Protein AF-0000000082994807 (afdb_homodimer)

Structure (mmCIF, N/CA/C/O backbone):
data_AF-0000000082994807-model_v1
#
loop_
_entity.id
_entity.type
_entity.pdbx_description
1 polymer 'Tripartite motif containing 65'
#
loop_
_atom_site.group_PDB
_atom_site.id
_atom_site.type_symbol
_atom_site.label_atom_id
_atom_site.label_alt_id
_atom_site.label_comp_id
_atom_site.label_asym_id
_atom_site.label_entity_id
_atom_site.label_seq_id
_atom_site.pdbx_PDB_ins_code
_atom_site.Cartn_x
_atom_site.Cartn_y
_atom_site.Cartn_z
_atom_site.occupancy
_atom_site.B_iso_or_equiv
_atom_site.auth_seq_id
_atom_site.auth_comp_id
_atom_site.auth_asym_id
_atom_site.auth_atom_id
_atom_site.pdbx_PDB_model_num
ATOM 1 N N . MET A 1 1 ? 15.195 -99.938 -21.359 1 25.47 1 MET A N 1
ATOM 2 C CA . MET A 1 1 ? 13.875 -100.438 -21.734 1 25.47 1 MET A CA 1
ATOM 3 C C . MET A 1 1 ? 13.156 -101.062 -20.531 1 25.47 1 MET A C 1
ATOM 5 O O . MET A 1 1 ? 13.68 -102 -19.875 1 25.47 1 MET A O 1
ATOM 9 N N . ALA A 1 2 ? 12.438 -100.062 -19.953 1 41.38 2 ALA A N 1
ATOM 10 C CA . ALA A 1 2 ? 11.727 -100.75 -18.891 1 41.38 2 ALA A CA 1
ATOM 11 C C . ALA A 1 2 ? 11.203 -102.125 -19.375 1 41.38 2 ALA A C 1
ATOM 13 O O . ALA A 1 2 ? 10.891 -102.312 -20.562 1 41.38 2 ALA A O 1
ATOM 14 N N . SER A 1 3 ? 11.5 -103.062 -18.734 1 43.97 3 SER A N 1
ATOM 15 C CA . SER A 1 3 ? 10.914 -104.312 -19.156 1 43.97 3 SER A CA 1
ATOM 16 C C . SER A 1 3 ? 9.398 -104.188 -19.312 1 43.97 3 SER A C 1
ATOM 18 O O . SER A 1 3 ? 8.766 -103.375 -18.641 1 43.97 3 SER A O 1
ATOM 20 N N . PRO A 1 4 ? 8.891 -104.5 -20.547 1 46.75 4 PRO A N 1
ATOM 21 C CA . PRO A 1 4 ? 7.457 -104.438 -20.859 1 46.75 4 PRO A CA 1
ATOM 22 C C . PRO A 1 4 ? 6.586 -104.875 -19.672 1 46.75 4 PRO A C 1
ATOM 24 O O . PRO A 1 4 ? 5.461 -104.375 -19.531 1 46.75 4 PRO A O 1
ATOM 27 N N . ILE A 1 5 ? 7.066 -105.625 -18.844 1 50.31 5 ILE A N 1
ATOM 28 C CA . ILE A 1 5 ? 6.242 -106.125 -17.75 1 50.31 5 ILE A CA 1
ATOM 29 C C . ILE A 1 5 ? 6.102 -105.062 -16.672 1 50.31 5 ILE A C 1
ATOM 31 O O . ILE A 1 5 ? 5.023 -104.875 -16.094 1 50.31 5 ILE A O 1
ATOM 35 N N . SER A 1 6 ? 7.184 -104.25 -16.516 1 53.44 6 SER A N 1
ATOM 36 C CA . SER A 1 6 ? 7.164 -103.25 -15.438 1 53.44 6 SER A CA 1
ATOM 37 C C . SER A 1 6 ? 6.219 -102.125 -15.75 1 53.44 6 SER A C 1
ATOM 39 O O . SER A 1 6 ? 5.477 -101.625 -14.875 1 53.44 6 SER A O 1
ATOM 41 N N . GLN A 1 7 ? 6.141 -101.688 -16.984 1 52.91 7 GLN A N 1
ATOM 42 C CA . GLN A 1 7 ? 5.25 -100.562 -17.391 1 52.91 7 GLN A CA 1
ATOM 43 C C . GLN A 1 7 ? 3.789 -101 -17.328 1 52.91 7 GLN A C 1
ATOM 45 O O . GLN A 1 7 ? 2.922 -100.25 -16.938 1 52.91 7 GLN A O 1
ATOM 50 N N . LYS A 1 8 ? 3.512 -102.188 -17.797 1 56.53 8 LYS A N 1
ATOM 51 C CA . LYS A 1 8 ? 2.15 -102.688 -17.75 1 56.53 8 LYS A CA 1
ATOM 52 C C . LYS A 1 8 ? 1.673 -102.875 -16.312 1 56.53 8 LYS A C 1
ATOM 54 O O . LYS A 1 8 ? 0.5 -102.625 -16 1 56.53 8 LYS A O 1
ATOM 59 N N . LEU A 1 9 ? 2.627 -103.125 -15.461 1 58.25 9 LEU A N 1
ATOM 60 C CA . LEU A 1 9 ? 2.268 -103.312 -14.062 1 58.25 9 LEU A CA 1
ATOM 61 C C . LEU A 1 9 ? 1.975 -102 -13.414 1 58.25 9 LEU A C 1
ATOM 63 O O . LEU A 1 9 ? 1.024 -101.812 -12.633 1 58.25 9 LEU A O 1
ATOM 67 N N . GLU A 1 10 ? 2.689 -100.938 -13.844 1 63.44 10 GLU A N 1
ATOM 68 C CA . GLU A 1 10 ? 2.488 -99.625 -13.266 1 63.44 10 GLU A CA 1
ATOM 69 C C . GLU A 1 10 ? 1.149 -99 -13.695 1 63.44 10 GLU A C 1
ATOM 71 O O . GLU A 1 10 ? 0.487 -98.312 -12.914 1 63.44 10 GLU A O 1
ATOM 76 N N . GLU A 1 11 ? 0.704 -99.375 -14.883 1 66.31 11 GLU A N 1
ATOM 77 C CA . GLU A 1 11 ? -0.586 -98.875 -15.383 1 66.31 11 GLU A CA 1
ATOM 78 C C . GLU A 1 11 ? -1.738 -99.562 -14.609 1 66.31 11 GLU A C 1
ATOM 80 O O . GLU A 1 11 ? -2.807 -98.938 -14.477 1 66.31 11 GLU A O 1
ATOM 85 N N . LYS A 1 12 ? -1.443 -100.688 -14.141 1 68.06 12 LYS A N 1
ATOM 86 C CA . LYS A 1 12 ? -2.506 -101.375 -13.445 1 68.06 12 LYS A CA 1
ATOM 87 C C . LYS A 1 12 ? -2.51 -101.062 -11.961 1 68.06 12 LYS A C 1
ATOM 89 O O . LYS A 1 12 ? -3.439 -101.438 -11.234 1 68.06 12 LYS A O 1
ATOM 94 N N . LEU A 1 13 ? -1.488 -100.25 -11.531 1 74 13 LEU A N 1
ATOM 95 C CA . LEU A 1 13 ? -1.384 -99.938 -10.117 1 74 13 LEU A CA 1
ATOM 96 C C . LEU A 1 13 ? -1.766 -98.438 -9.898 1 74 13 LEU A C 1
ATOM 98 O O . LEU A 1 13 ? -1.39 -97.875 -8.891 1 74 13 LEU A O 1
ATOM 102 N N . VAL A 1 14 ? -2.5 -97.875 -10.891 1 76.69 14 VAL A N 1
ATOM 103 C CA . VAL A 1 14 ? -2.922 -96.5 -10.82 1 76.69 14 VAL A CA 1
ATOM 104 C C . VAL A 1 14 ? -4.387 -96.375 -10.398 1 76.69 14 VAL A C 1
ATOM 106 O O . VAL A 1 14 ? -5.219 -97.188 -10.867 1 76.69 14 VAL A O 1
ATOM 109 N N . CYS A 1 15 ? -4.688 -95.5 -9.547 1 80.88 15 CYS A N 1
ATOM 110 C CA . CYS A 1 15 ? -6.043 -95.188 -9.078 1 80.88 15 CYS A CA 1
ATOM 111 C C . CYS A 1 15 ? -6.879 -94.562 -10.188 1 80.88 15 CYS A C 1
ATOM 113 O O . CYS A 1 15 ? -6.457 -93.562 -10.797 1 80.88 15 CYS A O 1
ATOM 115 N N . SER A 1 16 ? -8.062 -95.062 -10.453 1 80.25 16 SER A N 1
ATOM 116 C CA . SER A 1 16 ? -8.914 -94.562 -11.523 1 80.25 16 SER A CA 1
ATOM 117 C C . SER A 1 16 ? -9.523 -93.188 -11.156 1 80.25 16 SER A C 1
ATOM 119 O O . SER A 1 16 ? -10.086 -92.5 -12.016 1 80.25 16 SER A O 1
ATOM 121 N N . ILE A 1 17 ? -9.344 -92.688 -9.922 1 81.06 17 ILE A N 1
ATOM 122 C CA . ILE A 1 17 ? -9.922 -91.438 -9.492 1 81.06 17 ILE A CA 1
ATOM 123 C C . ILE A 1 17 ? -8.867 -90.312 -9.562 1 81.06 17 ILE A C 1
ATOM 125 O O . ILE A 1 17 ? -9.086 -89.25 -10.18 1 81.06 17 ILE A O 1
ATOM 129 N N . CYS A 1 18 ? -7.711 -90.688 -8.945 1 78.25 18 CYS A N 1
ATOM 130 C CA . CYS A 1 18 ? -6.691 -89.625 -8.891 1 78.25 18 CYS A CA 1
ATOM 131 C C . CYS A 1 18 ? -5.664 -89.812 -10 1 78.25 18 CYS A C 1
ATOM 133 O O . CYS A 1 18 ? -4.859 -88.938 -10.266 1 78.25 18 CYS A O 1
ATOM 135 N N . LEU A 1 19 ? -5.699 -90.938 -10.688 1 78.88 19 LEU A N 1
ATOM 136 C CA . LEU A 1 19 ? -4.863 -91.375 -11.789 1 78.88 19 LEU A CA 1
ATOM 137 C C . LEU A 1 19 ? -3.391 -91.375 -11.391 1 78.88 19 LEU A C 1
ATOM 139 O O . LEU A 1 19 ? -2.512 -91.25 -12.242 1 78.88 19 LEU A O 1
ATOM 143 N N . GLU A 1 20 ? -3.039 -91.562 -10.164 1 79.38 20 GLU A N 1
ATOM 144 C CA . GLU A 1 20 ? -1.717 -91.75 -9.586 1 79.38 20 GLU A CA 1
ATOM 145 C C . GLU A 1 20 ? -1.591 -93.188 -9.008 1 79.38 20 GLU A C 1
ATOM 147 O O . GLU A 1 20 ? -2.588 -93.875 -8.875 1 79.38 20 GLU A O 1
ATOM 152 N N . LEU A 1 21 ? -0.309 -93.438 -8.781 1 77.38 21 LEU A N 1
ATOM 153 C CA . LEU A 1 21 ? -0.1 -94.75 -8.07 1 77.38 21 LEU A CA 1
ATOM 154 C C . LEU A 1 21 ? -0.847 -94.75 -6.738 1 77.38 21 LEU A C 1
ATOM 156 O O . LEU A 1 21 ? -0.892 -93.688 -6.043 1 77.38 21 LEU A O 1
ATOM 160 N N . PHE A 1 22 ? -1.385 -96 -6.441 1 80.12 22 PHE A N 1
ATOM 161 C CA . PHE A 1 22 ? -2.164 -96.125 -5.215 1 80.12 22 PHE A CA 1
ATOM 162 C C . PHE A 1 22 ? -1.364 -95.625 -4.008 1 80.12 22 PHE A C 1
ATOM 164 O O . PHE A 1 22 ? -0.207 -96 -3.834 1 80.12 22 PHE A O 1
ATOM 171 N N . ARG A 1 23 ? -1.78 -94.688 -3.201 1 81.81 23 ARG A N 1
ATOM 172 C CA . ARG A 1 23 ? -1.128 -94.25 -1.957 1 81.81 23 ARG A CA 1
ATOM 173 C C . ARG A 1 23 ? -1.484 -95.25 -0.824 1 81.81 23 ARG A C 1
ATOM 175 O O . ARG A 1 23 ? -0.599 -95.812 -0.186 1 81.81 23 ARG A O 1
ATOM 182 N N . VAL A 1 24 ? -2.709 -95.312 -0.576 1 85.06 24 VAL A N 1
ATOM 183 C CA . VAL A 1 24 ? -3.244 -96.312 0.331 1 85.06 24 VAL A CA 1
ATOM 184 C C . VAL A 1 24 ? -4.371 -97.062 -0.358 1 85.06 24 VAL A C 1
ATOM 186 O O . VAL A 1 24 ? -5.52 -96.625 -0.373 1 85.06 24 VAL A O 1
ATOM 189 N N . PRO A 1 25 ? -3.928 -98.125 -1.169 1 84 25 PRO A N 1
ATOM 190 C CA . PRO A 1 25 ? -4.934 -98.875 -1.955 1 84 25 PRO A CA 1
ATOM 191 C C . PRO A 1 25 ? -5.98 -99.562 -1.084 1 84 25 PRO A C 1
ATOM 193 O O . PRO A 1 25 ? -5.637 -100.188 -0.068 1 84 25 PRO A O 1
ATOM 196 N N . VAL A 1 26 ? -7.242 -99.375 -1.439 1 86.44 26 VAL A N 1
ATOM 197 C CA . VAL A 1 26 ? -8.359 -100.062 -0.811 1 86.44 26 VAL A CA 1
ATOM 198 C C . VAL A 1 26 ? -9.172 -100.812 -1.874 1 86.44 26 VAL A C 1
ATOM 200 O O . VAL A 1 26 ? -9.242 -100.375 -3.025 1 86.44 26 VAL A O 1
ATOM 203 N N . THR A 1 27 ? -9.672 -102.062 -1.639 1 81.06 27 THR A N 1
ATOM 204 C CA . THR A 1 27 ? -10.484 -102.875 -2.539 1 81.06 27 THR A CA 1
ATOM 205 C C . THR A 1 27 ? -11.953 -102.812 -2.141 1 81.06 27 THR A C 1
ATOM 207 O O . THR A 1 27 ? -12.297 -103.062 -0.979 1 81.06 27 THR A O 1
ATOM 210 N N . LEU A 1 28 ? -12.773 -102.375 -3.113 1 81 28 LEU A N 1
ATOM 211 C CA . LEU A 1 28 ? -14.219 -102.375 -2.908 1 81 28 LEU A CA 1
ATOM 212 C C . LEU A 1 28 ? -14.789 -103.812 -3.039 1 81 28 LEU A C 1
ATOM 214 O O . LEU A 1 28 ? -14.141 -104.688 -3.604 1 81 28 LEU A O 1
ATOM 218 N N . PRO A 1 29 ? -16.094 -104.062 -2.434 1 81.69 29 PRO A N 1
ATOM 219 C CA . PRO A 1 29 ? -16.703 -105.375 -2.549 1 81.69 29 PRO A CA 1
ATOM 220 C C . PRO A 1 29 ? -16.875 -105.812 -3.998 1 81.69 29 PRO A C 1
ATOM 222 O O . PRO A 1 29 ? -16.953 -107 -4.273 1 81.69 29 PRO A O 1
ATOM 225 N N . CYS A 1 30 ? -16.844 -104.875 -5.051 1 78.38 30 CYS A N 1
ATOM 226 C CA . CYS A 1 30 ? -16.953 -105.25 -6.465 1 78.38 30 CYS A CA 1
ATOM 227 C C . CYS A 1 30 ? -15.617 -105.688 -7.043 1 78.38 30 CYS A C 1
ATOM 229 O O . CYS A 1 30 ? -15.539 -106.062 -8.195 1 78.38 30 CYS A O 1
ATOM 231 N N . GLY A 1 31 ? -14.43 -105.5 -6.336 1 81.5 31 GLY A N 1
ATOM 232 C CA . GLY A 1 31 ? -13.109 -106 -6.746 1 81.5 31 GLY A CA 1
ATOM 233 C C . GLY A 1 31 ? -12.227 -104.875 -7.262 1 81.5 31 GLY A C 1
ATOM 234 O O . GLY A 1 31 ? -11.039 -105.062 -7.508 1 81.5 31 GLY A O 1
ATOM 235 N N . HIS A 1 32 ? -12.805 -103.75 -7.355 1 81.75 32 HIS A N 1
ATOM 236 C CA . HIS A 1 32 ? -12 -102.625 -7.883 1 81.75 32 HIS A CA 1
ATOM 237 C C . HIS A 1 32 ? -11.227 -101.938 -6.773 1 81.75 32 HIS A C 1
ATOM 239 O O . HIS A 1 32 ? -11.695 -101.875 -5.633 1 81.75 32 HIS A O 1
ATOM 245 N N . ASN A 1 33 ? -9.945 -101.438 -7.137 1 84.88 33 ASN A N 1
ATOM 246 C CA . ASN A 1 33 ? -9.062 -100.812 -6.16 1 84.88 33 ASN A CA 1
ATOM 247 C C . ASN A 1 33 ? -8.953 -99.25 -6.398 1 84.88 33 ASN A C 1
ATOM 249 O O . ASN A 1 33 ? -8.961 -98.812 -7.543 1 84.88 33 ASN A O 1
ATOM 253 N N . PHE A 1 34 ? -9.031 -98.5 -5.328 1 86.12 34 PHE A N 1
ATOM 254 C CA . PHE A 1 34 ? -8.867 -97.062 -5.316 1 86.12 34 PHE A CA 1
ATOM 255 C C . PHE A 1 34 ? -8.008 -96.625 -4.145 1 86.12 34 PHE A C 1
ATOM 257 O O . PHE A 1 34 ? -7.793 -97.375 -3.199 1 86.12 34 PHE A O 1
ATOM 264 N N . CYS A 1 35 ? -7.391 -95.375 -4.246 1 85.31 35 CYS A N 1
ATOM 265 C CA . CYS A 1 35 ? -6.836 -94.812 -3.027 1 85.31 35 CYS A CA 1
ATOM 266 C C . CYS A 1 35 ? -7.918 -94.625 -1.973 1 85.31 35 CYS A C 1
ATOM 268 O O . CYS A 1 35 ? -9.047 -94.25 -2.299 1 85.31 35 CYS A O 1
ATOM 270 N N . LYS A 1 36 ? -7.57 -94.938 -0.73 1 86.94 36 LYS A N 1
ATOM 271 C CA . LYS A 1 36 ? -8.508 -94.75 0.376 1 86.94 36 LYS A CA 1
ATOM 272 C C . LYS A 1 36 ? -9.086 -93.375 0.406 1 86.94 36 LYS A C 1
ATOM 274 O O . LYS A 1 36 ? -10.297 -93.188 0.574 1 86.94 36 LYS A O 1
ATOM 279 N N . ARG A 1 37 ? -8.297 -92.375 0.101 1 86.81 37 ARG A N 1
ATOM 280 C CA . ARG A 1 37 ? -8.742 -91 0.137 1 86.81 37 ARG A CA 1
ATOM 281 C C . ARG A 1 37 ? -9.625 -90.688 -1.063 1 86.81 37 ARG A C 1
ATOM 283 O O . ARG A 1 37 ? -10.648 -90 -0.925 1 86.81 37 ARG A O 1
ATOM 290 N N . CYS A 1 38 ? -9.305 -91.125 -2.186 1 83.5 38 CYS A N 1
ATOM 291 C CA . CYS A 1 38 ? -10.031 -90.812 -3.416 1 83.5 38 CYS A CA 1
ATOM 292 C C . CYS A 1 38 ? -11.453 -91.375 -3.348 1 83.5 38 CYS A C 1
ATOM 294 O O . CYS A 1 38 ? -12.414 -90.688 -3.684 1 83.5 38 CYS A O 1
ATOM 296 N N . ILE A 1 39 ? -11.57 -92.562 -2.879 1 86.38 39 ILE A N 1
ATOM 297 C CA . ILE A 1 39 ? -12.883 -93.188 -2.857 1 86.38 39 ILE A CA 1
ATOM 298 C C . ILE A 1 39 ? -13.727 -92.625 -1.735 1 86.38 39 ILE A C 1
ATOM 300 O O . ILE A 1 39 ? -14.93 -92.375 -1.895 1 86.38 39 ILE A O 1
ATOM 304 N N . SER A 1 40 ? -13.133 -92.25 -0.615 1 86.06 40 SER A N 1
ATOM 305 C CA . SER A 1 40 ? -13.844 -91.562 0.468 1 86.06 40 SER A CA 1
ATOM 306 C C . SER A 1 40 ? -14.383 -90.25 0.021 1 86.06 40 SER A C 1
ATOM 308 O O . SER A 1 40 ? -15.531 -89.875 0.318 1 86.06 40 SER A O 1
ATOM 310 N N . ASP A 1 41 ? -13.523 -89.562 -0.76 1 82.69 41 ASP A N 1
ATOM 311 C CA . ASP A 1 41 ? -13.93 -88.25 -1.269 1 82.69 41 ASP A CA 1
ATOM 312 C C . ASP A 1 41 ? -15.039 -88.375 -2.307 1 82.69 41 ASP A C 1
ATOM 314 O O . ASP A 1 41 ? -15.969 -87.562 -2.332 1 82.69 41 ASP A O 1
ATOM 318 N N . HIS A 1 42 ? -14.977 -89.312 -3.166 1 82.06 42 HIS A N 1
ATOM 319 C CA . HIS A 1 42 ? -15.984 -89.562 -4.176 1 82.06 42 HIS A CA 1
ATOM 320 C C . HIS A 1 42 ? -17.344 -89.875 -3.531 1 82.06 42 HIS A C 1
ATOM 322 O O . HIS A 1 42 ? -18.359 -89.375 -3.973 1 82.06 42 HIS A O 1
ATOM 328 N N . TRP A 1 43 ? -17.328 -90.625 -2.455 1 83.94 43 TRP A N 1
ATOM 329 C CA . TRP A 1 43 ? -18.562 -91 -1.762 1 83.94 43 TRP A CA 1
ATOM 330 C C . TRP A 1 43 ? -19.109 -89.812 -0.958 1 83.94 43 TRP A C 1
ATOM 332 O O . TRP A 1 43 ? -20.312 -89.625 -0.829 1 83.94 43 TRP A O 1
ATOM 342 N N . GLN A 1 44 ? -18.219 -89 -0.417 1 81.5 44 GLN A N 1
ATOM 343 C CA . GLN A 1 44 ? -18.656 -87.812 0.315 1 81.5 44 GLN A CA 1
ATOM 344 C C . GLN A 1 44 ? -19.359 -86.812 -0.606 1 81.5 44 GLN A C 1
ATOM 346 O O . GLN A 1 44 ? -20.359 -86.188 -0.218 1 81.5 44 GLN A O 1
ATOM 351 N N . LYS A 1 45 ? -18.938 -86.75 -1.837 1 77.56 45 LYS A N 1
ATOM 352 C CA . LYS A 1 45 ? -19.594 -85.875 -2.822 1 77.56 45 LYS A CA 1
ATOM 353 C C . LYS A 1 45 ? -20.938 -86.438 -3.242 1 77.56 45 LYS A C 1
ATOM 355 O O . LYS A 1 45 ? -21.891 -85.688 -3.477 1 77.56 45 LYS A O 1
ATOM 360 N N . GLN A 1 46 ? -21 -87.688 -3.312 1 73.81 46 GLN A N 1
ATOM 361 C CA . GLN A 1 46 ? -22.25 -88.375 -3.652 1 73.81 46 GLN A CA 1
ATOM 362 C C . GLN A 1 46 ? -23.266 -88.25 -2.514 1 73.81 46 GLN A C 1
ATOM 364 O O . GLN A 1 46 ? -24.469 -88.188 -2.748 1 73.81 46 GLN A O 1
ATOM 369 N N . GLU A 1 47 ? -22.844 -88.188 -1.334 1 73.44 47 GLU A N 1
ATOM 370 C CA . GLU A 1 47 ? -23.719 -88.062 -0.169 1 73.44 47 GLU A CA 1
ATOM 371 C C . GLU A 1 47 ? -24.328 -86.688 -0.108 1 73.44 47 GLU A C 1
ATOM 373 O O . GLU A 1 47 ? -25.422 -86.5 0.44 1 73.44 47 GLU A O 1
ATOM 378 N N . ARG A 1 48 ? -23.75 -85.625 -0.657 1 64.44 48 ARG A N 1
ATOM 379 C CA . ARG A 1 48 ? -24.266 -84.25 -0.565 1 64.44 48 ARG A CA 1
ATOM 380 C C . ARG A 1 48 ? -25.359 -84 -1.593 1 64.44 48 ARG A C 1
ATOM 382 O O . ARG A 1 48 ? -25.938 -82.938 -1.659 1 64.44 48 ARG A O 1
ATOM 389 N N . VAL A 1 49 ? -25.531 -84.938 -2.51 1 59.44 49 VAL A N 1
ATOM 390 C CA . VAL A 1 49 ? -26.609 -84.688 -3.457 1 59.44 49 VAL A CA 1
ATOM 391 C C . VAL A 1 49 ? -27.953 -84.875 -2.756 1 59.44 49 VAL A C 1
ATOM 393 O O . VAL A 1 49 ? -28.094 -85.688 -1.842 1 59.44 49 VAL A O 1
ATOM 396 N N . PRO A 1 50 ? -29.094 -83.938 -2.916 1 55.72 50 PRO A N 1
ATOM 397 C CA . PRO A 1 50 ? -30.375 -83.875 -2.225 1 55.72 50 PRO A CA 1
ATOM 398 C C . PRO A 1 50 ? -31.078 -85.188 -2.127 1 55.72 50 PRO A C 1
ATOM 400 O O . PRO A 1 50 ? -30.75 -86.125 -2.875 1 55.72 50 PRO A O 1
ATOM 403 N N . ALA A 1 51 ? -32.312 -85.25 -1.251 1 49.25 51 ALA A N 1
ATOM 404 C CA . ALA A 1 51 ? -33.031 -86.375 -0.654 1 49.25 51 ALA A CA 1
ATOM 405 C C . ALA A 1 51 ? -33.469 -87.375 -1.716 1 49.25 51 ALA A C 1
ATOM 407 O O . ALA A 1 51 ? -33.781 -88.562 -1.396 1 49.25 51 ALA A O 1
ATOM 408 N N . GLY A 1 52 ? -34.094 -87.125 -2.738 1 47.78 52 GLY A N 1
ATOM 409 C CA . GLY A 1 52 ? -34.812 -88.125 -3.525 1 47.78 52 GLY A CA 1
ATOM 410 C C . GLY A 1 52 ? -33.938 -89.125 -4.219 1 47.78 52 GLY A C 1
ATOM 411 O O . GLY A 1 52 ? -34.438 -90 -4.949 1 47.78 52 GLY A O 1
ATOM 412 N N . ALA A 1 53 ? -32.75 -88.75 -4.641 1 51.22 53 ALA A N 1
ATOM 413 C CA . ALA A 1 53 ? -32 -89.625 -5.52 1 51.22 53 ALA A CA 1
ATOM 414 C C . ALA A 1 53 ? -31.5 -90.875 -4.758 1 51.22 53 ALA A C 1
ATOM 416 O O . ALA A 1 53 ? -31.297 -90.812 -3.543 1 51.22 53 ALA A O 1
ATOM 417 N N . GLU A 1 54 ? -31.547 -92.062 -5.293 1 53.66 54 GLU A N 1
ATOM 418 C CA . GLU A 1 54 ? -31.188 -93.375 -4.832 1 53.66 54 GLU A CA 1
ATOM 419 C C . GLU A 1 54 ? -29.875 -93.375 -4.066 1 53.66 54 GLU A C 1
ATOM 421 O O . GLU A 1 54 ? -28.859 -92.875 -4.562 1 53.66 54 GLU A O 1
ATOM 426 N N . LYS A 1 55 ? -29.891 -93.375 -2.725 1 62.03 55 LYS A N 1
ATOM 427 C CA . LYS A 1 55 ? -28.922 -93.438 -1.625 1 62.03 55 LYS A CA 1
ATOM 428 C C . LYS A 1 55 ? -28.031 -94.688 -1.763 1 62.03 55 LYS A C 1
ATOM 430 O O . LYS A 1 55 ? -28.531 -95.812 -1.832 1 62.03 55 LYS A O 1
ATOM 435 N N . GLY A 1 56 ? -26.969 -94.625 -2.607 1 71.81 56 GLY A N 1
ATOM 436 C CA . GLY A 1 56 ? -26 -95.75 -2.572 1 71.81 56 GLY A CA 1
ATOM 437 C C . GLY A 1 56 ? -24.578 -95.312 -2.871 1 71.81 56 GLY A C 1
ATOM 438 O O . GLY A 1 56 ? -24.359 -94.125 -3.248 1 71.81 56 GLY A O 1
ATOM 439 N N . TYR A 1 57 ? -23.516 -95.875 -2.385 1 79.69 57 TYR A N 1
ATOM 440 C CA . TYR A 1 57 ? -22.109 -95.688 -2.672 1 79.69 57 TYR A CA 1
ATOM 441 C C . TYR A 1 57 ? -21.703 -96.375 -3.949 1 79.69 57 TYR A C 1
ATOM 443 O O . TYR A 1 57 ? -21.844 -97.625 -4.043 1 79.69 57 TYR A O 1
ATOM 451 N N . THR A 1 58 ? -21.469 -95.625 -4.977 1 83.94 58 THR A N 1
ATOM 452 C CA . THR A 1 58 ? -21.219 -96.25 -6.285 1 83.94 58 THR A CA 1
ATOM 453 C C . THR A 1 58 ? -19.719 -96.375 -6.543 1 83.94 58 THR A C 1
ATOM 455 O O . THR A 1 58 ? -18.922 -95.562 -6.082 1 83.94 58 THR A O 1
ATOM 458 N N . CYS A 1 59 ? -19.25 -97.5 -7.129 1 80.94 59 CYS A N 1
ATOM 459 C CA . CYS A 1 59 ? -17.875 -97.688 -7.594 1 80.94 59 CYS A CA 1
ATOM 460 C C . CYS A 1 59 ? -17.609 -96.875 -8.852 1 80.94 59 CYS A C 1
ATOM 462 O O . CYS A 1 59 ? -18.344 -97 -9.844 1 80.94 59 CYS A O 1
ATOM 464 N N . PRO A 1 60 ? -16.609 -96.125 -8.844 1 82.31 60 PRO A N 1
ATOM 465 C CA . PRO A 1 60 ? -16.312 -95.25 -10 1 82.31 60 PRO A CA 1
ATOM 466 C C . PRO A 1 60 ? -15.961 -96.062 -11.25 1 82.31 60 PRO A C 1
ATOM 468 O O . PRO A 1 60 ? -16.172 -95.562 -12.367 1 82.31 60 PRO A O 1
ATOM 471 N N . ASP A 1 61 ? -15.492 -97.25 -11.148 1 79.5 61 ASP A N 1
ATOM 472 C CA . ASP A 1 61 ? -15.047 -98.062 -12.289 1 79.5 61 ASP A CA 1
ATOM 473 C C . ASP A 1 61 ? -16.188 -98.875 -12.852 1 79.5 61 ASP A C 1
ATOM 475 O O . ASP A 1 61 ? -16.422 -98.938 -14.062 1 79.5 61 ASP A O 1
ATOM 479 N N . CYS A 1 62 ? -17.141 -99.625 -12 1 79.12 62 CYS A N 1
ATOM 480 C CA . CYS A 1 62 ? -18.172 -100.5 -12.516 1 79.12 62 CYS A CA 1
ATOM 481 C C . CYS A 1 62 ? -19.562 -99.938 -12.234 1 79.12 62 CYS A C 1
ATOM 483 O O . CYS A 1 62 ? -20.562 -100.562 -12.656 1 79.12 62 CYS A O 1
ATOM 485 N N . ARG A 1 63 ? -19.766 -98.938 -11.562 1 80.69 63 ARG A N 1
ATOM 486 C CA . ARG A 1 63 ? -21 -98.188 -11.234 1 80.69 63 ARG A CA 1
ATOM 487 C C . ARG A 1 63 ? -21.922 -99.062 -10.398 1 80.69 63 ARG A C 1
ATOM 489 O O . ARG A 1 63 ? -23.125 -98.75 -10.305 1 80.69 63 ARG A O 1
ATOM 496 N N . ARG A 1 64 ? -21.328 -100.125 -9.82 1 81.19 64 ARG A N 1
ATOM 497 C CA . ARG A 1 64 ? -22.125 -100.875 -8.883 1 81.19 64 ARG A CA 1
ATOM 498 C C . ARG A 1 64 ? -22.453 -100.062 -7.641 1 81.19 64 ARG A C 1
ATOM 500 O O . ARG A 1 64 ? -21.594 -99.375 -7.102 1 81.19 64 ARG A O 1
ATOM 507 N N . THR A 1 65 ? -23.75 -100 -7.273 1 81.81 65 THR A N 1
ATOM 508 C CA . THR A 1 65 ? -24.234 -99.25 -6.133 1 81.81 65 THR A CA 1
ATOM 509 C C . THR A 1 65 ? -24.25 -100.062 -4.871 1 81.81 65 THR A C 1
ATOM 511 O O . THR A 1 65 ? -24.734 -101.188 -4.895 1 81.81 65 THR A O 1
ATOM 514 N N . PHE A 1 66 ? -23.562 -99.625 -3.848 1 80.88 66 PHE A N 1
ATOM 515 C CA . PHE A 1 66 ? -23.578 -100.312 -2.545 1 80.88 66 PHE A CA 1
ATOM 516 C C . PHE A 1 66 ? -24.516 -99.562 -1.591 1 80.88 66 PHE A C 1
ATOM 518 O O . PHE A 1 66 ? -24.484 -98.312 -1.494 1 80.88 66 PHE A O 1
ATOM 525 N N . GLU A 1 67 ? -25.438 -100.312 -0.991 1 80.12 67 GLU A N 1
ATOM 526 C CA . GLU A 1 67 ? -26.453 -99.75 -0.12 1 80.12 67 GLU A CA 1
ATOM 527 C C . GLU A 1 67 ? -25.828 -99.125 1.131 1 80.12 67 GLU A C 1
ATOM 529 O O . GLU A 1 67 ? -26.297 -98.062 1.622 1 80.12 67 GLU A O 1
ATOM 534 N N . ARG A 1 68 ? -24.828 -99.812 1.681 1 80.56 68 ARG A N 1
ATOM 535 C CA . ARG A 1 68 ? -24.109 -99.25 2.838 1 80.56 68 ARG A CA 1
ATOM 536 C C . ARG A 1 68 ? -22.656 -98.938 2.482 1 80.56 68 ARG A C 1
ATOM 538 O O . ARG A 1 68 ? -22.094 -99.562 1.572 1 80.56 68 ARG A O 1
ATOM 545 N N . ARG A 1 69 ? -22.062 -97.938 3.137 1 79.25 69 ARG A N 1
ATOM 546 C CA . ARG A 1 69 ? -20.656 -97.625 2.912 1 79.25 69 ARG A CA 1
ATOM 547 C C . ARG A 1 69 ? -19.75 -98.812 3.18 1 79.25 69 ARG A C 1
ATOM 549 O O . ARG A 1 69 ? -19.688 -99.312 4.301 1 79.25 69 ARG A O 1
ATOM 556 N N . PRO A 1 70 ? -19.141 -99.312 2.092 1 80.5 70 PRO A N 1
ATOM 557 C CA . PRO A 1 70 ? -18.25 -100.438 2.307 1 80.5 70 PRO A CA 1
ATOM 558 C C . PRO A 1 70 ? -17.094 -100.125 3.258 1 80.5 70 PRO A C 1
ATOM 560 O O . PRO A 1 70 ? -16.609 -99 3.287 1 80.5 70 PRO A O 1
ATOM 563 N N . GLU A 1 71 ? -16.719 -101.062 4.238 1 81.12 71 GLU A N 1
ATOM 564 C CA . GLU A 1 71 ? -15.547 -100.938 5.098 1 81.12 71 GLU A CA 1
ATOM 565 C C . GLU A 1 71 ? -14.258 -101.062 4.289 1 81.12 71 GLU A C 1
ATOM 567 O O . GLU A 1 71 ? -14.039 -102.062 3.594 1 81.12 71 GLU A O 1
ATOM 572 N N . LEU A 1 72 ? -13.531 -99.875 4.184 1 77.5 72 LEU A N 1
ATOM 573 C CA . LEU A 1 72 ? -12.312 -99.75 3.389 1 77.5 72 LEU A CA 1
ATOM 574 C C . LEU A 1 72 ? -11.102 -100.188 4.199 1 77.5 72 LEU A C 1
ATOM 576 O O . LEU A 1 72 ? -10.836 -99.625 5.27 1 77.5 72 LEU A O 1
ATOM 580 N N . GLU A 1 73 ? -10.578 -101.5 3.91 1 80.25 73 GLU A N 1
ATOM 581 C CA . GLU A 1 73 ? -9.336 -101.938 4.523 1 80.25 73 GLU A CA 1
ATOM 582 C C . GLU A 1 73 ? -8.188 -101.938 3.525 1 80.25 73 GLU A C 1
ATOM 584 O O . GLU A 1 73 ? -8.375 -102.188 2.34 1 80.25 73 GLU A O 1
ATOM 589 N N . LYS A 1 74 ? -7.078 -101.5 4.031 1 79.69 74 LYS A N 1
ATOM 590 C CA . LYS A 1 74 ? -5.848 -101.438 3.248 1 79.69 74 LYS A CA 1
ATOM 591 C C . LYS A 1 74 ? -5.523 -102.75 2.613 1 79.69 74 LYS A C 1
ATOM 593 O O . LYS A 1 74 ? -5.582 -103.812 3.277 1 79.69 74 LYS A O 1
ATOM 598 N N . ASN A 1 75 ? -5.465 -102.812 1.259 1 76.56 75 ASN A N 1
ATOM 599 C CA . ASN A 1 75 ? -4.961 -104 0.569 1 76.56 75 ASN A CA 1
ATOM 600 C C . ASN A 1 75 ? -3.449 -104.125 0.716 1 76.56 75 ASN A C 1
ATOM 602 O O . ASN A 1 75 ? -2.691 -103.438 0.037 1 76.56 75 ASN A O 1
ATOM 606 N N . VAL A 1 76 ? -2.988 -104.875 1.717 1 77.62 76 VAL A N 1
ATOM 607 C CA . VAL A 1 76 ? -1.594 -105 2.137 1 77.62 76 VAL A CA 1
ATOM 608 C C . VAL A 1 76 ? -0.739 -105.5 0.973 1 77.62 76 VAL A C 1
ATOM 610 O O . VAL A 1 76 ? 0.373 -105 0.758 1 77.62 76 VAL A O 1
ATOM 613 N N . THR A 1 77 ? -1.246 -106.5 0.17 1 69.19 77 THR A N 1
ATOM 614 C CA . THR A 1 77 ? -0.472 -107 -0.951 1 69.19 77 THR A CA 1
ATOM 615 C C . THR A 1 77 ? -0.279 -105.938 -2.021 1 69.19 77 THR A C 1
ATOM 617 O O . THR A 1 77 ? 0.829 -105.75 -2.531 1 69.19 77 THR A O 1
ATOM 620 N N . LEU A 1 78 ? -1.385 -105.188 -2.367 1 74.19 78 LEU A N 1
ATOM 621 C CA . LEU A 1 78 ? -1.277 -104.125 -3.363 1 74.19 78 LEU A CA 1
ATOM 622 C C . LEU A 1 78 ? -0.385 -103 -2.861 1 74.19 78 LEU A C 1
ATOM 624 O O . LEU A 1 78 ? 0.362 -102.375 -3.639 1 74.19 78 LEU A O 1
ATOM 628 N N . CYS A 1 79 ? -0.353 -102.75 -1.575 1 75.75 79 CYS A N 1
ATOM 629 C CA . CYS A 1 79 ? 0.548 -101.75 -0.979 1 75.75 79 CYS A CA 1
ATOM 630 C C . CYS A 1 79 ? 2.004 -102.125 -1.175 1 75.75 79 CYS A C 1
ATOM 632 O O . CYS A 1 79 ? 2.848 -101.312 -1.501 1 75.75 79 CYS A O 1
ATOM 634 N N . SER A 1 80 ? 2.334 -103.438 -0.959 1 73.81 80 SER A N 1
ATOM 635 C CA . SER A 1 80 ? 3.697 -103.938 -1.127 1 73.81 80 SER A CA 1
ATOM 636 C C . SER A 1 80 ? 4.125 -103.875 -2.592 1 73.81 80 SER A C 1
ATOM 638 O O . SER A 1 80 ? 5.277 -103.562 -2.898 1 73.81 80 SER A O 1
ATOM 640 N N . VAL A 1 81 ? 3.193 -104.188 -3.467 1 69.31 81 VAL A N 1
ATOM 641 C CA . VAL A 1 81 ? 3.512 -104.188 -4.891 1 69.31 81 VAL A CA 1
ATOM 642 C C . VAL A 1 81 ? 3.77 -102.75 -5.34 1 69.31 81 VAL A C 1
ATOM 644 O O . VAL A 1 81 ? 4.707 -102.5 -6.102 1 69.31 81 VAL A O 1
ATOM 647 N N . VAL A 1 82 ? 2.943 -101.812 -4.789 1 71.06 82 VAL A N 1
ATOM 648 C CA . VAL A 1 82 ? 3.123 -100.438 -5.133 1 71.06 82 VAL A CA 1
ATOM 649 C C . VAL A 1 82 ? 4.438 -99.875 -4.543 1 71.06 82 VAL A C 1
ATOM 651 O O . VAL A 1 82 ? 5.156 -99.125 -5.188 1 71.06 82 VAL A O 1
ATOM 654 N N . GLU A 1 83 ? 4.816 -100.375 -3.375 1 71.25 83 GLU A N 1
ATOM 655 C CA . GLU A 1 83 ? 6.082 -100 -2.74 1 71.25 83 GLU A CA 1
ATOM 656 C C . GLU A 1 83 ? 7.27 -100.5 -3.535 1 71.25 83 GLU A C 1
ATOM 658 O O . GLU A 1 83 ? 8.273 -99.812 -3.705 1 71.25 83 GLU A O 1
ATOM 663 N N . VAL A 1 84 ? 7.246 -101.812 -3.994 1 66.12 84 VAL A N 1
ATOM 664 C CA . VAL A 1 84 ? 8.32 -102.375 -4.809 1 66.12 84 VAL A CA 1
ATOM 665 C C . VAL A 1 84 ? 8.367 -101.688 -6.16 1 66.12 84 VAL A C 1
ATOM 667 O O . VAL A 1 84 ? 9.453 -101.375 -6.68 1 66.12 84 VAL A O 1
ATOM 670 N N . ALA A 1 85 ? 7.234 -101.438 -6.793 1 60 85 ALA A N 1
ATOM 671 C CA . ALA A 1 85 ? 7.195 -100.688 -8.047 1 60 85 ALA A CA 1
ATOM 672 C C . ALA A 1 85 ? 7.738 -99.25 -7.855 1 60 85 ALA A C 1
ATOM 674 O O . ALA A 1 85 ? 8.398 -98.688 -8.75 1 60 85 ALA A O 1
ATOM 675 N N . ARG A 1 86 ? 7.539 -98.688 -6.645 1 60.41 86 ARG A N 1
ATOM 676 C CA . ARG A 1 86 ? 8.094 -97.375 -6.305 1 60.41 86 ARG A CA 1
ATOM 677 C C . ARG A 1 86 ? 9.602 -97.5 -6.078 1 60.41 86 ARG A C 1
ATOM 679 O O . ARG A 1 86 ? 10.344 -96.562 -6.48 1 60.41 86 ARG A O 1
ATOM 686 N N . ASP A 1 87 ? 10.18 -98.438 -5.348 1 55.12 87 ASP A N 1
ATOM 687 C CA . ASP A 1 87 ? 11.594 -98.625 -5.066 1 55.12 87 ASP A CA 1
ATOM 688 C C . ASP A 1 87 ? 12.352 -99.125 -6.309 1 55.12 87 ASP A C 1
ATOM 690 O O . ASP A 1 87 ? 13.531 -98.812 -6.48 1 55.12 87 ASP A O 1
ATOM 694 N N . GLY A 1 88 ? 11.969 -100.125 -7.121 1 45.72 88 GLY A N 1
ATOM 695 C CA . GLY A 1 88 ? 12.641 -100.5 -8.344 1 45.72 88 GLY A CA 1
ATOM 696 C C . GLY A 1 88 ? 12.773 -99.375 -9.352 1 45.72 88 GLY A C 1
ATOM 697 O O . GLY A 1 88 ? 13.617 -99.438 -10.25 1 45.72 88 GLY A O 1
ATOM 698 N N . GLU A 1 89 ? 11.805 -98.5 -9.461 1 42.25 89 GLU A N 1
ATOM 699 C CA . GLU A 1 89 ? 11.977 -97.312 -10.266 1 42.25 89 GLU A CA 1
ATOM 700 C C . GLU A 1 89 ? 13.148 -96.438 -9.758 1 42.25 89 GLU A C 1
ATOM 702 O O . GLU A 1 89 ? 13.602 -95.562 -10.438 1 42.25 89 GLU A O 1
ATOM 707 N N . ALA A 1 90 ? 13.633 -96.625 -8.578 1 38.34 90 ALA A N 1
ATOM 708 C CA . ALA A 1 90 ? 14.797 -95.875 -8.195 1 38.34 90 ALA A CA 1
ATOM 709 C C . ALA A 1 90 ? 16.047 -96.312 -8.93 1 38.34 90 ALA A C 1
ATOM 711 O O . ALA A 1 90 ? 16.906 -95.5 -9.289 1 38.34 90 ALA A O 1
ATOM 712 N N . ARG A 1 91 ? 16.469 -97.625 -8.93 1 35.31 91 ARG A N 1
ATOM 713 C CA . ARG A 1 91 ? 17.797 -97.938 -9.438 1 35.31 91 ARG A CA 1
ATOM 714 C C . ARG A 1 91 ? 17.828 -97.875 -10.961 1 35.31 91 ARG A C 1
ATOM 716 O O . ARG A 1 91 ? 18.812 -97.438 -11.555 1 35.31 91 ARG A O 1
ATOM 723 N N . VAL A 1 92 ? 17.25 -98.75 -11.633 1 32.66 92 VAL A N 1
ATOM 724 C CA . VAL A 1 92 ? 17.5 -98.688 -13.062 1 32.66 92 VAL A CA 1
ATOM 725 C C . VAL A 1 92 ? 17.078 -97.312 -13.594 1 32.66 92 VAL A C 1
ATOM 727 O O . VAL A 1 92 ? 17.156 -97.062 -14.789 1 32.66 92 VAL A O 1
ATOM 730 N N . SER A 1 93 ? 16.312 -96.625 -12.883 1 30.41 93 SER A N 1
ATOM 731 C CA . SER A 1 93 ? 16.062 -95.312 -13.398 1 30.41 93 SER A CA 1
ATOM 732 C C . SER A 1 93 ? 17.344 -94.5 -13.484 1 30.41 93 SER A C 1
ATOM 734 O O . SER A 1 93 ? 17.297 -93.25 -13.656 1 30.41 93 SER A O 1
ATOM 736 N N . GLY A 1 94 ? 18.438 -95.062 -13.133 1 29 94 GLY A N 1
ATOM 737 C CA . GLY A 1 94 ? 19.625 -94.25 -13.422 1 29 94 GLY A CA 1
ATOM 738 C C . GLY A 1 94 ? 19.781 -93.938 -14.898 1 29 94 GLY A C 1
ATOM 739 O O . GLY A 1 94 ? 20.766 -93.312 -15.297 1 29 94 GLY A O 1
ATOM 740 N N . ALA A 1 95 ? 19.75 -95.062 -15.703 1 29.64 95 ALA A N 1
ATOM 741 C CA . ALA A 1 95 ? 19.906 -94.562 -17.078 1 29.64 95 ALA A CA 1
ATOM 742 C C . ALA A 1 95 ? 18.906 -93.5 -17.406 1 29.64 95 ALA A C 1
ATOM 744 O O . ALA A 1 95 ? 17.859 -93.375 -16.766 1 29.64 95 ALA A O 1
ATOM 745 N N . GLU A 1 96 ? 19.344 -92.562 -18.328 1 30.39 96 GLU A N 1
ATOM 746 C CA . GLU A 1 96 ? 18.688 -91.312 -18.828 1 30.39 96 GLU A CA 1
ATOM 747 C C . GLU A 1 96 ? 17.219 -91.625 -19.156 1 30.39 96 GLU A C 1
ATOM 749 O O . GLU A 1 96 ? 16.906 -92.125 -20.219 1 30.39 96 GLU A O 1
ATOM 754 N N . ARG A 1 97 ? 16.469 -92.5 -18.594 1 29.84 97 ARG A N 1
ATOM 755 C CA . ARG A 1 97 ? 15.102 -92.25 -19.062 1 29.84 97 ARG A CA 1
ATOM 756 C C . ARG A 1 97 ? 14.82 -90.812 -19.297 1 29.84 97 ARG A C 1
ATOM 758 O O . ARG A 1 97 ? 15 -90 -18.391 1 29.84 97 ARG A O 1
ATOM 765 N N . CYS A 1 98 ? 15.07 -90.438 -20.562 1 29.06 98 CYS A N 1
ATOM 766 C CA . CYS A 1 98 ? 14.469 -89.188 -21 1 29.06 98 CYS A CA 1
ATOM 767 C C . CYS A 1 98 ? 13.141 -88.938 -20.297 1 29.06 98 CYS A C 1
ATOM 769 O O . CYS A 1 98 ? 12.195 -89.75 -20.453 1 29.06 98 CYS A O 1
ATOM 771 N N . GLU A 1 99 ? 13.031 -88.938 -19.016 1 31.89 99 GLU A N 1
ATOM 772 C CA . GLU A 1 99 ? 12 -88.062 -18.406 1 31.89 99 GLU A CA 1
ATOM 773 C C . GLU A 1 99 ? 11.289 -87.188 -19.453 1 31.89 99 GLU A C 1
ATOM 775 O O . GLU A 1 99 ? 11.781 -86.125 -19.812 1 31.89 99 GLU A O 1
ATOM 780 N N . VAL A 1 100 ? 10.914 -87.875 -20.547 1 36.88 100 VAL A N 1
ATOM 781 C CA . VAL A 1 100 ? 9.984 -87.188 -21.422 1 36.88 100 VAL A CA 1
ATOM 782 C C . VAL A 1 100 ? 8.953 -86.438 -20.562 1 36.88 100 VAL A C 1
ATOM 784 O O . VAL A 1 100 ? 8.188 -87.062 -19.828 1 36.88 100 VAL A O 1
ATOM 787 N N . ALA A 1 101 ? 9.359 -85.5 -19.844 1 42.69 101 ALA A N 1
ATOM 788 C CA . ALA A 1 101 ? 8.609 -84.5 -19.078 1 42.69 101 ALA A CA 1
ATOM 789 C C . ALA A 1 101 ? 7.152 -84.5 -19.516 1 42.69 101 ALA A C 1
ATOM 791 O O . ALA A 1 101 ? 6.852 -84.625 -20.703 1 42.69 101 ALA A O 1
ATOM 792 N N . ARG A 1 102 ? 6.129 -84.875 -18.703 1 45.34 102 ARG A N 1
ATOM 793 C CA . ARG A 1 102 ? 4.688 -84.688 -18.859 1 45.34 102 ARG A CA 1
ATOM 794 C C . ARG A 1 102 ? 4.387 -83.688 -19.969 1 45.34 102 ARG A C 1
ATOM 796 O O . ARG A 1 102 ? 3.406 -83.812 -20.703 1 45.34 102 ARG A O 1
ATOM 803 N N . GLY A 1 103 ? 5.176 -82.625 -20.188 1 54.72 103 GLY A N 1
ATOM 804 C CA . GLY A 1 103 ? 5.039 -81.688 -21.25 1 54.72 103 GLY A CA 1
ATOM 805 C C . GLY A 1 103 ? 5.445 -82.188 -22.609 1 54.72 103 GLY A C 1
ATOM 806 O O . GLY A 1 103 ? 5.305 -81.5 -23.625 1 54.72 103 GLY A O 1
ATOM 807 N N . GLU A 1 104 ? 5.926 -83.688 -22.656 1 69.12 104 GLU A N 1
ATOM 808 C CA . GLU A 1 104 ? 6.516 -84.188 -23.875 1 69.12 104 GLU A CA 1
ATOM 809 C C . GLU A 1 104 ? 5.508 -85.062 -24.641 1 69.12 104 GLU A C 1
ATOM 811 O O . GLU A 1 104 ? 5.73 -85.375 -25.812 1 69.12 104 GLU A O 1
ATOM 816 N N . LEU A 1 105 ? 4.441 -85.5 -23.953 1 79.88 105 LEU A N 1
ATOM 817 C CA . LEU A 1 105 ? 3.479 -86.375 -24.656 1 79.88 105 LEU A CA 1
ATOM 818 C C . LEU A 1 105 ? 2.256 -85.562 -25.078 1 79.88 105 LEU A C 1
ATOM 820 O O . LEU A 1 105 ? 1.884 -84.562 -24.391 1 79.88 105 LEU A O 1
ATOM 824 N N . CYS A 1 106 ? 1.684 -85.938 -26.219 1 85.44 106 CYS A N 1
ATOM 825 C CA . CYS A 1 106 ? 0.44 -85.312 -26.703 1 85.44 106 CYS A CA 1
ATOM 826 C C . CYS A 1 106 ? -0.705 -85.625 -25.734 1 85.44 106 CYS A C 1
ATOM 828 O O . CYS A 1 106 ? -0.998 -86.75 -25.422 1 85.44 106 CYS A O 1
ATOM 830 N N . PRO A 1 107 ? -1.267 -84.562 -25.141 1 81 107 PRO A N 1
ATOM 831 C CA . PRO A 1 107 ? -2.35 -84.812 -24.172 1 81 107 PRO A CA 1
ATOM 832 C C . PRO A 1 107 ? -3.529 -85.562 -24.75 1 81 107 PRO A C 1
ATOM 834 O O . PRO A 1 107 ? -4.266 -86.188 -24.016 1 81 107 PRO A O 1
ATOM 837 N N . GLN A 1 108 ? -3.768 -85.562 -25.969 1 80.88 108 GLN A N 1
ATOM 838 C CA . GLN A 1 108 ? -4.91 -86.25 -26.609 1 80.88 108 GLN A CA 1
ATOM 839 C C . GLN A 1 108 ? -4.617 -87.688 -26.938 1 80.88 108 GLN A C 1
ATOM 841 O O . GLN A 1 108 ? -5.492 -88.562 -26.812 1 80.88 108 GLN A O 1
ATOM 846 N N . HIS A 1 109 ? -3.297 -88.062 -27.312 1 82.69 109 HIS A N 1
ATOM 847 C CA . HIS A 1 109 ? -3.049 -89.375 -27.859 1 82.69 109 HIS A CA 1
ATOM 848 C C . HIS A 1 109 ? -1.985 -90.125 -27.062 1 82.69 109 HIS A C 1
ATOM 850 O O . HIS A 1 109 ? -1.762 -91.312 -27.281 1 82.69 109 HIS A O 1
ATOM 856 N N . GLY A 1 110 ? -1.275 -89.375 -26.188 1 81.06 110 GLY A N 1
ATOM 857 C CA . GLY A 1 110 ? -0.291 -90.062 -25.312 1 81.06 110 GLY A CA 1
ATOM 858 C C . GLY A 1 110 ? 0.988 -90.438 -26.047 1 81.06 110 GLY A C 1
ATOM 859 O O . GLY A 1 110 ? 1.696 -91.312 -25.641 1 81.06 110 GLY A O 1
ATOM 860 N N . ARG A 1 111 ? 1.144 -90 -27.188 1 83.69 111 ARG A N 1
ATOM 861 C CA . ARG A 1 111 ? 2.348 -90.25 -27.984 1 83.69 111 ARG A CA 1
ATOM 862 C C . ARG A 1 111 ? 3.316 -89.125 -27.875 1 83.69 111 ARG A C 1
ATOM 864 O O . ARG A 1 111 ? 2.924 -88 -27.5 1 83.69 111 ARG A O 1
ATOM 871 N N . PRO A 1 112 ? 4.574 -89.438 -28.109 1 86.38 112 PRO A N 1
ATOM 872 C CA . PRO A 1 112 ? 5.555 -88.375 -28.031 1 86.38 112 PRO A CA 1
ATOM 873 C C . PRO A 1 112 ? 5.293 -87.25 -29.047 1 86.38 112 PRO A C 1
ATOM 875 O O . PRO A 1 112 ? 4.891 -87.562 -30.188 1 86.38 112 PRO A O 1
ATOM 878 N N . LEU A 1 113 ? 5.387 -86 -28.547 1 88.38 113 LEU A N 1
ATOM 879 C CA . LEU A 1 113 ? 5.281 -84.812 -29.438 1 88.38 113 LEU A CA 1
ATOM 880 C C . LEU A 1 113 ? 6.52 -84.688 -30.312 1 88.38 113 LEU A C 1
ATOM 882 O O . LEU A 1 113 ? 7.645 -84.688 -29.812 1 88.38 113 LEU A O 1
ATOM 886 N N . GLU A 1 114 ? 6.41 -84.625 -31.641 1 85.56 114 GLU A N 1
ATOM 887 C CA . GLU A 1 114 ? 7.566 -84.688 -32.531 1 85.56 114 GLU A CA 1
ATOM 888 C C . GLU A 1 114 ? 7.543 -83.5 -33.5 1 85.56 114 GLU A C 1
ATOM 890 O O . GLU A 1 114 ? 8.578 -83.125 -34.062 1 85.56 114 GLU A O 1
ATOM 895 N N . LEU A 1 115 ? 6.348 -83 -33.719 1 91.06 115 LEU A N 1
ATOM 896 C CA . LEU A 1 115 ? 6.211 -81.938 -34.719 1 91.06 115 LEU A CA 1
ATOM 897 C C . LEU A 1 115 ? 5.445 -80.75 -34.156 1 91.06 115 LEU A C 1
ATOM 899 O O . LEU A 1 115 ? 4.875 -80.875 -33.062 1 91.06 115 LEU A O 1
ATOM 903 N N . TYR A 1 116 ? 5.574 -79.688 -34.844 1 92.31 116 TYR A N 1
ATOM 904 C CA . TYR A 1 116 ? 4.84 -78.438 -34.5 1 92.31 116 TYR A CA 1
ATOM 905 C C . TYR A 1 116 ? 3.836 -78.125 -35.562 1 92.31 116 TYR A C 1
ATOM 907 O O . TYR A 1 116 ? 4.18 -78.062 -36.75 1 92.31 116 TYR A O 1
ATOM 915 N N . CYS A 1 117 ? 2.605 -77.938 -35.25 1 93 117 CYS A N 1
ATOM 916 C CA . CYS A 1 117 ? 1.572 -77.5 -36.188 1 93 117 CYS A CA 1
ATOM 917 C C . CYS A 1 117 ? 1.425 -76 -36.156 1 93 117 CYS A C 1
ATOM 919 O O . CYS A 1 117 ? 1.041 -75.438 -35.156 1 93 117 CYS A O 1
ATOM 921 N N . GLU A 1 118 ? 1.648 -75.25 -37.219 1 90.31 118 GLU A N 1
ATOM 922 C CA . GLU A 1 118 ? 1.625 -73.812 -37.281 1 90.31 118 GLU A CA 1
ATOM 923 C C . GLU A 1 118 ? 0.197 -73.312 -37.219 1 90.31 118 GLU A C 1
ATOM 925 O O . GLU A 1 118 ? -0.036 -72.188 -36.719 1 90.31 118 GLU A O 1
ATOM 930 N N . ASP A 1 119 ? -0.736 -74 -37.75 1 88.62 119 ASP A N 1
ATOM 931 C CA . ASP A 1 119 ? -2.129 -73.562 -37.781 1 88.62 119 ASP A CA 1
ATOM 932 C C . ASP A 1 119 ? -2.75 -73.625 -36.406 1 88.62 119 ASP A C 1
ATOM 934 O O . ASP A 1 119 ? -3.439 -72.688 -36 1 88.62 119 ASP A O 1
ATOM 938 N N . GLU A 1 120 ? -2.457 -74.625 -35.75 1 86.75 120 GLU A N 1
ATOM 939 C CA . GLU A 1 120 ? -3.014 -74.75 -34.406 1 86.75 120 GLU A CA 1
ATOM 940 C C . GLU A 1 120 ? -2.09 -74.125 -33.344 1 86.75 120 GLU A C 1
ATOM 942 O O . GLU A 1 120 ? -2.488 -73.938 -32.188 1 86.75 120 GLU A O 1
ATOM 947 N N . ARG A 1 121 ? -0.833 -73.938 -33.75 1 88 121 ARG A N 1
ATOM 948 C CA . ARG A 1 121 ? 0.199 -73.312 -32.938 1 88 121 ARG A CA 1
ATOM 949 C C . ARG A 1 121 ? 0.481 -74.188 -31.688 1 88 121 ARG A C 1
ATOM 951 O O . ARG A 1 121 ? 0.521 -73.625 -30.578 1 88 121 ARG A O 1
ATOM 958 N N . ARG A 1 122 ? 0.743 -75.375 -31.844 1 87.81 122 ARG A N 1
ATOM 959 C CA . ARG A 1 122 ? 1.053 -76.312 -30.75 1 87.81 122 ARG A CA 1
ATOM 960 C C . ARG A 1 122 ? 1.87 -77.5 -31.234 1 87.81 122 ARG A C 1
ATOM 962 O O . ARG A 1 122 ? 1.916 -77.812 -32.438 1 87.81 122 ARG A O 1
ATOM 969 N N . CYS A 1 123 ? 2.498 -78.125 -30.297 1 89.75 123 CYS A N 1
ATOM 970 C CA . CYS A 1 123 ? 3.213 -79.375 -30.594 1 89.75 123 CYS A CA 1
ATOM 971 C C . CYS A 1 123 ? 2.24 -80.562 -30.766 1 89.75 123 CYS A C 1
ATOM 973 O O . CYS A 1 123 ? 1.236 -80.625 -30.062 1 89.75 123 CYS A O 1
ATOM 975 N N . ILE A 1 124 ? 2.529 -81.312 -31.812 1 88.31 124 ILE A N 1
ATOM 976 C CA . ILE A 1 124 ? 1.611 -82.438 -32.125 1 88.31 124 ILE A CA 1
ATOM 977 C C . ILE A 1 124 ? 2.379 -83.75 -32.219 1 88.31 124 ILE A C 1
ATOM 979 O O . ILE A 1 124 ? 3.604 -83.75 -32.375 1 88.31 124 ILE A O 1
ATOM 983 N N . CYS A 1 125 ? 1.655 -84.812 -32.031 1 86.31 125 CYS A N 1
ATOM 984 C CA . CYS A 1 125 ? 2.234 -86.125 -32.156 1 86.31 125 CYS A CA 1
ATOM 985 C C . CYS A 1 125 ? 1.942 -86.75 -33.5 1 86.31 125 CYS A C 1
ATOM 987 O O . CYS A 1 125 ? 1.332 -86.125 -34.375 1 86.31 125 CYS A O 1
ATOM 989 N N . CYS A 1 126 ? 2.389 -87.938 -33.781 1 85.5 126 CYS A N 1
ATOM 990 C CA . CYS A 1 126 ? 2.238 -88.625 -35.062 1 85.5 126 CYS A CA 1
ATOM 991 C C . CYS A 1 126 ? 0.772 -88.938 -35.375 1 85.5 126 CYS A C 1
ATOM 993 O O . CYS A 1 126 ? 0.351 -88.875 -36.531 1 85.5 126 CYS A O 1
ATOM 995 N N . VAL A 1 127 ? -0.048 -89 -34.312 1 85.56 127 VAL A N 1
ATOM 996 C CA . VAL A 1 127 ? -1.463 -89.312 -34.469 1 85.56 127 VAL A CA 1
ATOM 997 C C . VAL A 1 127 ? -2.227 -88.062 -34.844 1 85.56 127 VAL A C 1
ATOM 999 O O . VAL A 1 127 ? -3.113 -88.062 -35.688 1 85.56 127 VAL A O 1
ATOM 1002 N N . CYS A 1 128 ? -1.862 -87 -34.25 1 87.06 128 CYS A N 1
ATOM 1003 C CA . CYS A 1 128 ? -2.473 -85.75 -34.531 1 87.06 128 CYS A CA 1
ATOM 1004 C C . CYS A 1 128 ? -2.33 -85.375 -36 1 87.06 128 CYS A C 1
ATOM 1006 O O . CYS A 1 128 ? -3.242 -84.75 -36.594 1 87.06 128 CYS A O 1
ATOM 1008 N N . THR A 1 129 ? -1.241 -85.688 -36.625 1 86.81 129 THR A N 1
ATOM 1009 C CA . THR A 1 129 ? -0.938 -85.375 -38.031 1 86.81 129 THR A CA 1
ATOM 1010 C C . THR A 1 129 ? -1.955 -86 -38.969 1 86.81 129 THR A C 1
ATOM 1012 O O . THR A 1 129 ? -2.273 -85.438 -40 1 86.81 129 THR A O 1
ATOM 1015 N N . VAL A 1 130 ? -2.453 -87.062 -38.531 1 86.38 130 VAL A N 1
ATOM 1016 C CA . VAL A 1 130 ? -3.336 -87.812 -39.406 1 86.38 130 VAL A CA 1
ATOM 1017 C C . VAL A 1 130 ? -4.789 -87.5 -39.125 1 86.38 130 VAL A C 1
ATOM 1019 O O . VAL A 1 130 ? -5.598 -87.312 -40.031 1 86.38 130 VAL A O 1
ATOM 1022 N N . ARG A 1 131 ? -5.098 -87.188 -37.969 1 85.69 131 ARG A N 1
ATOM 1023 C CA . ARG A 1 131 ? -6.5 -87.062 -37.562 1 85.69 131 ARG A CA 1
ATOM 1024 C C . ARG A 1 131 ? -6.961 -85.625 -37.625 1 85.69 131 ARG A C 1
ATOM 1026 O O . ARG A 1 131 ? -8.031 -85.312 -38.188 1 85.69 131 ARG A O 1
ATOM 1033 N N . GLN A 1 132 ? -6.207 -84.688 -37.062 1 83.81 132 GLN A N 1
ATOM 1034 C CA . GLN A 1 132 ? -6.691 -83.312 -36.875 1 83.81 132 GLN A CA 1
ATOM 1035 C C . GLN A 1 132 ? -5.918 -82.312 -37.719 1 83.81 132 GLN A C 1
ATOM 1037 O O . GLN A 1 132 ? -6.477 -81.312 -38.188 1 83.81 132 GLN A O 1
ATOM 1042 N N . CYS A 1 133 ? -4.59 -82.688 -38 1 85.75 133 CYS A N 1
ATOM 1043 C CA . CYS A 1 133 ? -3.736 -81.688 -38.625 1 85.75 133 CYS A CA 1
ATOM 1044 C C . CYS A 1 133 ? -3.295 -82.125 -40 1 85.75 133 CYS A C 1
ATOM 1046 O O . CYS A 1 133 ? -2.199 -81.812 -40.469 1 85.75 133 CYS A O 1
ATOM 1048 N N . HIS A 1 134 ? -4.117 -82.938 -40.562 1 84.75 134 HIS A N 1
ATOM 1049 C CA . HIS A 1 134 ? -3.75 -83.562 -41.812 1 84.75 134 HIS A CA 1
ATOM 1050 C C . HIS A 1 134 ? -3.549 -82.5 -42.906 1 84.75 134 HIS A C 1
ATOM 1052 O O . HIS A 1 134 ? -2.654 -82.625 -43.75 1 84.75 134 HIS A O 1
ATOM 1058 N N . ARG A 1 135 ? -4.336 -81.438 -42.844 1 88.44 135 ARG A N 1
ATOM 1059 C CA . ARG A 1 135 ? -4.23 -80.375 -43.875 1 88.44 135 ARG A CA 1
ATOM 1060 C C . ARG A 1 135 ? -3.486 -79.188 -43.344 1 88.44 135 ARG A C 1
ATOM 1062 O O . ARG A 1 135 ? -3.387 -78.188 -44.031 1 88.44 135 ARG A O 1
ATOM 1069 N N . HIS A 1 136 ? -3.004 -79.25 -42.219 1 90.5 136 HIS A N 1
ATOM 1070 C CA . HIS A 1 136 ? -2.322 -78.125 -41.594 1 90.5 136 HIS A CA 1
ATOM 1071 C C . HIS A 1 136 ? -0.847 -78.062 -42 1 90.5 136 HIS A C 1
ATOM 1073 O O . HIS A 1 136 ? -0.306 -79.062 -42.469 1 90.5 136 HIS A O 1
ATOM 1079 N N . GLN A 1 137 ? -0.241 -76.938 -41.875 1 91.81 137 GLN A N 1
ATOM 1080 C CA . GLN A 1 137 ? 1.197 -76.812 -42.094 1 91.81 137 GLN A CA 1
ATOM 1081 C C . GLN A 1 137 ? 1.977 -77.312 -40.844 1 91.81 137 GLN A C 1
ATOM 1083 O O . GLN A 1 137 ? 1.843 -76.75 -39.781 1 91.81 137 GLN A O 1
ATOM 1088 N N . ARG A 1 138 ? 2.738 -78.375 -41.031 1 91.44 138 ARG A N 1
ATOM 1089 C CA . ARG A 1 138 ? 3.527 -79 -39.938 1 91.44 138 ARG A CA 1
ATOM 1090 C C . ARG A 1 138 ? 5.016 -78.75 -40.156 1 91.44 138 ARG A C 1
ATOM 1092 O O . ARG A 1 138 ? 5.504 -78.812 -41.281 1 91.44 138 ARG A O 1
ATOM 1099 N N . VAL A 1 139 ? 5.664 -78.312 -39.125 1 91.88 139 VAL A N 1
ATOM 1100 C CA . VAL A 1 139 ? 7.09 -78 -39.25 1 91.88 139 VAL A CA 1
ATOM 1101 C C . VAL A 1 139 ? 7.848 -78.75 -38.125 1 91.88 139 VAL A C 1
ATOM 1103 O O . VAL A 1 139 ? 7.242 -79.188 -37.125 1 91.88 139 VAL A O 1
ATOM 1106 N N . LEU A 1 140 ? 9.195 -78.875 -38.312 1 92.31 140 LEU A N 1
ATOM 1107 C CA . LEU A 1 140 ? 10.047 -79.438 -37.281 1 92.31 140 LEU A CA 1
ATOM 1108 C C . LEU A 1 140 ? 10.195 -78.438 -36.125 1 92.31 140 LEU A C 1
ATOM 1110 O O . LEU A 1 140 ? 10.055 -77.25 -36.281 1 92.31 140 LEU A O 1
ATOM 1114 N N . PHE A 1 141 ? 10.43 -79 -34.969 1 91.25 141 PHE A N 1
ATOM 1115 C CA . PHE A 1 141 ? 10.617 -78.125 -33.781 1 91.25 141 PHE A CA 1
ATOM 1116 C C . PHE A 1 141 ? 11.734 -77.125 -34 1 91.25 141 PHE A C 1
ATOM 1118 O O . PHE A 1 141 ? 11.586 -75.938 -33.656 1 91.25 141 PHE A O 1
ATOM 1125 N N . GLU A 1 142 ? 12.859 -77.562 -34.562 1 91.44 142 GLU A N 1
ATOM 1126 C CA . GLU A 1 142 ? 14.039 -76.75 -34.75 1 91.44 142 GLU A CA 1
ATOM 1127 C C . GLU A 1 142 ? 13.727 -75.562 -35.656 1 91.44 142 GLU A C 1
ATOM 1129 O O . GLU A 1 142 ? 14.172 -74.438 -35.406 1 91.44 142 GLU A O 1
ATOM 1134 N N . GLU A 1 143 ? 12.906 -75.812 -36.656 1 92.44 143 GLU A N 1
ATOM 1135 C CA . GLU A 1 143 ? 12.57 -74.75 -37.594 1 92.44 143 GLU A CA 1
ATOM 1136 C C . GLU A 1 143 ? 11.664 -73.688 -36.969 1 92.44 143 GLU A C 1
ATOM 1138 O O . GLU A 1 143 ? 11.914 -72.5 -37.094 1 92.44 143 GLU A O 1
ATOM 1143 N N . GLU A 1 144 ? 10.617 -74.125 -36.344 1 93.44 144 GLU A N 1
ATOM 1144 C CA . GLU A 1 144 ? 9.695 -73.188 -35.688 1 93.44 144 GLU A CA 1
ATOM 1145 C C . GLU A 1 144 ? 10.375 -72.438 -34.562 1 93.44 144 GLU A C 1
ATOM 1147 O O . GLU A 1 144 ? 10.133 -71.25 -34.344 1 93.44 144 GLU A O 1
ATOM 1152 N N . ARG A 1 145 ? 11.227 -73.062 -33.781 1 93.44 145 ARG A N 1
ATOM 1153 C CA . ARG A 1 145 ? 11.953 -72.438 -32.688 1 93.44 145 ARG A CA 1
ATOM 1154 C C . ARG A 1 145 ? 12.844 -71.312 -33.188 1 93.44 145 ARG A C 1
ATOM 1156 O O . ARG A 1 145 ? 12.891 -70.25 -32.594 1 93.44 145 ARG A O 1
ATOM 1163 N N . SER A 1 146 ? 13.57 -71.625 -34.281 1 93.88 146 SER A N 1
ATOM 1164 C CA . SER A 1 146 ? 14.453 -70.625 -34.844 1 93.88 146 SER A CA 1
ATOM 1165 C C . SER A 1 146 ? 13.688 -69.375 -35.219 1 93.88 146 SER A C 1
ATOM 1167 O O . SER A 1 146 ? 14.156 -68.25 -34.969 1 93.88 146 SER A O 1
ATOM 1169 N N . LYS A 1 147 ? 12.477 -69.625 -35.781 1 93.75 147 LYS A N 1
ATOM 1170 C CA . LYS A 1 147 ? 11.633 -68.438 -36.156 1 93.75 147 LYS A CA 1
ATOM 1171 C C . LYS A 1 147 ? 11.188 -67.688 -34.906 1 93.75 147 LYS A C 1
ATOM 1173 O O . LYS A 1 147 ? 11.305 -66.438 -34.875 1 93.75 147 LYS A O 1
ATOM 1178 N N . LYS A 1 148 ? 10.711 -68.375 -33.938 1 94 148 LYS A N 1
ATOM 1179 C CA . LYS A 1 148 ? 10.18 -67.75 -32.719 1 94 148 LYS A CA 1
ATOM 1180 C C . LYS A 1 148 ? 11.289 -67.125 -31.875 1 94 148 LYS A C 1
ATOM 1182 O O . LYS A 1 148 ? 11.094 -66.125 -31.219 1 94 148 LYS A O 1
ATOM 1187 N N . GLN A 1 149 ? 12.477 -67.75 -31.875 1 93.56 149 GLN A N 1
ATOM 1188 C CA . GLN A 1 149 ? 13.641 -67.25 -31.188 1 93.56 149 GLN A CA 1
ATOM 1189 C C . GLN A 1 149 ? 14.047 -65.875 -31.75 1 93.56 149 GLN A C 1
ATOM 1191 O O . GLN A 1 149 ? 14.375 -64.938 -31.016 1 93.56 149 GLN A O 1
ATOM 1196 N N . ALA A 1 150 ? 13.977 -65.812 -33.062 1 94.38 150 ALA A N 1
ATOM 1197 C CA . ALA A 1 150 ? 14.32 -64.562 -33.719 1 94.38 150 ALA A CA 1
ATOM 1198 C C . ALA A 1 150 ? 13.328 -63.438 -33.344 1 94.38 150 ALA A C 1
ATOM 1200 O O . ALA A 1 150 ? 13.727 -62.312 -33.062 1 94.38 150 ALA A O 1
ATOM 1201 N N . LEU A 1 151 ? 12.031 -63.812 -33.281 1 93.12 151 LEU A N 1
ATOM 1202 C CA . LEU A 1 151 ? 10.984 -62.844 -32.906 1 93.12 151 LEU A CA 1
ATOM 1203 C C . LEU A 1 151 ? 11.148 -62.406 -31.453 1 93.12 151 LEU A C 1
ATOM 1205 O O . LEU A 1 151 ? 11 -61.219 -31.156 1 93.12 151 LEU A O 1
ATOM 1209 N N . LEU A 1 152 ? 11.5 -63.344 -30.656 1 93.31 152 LEU A N 1
ATOM 1210 C CA . LEU A 1 152 ? 11.672 -63.062 -29.234 1 93.31 152 LEU A CA 1
ATOM 1211 C C . LEU A 1 152 ? 12.875 -62.156 -29 1 93.31 152 LEU A C 1
ATOM 1213 O O . LEU A 1 152 ? 12.82 -61.25 -28.188 1 93.31 152 LEU A O 1
ATOM 1217 N N . LYS A 1 153 ? 13.945 -62.406 -29.75 1 94.31 153 LYS A N 1
ATOM 1218 C CA . LYS A 1 153 ? 15.141 -61.562 -29.641 1 94.31 153 LYS A CA 1
ATOM 1219 C C . LYS A 1 153 ? 14.867 -60.125 -30.062 1 94.31 153 LYS A C 1
ATOM 1221 O O . LYS A 1 153 ? 15.328 -59.188 -29.422 1 94.31 153 LYS A O 1
ATOM 1226 N N . GLU A 1 154 ? 14.047 -60 -31.094 1 92.88 154 GLU A N 1
ATOM 1227 C CA . GLU A 1 154 ? 13.648 -58.688 -31.547 1 92.88 154 GLU A CA 1
ATOM 1228 C C . GLU A 1 154 ? 12.797 -57.969 -30.5 1 92.88 154 GLU A C 1
ATOM 1230 O O . GLU A 1 154 ? 13 -56.781 -30.219 1 92.88 154 GLU A O 1
ATOM 1235 N N . SER A 1 155 ? 11.867 -58.688 -29.938 1 91.56 155 SER A N 1
ATOM 1236 C CA . SER A 1 155 ? 10.992 -58.125 -28.906 1 91.56 155 SER A CA 1
ATOM 1237 C C . SER A 1 155 ? 11.781 -57.719 -27.672 1 91.56 155 SER A C 1
ATOM 1239 O O . SER A 1 155 ? 11.477 -56.719 -27.031 1 91.56 155 SER A O 1
ATOM 1241 N N . LEU A 1 156 ? 12.773 -58.5 -27.375 1 91.88 156 LEU A N 1
ATOM 1242 C CA . LEU A 1 156 ? 13.609 -58.219 -26.219 1 91.88 156 LEU A CA 1
ATOM 1243 C C . LEU A 1 156 ? 14.438 -56.969 -26.422 1 91.88 156 LEU A C 1
ATOM 1245 O O . LEU A 1 156 ? 14.609 -56.156 -25.5 1 91.88 156 LEU A O 1
ATOM 1249 N N . GLU A 1 157 ? 14.898 -56.812 -27.672 1 92.75 157 GLU A N 1
ATOM 1250 C CA . GLU A 1 157 ? 15.648 -55.594 -27.984 1 92.75 157 GLU A CA 1
ATOM 1251 C C . GLU A 1 157 ? 14.781 -54.375 -27.844 1 92.75 157 GLU A C 1
ATOM 1253 O O . GLU A 1 157 ? 15.219 -53.344 -27.281 1 92.75 157 GLU A O 1
ATOM 1258 N N . LYS A 1 158 ? 13.562 -54.469 -28.297 1 91.38 158 LYS A N 1
ATOM 1259 C CA . LYS A 1 158 ? 12.625 -53.344 -28.188 1 91.38 158 LYS A CA 1
ATOM 1260 C C . LYS A 1 158 ? 12.281 -53.062 -26.719 1 91.38 158 LYS A C 1
ATOM 1262 O O . LYS A 1 158 ? 12.18 -51.906 -26.312 1 91.38 158 LYS A O 1
ATOM 1267 N N . ALA A 1 159 ? 12.133 -54.094 -25.938 1 90.5 159 ALA A N 1
ATOM 1268 C CA . ALA A 1 159 ? 11.82 -53.969 -24.516 1 90.5 159 ALA A CA 1
ATOM 1269 C C . ALA A 1 159 ? 12.969 -53.281 -23.766 1 90.5 159 ALA A C 1
ATOM 1271 O O . ALA A 1 159 ? 12.742 -52.469 -22.891 1 90.5 159 ALA A O 1
ATOM 1272 N N . GLU A 1 160 ? 14.211 -53.594 -24.219 1 92.38 160 GLU A N 1
ATOM 1273 C CA . GLU A 1 160 ? 15.383 -53 -23.578 1 92.38 160 GLU A CA 1
ATOM 1274 C C . GLU A 1 160 ? 15.484 -51.531 -23.906 1 92.38 160 GLU A C 1
ATOM 1276 O O . GLU A 1 160 ? 15.828 -50.719 -23.031 1 92.38 160 GLU A O 1
ATOM 1281 N N . GLU A 1 161 ? 15.188 -51.25 -25.109 1 93.25 161 GLU A N 1
ATOM 1282 C CA . GLU A 1 161 ? 15.18 -49.844 -25.484 1 93.25 161 GLU A CA 1
ATOM 1283 C C . GLU A 1 161 ? 14.125 -49.062 -24.719 1 93.25 161 GLU A C 1
ATOM 1285 O O . GLU A 1 161 ? 14.375 -47.938 -24.25 1 93.25 161 GLU A O 1
ATOM 1290 N N . GLU A 1 162 ? 12.977 -49.656 -24.531 1 91.88 162 GLU A N 1
ATOM 1291 C CA . GLU A 1 162 ? 11.891 -49 -23.812 1 91.88 162 GLU A CA 1
ATOM 1292 C C . GLU A 1 162 ? 12.219 -48.875 -22.328 1 91.88 162 GLU A C 1
ATOM 1294 O O . GLU A 1 162 ? 11.859 -47.875 -21.703 1 91.88 162 GLU A O 1
ATOM 1299 N N . LEU A 1 163 ? 12.93 -49.875 -21.812 1 92.94 163 LEU A N 1
ATOM 1300 C CA . LEU A 1 163 ? 13.359 -49.812 -20.422 1 92.94 163 LEU A CA 1
ATOM 1301 C C . LEU A 1 163 ? 14.289 -48.625 -20.203 1 92.94 163 LEU A C 1
ATOM 1303 O O . LEU A 1 163 ? 14.133 -47.875 -19.219 1 92.94 163 LEU A O 1
ATOM 1307 N N . GLU A 1 164 ? 15.148 -48.438 -21.141 1 93.75 164 GLU A N 1
ATOM 1308 C CA . GLU A 1 164 ? 16.078 -47.312 -21.031 1 93.75 164 GLU A CA 1
ATOM 1309 C C . GLU A 1 164 ? 15.336 -45.969 -21.141 1 93.75 164 GLU A C 1
ATOM 1311 O O . GLU A 1 164 ? 15.664 -45.031 -20.422 1 93.75 164 GLU A O 1
ATOM 1316 N N . ARG A 1 165 ? 14.383 -45.906 -21.984 1 92.62 165 ARG A N 1
ATOM 1317 C CA . ARG A 1 165 ? 13.602 -44.688 -22.172 1 92.62 165 ARG A CA 1
ATOM 1318 C C . ARG A 1 165 ? 12.812 -44.344 -20.906 1 92.62 165 ARG A C 1
ATOM 1320 O O . ARG A 1 165 ? 12.758 -43.188 -20.5 1 92.62 165 ARG A O 1
ATOM 1327 N N . ILE A 1 166 ? 12.227 -45.344 -20.281 1 93.44 166 ILE A N 1
ATOM 1328 C CA . ILE A 1 166 ? 11.43 -45.125 -19.094 1 93.44 166 ILE A CA 1
ATOM 1329 C C . ILE A 1 166 ? 12.328 -44.688 -17.938 1 93.44 166 ILE A C 1
ATOM 1331 O O . ILE A 1 166 ? 11.969 -43.812 -17.156 1 93.44 166 ILE A O 1
ATOM 1335 N N . GLU A 1 167 ? 13.469 -45.312 -17.875 1 94.19 167 GLU A N 1
ATOM 1336 C CA . GLU A 1 167 ? 14.414 -44.938 -16.828 1 94.19 167 GLU A CA 1
ATOM 1337 C C . GLU A 1 167 ? 14.844 -43.469 -16.984 1 94.19 167 GLU A C 1
ATOM 1339 O O . GLU A 1 167 ? 14.953 -42.75 -15.984 1 94.19 167 GLU A O 1
ATOM 1344 N N . GLN A 1 168 ? 15.109 -43.156 -18.188 1 94.19 168 GLN A N 1
ATOM 1345 C CA . GLN A 1 168 ? 15.477 -41.75 -18.438 1 94.19 168 GLN A CA 1
ATOM 1346 C C . GLN A 1 168 ? 14.328 -40.812 -18.078 1 94.19 168 GLN A C 1
ATOM 1348 O O . GLN A 1 168 ? 14.555 -39.75 -17.5 1 94.19 168 GLN A O 1
ATOM 1353 N N . ALA A 1 169 ? 13.125 -41.188 -18.391 1 92.5 169 ALA A N 1
ATOM 1354 C CA . ALA A 1 169 ? 11.953 -40.375 -18.078 1 92.5 169 ALA A CA 1
ATOM 1355 C C . ALA A 1 169 ? 11.781 -40.25 -16.562 1 92.5 169 ALA A C 1
ATOM 1357 O O . ALA A 1 169 ? 11.406 -39.188 -16.062 1 92.5 169 ALA A O 1
ATOM 1358 N N . MET A 1 170 ? 12.07 -41.281 -15.859 1 93.94 170 MET A N 1
ATOM 1359 C CA . MET A 1 170 ? 11.961 -41.25 -14.406 1 93.94 170 MET A CA 1
ATOM 1360 C C . MET A 1 170 ? 13.016 -40.312 -13.797 1 93.94 170 MET A C 1
ATOM 1362 O O . MET A 1 170 ? 12.742 -39.625 -12.828 1 93.94 170 MET A O 1
ATOM 1366 N N . GLN A 1 171 ? 14.195 -40.375 -14.422 1 94.88 171 GLN A N 1
ATOM 1367 C CA . GLN A 1 171 ? 15.242 -39.469 -13.953 1 94.88 171 GLN A CA 1
ATOM 1368 C C . GLN A 1 171 ? 14.852 -38.031 -14.188 1 94.88 171 GLN A C 1
ATOM 1370 O O . GLN A 1 171 ? 15.125 -37.156 -13.352 1 94.88 171 GLN A O 1
ATOM 1375 N N . GLU A 1 172 ? 14.234 -37.75 -15.297 1 92.81 172 GLU A N 1
ATOM 1376 C CA . GLU A 1 172 ? 13.766 -36.406 -15.586 1 92.81 172 GLU A CA 1
ATOM 1377 C C . GLU A 1 172 ? 12.703 -35.969 -14.586 1 92.81 172 GLU A C 1
ATOM 1379 O O . GLU A 1 172 ? 12.656 -34.812 -14.188 1 92.81 172 GLU A O 1
ATOM 1384 N N . LEU A 1 173 ? 11.875 -36.906 -14.188 1 93.38 173 LEU A N 1
ATOM 1385 C CA . LEU A 1 173 ? 10.852 -36.594 -13.195 1 93.38 173 LEU A CA 1
ATOM 1386 C C . LEU A 1 173 ? 11.477 -36.281 -11.836 1 93.38 173 LEU A C 1
ATOM 1388 O O . LEU A 1 173 ? 11.008 -35.406 -11.109 1 93.38 173 LEU A O 1
ATOM 1392 N N . ASP A 1 174 ? 12.539 -37 -11.578 1 94.94 174 ASP A N 1
ATOM 1393 C CA . ASP A 1 174 ? 13.258 -36.75 -10.336 1 94.94 174 ASP A CA 1
ATOM 1394 C C . ASP A 1 174 ? 13.867 -35.344 -10.352 1 94.94 174 ASP A C 1
ATOM 1396 O O . ASP A 1 174 ? 13.82 -34.625 -9.344 1 94.94 174 ASP A O 1
ATOM 1400 N N . GLU A 1 175 ? 14.43 -34.969 -11.445 1 94 175 GLU A N 1
ATOM 1401 C CA . GLU A 1 175 ? 14.992 -33.625 -11.586 1 94 175 GLU A CA 1
ATOM 1402 C C . GLU A 1 175 ? 13.906 -32.562 -11.484 1 94 175 GLU A C 1
ATOM 1404 O O . GLU A 1 175 ? 14.125 -31.516 -10.891 1 94 175 GLU A O 1
ATOM 1409 N N . ARG A 1 176 ? 12.805 -32.875 -12.016 1 93.62 176 ARG A N 1
ATOM 1410 C CA . ARG A 1 176 ? 11.688 -31.938 -11.945 1 93.62 176 ARG A CA 1
ATOM 1411 C C . ARG A 1 176 ? 11.203 -31.766 -10.508 1 93.62 176 ARG A C 1
ATOM 1413 O O . ARG A 1 176 ? 10.867 -30.672 -10.086 1 93.62 176 ARG A O 1
ATOM 1420 N N . THR A 1 177 ? 11.156 -32.875 -9.828 1 94.62 177 THR A N 1
ATOM 1421 C CA . THR A 1 177 ? 10.797 -32.844 -8.414 1 94.62 177 THR A CA 1
ATOM 1422 C C . THR A 1 177 ? 11.734 -31.906 -7.652 1 94.62 177 THR A C 1
ATOM 1424 O O . THR A 1 177 ? 11.289 -31.062 -6.871 1 94.62 177 THR A O 1
ATOM 1427 N N . ARG A 1 178 ? 12.984 -32.031 -7.938 1 95.19 178 ARG A N 1
ATOM 1428 C CA . ARG A 1 178 ? 13.977 -31.188 -7.281 1 95.19 178 ARG A CA 1
ATOM 1429 C C . ARG A 1 178 ? 13.812 -29.734 -7.688 1 95.19 178 ARG A C 1
ATOM 1431 O O . ARG A 1 178 ? 13.883 -28.844 -6.844 1 95.19 178 ARG A O 1
ATOM 1438 N N . SER A 1 179 ? 13.57 -29.516 -8.93 1 93.5 179 SER A N 1
ATOM 1439 C CA . SER A 1 179 ? 13.406 -28.172 -9.445 1 93.5 179 SER A CA 1
ATOM 1440 C C . SER A 1 179 ? 12.195 -27.484 -8.82 1 93.5 179 SER A C 1
ATOM 1442 O O . SER A 1 179 ? 12.258 -26.297 -8.469 1 93.5 179 SER A O 1
ATOM 1444 N N . ILE A 1 180 ? 11.125 -28.219 -8.711 1 94.75 180 ILE A N 1
ATOM 1445 C CA . ILE A 1 180 ? 9.898 -27.688 -8.117 1 94.75 180 ILE A CA 1
ATOM 1446 C C . ILE A 1 180 ? 10.156 -27.297 -6.668 1 94.75 180 ILE A C 1
ATOM 1448 O O . ILE A 1 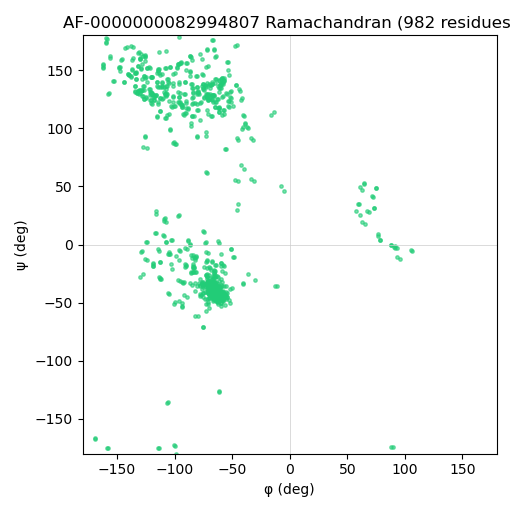180 ? 9.781 -26.203 -6.238 1 94.75 180 ILE A O 1
ATOM 1452 N N . LYS A 1 181 ? 10.844 -28.125 -5.949 1 95.69 181 LYS A N 1
ATOM 1453 C CA . LYS A 1 181 ? 11.148 -27.859 -4.547 1 95.69 181 LYS A CA 1
ATOM 1454 C C . LYS A 1 181 ? 12.062 -26.641 -4.41 1 95.69 181 LYS A C 1
ATOM 1456 O O . LYS A 1 181 ? 11.805 -25.75 -3.596 1 95.69 181 LYS A O 1
ATOM 1461 N N . ASP A 1 182 ? 13.062 -26.578 -5.215 1 93.94 182 ASP A N 1
ATOM 1462 C CA . ASP A 1 182 ? 14.023 -25.484 -5.164 1 93.94 182 ASP A CA 1
ATOM 1463 C C . ASP A 1 182 ? 13.359 -24.156 -5.523 1 93.94 182 ASP A C 1
ATOM 1465 O O . ASP A 1 182 ? 13.602 -23.141 -4.867 1 93.94 182 ASP A O 1
ATOM 1469 N N . SER A 1 183 ? 12.641 -24.188 -6.539 1 91.38 183 SER A N 1
ATOM 1470 C CA . SER A 1 183 ? 11.961 -22.984 -6.984 1 91.38 183 SER A CA 1
ATOM 1471 C C . SER A 1 183 ? 11 -22.469 -5.918 1 91.38 183 SER A C 1
ATOM 1473 O O . SER A 1 183 ? 10.961 -21.266 -5.637 1 91.38 183 SER A O 1
ATOM 1475 N N . SER A 1 184 ? 10.234 -23.359 -5.355 1 94.56 184 SER A N 1
ATOM 1476 C CA . SER A 1 184 ? 9.281 -22.984 -4.32 1 94.56 184 SER A CA 1
ATOM 1477 C C . SER A 1 184 ? 9.992 -22.453 -3.078 1 94.56 184 SER A C 1
ATOM 1479 O O . SER A 1 184 ? 9.602 -21.422 -2.52 1 94.56 184 SER A O 1
ATOM 1481 N N . GLU A 1 185 ? 11.031 -23.141 -2.689 1 93.94 185 GLU A N 1
ATOM 1482 C CA . GLU A 1 185 ? 11.781 -22.719 -1.509 1 93.94 185 GLU A CA 1
ATOM 1483 C C . GLU A 1 185 ? 12.469 -21.375 -1.74 1 93.94 185 GLU A C 1
ATOM 1485 O O . GLU A 1 185 ? 12.539 -20.547 -0.833 1 93.94 185 GLU A O 1
ATOM 1490 N N . GLY A 1 186 ? 13 -21.234 -2.873 1 91.12 186 GLY A N 1
ATOM 1491 C CA . GLY A 1 186 ? 13.609 -19.969 -3.225 1 91.12 186 GLY A CA 1
ATOM 1492 C C . GLY A 1 186 ? 12.641 -18.797 -3.176 1 91.12 186 GLY A C 1
ATOM 1493 O O . GLY A 1 186 ? 12.938 -17.766 -2.594 1 91.12 186 GLY A O 1
ATOM 1494 N N . LEU A 1 187 ? 11.492 -18.984 -3.748 1 92.5 187 LEU A N 1
ATOM 1495 C CA . LEU A 1 187 ? 10.469 -17.938 -3.754 1 92.5 187 LEU A CA 1
ATOM 1496 C C . LEU A 1 187 ? 9.992 -17.641 -2.336 1 92.5 187 LEU A C 1
ATOM 1498 O O . LEU A 1 187 ? 9.844 -16.469 -1.968 1 92.5 187 LEU A O 1
ATOM 1502 N N . LYS A 1 188 ? 9.75 -18.688 -1.588 1 93.94 188 LYS A N 1
ATOM 1503 C CA . LYS A 1 188 ? 9.336 -18.5 -0.199 1 93.94 188 LYS A CA 1
ATOM 1504 C C . LYS A 1 188 ? 10.352 -17.672 0.571 1 93.94 188 LYS A C 1
ATOM 1506 O O . LYS A 1 188 ? 9.977 -16.75 1.308 1 93.94 188 LYS A O 1
ATOM 1511 N N . SER A 1 189 ? 11.602 -17.938 0.375 1 92.44 189 SER A N 1
ATOM 1512 C CA . SER A 1 189 ? 12.664 -17.234 1.084 1 92.44 189 SER A CA 1
ATOM 1513 C C . SER A 1 189 ? 12.672 -15.75 0.726 1 92.44 189 SER A C 1
ATOM 1515 O O . SER A 1 189 ? 12.773 -14.898 1.606 1 92.44 189 SER A O 1
ATOM 1517 N N . VAL A 1 190 ? 12.586 -15.484 -0.512 1 91.12 190 VAL A N 1
ATOM 1518 C CA . VAL A 1 190 ? 12.602 -14.102 -0.976 1 91.12 190 VAL A CA 1
ATOM 1519 C C . VAL A 1 190 ? 11.375 -13.359 -0.449 1 91.12 190 VAL A C 1
ATOM 1521 O O . VAL A 1 190 ? 11.484 -12.219 0.016 1 91.12 190 VAL A O 1
ATOM 1524 N N . ILE A 1 191 ? 10.25 -13.953 -0.518 1 92.12 191 ILE A N 1
ATOM 1525 C CA . ILE A 1 191 ? 8.992 -13.359 -0.067 1 92.12 191 ILE A CA 1
ATOM 1526 C C . ILE A 1 191 ? 9.07 -13.07 1.432 1 92.12 191 ILE A C 1
ATOM 1528 O O . ILE A 1 191 ? 8.68 -12 1.887 1 92.12 191 ILE A O 1
ATOM 1532 N N . LEU A 1 192 ? 9.609 -14.031 2.154 1 93.81 192 LEU A N 1
ATOM 1533 C CA . LEU A 1 192 ? 9.734 -13.859 3.598 1 93.81 192 LEU A CA 1
ATOM 1534 C C . LEU A 1 192 ? 10.68 -12.711 3.93 1 93.81 192 LEU A C 1
ATOM 1536 O O . LEU A 1 192 ? 10.414 -11.93 4.844 1 93.81 192 LEU A O 1
ATOM 1540 N N . SER A 1 193 ? 11.719 -12.625 3.207 1 91 193 SER A N 1
ATOM 1541 C CA . SER A 1 193 ? 12.656 -11.523 3.408 1 91 193 SER A CA 1
ATOM 1542 C C . SER A 1 193 ? 11.992 -10.172 3.121 1 91 193 SER A C 1
ATOM 1544 O O . SER A 1 193 ? 12.18 -9.211 3.871 1 91 193 SER A O 1
ATOM 1546 N N . LYS A 1 194 ? 11.273 -10.148 2.082 1 91.06 194 LYS A N 1
ATOM 1547 C CA . LYS A 1 194 ? 10.594 -8.906 1.723 1 91.06 194 LYS A CA 1
ATOM 1548 C C . LYS A 1 194 ? 9.578 -8.508 2.787 1 91.06 194 LYS A C 1
ATOM 1550 O O . LYS A 1 194 ? 9.477 -7.328 3.148 1 91.06 194 LYS A O 1
ATOM 1555 N N . PHE A 1 195 ? 8.859 -9.453 3.324 1 92.88 195 PHE A N 1
ATOM 1556 C CA . PHE A 1 195 ? 7.898 -9.164 4.387 1 92.88 195 PHE A CA 1
ATOM 1557 C C . PHE A 1 195 ? 8.609 -8.633 5.625 1 92.88 195 PHE A C 1
ATOM 1559 O O . PHE A 1 195 ? 8.094 -7.738 6.305 1 92.88 195 PHE A O 1
ATOM 1566 N N . THR A 1 196 ? 9.734 -9.188 5.906 1 92.25 196 THR A N 1
ATOM 1567 C CA . THR A 1 196 ? 10.508 -8.711 7.051 1 92.25 196 THR A CA 1
ATOM 1568 C C . THR A 1 196 ? 10.891 -7.246 6.871 1 92.25 196 THR A C 1
ATOM 1570 O O . THR A 1 196 ? 10.758 -6.449 7.805 1 92.25 196 THR A O 1
ATOM 1573 N N . PHE A 1 197 ? 11.281 -6.988 5.75 1 90.75 197 PHE A N 1
ATOM 1574 C CA . PHE A 1 197 ? 11.648 -5.609 5.438 1 90.75 197 PHE A CA 1
ATOM 1575 C C . PHE A 1 197 ? 10.43 -4.695 5.516 1 90.75 197 PHE A C 1
ATOM 1577 O O . PHE A 1 197 ? 10.508 -3.594 6.062 1 90.75 197 PHE A O 1
ATOM 1584 N N . LEU A 1 198 ? 9.328 -5.098 4.945 1 92 198 LEU A N 1
ATOM 1585 C CA . LEU A 1 198 ? 8.117 -4.281 4.918 1 92 198 LEU A CA 1
ATOM 1586 C C . LEU A 1 198 ? 7.566 -4.07 6.324 1 92 198 LEU A C 1
ATOM 1588 O O . LEU A 1 198 ? 7.023 -3.008 6.629 1 92 198 LEU A O 1
ATOM 1592 N N . ARG A 1 199 ? 7.73 -5.098 7.195 1 93.12 199 ARG A N 1
ATOM 1593 C CA . ARG A 1 199 ? 7.328 -4.949 8.594 1 93.12 199 ARG A CA 1
ATOM 1594 C C . ARG A 1 199 ? 8.117 -3.836 9.273 1 93.12 199 ARG A C 1
ATOM 1596 O O . ARG A 1 199 ? 7.547 -3.006 9.984 1 93.12 199 ARG A O 1
ATOM 1603 N N . LYS A 1 200 ? 9.359 -3.842 8.984 1 91.62 200 LYS A N 1
ATOM 1604 C CA . LYS A 1 200 ? 10.203 -2.797 9.555 1 91.62 200 LYS A CA 1
ATOM 1605 C C . LYS A 1 200 ? 9.859 -1.429 8.977 1 91.62 200 LYS A C 1
ATOM 1607 O O . LYS A 1 200 ? 9.812 -0.434 9.703 1 91.62 200 LYS A O 1
ATOM 1612 N N . ALA A 1 201 ? 9.672 -1.409 7.699 1 89.56 201 ALA A N 1
ATOM 1613 C CA . ALA A 1 201 ? 9.297 -0.157 7.043 1 89.56 201 ALA A CA 1
ATOM 1614 C C . ALA A 1 201 ? 7.984 0.385 7.602 1 89.56 201 ALA A C 1
ATOM 1616 O O . ALA A 1 201 ? 7.836 1.595 7.785 1 89.56 201 ALA A O 1
ATOM 1617 N N . LEU A 1 202 ? 7.027 -0.488 7.816 1 92.44 202 LEU A N 1
ATOM 1618 C CA . LEU A 1 202 ? 5.742 -0.092 8.383 1 92.44 202 LEU A CA 1
ATOM 1619 C C . LEU A 1 202 ? 5.922 0.467 9.797 1 92.44 202 LEU A C 1
ATOM 1621 O O . LEU A 1 202 ? 5.297 1.466 10.156 1 92.44 202 LEU A O 1
ATOM 1625 N N . GLU A 1 203 ? 6.797 -0.11 10.602 1 92.25 203 GLU A N 1
ATOM 1626 C CA . GLU A 1 203 ? 7.102 0.375 11.945 1 92.25 203 GLU A CA 1
ATOM 1627 C C . GLU A 1 203 ? 7.742 1.761 11.898 1 92.25 203 GLU A C 1
ATOM 1629 O O . GLU A 1 203 ? 7.398 2.635 12.695 1 92.25 203 GLU A O 1
ATOM 1634 N N . ASP A 1 204 ? 8.625 1.881 10.984 1 90.94 204 ASP A N 1
ATOM 1635 C CA . ASP A 1 204 ? 9.266 3.182 10.82 1 90.94 204 ASP A CA 1
ATOM 1636 C C . ASP A 1 204 ? 8.25 4.242 10.398 1 90.94 204 ASP A C 1
ATOM 1638 O O . ASP A 1 204 ? 8.289 5.371 10.891 1 90.94 204 ASP A O 1
ATOM 1642 N N . PHE A 1 205 ? 7.449 3.832 9.5 1 92.06 205 PHE A N 1
ATOM 1643 C CA . PHE A 1 205 ? 6.398 4.73 9.031 1 92.06 205 PHE A CA 1
ATOM 1644 C C . PHE A 1 205 ? 5.516 5.18 10.188 1 92.06 205 PHE A C 1
ATOM 1646 O O . PHE A 1 205 ? 5.168 6.359 10.289 1 92.06 205 PHE A O 1
ATOM 1653 N N . GLN A 1 206 ? 5.164 4.289 11.031 1 92.75 206 GLN A N 1
ATOM 1654 C CA . GLN A 1 206 ? 4.395 4.613 12.227 1 92.75 206 GLN A CA 1
ATOM 1655 C C . GLN A 1 206 ? 5.121 5.641 13.086 1 92.75 206 GLN A C 1
ATOM 1657 O O . GLN A 1 206 ? 4.531 6.641 13.508 1 92.75 206 GLN A O 1
ATOM 1662 N N . CYS A 1 207 ? 6.406 5.418 13.344 1 91.31 207 CYS A N 1
ATOM 1663 C CA . CYS A 1 207 ? 7.203 6.301 14.188 1 91.31 207 CYS A CA 1
ATOM 1664 C C . CYS A 1 207 ? 7.297 7.695 13.578 1 91.31 207 CYS A C 1
ATOM 1666 O O . CYS A 1 207 ? 7.156 8.695 14.281 1 91.31 207 CYS A O 1
ATOM 1668 N N . TRP A 1 208 ? 7.43 7.68 12.312 1 89.5 208 TRP A N 1
ATOM 1669 C CA . TRP A 1 208 ? 7.551 8.961 11.625 1 89.5 208 TRP A CA 1
ATOM 1670 C C . TRP A 1 208 ? 6.23 9.727 11.664 1 89.5 208 TRP A C 1
ATOM 1672 O O . TRP A 1 208 ? 6.219 10.945 11.844 1 89.5 208 TRP A O 1
ATOM 1682 N N . THR A 1 209 ? 5.16 9.047 11.438 1 91.19 209 THR A N 1
ATOM 1683 C CA . THR A 1 209 ? 3.85 9.688 11.453 1 91.19 209 THR A CA 1
ATOM 1684 C C . THR A 1 209 ? 3.555 10.289 12.82 1 91.19 209 THR A C 1
ATOM 1686 O O . THR A 1 209 ? 3.125 11.438 12.922 1 91.19 209 THR A O 1
ATOM 1689 N N . VAL A 1 210 ? 3.871 9.586 13.898 1 93.19 210 VAL A N 1
ATOM 1690 C CA . VAL A 1 210 ? 3.633 10.062 15.258 1 93.19 210 VAL A CA 1
ATOM 1691 C C . VAL A 1 210 ? 4.543 11.25 15.547 1 93.19 210 VAL A C 1
ATOM 1693 O O . VAL A 1 210 ? 4.105 12.242 16.141 1 93.19 210 VAL A O 1
ATOM 1696 N N . ALA A 1 211 ? 5.754 11.141 15.094 1 92 211 ALA A N 1
ATOM 1697 C CA . ALA A 1 211 ? 6.707 12.227 15.305 1 92 211 ALA A CA 1
ATOM 1698 C C . ALA A 1 211 ? 6.258 13.5 14.602 1 92 211 ALA A C 1
ATOM 1700 O O . ALA A 1 211 ? 6.391 14.594 15.141 1 92 211 ALA A O 1
ATOM 1701 N N . ARG A 1 212 ? 5.762 13.328 13.43 1 91.62 212 ARG A N 1
ATOM 1702 C CA . ARG A 1 212 ? 5.297 14.484 12.672 1 91.62 212 ARG A CA 1
ATOM 1703 C C . ARG A 1 212 ? 4.113 15.148 13.359 1 91.62 212 ARG A C 1
ATOM 1705 O O . ARG A 1 212 ? 4.031 16.375 13.422 1 91.62 212 ARG A O 1
ATOM 1712 N N . ILE A 1 213 ? 3.18 14.383 13.852 1 94.5 213 ILE A N 1
ATOM 1713 C CA . ILE A 1 213 ? 2.033 14.914 14.578 1 94.5 213 ILE A CA 1
ATOM 1714 C C . ILE A 1 213 ? 2.514 15.68 15.805 1 94.5 213 ILE A C 1
ATOM 1716 O O . ILE A 1 213 ? 2.053 16.797 16.078 1 94.5 213 ILE A O 1
ATOM 1720 N N . GLU A 1 214 ? 3.48 15.133 16.516 1 95.31 214 GLU A N 1
ATOM 1721 C CA . GLU A 1 214 ? 4.02 15.766 17.719 1 95.31 214 GLU A CA 1
ATOM 1722 C C . GLU A 1 214 ? 4.746 17.062 17.375 1 95.31 214 GLU A C 1
ATOM 1724 O O . GLU A 1 214 ? 4.676 18.031 18.125 1 95.31 214 GLU A O 1
ATOM 1729 N N . GLN A 1 215 ? 5.414 17.047 16.297 1 93.88 215 GLN A N 1
ATOM 1730 C CA . GLN A 1 215 ? 6.117 18.25 15.852 1 93.88 215 GLN A CA 1
ATOM 1731 C C . GLN A 1 215 ? 5.137 19.375 15.523 1 93.88 215 GLN A C 1
ATOM 1733 O O . GLN A 1 215 ? 5.336 20.516 15.93 1 93.88 215 GLN A O 1
ATOM 1738 N N . GLU A 1 216 ? 4.09 19 14.805 1 93.81 216 GLU A N 1
ATOM 1739 C CA . GLU A 1 216 ? 3.072 19.984 14.461 1 93.81 216 GLU A CA 1
ATOM 1740 C C . GLU A 1 216 ? 2.361 20.516 15.703 1 93.81 216 GLU A C 1
ATOM 1742 O O . GLU A 1 216 ? 2.068 21.703 15.797 1 93.81 216 GLU A O 1
ATOM 1747 N N . GLN A 1 217 ? 2.074 19.641 16.656 1 95.62 217 GLN A N 1
ATOM 1748 C CA . GLN A 1 217 ? 1.476 20.031 17.938 1 95.62 217 GLN A CA 1
ATOM 1749 C C . GLN A 1 217 ? 2.369 21.016 18.672 1 95.62 217 GLN A C 1
ATOM 1751 O O . GLN A 1 217 ? 1.894 22.047 19.172 1 95.62 217 GLN A O 1
ATOM 1756 N N . ALA A 1 218 ? 3.654 20.703 18.734 1 95.69 218 ALA A N 1
ATOM 1757 C CA . ALA A 1 218 ? 4.605 21.547 19.453 1 95.69 218 ALA A CA 1
ATOM 1758 C C . ALA A 1 218 ? 4.695 22.938 18.828 1 95.69 218 ALA A C 1
ATOM 1760 O O . ALA A 1 218 ? 4.754 23.938 19.531 1 95.69 218 ALA A O 1
ATOM 1761 N N . ALA A 1 219 ? 4.707 22.953 17.531 1 94 219 ALA A N 1
ATOM 1762 C CA . ALA A 1 219 ? 4.758 24.234 16.812 1 94 219 ALA A CA 1
ATOM 1763 C C . ALA A 1 219 ? 3.506 25.062 17.094 1 94 219 ALA A C 1
ATOM 1765 O O . ALA A 1 219 ? 3.594 26.266 17.344 1 94 219 ALA A O 1
ATOM 1766 N N . ALA A 1 220 ? 2.342 24.406 17.062 1 94.5 220 ALA A N 1
ATOM 1767 C CA . ALA A 1 220 ? 1.079 25.094 17.297 1 94.5 220 ALA A CA 1
ATOM 1768 C C . ALA A 1 220 ? 0.997 25.594 18.75 1 94.5 220 ALA A C 1
ATOM 1770 O O . ALA A 1 220 ? 0.609 26.734 18.984 1 94.5 220 ALA A O 1
ATOM 1771 N N . LEU A 1 221 ? 1.406 24.766 19.688 1 95.81 221 LEU A N 1
ATOM 1772 C CA . LEU A 1 221 ? 1.39 25.141 21.094 1 95.81 221 LEU A CA 1
ATOM 1773 C C . LEU A 1 221 ? 2.383 26.266 21.359 1 95.81 221 LEU A C 1
ATOM 1775 O O . LEU A 1 221 ? 2.131 27.141 22.203 1 95.81 221 LEU A O 1
ATOM 1779 N N . GLY A 1 222 ? 3.459 26.234 20.609 1 94.94 222 GLY A N 1
ATOM 1780 C CA . GLY A 1 222 ? 4.426 27.328 20.719 1 94.94 222 GLY A CA 1
ATOM 1781 C C . GLY A 1 222 ? 3.861 28.672 20.312 1 94.94 222 GLY A C 1
ATOM 1782 O O . GLY A 1 222 ? 4.059 29.672 21.016 1 94.94 222 GLY A O 1
ATOM 1783 N N . ARG A 1 223 ? 3.113 28.703 19.344 1 93.69 223 ARG A N 1
ATOM 1784 C CA . ARG A 1 223 ? 2.504 29.953 18.859 1 93.69 223 ARG A CA 1
ATOM 1785 C C . ARG A 1 223 ? 1.455 30.453 19.844 1 93.69 223 ARG A C 1
ATOM 1787 O O . ARG A 1 223 ? 1.422 31.656 20.156 1 93.69 223 ARG A O 1
ATOM 1794 N N . VAL A 1 224 ? 0.611 29.516 20.297 1 94.25 224 VAL A N 1
ATOM 1795 C CA . VAL A 1 224 ? -0.412 29.891 21.266 1 94.25 224 VAL A CA 1
ATOM 1796 C C . VAL A 1 224 ? 0.249 30.406 22.547 1 94.25 224 VAL A C 1
ATOM 1798 O O . VAL A 1 224 ? -0.224 31.359 23.156 1 94.25 224 VAL A O 1
ATOM 1801 N N . GLY A 1 225 ? 1.332 29.812 22.891 1 93.62 225 GLY A N 1
ATOM 1802 C CA . GLY A 1 225 ? 2.07 30.234 24.062 1 93.62 225 GLY A CA 1
ATOM 1803 C C . GLY A 1 225 ? 2.641 31.641 23.938 1 93.62 225 GLY A C 1
ATOM 1804 O O . GLY A 1 225 ? 2.627 32.406 24.906 1 93.62 225 GLY A O 1
ATOM 1805 N N . GLU A 1 226 ? 3.084 31.953 22.781 1 93.62 226 GLU A N 1
ATOM 1806 C CA . GLU A 1 226 ? 3.596 33.312 22.531 1 93.62 226 GLU A CA 1
ATOM 1807 C C . GLU A 1 226 ? 2.484 34.344 22.625 1 93.62 226 GLU A C 1
ATOM 1809 O O . GLU A 1 226 ? 2.674 35.406 23.203 1 93.62 226 GLU A O 1
ATOM 1814 N N . ASP A 1 227 ? 1.393 33.938 22.062 1 93.56 227 ASP A N 1
ATOM 1815 C CA . ASP A 1 227 ? 0.24 34.812 22.141 1 93.56 227 ASP A CA 1
ATOM 1816 C C . ASP A 1 227 ? -0.217 35 23.594 1 93.56 227 ASP A C 1
ATOM 1818 O O . ASP A 1 227 ? -0.547 36.125 24.016 1 93.56 227 ASP A O 1
ATOM 1822 N N . TRP A 1 228 ? -0.231 33.906 24.266 1 94.5 228 TRP A N 1
ATOM 1823 C CA . TRP A 1 228 ? -0.644 33.969 25.672 1 94.5 228 TRP A CA 1
ATOM 1824 C C . TRP A 1 228 ? 0.274 34.875 26.484 1 94.5 228 TRP A C 1
ATOM 1826 O O . TRP A 1 228 ? -0.197 35.688 27.266 1 94.5 228 TRP A O 1
ATOM 1836 N N . SER A 1 229 ? 1.579 34.75 26.297 1 94.38 229 SER A N 1
ATOM 1837 C CA . SER A 1 229 ? 2.559 35.594 27 1 94.38 229 SER A CA 1
ATOM 1838 C C . SER A 1 229 ? 2.41 37.062 26.641 1 94.38 229 SER A C 1
ATOM 1840 O O . SER A 1 229 ? 2.547 37.938 27.5 1 94.38 229 SER A O 1
ATOM 1842 N N . PHE A 1 230 ? 2.098 37.25 25.438 1 93.31 230 PHE A N 1
ATOM 1843 C CA . PHE A 1 230 ? 1.888 38.625 24.969 1 93.31 230 PHE A CA 1
ATOM 1844 C C . PHE A 1 230 ? 0.701 39.281 25.688 1 93.31 230 PHE A C 1
ATOM 1846 O O . PHE A 1 230 ? 0.803 40.375 26.188 1 93.31 230 PHE A O 1
ATOM 1853 N N . LEU A 1 231 ? -0.384 38.562 25.734 1 93.75 231 LEU A N 1
ATOM 1854 C CA . LEU A 1 231 ? -1.583 39.062 26.375 1 93.75 231 LEU A CA 1
ATOM 1855 C C . LEU A 1 231 ? -1.368 39.219 27.891 1 93.75 231 LEU A C 1
ATOM 1857 O O . LEU A 1 231 ? -1.841 40.156 28.5 1 93.75 231 LEU A O 1
ATOM 1861 N N . LYS A 1 232 ? -0.64 38.25 28.391 1 94.62 232 LYS A N 1
ATOM 1862 C CA . LYS A 1 232 ? -0.353 38.312 29.812 1 94.62 232 LYS A CA 1
ATOM 1863 C C . LYS A 1 232 ? 0.452 39.562 30.172 1 94.62 232 LYS A C 1
ATOM 1865 O O . LYS A 1 232 ? 0.19 40.188 31.188 1 94.62 232 LYS A O 1
ATOM 1870 N N . ASP A 1 233 ? 1.378 39.906 29.344 1 93.12 233 ASP A N 1
ATOM 1871 C CA . ASP A 1 233 ? 2.174 41.125 29.531 1 93.12 233 ASP A CA 1
ATOM 1872 C C . ASP A 1 233 ? 1.298 42.375 29.5 1 93.12 233 ASP A C 1
ATOM 1874 O O . ASP A 1 233 ? 1.452 43.281 30.312 1 93.12 233 ASP A O 1
ATOM 1878 N N . HIS A 1 234 ? 0.412 42.344 28.609 1 92.19 234 HIS A N 1
ATOM 1879 C CA . HIS A 1 234 ? -0.489 43.469 28.484 1 92.19 234 HIS A CA 1
ATOM 1880 C C . HIS A 1 234 ? -1.45 43.531 29.672 1 92.19 234 HIS A C 1
ATOM 1882 O O . HIS A 1 234 ? -1.763 44.625 30.156 1 92.19 234 HIS A O 1
ATOM 1888 N N . LEU A 1 235 ? -1.936 42.406 30.062 1 93.12 235 LEU A N 1
ATOM 1889 C CA . LEU A 1 235 ? -2.818 42.375 31.219 1 93.12 235 LEU A CA 1
ATOM 1890 C C . LEU A 1 235 ? -2.129 42.938 32.469 1 93.12 235 LEU A C 1
ATOM 1892 O O . LEU A 1 235 ? -2.732 43.688 33.219 1 93.12 235 LEU A O 1
ATOM 1896 N N . ASP A 1 236 ? -0.86 42.562 32.594 1 92.88 236 ASP A N 1
ATOM 1897 C CA . ASP A 1 236 ? -0.089 43.031 33.719 1 92.88 236 ASP A CA 1
ATOM 1898 C C . ASP A 1 236 ? 0.107 44.562 33.656 1 92.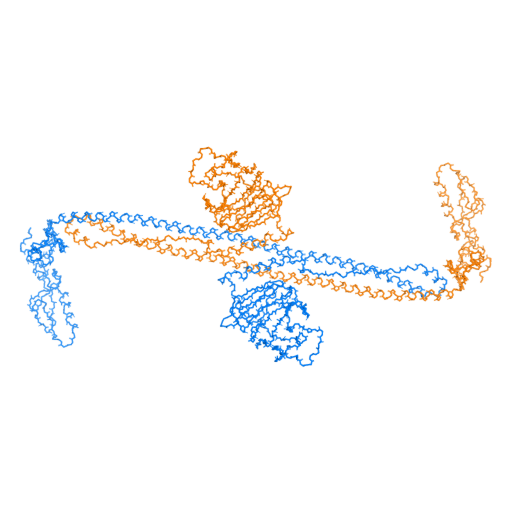88 236 ASP A C 1
ATOM 1900 O O . ASP A 1 236 ? -0.019 45.25 34.688 1 92.88 236 ASP A O 1
ATOM 1904 N N . ALA A 1 237 ? 0.365 45.094 32.5 1 91.62 237 ALA A N 1
ATOM 1905 C CA . ALA A 1 237 ? 0.565 46.5 32.312 1 91.62 237 ALA A CA 1
ATOM 1906 C C . ALA A 1 237 ? -0.718 47.281 32.594 1 91.62 237 ALA A C 1
ATOM 1908 O O . ALA A 1 237 ? -0.694 48.312 33.281 1 91.62 237 ALA A O 1
ATOM 1909 N N . LEU A 1 238 ? -1.79 46.719 32.125 1 92.75 238 LEU A N 1
ATOM 1910 C CA . LEU A 1 238 ? -3.076 47.375 32.344 1 92.75 238 LEU A CA 1
ATOM 1911 C C . LEU A 1 238 ? -3.496 47.312 33.781 1 92.75 238 LEU A C 1
ATOM 1913 O O . LEU A 1 238 ? -4.109 48.25 34.312 1 92.75 238 LEU A O 1
ATOM 1917 N N . SER A 1 239 ? -3.201 46.219 34.406 1 92.56 239 SER A N 1
ATOM 1918 C CA . SER A 1 239 ? -3.512 46.062 35.812 1 92.56 239 SER A CA 1
ATOM 1919 C C . SER A 1 239 ? -2.723 47.062 36.656 1 92.56 239 SER A C 1
ATOM 1921 O O . SER A 1 239 ? -3.26 47.625 37.625 1 92.56 239 SER A O 1
ATOM 1923 N N . GLN A 1 240 ? -1.504 47.281 36.312 1 91.94 240 GLN A N 1
ATOM 1924 C CA . GLN A 1 240 ? -0.685 48.25 37 1 91.94 240 GLN A CA 1
ATOM 1925 C C . GLN A 1 240 ? -1.234 49.656 36.812 1 91.94 240 GLN A C 1
ATOM 1927 O O . GLN A 1 240 ? -1.273 50.438 37.75 1 91.94 240 GLN A O 1
ATOM 1932 N N . TYR A 1 241 ? -1.669 49.875 35.625 1 93.56 241 TYR A N 1
ATOM 1933 C CA . TYR A 1 241 ? -2.283 51.188 35.344 1 93.56 241 TYR A CA 1
ATOM 1934 C C . TYR A 1 241 ? -3.535 51.375 36.188 1 93.56 241 TYR A C 1
ATOM 1936 O O . TYR A 1 241 ? -3.721 52.438 36.781 1 93.56 241 TYR A O 1
ATOM 1944 N N . ARG A 1 242 ? -4.387 50.375 36.156 1 93.5 242 ARG A N 1
ATOM 1945 C CA . ARG A 1 242 ? -5.621 50.438 36.938 1 93.5 242 ARG A CA 1
ATOM 1946 C C . ARG A 1 242 ? -5.328 50.719 38.406 1 93.5 242 ARG A C 1
ATOM 1948 O O . ARG A 1 242 ? -5.973 51.562 39.031 1 93.5 242 ARG A O 1
ATOM 1955 N N . GLU A 1 243 ? -4.324 50.094 38.938 1 92.12 243 GLU A N 1
ATOM 1956 C CA . GLU A 1 243 ? -3.967 50.25 40.344 1 92.12 243 GLU A CA 1
ATOM 1957 C C . GLU A 1 243 ? -3.461 51.656 40.594 1 92.12 243 GLU A C 1
ATOM 1959 O O . GLU A 1 243 ? -3.861 52.281 41.594 1 92.12 243 GLU A O 1
ATOM 1964 N N . ARG A 1 244 ? -2.67 52.25 39.75 1 93 244 ARG A N 1
ATOM 1965 C CA . ARG A 1 244 ? -2.117 53.594 39.906 1 93 244 ARG A CA 1
ATOM 1966 C C . ARG A 1 244 ? -3.199 54.656 39.75 1 93 244 ARG A C 1
ATOM 1968 O O . ARG A 1 244 ? -3.229 55.625 40.5 1 93 244 ARG A O 1
ATOM 1975 N N . ALA A 1 245 ? -4.027 54.406 38.781 1 93 245 ALA A N 1
ATOM 1976 C CA . ALA A 1 245 ? -5.117 55.344 38.562 1 93 245 ALA A CA 1
ATOM 1977 C C . ALA A 1 245 ? -6.074 55.375 39.75 1 93 245 ALA A C 1
ATOM 1979 O O . ALA A 1 245 ? -6.516 56.469 40.156 1 93 245 ALA A O 1
ATOM 1980 N N . GLN A 1 246 ? -6.352 54.219 40.25 1 92.88 246 GLN A N 1
ATOM 1981 C CA . GLN A 1 246 ? -7.227 54.156 41.438 1 92.88 246 GLN A CA 1
ATOM 1982 C C . GLN A 1 246 ? -6.594 54.812 42.656 1 92.88 246 GLN A C 1
ATOM 1984 O O . GLN A 1 246 ? -7.273 55.5 43.406 1 92.88 246 GLN A O 1
ATOM 1989 N N . CYS A 1 247 ? -5.312 54.656 42.75 1 92.5 247 CYS A N 1
ATOM 1990 C CA . CYS A 1 247 ? -4.586 55.312 43.844 1 92.5 247 CYS A CA 1
ATOM 1991 C C . CYS A 1 247 ? -4.625 56.812 43.719 1 92.5 247 CYS A C 1
ATOM 1993 O O . CYS A 1 247 ? -4.797 57.531 44.688 1 92.5 247 CYS A O 1
ATOM 1995 N N . LEU A 1 248 ? -4.535 57.25 42.469 1 93.06 248 LEU A N 1
ATOM 1996 C CA . LEU A 1 248 ? -4.547 58.688 42.219 1 93.06 248 LEU A CA 1
ATOM 1997 C C . LEU A 1 248 ? -5.926 59.281 42.469 1 93.06 248 LEU A C 1
ATOM 1999 O O . LEU A 1 248 ? -6.039 60.375 43.031 1 93.06 248 LEU A O 1
ATOM 2003 N N . LEU A 1 249 ? -6.93 58.594 42.156 1 93.19 249 LEU A N 1
ATOM 2004 C CA . LEU A 1 249 ? -8.297 59.031 42.375 1 93.19 249 LEU A CA 1
ATOM 2005 C C . LEU A 1 249 ? -8.602 59.125 43.875 1 93.19 249 LEU A C 1
ATOM 2007 O O . LEU A 1 249 ? -9.398 59.938 44.312 1 93.19 249 LEU A O 1
ATOM 2011 N N . ALA A 1 250 ? -7.953 58.312 44.656 1 91 250 ALA A N 1
ATOM 2012 C CA . ALA A 1 250 ? -8.18 58.25 46.094 1 91 250 ALA A CA 1
ATOM 2013 C C . ALA A 1 250 ? -7.332 59.312 46.812 1 91 250 ALA A C 1
ATOM 2015 O O . ALA A 1 250 ? -7.52 59.531 48.031 1 91 250 ALA A O 1
ATOM 2016 N N . CYS A 1 251 ? -6.473 59.906 46.031 1 89.25 251 CYS A N 1
ATOM 2017 C CA . CYS A 1 251 ? -5.613 60.938 46.625 1 89.25 251 CYS A CA 1
ATOM 2018 C C . CYS A 1 251 ? -6.426 62.156 47.062 1 89.25 251 CYS A C 1
ATOM 2020 O O . CYS A 1 251 ? -7.113 62.75 46.25 1 89.25 251 CYS A O 1
ATOM 2022 N N . PRO A 1 252 ? -6.422 62.625 48.344 1 87.19 252 PRO A N 1
ATOM 2023 C CA . PRO A 1 252 ? -7.25 63.719 48.812 1 87.19 252 PRO A CA 1
ATOM 2024 C C . PRO A 1 252 ? -6.633 65.062 48.531 1 87.19 252 PRO A C 1
ATOM 2026 O O . PRO A 1 252 ? -7.359 66.062 48.312 1 87.19 252 PRO A O 1
ATOM 2029 N N . ASP A 1 253 ? -5.285 65.125 48.375 1 88.25 253 ASP A N 1
ATOM 2030 C CA . ASP A 1 253 ? -4.609 66.375 48.156 1 88.25 253 ASP A CA 1
ATOM 2031 C C . ASP A 1 253 ? -4.695 66.812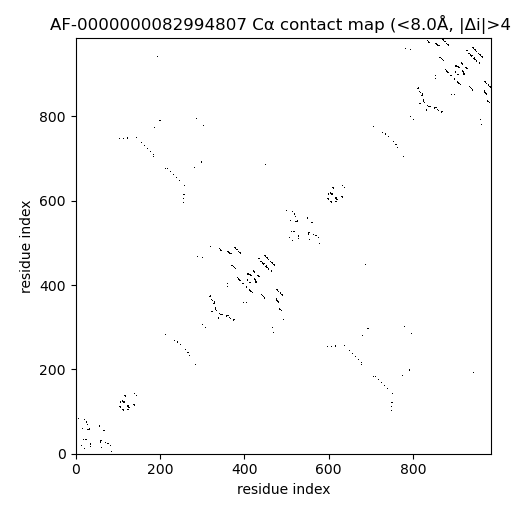 46.688 1 88.25 253 ASP A C 1
ATOM 2033 O O . ASP A 1 253 ? -4.281 66.062 45.812 1 88.25 253 ASP A O 1
ATOM 2037 N N . HIS A 1 254 ? -5.27 68 46.469 1 89.12 254 HIS A N 1
ATOM 2038 C CA . HIS A 1 254 ? -5.461 68.5 45.125 1 89.12 254 HIS A CA 1
ATOM 2039 C C . HIS A 1 254 ? -4.125 68.625 44.406 1 89.12 254 HIS A C 1
ATOM 2041 O O . HIS A 1 254 ? -3.994 68.25 43.25 1 89.12 254 HIS A O 1
ATOM 2047 N N . ARG A 1 255 ? -3.266 69.25 45.094 1 85.5 255 ARG A N 1
ATOM 2048 C CA . ARG A 1 255 ? -1.965 69.5 44.5 1 85.5 255 ARG A CA 1
ATOM 2049 C C . ARG A 1 255 ? -1.245 68.25 44.094 1 85.5 255 ARG A C 1
ATOM 2051 O O . ARG A 1 255 ? -0.722 68.125 43 1 85.5 255 ARG A O 1
ATOM 2058 N N . THR A 1 256 ? -1.218 67.312 45 1 87.44 256 THR A N 1
ATOM 2059 C CA . THR A 1 256 ? -0.564 66.062 44.781 1 87.44 256 THR A CA 1
ATOM 2060 C C . THR A 1 256 ? -1.201 65.312 43.594 1 87.44 256 THR A C 1
ATOM 2062 O O . THR A 1 256 ? -0.499 64.75 42.75 1 87.44 256 THR A O 1
ATOM 2065 N N . PHE A 1 257 ? -2.531 65.25 43.5 1 92.5 257 PHE A N 1
ATOM 2066 C CA . PHE A 1 257 ? -3.275 64.688 42.406 1 92.5 257 PHE A CA 1
ATOM 2067 C C . PHE A 1 257 ? -2.852 65.25 41.062 1 92.5 257 PHE A C 1
ATOM 2069 O O . PHE A 1 257 ? -2.564 64.5 40.094 1 92.5 257 PHE A O 1
ATOM 2076 N N . LEU A 1 258 ? -2.805 66.625 41 1 90.56 258 LEU A N 1
ATOM 2077 C CA . LEU A 1 258 ? -2.537 67.312 39.781 1 90.56 258 LEU A CA 1
ATOM 2078 C C . LEU A 1 258 ? -1.089 67.125 39.344 1 90.56 258 LEU A C 1
ATOM 2080 O O . LEU A 1 258 ? -0.788 67.125 38.125 1 90.56 258 LEU A O 1
ATOM 2084 N N . GLN A 1 259 ? -0.178 66.875 40.281 1 86.12 259 GLN A N 1
ATOM 2085 C CA . GLN A 1 259 ? 1.234 66.688 39.938 1 86.12 259 GLN A CA 1
ATOM 2086 C C . GLN A 1 259 ? 1.504 65.25 39.469 1 86.12 259 GLN A C 1
ATOM 2088 O O . GLN A 1 259 ? 2.355 65.062 38.594 1 86.12 259 GLN A O 1
ATOM 2093 N N . GLU A 1 260 ? 0.781 64.375 40.031 1 89.25 260 GLU A N 1
ATOM 2094 C CA . GLU A 1 260 ? 1.005 62.969 39.719 1 89.25 260 GLU A CA 1
ATOM 2095 C C . GLU A 1 260 ? 0.231 62.562 38.469 1 89.25 260 GLU A C 1
ATOM 2097 O O . GLU A 1 260 ? 0.573 61.562 37.812 1 89.25 260 GLU A O 1
ATOM 2102 N N . PHE A 1 261 ? -0.837 63.188 38.062 1 90.56 261 PHE A N 1
ATOM 2103 C CA . PHE A 1 261 ? -1.731 62.875 36.969 1 90.56 261 PHE A CA 1
ATOM 2104 C C . PHE A 1 261 ? -0.952 62.688 35.656 1 90.56 261 PHE A C 1
ATOM 2106 O O . PHE A 1 261 ? -1.128 61.719 34.938 1 90.56 261 PHE A O 1
ATOM 2113 N N . PRO A 1 262 ? -0.032 63.625 35.344 1 88 262 PRO A N 1
ATOM 2114 C CA . PRO A 1 262 ? 0.692 63.531 34.062 1 88 262 PRO A CA 1
ATOM 2115 C C . PRO A 1 262 ? 1.684 62.344 34.062 1 88 262 PRO A C 1
ATOM 2117 O O . PRO A 1 262 ? 2.148 61.938 33 1 88 262 PRO A O 1
ATOM 2120 N N . LEU A 1 263 ? 2.051 61.844 35.188 1 86.56 263 LEU A N 1
ATOM 2121 C CA . LEU A 1 263 ? 3.037 60.75 35.281 1 86.56 263 LEU A CA 1
ATOM 2122 C C . LEU A 1 263 ? 2.396 59.406 35.031 1 86.56 263 LEU A C 1
ATOM 2124 O O . LEU A 1 263 ? 3.098 58.406 34.906 1 86.56 263 LEU A O 1
ATOM 2128 N N . LEU A 1 264 ? 1.077 59.406 35 1 87.5 264 LEU A N 1
ATOM 2129 C CA . LEU A 1 264 ? 0.368 58.188 34.75 1 87.5 264 LEU A CA 1
ATOM 2130 C C . LEU A 1 264 ? 0.529 57.75 33.281 1 87.5 264 LEU A C 1
ATOM 2132 O O . LEU A 1 264 ? 0.136 58.5 32.375 1 87.5 264 LEU A O 1
ATOM 2136 N N . PRO A 1 265 ? 1.209 56.656 33.031 1 82 265 PRO A N 1
ATOM 2137 C CA . PRO A 1 265 ? 1.383 56.188 31.641 1 82 265 PRO A CA 1
ATOM 2138 C C . PRO A 1 265 ? 0.068 55.781 30.984 1 82 265 PRO A C 1
ATOM 2140 O O . PRO A 1 265 ? -0.833 55.281 31.656 1 82 265 PRO A O 1
ATOM 2143 N N . SER A 1 266 ? -0.149 56.125 29.688 1 77.69 266 SER A N 1
ATOM 2144 C CA . SER A 1 266 ? -1.335 55.719 28.953 1 77.69 266 SER A CA 1
ATOM 2145 C C . SER A 1 266 ? -1.233 54.25 28.5 1 77.69 266 SER A C 1
ATOM 2147 O O . SER A 1 266 ? -0.213 53.844 27.953 1 77.69 266 SER A O 1
ATOM 2149 N N . PRO A 1 267 ? -2.225 53.469 28.953 1 74.62 267 PRO A N 1
ATOM 2150 C CA . PRO A 1 267 ? -2.168 52.031 28.562 1 74.62 267 PRO A CA 1
ATOM 2151 C C . PRO A 1 267 ? -2.352 51.844 27.062 1 74.62 267 PRO A C 1
ATOM 2153 O O . PRO A 1 267 ? -3.07 52.594 26.406 1 74.62 267 PRO A O 1
ATOM 2156 N N . GLU A 1 268 ? -1.452 51.094 26.359 1 74.94 268 GLU A N 1
ATOM 2157 C CA . GLU A 1 268 ? -1.571 50.75 24.938 1 74.94 268 GLU A CA 1
ATOM 2158 C C . GLU A 1 268 ? -2.451 49.5 24.75 1 74.94 268 GLU A C 1
ATOM 2160 O O . GLU A 1 268 ? -2.506 48.625 25.625 1 74.94 268 GLU A O 1
ATOM 2165 N N . SER A 1 269 ? -3.375 49.594 23.766 1 75.25 269 SER A N 1
ATOM 2166 C CA . SER A 1 269 ? -4.215 48.438 23.453 1 75.25 269 SER A CA 1
ATOM 2167 C C . SER A 1 269 ? -3.471 47.406 22.594 1 75.25 269 SER A C 1
ATOM 2169 O O . SER A 1 269 ? -2.715 47.781 21.688 1 75.25 269 SER A O 1
ATOM 2171 N N . PRO A 1 270 ? -3.568 46.156 23.125 1 71.75 270 PRO A N 1
ATOM 2172 C CA . PRO A 1 270 ? -2.883 45.125 22.344 1 71.75 270 PRO A CA 1
ATOM 2173 C C . PRO A 1 270 ? -3.496 44.938 20.953 1 71.75 270 PRO A C 1
ATOM 2175 O O . PRO A 1 270 ? -4.688 45.188 20.766 1 71.75 270 PRO A O 1
ATOM 2178 N N . GLU A 1 271 ? -2.611 44.688 19.922 1 72.69 271 GLU A N 1
ATOM 2179 C CA . GLU A 1 271 ? -3.07 44.344 18.578 1 72.69 271 GLU A CA 1
ATOM 2180 C C . GLU A 1 271 ? -3.859 43.062 18.578 1 72.69 271 GLU A C 1
ATOM 2182 O O . GLU A 1 271 ? -3.625 42.188 19.422 1 72.69 271 GLU A O 1
ATOM 2187 N N . ALA A 1 272 ? -4.902 42.938 17.844 1 69.88 272 ALA A N 1
ATOM 2188 C CA . ALA A 1 272 ? -5.785 41.781 17.734 1 69.88 272 ALA A CA 1
ATOM 2189 C C . ALA A 1 272 ? -5.008 40.531 17.312 1 69.88 272 ALA A C 1
ATOM 2191 O O . ALA A 1 272 ? -4.215 40.562 16.359 1 69.88 272 ALA A O 1
ATOM 2192 N N . LEU A 1 273 ? -5.016 39.625 18.203 1 76 273 LEU A N 1
ATOM 2193 C CA . LEU A 1 273 ? -4.391 38.375 17.875 1 76 273 LEU A CA 1
ATOM 2194 C C . LEU A 1 273 ? -5.199 37.625 16.828 1 76 273 LEU A C 1
ATOM 2196 O O . LEU A 1 273 ? -6.43 37.719 16.797 1 76 273 LEU A O 1
ATOM 2200 N N . LEU A 1 274 ? -4.59 37.25 15.742 1 68.69 274 LEU A N 1
ATOM 2201 C CA . LEU A 1 274 ? -5.246 36.531 14.656 1 68.69 274 LEU A CA 1
ATOM 2202 C C . LEU A 1 274 ? -5.574 35.094 15.094 1 68.69 274 LEU A C 1
ATOM 2204 O O . LEU A 1 274 ? -4.758 34.438 15.742 1 68.69 274 LEU A O 1
ATOM 2208 N N . PRO A 1 275 ? -6.844 34.719 14.867 1 73.94 275 PRO A N 1
ATOM 2209 C CA . PRO A 1 275 ? -7.215 33.344 15.164 1 73.94 275 PRO A CA 1
ATOM 2210 C C . PRO A 1 275 ? -6.445 32.344 14.328 1 73.94 275 PRO A C 1
ATOM 2212 O O . PRO A 1 275 ? -6.16 32.594 13.156 1 73.94 275 PRO A O 1
ATOM 2215 N N . MET A 1 276 ? -5.672 31.5 14.906 1 75.56 276 MET A N 1
ATOM 2216 C CA . MET A 1 276 ? -4.949 30.453 14.195 1 75.56 276 MET A CA 1
ATOM 2217 C C . MET A 1 276 ? -5.75 29.156 14.188 1 75.56 276 MET A C 1
ATOM 2219 O O . MET A 1 276 ? -6.27 28.734 15.227 1 75.56 276 MET A O 1
ATOM 2223 N N . GLU A 1 277 ? -6.066 28.703 13.023 1 81.06 277 GLU A N 1
ATOM 2224 C CA . GLU A 1 277 ? -6.73 27.422 12.898 1 81.06 277 GLU A CA 1
ATOM 2225 C C . GLU A 1 277 ? -5.719 26.281 12.891 1 81.06 277 GLU A C 1
ATOM 2227 O O . GLU A 1 277 ? -4.66 26.391 12.266 1 81.06 277 GLU A O 1
ATOM 2232 N N . PHE A 1 278 ? -5.875 25.406 13.844 1 87.69 278 PHE A N 1
ATOM 2233 C CA . PHE A 1 278 ? -5.016 24.219 13.922 1 87.69 278 PHE A CA 1
ATOM 2234 C C . PHE A 1 278 ? -5.766 22.969 13.469 1 87.69 278 PHE A C 1
ATOM 2236 O O . PHE A 1 278 ? -6.77 22.594 14.07 1 87.69 278 PHE A O 1
ATOM 2243 N N . ASP A 1 279 ? -5.312 22.422 12.281 1 87.88 279 ASP A N 1
ATOM 2244 C CA . ASP A 1 279 ? -5.836 21.172 11.75 1 87.88 279 ASP A CA 1
ATOM 2245 C C . ASP A 1 279 ? -4.711 20.172 11.484 1 87.88 279 ASP A C 1
ATOM 2247 O O . ASP A 1 279 ? -4.137 20.156 10.391 1 87.88 279 ASP A O 1
ATOM 2251 N N . VAL A 1 280 ? -4.516 19.406 12.516 1 88.19 280 VAL A N 1
ATOM 2252 C CA . VAL A 1 280 ? -3.385 18.484 12.445 1 88.19 280 VAL A CA 1
ATOM 2253 C C . VAL A 1 280 ? -3.633 17.453 11.359 1 88.19 280 VAL A C 1
ATOM 2255 O O . VAL A 1 280 ? -2.697 17.016 10.68 1 88.19 280 VAL A O 1
ATOM 2258 N N . ALA A 1 281 ? -4.844 16.969 11.109 1 86.31 281 ALA A N 1
ATOM 2259 C CA . ALA A 1 281 ? -5.168 15.969 10.102 1 86.31 281 ALA A CA 1
ATOM 2260 C C . ALA A 1 281 ? -4.812 16.453 8.703 1 86.31 281 ALA A C 1
ATOM 2262 O O . ALA A 1 281 ? -4.32 15.68 7.875 1 86.31 281 ALA A O 1
ATOM 2263 N N . ALA A 1 282 ? -5.055 17.672 8.547 1 86.31 282 ALA A N 1
ATOM 2264 C CA . ALA A 1 282 ? -4.738 18.266 7.246 1 86.31 282 ALA A CA 1
ATOM 2265 C C . ALA A 1 282 ? -3.229 18.297 7.02 1 86.31 282 ALA A C 1
ATOM 2267 O O . ALA A 1 282 ? -2.76 18.094 5.895 1 86.31 282 ALA A O 1
ATOM 2268 N N . MET A 1 283 ? -2.49 18.531 8.062 1 85.38 283 MET A N 1
ATOM 2269 C CA . MET A 1 283 ? -1.041 18.672 7.965 1 85.38 283 MET A CA 1
ATOM 2270 C C . MET A 1 283 ? -0.383 17.328 7.684 1 85.38 283 MET A C 1
ATOM 2272 O O . MET A 1 283 ? 0.681 17.266 7.066 1 85.38 283 MET A O 1
ATOM 2276 N N . VAL A 1 284 ? -1.035 16.297 8.109 1 88.19 284 VAL A N 1
ATOM 2277 C CA . VAL A 1 284 ? -0.443 14.984 7.914 1 88.19 284 VAL A CA 1
ATOM 2278 C C . VAL A 1 284 ? -1.235 14.219 6.859 1 88.19 284 VAL A C 1
ATOM 2280 O O . VAL A 1 284 ? -1.145 12.992 6.777 1 88.19 284 VAL A O 1
ATOM 2283 N N . LYS A 1 285 ? -1.938 14.844 6.027 1 89 285 LYS A N 1
ATOM 2284 C CA . LYS A 1 285 ? -2.838 14.242 5.047 1 89 285 LYS A CA 1
ATOM 2285 C C . LYS A 1 285 ? -2.086 13.305 4.109 1 89 285 LYS A C 1
ATOM 2287 O O . LYS A 1 285 ? -2.537 12.188 3.846 1 89 285 LYS A O 1
ATOM 2292 N N . PRO A 1 286 ? -0.877 13.695 3.635 1 87.75 286 PRO A N 1
ATOM 2293 C CA . PRO A 1 286 ? -0.167 12.781 2.732 1 87.75 286 PRO A CA 1
ATOM 2294 C C . PRO A 1 286 ? 0.152 11.438 3.381 1 87.75 286 PRO A C 1
ATOM 2296 O O . PRO A 1 286 ? 0.094 10.398 2.719 1 87.75 286 PRO A O 1
ATOM 2299 N N . LEU A 1 287 ? 0.457 11.477 4.621 1 88.62 287 LEU A N 1
ATOM 2300 C CA . LEU A 1 287 ? 0.772 10.25 5.344 1 88.62 287 LEU A CA 1
ATOM 2301 C C . LEU A 1 287 ? -0.479 9.406 5.543 1 88.62 287 LEU A C 1
ATOM 2303 O O . LEU A 1 287 ? -0.43 8.18 5.414 1 88.62 287 LEU A O 1
ATOM 2307 N N . ILE A 1 288 ? -1.536 10.055 5.762 1 90.12 288 ILE A N 1
ATOM 2308 C CA . ILE A 1 288 ? -2.809 9.367 5.953 1 90.12 288 ILE A CA 1
ATOM 2309 C C . ILE A 1 288 ? -3.234 8.703 4.648 1 90.12 288 ILE A C 1
ATOM 2311 O O . ILE A 1 288 ? -3.74 7.574 4.656 1 90.12 288 ILE A O 1
ATOM 2315 N N . ASP A 1 289 ? -2.992 9.391 3.619 1 90.12 289 ASP A N 1
ATOM 2316 C CA . ASP A 1 289 ? -3.344 8.836 2.316 1 90.12 289 ASP A CA 1
ATOM 2317 C C . ASP A 1 289 ? -2.564 7.547 2.043 1 90.12 289 ASP A C 1
ATOM 2319 O O . ASP A 1 289 ? -3.121 6.578 1.528 1 90.12 289 ASP A O 1
ATOM 2323 N N . ILE A 1 290 ? -1.292 7.559 2.336 1 90.81 290 ILE A N 1
ATOM 2324 C CA . ILE A 1 290 ? -0.46 6.375 2.146 1 90.81 290 ILE A CA 1
ATOM 2325 C C . ILE A 1 290 ? -0.981 5.23 3.018 1 90.81 290 ILE A C 1
ATOM 2327 O O . ILE A 1 290 ? -1.119 4.098 2.549 1 90.81 290 ILE A O 1
ATOM 2331 N N . LEU A 1 291 ? -1.277 5.531 4.246 1 91.44 291 LEU A N 1
ATOM 2332 C CA . LEU A 1 291 ? -1.799 4.539 5.18 1 91.44 291 LEU A CA 1
ATOM 2333 C C . LEU A 1 291 ? -3.105 3.943 4.668 1 91.44 291 LEU A C 1
ATOM 2335 O O . LEU A 1 291 ? -3.305 2.727 4.73 1 91.44 291 LEU A O 1
ATOM 2339 N N . THR A 1 292 ? -3.928 4.82 4.16 1 90.75 292 THR A N 1
ATOM 2340 C CA . THR A 1 292 ? -5.219 4.395 3.625 1 90.75 292 THR A CA 1
ATOM 2341 C C . THR A 1 292 ? -5.027 3.473 2.424 1 90.75 292 THR A C 1
ATOM 2343 O O . THR A 1 292 ? -5.723 2.465 2.291 1 90.75 292 THR A O 1
ATOM 2346 N N . ASN A 1 293 ? -4.117 3.779 1.618 1 90.88 293 ASN A N 1
ATOM 2347 C CA . ASN A 1 293 ? -3.838 2.951 0.448 1 90.88 293 ASN A CA 1
ATOM 2348 C C . ASN A 1 293 ? -3.297 1.582 0.846 1 90.88 293 ASN A C 1
ATOM 2350 O O . ASN A 1 293 ? -3.666 0.567 0.252 1 90.88 293 ASN A O 1
ATOM 2354 N N . ILE A 1 294 ? -2.451 1.566 1.788 1 91.75 294 ILE A N 1
ATOM 2355 C CA . ILE A 1 294 ? -1.92 0.297 2.273 1 91.75 294 ILE A CA 1
ATOM 2356 C C . ILE A 1 294 ? -3.051 -0.547 2.857 1 91.75 294 ILE A C 1
ATOM 2358 O O . ILE A 1 294 ? -3.117 -1.756 2.621 1 91.75 294 ILE A O 1
ATOM 2362 N N . SER A 1 295 ? -3.891 0.097 3.574 1 90.38 295 SER A N 1
ATOM 2363 C CA . SER A 1 295 ? -5.043 -0.585 4.156 1 90.38 295 SER A CA 1
ATOM 2364 C C . SER A 1 295 ? -5.918 -1.213 3.078 1 90.38 295 SER A C 1
ATOM 2366 O O . SER A 1 295 ? -6.352 -2.357 3.213 1 90.38 295 SER A O 1
ATOM 2368 N N . ARG A 1 296 ? -6.145 -0.509 2.074 1 88.19 296 ARG A N 1
ATOM 2369 C CA . ARG A 1 296 ? -6.965 -1.011 0.977 1 88.19 296 ARG A CA 1
ATOM 2370 C C . ARG A 1 296 ? -6.328 -2.238 0.335 1 88.19 296 ARG A C 1
ATOM 2372 O O . ARG A 1 296 ? -7.008 -3.234 0.077 1 88.19 296 ARG A O 1
ATOM 2379 N N . LEU A 1 297 ? -5.035 -2.146 0.147 1 89.12 297 LEU A N 1
ATOM 2380 C CA . LEU A 1 297 ? -4.32 -3.246 -0.489 1 89.12 297 LEU A CA 1
ATOM 2381 C C . LEU A 1 297 ? -4.355 -4.496 0.385 1 89.12 297 LEU A C 1
ATOM 2383 O O . LEU A 1 297 ? -4.57 -5.602 -0.115 1 89.12 297 LEU A O 1
ATOM 2387 N N . LEU A 1 298 ? -4.215 -4.371 1.618 1 87.88 298 LEU A N 1
ATOM 2388 C CA . LEU A 1 298 ? -4.09 -5.5 2.533 1 87.88 298 LEU A CA 1
ATOM 2389 C C . LEU A 1 298 ? -5.461 -6.074 2.879 1 87.88 298 LEU A C 1
ATOM 2391 O O . LEU A 1 298 ? -5.578 -7.258 3.201 1 87.88 298 LEU A O 1
ATOM 2395 N N . LEU A 1 299 ? -6.504 -5.281 2.756 1 80.06 299 LEU A N 1
ATOM 2396 C CA . LEU A 1 299 ? -7.793 -5.738 3.262 1 80.06 299 LEU A CA 1
ATOM 2397 C C . LEU A 1 299 ? -8.773 -5.98 2.119 1 80.06 299 LEU A C 1
ATOM 2399 O O . LEU A 1 299 ? -9.711 -6.77 2.256 1 80.06 299 LEU A O 1
ATOM 2403 N N . GLU A 1 300 ? -8.633 -5.273 1.067 1 75.56 300 GLU A N 1
ATOM 2404 C CA . GLU A 1 300 ? -9.633 -5.371 0.009 1 75.56 300 GLU A CA 1
ATOM 2405 C C . GLU A 1 300 ? -9.102 -6.172 -1.178 1 75.56 300 GLU A C 1
ATOM 2407 O O . GLU A 1 300 ? -9.805 -7.031 -1.718 1 75.56 300 GLU A O 1
ATOM 2412 N N . ASP A 1 301 ? -7.918 -5.938 -1.531 1 70.06 301 ASP A N 1
ATOM 2413 C CA . ASP A 1 301 ? -7.426 -6.449 -2.807 1 70.06 301 ASP A CA 1
ATOM 2414 C C . ASP A 1 301 ? -6.895 -7.871 -2.658 1 70.06 301 ASP A C 1
ATOM 2416 O O . ASP A 1 301 ? -6.492 -8.492 -3.643 1 70.06 301 ASP A O 1
ATOM 2420 N N . LEU A 1 302 ? -6.984 -8.328 -1.439 1 70.94 302 LEU A N 1
ATOM 2421 C CA . LEU A 1 302 ? -6.5 -9.695 -1.271 1 70.94 302 LEU A CA 1
ATOM 2422 C C . LEU A 1 302 ? -7.484 -10.703 -1.855 1 70.94 302 LEU A C 1
ATOM 2424 O O . LEU A 1 302 ? -8.703 -10.531 -1.729 1 70.94 302 LEU A O 1
ATOM 2428 N N . PRO A 1 303 ? -6.914 -11.539 -2.738 1 62.12 303 PRO A N 1
ATOM 2429 C CA . PRO A 1 303 ? -7.809 -12.547 -3.307 1 62.12 303 PRO A CA 1
ATOM 2430 C C . PRO A 1 303 ? -8.664 -13.242 -2.248 1 62.12 303 PRO A C 1
ATOM 2432 O O . PRO A 1 303 ? -8.266 -13.32 -1.082 1 62.12 303 PRO A O 1
ATOM 2435 N N . SER A 1 304 ? -9.953 -13.422 -2.611 1 56.38 304 SER A N 1
ATOM 2436 C CA . SER A 1 304 ? -11.031 -13.953 -1.784 1 56.38 304 SER A CA 1
ATOM 2437 C C . SER A 1 304 ? -10.555 -15.133 -0.942 1 56.38 304 SER A C 1
ATOM 2439 O O . SER A 1 304 ? -11.062 -15.359 0.158 1 56.38 304 SER A O 1
ATOM 2441 N N . SER A 1 305 ? -9.648 -15.836 -1.569 1 53.44 305 SER A N 1
ATOM 2442 C CA . SER A 1 305 ? -9.203 -17.016 -0.832 1 53.44 305 SER A CA 1
ATOM 2443 C C . SER A 1 305 ? -8.492 -16.625 0.458 1 53.44 305 SER A C 1
ATOM 2445 O O . SER A 1 305 ? -8.344 -17.438 1.367 1 53.44 305 SER A O 1
ATOM 2447 N N . VAL A 1 306 ? -8.07 -15.367 0.516 1 53.53 306 VAL A N 1
ATOM 2448 C CA . VAL A 1 306 ? -7.285 -14.953 1.677 1 53.53 306 VAL A CA 1
ATOM 2449 C C . VAL A 1 306 ? -8.023 -13.844 2.428 1 53.53 306 VAL A C 1
ATOM 2451 O O . VAL A 1 306 ? -7.633 -13.477 3.541 1 53.53 306 VAL A O 1
ATOM 2454 N N . ALA A 1 307 ? -8.984 -13.242 1.779 1 53.78 307 ALA A N 1
ATOM 2455 C CA . ALA A 1 307 ? -9.633 -12.102 2.422 1 53.78 307 ALA A CA 1
ATOM 2456 C C . ALA A 1 307 ? -10.297 -12.516 3.729 1 53.78 307 ALA A C 1
ATOM 2458 O O . ALA A 1 307 ? -10.898 -13.586 3.816 1 53.78 307 ALA A O 1
ATOM 2459 N N . PRO A 1 308 ? -9.805 -12.023 4.848 1 50.03 308 PRO A N 1
ATOM 2460 C CA . PRO A 1 308 ? -10.477 -12.391 6.098 1 50.03 308 PRO A CA 1
ATOM 2461 C C . PRO A 1 308 ? -12 -12.398 5.965 1 50.03 308 PRO A C 1
ATOM 2463 O O . PRO A 1 308 ? -12.562 -11.594 5.219 1 50.03 308 PRO A O 1
ATOM 2466 N N . LYS A 1 309 ? -12.508 -13.547 6.039 1 51.41 309 LYS A N 1
ATOM 2467 C CA . LYS A 1 309 ? -13.961 -13.609 6.148 1 51.41 309 LYS A CA 1
ATOM 2468 C C . LYS A 1 309 ? -14.5 -12.461 6.996 1 51.41 309 LYS A C 1
ATOM 2470 O O . LYS A 1 309 ? -14 -12.211 8.094 1 51.41 309 LYS A O 1
ATOM 2475 N N . ALA A 1 310 ? -14.961 -11.531 6.422 1 52.34 310 ALA A N 1
ATOM 2476 C CA . ALA A 1 310 ? -15.594 -10.461 7.191 1 52.34 310 ALA A CA 1
ATOM 2477 C C . ALA A 1 310 ? -16.391 -11.023 8.367 1 52.34 310 ALA A C 1
ATOM 2479 O O . ALA A 1 310 ? -17.188 -11.945 8.188 1 52.34 310 ALA A O 1
ATOM 2480 N N . PRO A 1 311 ? -15.852 -10.883 9.547 1 53.44 311 PRO A N 1
ATOM 2481 C CA . PRO A 1 311 ? -16.703 -11.359 10.633 1 53.44 311 PRO A CA 1
ATOM 2482 C C . PRO A 1 311 ? -18.156 -10.906 10.469 1 53.44 311 PRO A C 1
ATOM 2484 O O . PRO A 1 311 ? -18.422 -9.867 9.875 1 53.44 311 PRO A O 1
ATOM 2487 N N . ASP A 1 312 ? -19.016 -11.875 10.664 1 60.16 312 ASP A N 1
ATOM 2488 C CA . ASP A 1 312 ? -20.422 -11.547 10.773 1 60.16 312 ASP A CA 1
ATOM 2489 C C . ASP A 1 312 ? -20.641 -10.344 11.695 1 60.16 312 ASP A C 1
ATOM 2491 O O . ASP A 1 312 ? -20.375 -10.422 12.898 1 60.16 312 ASP A O 1
ATOM 2495 N N . PRO A 1 313 ? -20.656 -9.156 11.062 1 60.66 313 PRO A N 1
ATOM 2496 C CA . PRO A 1 313 ? -20.797 -7.938 11.867 1 60.66 313 PRO A CA 1
ATOM 2497 C C . PRO A 1 313 ? -21.938 -8.008 12.867 1 60.66 313 PRO A C 1
ATOM 2499 O O . PRO A 1 313 ? -22.031 -7.18 13.773 1 60.66 313 PRO A O 1
ATOM 2502 N N . VAL A 1 314 ? -22.844 -9.102 12.727 1 64.38 314 VAL A N 1
ATOM 2503 C CA . VAL A 1 314 ? -24.125 -9.07 13.398 1 64.38 314 VAL A CA 1
ATOM 2504 C C . VAL A 1 314 ? -23.938 -9.273 14.898 1 64.38 314 VAL A C 1
ATOM 2506 O O . VAL A 1 314 ? -24.672 -8.695 15.711 1 64.38 314 VAL A O 1
ATOM 2509 N N . GLY A 1 315 ? -22.938 -9.68 15.32 1 61.31 315 GLY A N 1
ATOM 2510 C CA . GLY A 1 315 ? -22.938 -10.031 16.734 1 61.31 315 GLY A CA 1
ATOM 2511 C C . GLY A 1 315 ? -23.234 -8.859 17.641 1 61.31 315 GLY A C 1
ATOM 2512 O O . GLY A 1 315 ? -24.234 -8.164 17.469 1 61.31 315 GLY A O 1
ATOM 2513 N N . GLN A 1 316 ? -22.422 -8.484 18.672 1 70.81 316 GLN A N 1
ATOM 2514 C CA . GLN A 1 316 ? -22.516 -7.508 19.75 1 70.81 316 GLN A CA 1
ATOM 2515 C C . GLN A 1 316 ? -22.297 -6.09 19.234 1 70.81 316 GLN A C 1
ATOM 2517 O O . GLN A 1 316 ? -22.516 -5.117 19.953 1 70.81 316 GLN A O 1
ATOM 2522 N N . ASP A 1 317 ? -22.312 -6.008 17.859 1 85.19 317 ASP A N 1
ATOM 2523 C CA . ASP A 1 317 ? -21.969 -4.691 17.328 1 85.19 317 ASP A CA 1
ATOM 2524 C C . ASP A 1 317 ? -23.188 -4.012 16.719 1 85.19 317 ASP A C 1
ATOM 2526 O O . ASP A 1 317 ? -23.094 -2.881 16.25 1 85.19 317 ASP A O 1
ATOM 2530 N N . HIS A 1 318 ? -24.328 -4.656 16.922 1 89.81 318 HIS A N 1
ATOM 2531 C CA . HIS A 1 318 ? -25.516 -4.078 16.312 1 89.81 318 HIS A CA 1
ATOM 2532 C C . HIS A 1 318 ? -25.984 -2.84 17.078 1 89.81 318 HIS A C 1
ATOM 2534 O O . HIS A 1 318 ? -26 -2.828 18.312 1 89.81 318 HIS A O 1
ATOM 2540 N N . ARG A 1 319 ? -26.344 -1.884 16.328 1 91.19 319 ARG A N 1
ATOM 2541 C CA . ARG A 1 319 ? -26.828 -0.636 16.922 1 91.19 319 ARG A CA 1
ATOM 2542 C C . ARG A 1 319 ? -28.188 -0.257 16.359 1 91.19 319 ARG A C 1
ATOM 2544 O O . ARG A 1 319 ? -28.438 -0.396 15.164 1 91.19 319 ARG A O 1
ATOM 2551 N N . ASN A 1 320 ? -29.031 0.159 17.312 1 92.62 320 ASN A N 1
ATOM 2552 C CA . ASN A 1 320 ? -30.328 0.699 16.906 1 92.62 320 ASN A CA 1
ATOM 2553 C C . ASN A 1 320 ? -30.25 2.199 16.641 1 92.62 320 ASN A C 1
ATOM 2555 O O . ASN A 1 320 ? -30 2.984 17.562 1 92.62 320 ASN A O 1
ATOM 2559 N N . LEU A 1 321 ? -30.516 2.535 15.398 1 95.88 321 LEU A N 1
ATOM 2560 C CA . LEU A 1 321 ? -30.406 3.936 15.008 1 95.88 321 LEU A CA 1
ATOM 2561 C C . LEU A 1 321 ? -31.781 4.586 14.883 1 95.88 321 LEU A C 1
ATOM 2563 O O . LEU A 1 321 ? -32.781 3.896 14.727 1 95.88 321 LEU A O 1
ATOM 2567 N N . THR A 1 322 ? -31.781 5.902 15.102 1 97.31 322 THR A N 1
ATOM 2568 C CA . THR A 1 322 ? -32.969 6.727 14.852 1 97.31 322 THR A CA 1
ATOM 2569 C C . THR A 1 322 ? -32.562 7.984 14.078 1 97.31 322 THR A C 1
ATOM 2571 O O . THR A 1 322 ? -31.5 8.555 14.297 1 97.31 322 THR A O 1
ATOM 2574 N N . PHE A 1 323 ? -33.5 8.414 13.266 1 96.88 323 PHE A N 1
ATOM 2575 C CA . PHE A 1 323 ? -33.281 9.641 12.523 1 96.88 323 PHE A CA 1
ATOM 2576 C C . PHE A 1 323 ? -33.438 10.859 13.422 1 96.88 323 PHE A C 1
ATOM 2578 O O . PHE A 1 323 ? -34.25 10.859 14.336 1 96.88 323 PHE A O 1
ATOM 2585 N N . ASP A 1 324 ? -32.688 11.859 13.172 1 95.62 324 ASP A N 1
ATOM 2586 C CA . ASP A 1 324 ? -32.781 13.125 13.883 1 95.62 324 ASP A CA 1
ATOM 2587 C C . ASP A 1 324 ? -33.75 14.078 13.18 1 95.62 324 ASP A C 1
ATOM 2589 O O . ASP A 1 324 ? -33.406 14.641 12.133 1 95.62 324 ASP A O 1
ATOM 2593 N N . PRO A 1 325 ? -34.844 14.383 13.781 1 93.19 325 PRO A N 1
ATOM 2594 C CA . PRO A 1 325 ? -35.844 15.227 13.125 1 93.19 325 PRO A CA 1
ATOM 2595 C C . PRO A 1 325 ? -35.344 16.656 12.875 1 93.19 325 PRO A C 1
ATOM 2597 O O . PRO A 1 325 ? -35.812 17.312 11.945 1 93.19 325 PRO A O 1
ATOM 2600 N N . LYS A 1 326 ? -34.375 17.062 13.625 1 91.62 326 LYS A N 1
ATOM 2601 C CA . LYS A 1 326 ? -33.906 18.438 13.5 1 91.62 326 LYS A CA 1
ATOM 2602 C C . LYS A 1 326 ? -33.094 18.609 12.219 1 91.62 326 LYS A C 1
ATOM 2604 O O . LYS A 1 326 ? -32.906 19.734 11.75 1 91.62 326 LYS A O 1
ATOM 2609 N N . THR A 1 327 ? -32.625 17.531 11.688 1 94.06 327 THR A N 1
ATOM 2610 C CA . THR A 1 327 ? -31.734 17.625 10.531 1 94.06 327 THR A CA 1
ATOM 2611 C C . THR A 1 327 ? -32.469 17.234 9.25 1 94.06 327 THR A C 1
ATOM 2613 O O . THR A 1 327 ? -31.969 17.453 8.148 1 94.06 327 THR A O 1
ATOM 2616 N N . ALA A 1 328 ? -33.656 16.766 9.32 1 94.69 328 ALA A N 1
ATOM 2617 C CA . ALA A 1 328 ? -34.375 16.188 8.188 1 94.69 328 ALA A CA 1
ATOM 2618 C C . ALA A 1 328 ? -34.875 17.281 7.242 1 94.69 328 ALA A C 1
ATOM 2620 O O . ALA A 1 328 ? -35.406 18.297 7.688 1 94.69 328 ALA A O 1
ATOM 2621 N N . ASN A 1 329 ? -34.656 17.062 6.031 1 93.75 329 ASN A N 1
ATOM 2622 C CA . ASN A 1 329 ? -35.25 17.922 5.023 1 93.75 329 ASN A CA 1
ATOM 2623 C C . ASN A 1 329 ? -36.75 18.016 5.184 1 93.75 329 ASN A C 1
ATOM 2625 O O . ASN A 1 329 ? -37.406 17.062 5.629 1 93.75 329 ASN A O 1
ATOM 2629 N N . LYS A 1 330 ? -37.344 19.094 4.672 1 90.38 330 LYS A N 1
ATOM 2630 C CA . LYS A 1 330 ? -38.75 19.406 4.898 1 90.38 330 LYS A CA 1
ATOM 2631 C C . LYS A 1 330 ? -39.656 18.406 4.172 1 90.38 330 LYS A C 1
ATOM 2633 O O . LYS A 1 330 ? -40.812 18.25 4.527 1 90.38 330 LYS A O 1
ATOM 2638 N N . TYR A 1 331 ? -39.156 17.734 3.213 1 92.75 331 TYR A N 1
ATOM 2639 C CA . TYR A 1 331 ? -39.969 16.828 2.434 1 92.75 331 TYR A CA 1
ATOM 2640 C C . TYR A 1 331 ? -39.875 15.398 2.949 1 92.75 331 TYR A C 1
ATOM 2642 O O . TYR A 1 331 ? -40.531 14.492 2.457 1 92.75 331 TYR A O 1
ATOM 2650 N N . LEU A 1 332 ? -39.031 15.195 3.902 1 94.62 332 LEU A N 1
ATOM 2651 C CA . LEU A 1 332 ? -38.844 13.859 4.457 1 94.62 332 LEU A CA 1
ATOM 2652 C C . LEU A 1 332 ? -39.719 13.656 5.684 1 94.62 332 LEU A C 1
ATOM 2654 O O . LEU A 1 332 ? -39.562 14.352 6.691 1 94.62 332 LEU A O 1
ATOM 2658 N N . GLU A 1 333 ? -40.562 12.703 5.625 1 94.25 333 GLU A N 1
ATOM 2659 C CA . GLU A 1 333 ? -41.469 12.367 6.73 1 94.25 333 GLU A CA 1
ATOM 2660 C C . GLU A 1 333 ? -40.875 11.234 7.578 1 94.25 333 GLU A C 1
ATOM 2662 O O . GLU A 1 333 ? -40.562 10.164 7.055 1 94.25 333 GLU A O 1
ATOM 2667 N N . LEU A 1 334 ? -40.719 11.508 8.812 1 94.81 334 LEU A N 1
ATOM 2668 C CA . LEU A 1 334 ? -40.219 10.5 9.742 1 94.81 334 LEU A CA 1
ATOM 2669 C C . LEU A 1 334 ? -41.375 9.82 10.469 1 94.81 334 LEU A C 1
ATOM 2671 O O . LEU A 1 334 ? -42.344 10.477 10.859 1 94.81 334 LEU A O 1
ATOM 2675 N N . SER A 1 335 ? -41.281 8.477 10.461 1 94.06 335 SER A N 1
ATOM 2676 C CA . SER A 1 335 ? -42.344 7.707 11.109 1 94.06 335 SER A CA 1
ATOM 2677 C C . SER A 1 335 ? -41.75 6.551 11.922 1 94.06 335 SER A C 1
ATOM 2679 O O . SER A 1 335 ? -40.531 6.367 11.969 1 94.06 335 SER A O 1
ATOM 2681 N N . LYS A 1 336 ? -42.625 5.84 12.766 1 93.75 336 LYS A N 1
ATOM 2682 C CA . LYS A 1 336 ? -42.25 4.68 13.578 1 93.75 336 LYS A CA 1
ATOM 2683 C C . LYS A 1 336 ? -41.156 5.035 14.594 1 93.75 336 LYS A C 1
ATOM 2685 O O . LYS A 1 336 ? -40.125 4.359 14.68 1 93.75 336 LYS A O 1
ATOM 2690 N N . GLY A 1 337 ? -41.344 6.102 15.328 1 93.81 337 GLY A N 1
ATOM 2691 C CA . GLY A 1 337 ? -40.344 6.527 16.297 1 93.81 337 GLY A CA 1
ATOM 2692 C C . GLY A 1 337 ? -39.031 7 15.672 1 93.81 337 GLY A C 1
ATOM 2693 O O . GLY A 1 337 ? -37.969 6.695 16.172 1 93.81 337 GLY A O 1
ATOM 2694 N N . ASN A 1 338 ? -39.125 7.539 14.438 1 96 338 ASN A N 1
ATOM 2695 C CA . ASN A 1 338 ? -38 8.07 13.68 1 96 338 ASN A CA 1
ATOM 2696 C C . ASN A 1 338 ? -37.094 6.961 13.148 1 96 338 ASN A C 1
ATOM 2698 O O . ASN A 1 338 ? -35.875 7.117 13.086 1 96 338 ASN A O 1
ATOM 2702 N N . GLN A 1 339 ? -37.75 5.832 12.875 1 96.56 339 GLN A N 1
ATOM 2703 C CA . GLN A 1 339 ? -37 4.703 12.344 1 96.56 339 GLN A CA 1
ATOM 2704 C C . GLN A 1 339 ? -37.25 4.535 10.844 1 96.56 339 GLN A C 1
ATOM 2706 O O . GLN A 1 339 ? -36.562 3.738 10.195 1 96.56 339 GLN A O 1
ATOM 2711 N N . LYS A 1 340 ? -38.156 5.262 10.367 1 97 340 LYS A N 1
ATOM 2712 C CA . LYS A 1 340 ? -38.469 5.223 8.938 1 97 340 LYS A CA 1
ATOM 2713 C C . LYS A 1 340 ? -38.531 6.625 8.344 1 97 340 LYS A C 1
ATOM 2715 O O . LYS A 1 340 ? -39.062 7.547 8.961 1 97 340 LYS A O 1
ATOM 2720 N N . ALA A 1 341 ? -37.906 6.812 7.234 1 97.12 341 ALA A N 1
ATOM 2721 C CA . ALA A 1 341 ? -37.938 8.07 6.504 1 97.12 341 ALA A CA 1
ATOM 2722 C C . ALA A 1 341 ? -38.5 7.871 5.094 1 97.12 341 ALA A C 1
ATOM 2724 O O . ALA A 1 341 ? -38.094 6.957 4.379 1 97.12 341 ALA A O 1
ATOM 2725 N N . LYS A 1 342 ? -39.406 8.68 4.738 1 96.38 342 LYS A N 1
ATOM 2726 C CA . LYS A 1 342 ? -40.031 8.609 3.41 1 96.38 342 LYS A CA 1
ATOM 2727 C C . LYS A 1 342 ? -40.062 9.984 2.756 1 96.38 342 LYS A C 1
ATOM 2729 O O . LYS A 1 342 ? -40.406 10.977 3.41 1 96.38 342 LYS A O 1
ATOM 2734 N N . HIS A 1 343 ? -39.656 10.031 1.561 1 95.81 343 HIS A N 1
ATOM 2735 C CA . HIS A 1 343 ? -39.75 11.273 0.81 1 95.81 343 HIS A CA 1
ATOM 2736 C C . HIS A 1 343 ? -41.125 11.422 0.17 1 95.81 343 HIS A C 1
ATOM 2738 O O . HIS A 1 343 ? -41.438 10.734 -0.803 1 95.81 343 HIS A O 1
ATOM 2744 N N . CYS A 1 344 ? -41.812 12.359 0.715 1 89.62 344 CYS A N 1
ATOM 2745 C CA . CYS A 1 344 ? -43.156 12.594 0.223 1 89.62 344 CYS A CA 1
ATOM 2746 C C . CYS A 1 344 ? -43.188 13.75 -0.776 1 89.62 344 CYS A C 1
ATOM 2748 O O . CYS A 1 344 ? -42.281 14.594 -0.774 1 89.62 344 CYS A O 1
ATOM 2750 N N . PRO A 1 345 ? -44.156 13.719 -1.722 1 84.25 345 PRO A N 1
ATOM 2751 C CA . PRO A 1 345 ? -44.25 14.797 -2.709 1 84.25 345 PRO A CA 1
ATOM 2752 C C . PRO A 1 345 ? -44.531 16.156 -2.074 1 84.25 345 PRO A C 1
ATOM 2754 O O . PRO A 1 345 ? -44.125 17.188 -2.615 1 84.25 345 PRO A O 1
ATOM 2757 N N . GLY A 1 346 ? -45.219 16.203 -0.878 1 79.06 346 GLY A N 1
ATOM 2758 C CA . GLY A 1 346 ? -45.531 17.469 -0.232 1 79.06 346 GLY A CA 1
ATOM 2759 C C . GLY A 1 346 ? -44.75 17.688 1.058 1 79.06 346 GLY A C 1
ATOM 2760 O O . GLY A 1 346 ? -44.25 16.734 1.641 1 79.06 346 GLY A O 1
ATOM 2761 N N . ALA A 1 347 ? -44.438 18.984 1.282 1 75 347 ALA A N 1
ATOM 2762 C CA . ALA A 1 347 ? -43.719 19.344 2.494 1 75 347 ALA A CA 1
ATOM 2763 C C . ALA A 1 347 ? -44.438 18.844 3.74 1 75 347 ALA A C 1
ATOM 2765 O O . ALA A 1 347 ? -45.688 18.812 3.779 1 75 347 ALA A O 1
ATOM 2766 N N . VAL A 1 348 ? -43.719 18.172 4.617 1 69 348 VAL A N 1
ATOM 2767 C CA . VAL A 1 348 ? -44.281 17.672 5.867 1 69 348 VAL A CA 1
ATOM 2768 C C . VAL A 1 348 ? -44.781 18.828 6.711 1 69 348 VAL A C 1
ATOM 2770 O O . VAL A 1 348 ? -44.156 19.875 6.801 1 69 348 VAL A O 1
ATOM 2773 N N . CYS A 1 349 ? -46.062 18.906 7.016 1 61.91 349 CYS A N 1
ATOM 2774 C CA . CYS A 1 349 ? -46.812 19.953 7.703 1 61.91 349 CYS A CA 1
ATOM 2775 C C . CYS A 1 349 ? -46.156 20.312 9.031 1 61.91 349 CYS A C 1
ATOM 2777 O O . CYS A 1 349 ? -45.75 19.422 9.789 1 61.91 349 CYS A O 1
ATOM 2779 N N . GLY A 1 350 ? -45.938 21.656 9.328 1 58.19 350 GLY A N 1
ATOM 2780 C CA . GLY A 1 350 ? -45.594 22.234 10.617 1 58.19 350 GLY A CA 1
ATOM 2781 C C . GLY A 1 350 ? -44.094 22.438 10.797 1 58.19 350 GLY A C 1
ATOM 2782 O O . GLY A 1 350 ? -43.625 22.812 11.875 1 58.19 350 GLY A O 1
ATOM 2783 N N . GLN A 1 351 ? -43.375 21.812 9.852 1 57.75 351 GLN A N 1
ATOM 2784 C CA . GLN A 1 351 ? -41.938 21.891 10.172 1 57.75 351 GLN A CA 1
ATOM 2785 C C . GLN A 1 351 ? -41.375 23.234 9.75 1 57.75 351 GLN A C 1
ATOM 2787 O O . GLN A 1 351 ? -41.469 23.625 8.586 1 57.75 351 GLN A O 1
ATOM 2792 N N . GLN A 1 352 ? -41.375 24.125 10.656 1 53.91 352 GLN A N 1
ATOM 2793 C CA . GLN A 1 352 ? -40.75 25.438 10.492 1 53.91 352 GLN A CA 1
ATOM 2794 C C . GLN A 1 352 ? -39.312 25.297 10.031 1 53.91 352 GLN A C 1
ATOM 2796 O O . GLN A 1 352 ? -38.625 24.297 10.352 1 53.91 352 GLN A O 1
ATOM 2801 N N . GLU A 1 353 ? -38.969 25.969 8.961 1 57.72 353 GLU A N 1
ATOM 2802 C CA . GLU A 1 353 ? -37.625 26.062 8.406 1 57.72 353 GLU A CA 1
ATOM 2803 C C . GLU A 1 353 ? -36.594 26.375 9.5 1 57.72 353 GLU A C 1
ATOM 2805 O O . GLU A 1 353 ? -36.438 27.531 9.898 1 57.72 353 GLU A O 1
ATOM 2810 N N . GLN A 1 354 ? -36.531 25.609 10.5 1 59.34 354 GLN A N 1
ATOM 2811 C CA . GLN A 1 354 ? -35.469 25.922 11.445 1 59.34 354 GLN A CA 1
ATOM 2812 C C . GLN A 1 354 ? -34.094 25.641 10.836 1 59.34 354 GLN A C 1
ATOM 2814 O O . GLN A 1 354 ? -33.969 24.812 9.938 1 59.34 354 GLN A O 1
ATOM 2819 N N . GLY A 1 355 ? -33 26.5 10.977 1 64.75 355 GLY A N 1
ATOM 2820 C CA . GLY A 1 355 ? -31.641 26.688 10.461 1 64.75 355 GLY A CA 1
ATOM 2821 C C . GLY A 1 355 ? -30.797 25.438 10.531 1 64.75 355 GLY A C 1
ATOM 2822 O O . GLY A 1 355 ? -29.75 25.344 9.883 1 64.75 355 GLY A O 1
ATOM 2823 N N . SER A 1 356 ? -31.281 24.266 11.117 1 82.81 356 SER A N 1
ATOM 2824 C CA . SER A 1 356 ? -30.406 23.109 11.25 1 82.81 356 SER A CA 1
ATOM 2825 C C . SER A 1 356 ? -30.812 22.016 10.266 1 82.81 356 SER A C 1
ATOM 2827 O O . SER A 1 356 ? -30.125 20.984 10.156 1 82.81 356 SER A O 1
ATOM 2829 N N . ARG A 1 357 ? -31.844 22.266 9.422 1 89.19 357 ARG A N 1
ATOM 2830 C CA . ARG A 1 357 ? -32.344 21.25 8.5 1 89.19 357 ARG A CA 1
ATOM 2831 C C . ARG A 1 357 ? -31.562 21.266 7.188 1 89.19 357 ARG A C 1
ATOM 2833 O O . ARG A 1 357 ? -31.141 22.328 6.73 1 89.19 357 ARG A O 1
ATOM 2840 N N . PHE A 1 358 ? -31.484 20.078 6.629 1 93.69 358 PHE A N 1
ATOM 2841 C CA . PHE A 1 358 ? -30.844 19.984 5.32 1 93.69 358 PHE A CA 1
ATOM 2842 C C . PHE A 1 358 ? -31.75 20.562 4.238 1 93.69 358 PHE A C 1
ATOM 2844 O O . PHE A 1 358 ? -32.969 20.328 4.242 1 93.69 358 PHE A O 1
ATOM 2851 N N . LYS A 1 359 ? -31.172 21.312 3.359 1 92.12 359 LYS A N 1
ATOM 2852 C CA . LYS A 1 359 ? -31.906 21.719 2.162 1 92.12 359 LYS A CA 1
ATOM 2853 C C . LYS A 1 359 ? -31.984 20.578 1.158 1 92.12 359 LYS A C 1
ATOM 2855 O O . LYS A 1 359 ? -33.062 20.312 0.59 1 92.12 359 LYS A O 1
ATOM 2860 N N . PRO A 1 360 ? -30.844 19.859 0.958 1 94.56 360 PRO A N 1
ATOM 2861 C CA . PRO A 1 360 ? -30.984 18.641 0.149 1 94.56 360 PRO A CA 1
ATOM 2862 C C . PRO A 1 360 ? -31.875 17.594 0.822 1 94.56 360 PRO A C 1
ATOM 2864 O O . PRO A 1 360 ? -32.125 17.672 2.027 1 94.56 360 PRO A O 1
ATOM 2867 N N . TRP A 1 361 ? -32.375 16.656 0.08 1 95.44 361 TRP A N 1
ATOM 2868 C CA . TRP A 1 361 ? -33.25 15.617 0.593 1 95.44 361 TRP A CA 1
ATOM 2869 C C . TRP A 1 361 ? -32.5 14.617 1.45 1 95.44 361 TRP A C 1
ATOM 2871 O O . TRP A 1 361 ? -32.438 13.43 1.113 1 95.44 361 TRP A O 1
ATOM 2881 N N . GLN A 1 362 ? -31.922 15.094 2.531 1 96.75 362 GLN A N 1
ATOM 2882 C CA . GLN A 1 362 ? -31.047 14.305 3.391 1 96.75 362 GLN A CA 1
ATOM 2883 C C . GLN A 1 362 ? -31.531 14.344 4.84 1 96.75 362 GLN A C 1
ATOM 2885 O O . GLN A 1 362 ? -32.344 15.18 5.211 1 96.75 362 GLN A O 1
ATOM 2890 N N . VAL A 1 363 ? -31.062 13.391 5.648 1 96.56 363 VAL A N 1
ATOM 2891 C CA . VAL A 1 363 ? -31.375 13.32 7.074 1 96.56 363 VAL A CA 1
ATOM 2892 C C . VAL A 1 363 ? -30.234 12.594 7.805 1 96.56 363 VAL A C 1
ATOM 2894 O O . VAL A 1 363 ? -29.672 11.641 7.273 1 96.56 363 VAL A O 1
ATOM 2897 N N . LEU A 1 364 ? -29.891 13.055 8.953 1 96.69 364 LEU A N 1
ATOM 2898 C CA . LEU A 1 364 ? -28.891 12.43 9.82 1 96.69 364 LEU A CA 1
ATOM 2899 C C . LEU A 1 364 ? -29.547 11.547 10.867 1 96.69 364 LEU A C 1
ATOM 2901 O O . LEU A 1 364 ? -30.734 11.734 11.195 1 96.69 364 LEU A O 1
ATOM 2905 N N . CYS A 1 365 ? -28.797 10.648 11.297 1 97.12 365 CYS A N 1
ATOM 2906 C CA . CYS A 1 365 ? -29.234 9.93 12.5 1 97.12 365 CYS A CA 1
ATOM 2907 C C . CYS A 1 365 ? -28.781 10.664 13.758 1 97.12 365 CYS A C 1
ATOM 2909 O O . CYS A 1 365 ? -27.891 11.508 13.711 1 97.12 365 CYS A O 1
ATOM 2911 N N . THR A 1 366 ? -29.422 10.328 14.867 1 96 366 THR A N 1
ATOM 2912 C CA . THR A 1 366 ? -29.109 10.945 16.156 1 96 366 THR A CA 1
ATOM 2913 C C . THR A 1 366 ? -27.844 10.359 16.75 1 96 366 THR A C 1
ATOM 2915 O O . THR A 1 366 ? -27.062 11.07 17.406 1 96 366 THR A O 1
ATOM 2918 N N . GLN A 1 367 ? -27.656 9.07 16.516 1 95.19 367 GLN A N 1
ATOM 2919 C CA . GLN A 1 367 ? -26.516 8.375 17.109 1 95.19 367 GLN A CA 1
ATOM 2920 C C . GLN A 1 367 ? -25.234 8.633 16.328 1 95.19 367 GLN A C 1
ATOM 2922 O O . GLN A 1 367 ? -25.25 8.609 15.086 1 95.19 367 GLN A O 1
ATOM 2927 N N . GLY A 1 368 ? -24.188 9 17 1 94.94 368 GLY A N 1
ATOM 2928 C CA . GLY A 1 368 ? -22.859 9.164 16.438 1 94.94 368 GLY A CA 1
ATOM 2929 C C . GLY A 1 368 ? -21.812 8.281 17.109 1 94.94 368 GLY A C 1
ATOM 2930 O O . GLY A 1 368 ? -21.984 7.867 18.25 1 94.94 368 GLY A O 1
ATOM 2931 N N . TYR A 1 369 ? -20.812 7.949 16.328 1 94.69 369 TYR A N 1
ATOM 2932 C CA . TYR A 1 369 ? -19.797 7.035 16.844 1 94.69 369 TYR A CA 1
ATOM 2933 C C . TYR A 1 369 ? -18.391 7.605 16.656 1 94.69 369 TYR A C 1
ATOM 2935 O O . TYR A 1 369 ? -18.047 8.086 15.57 1 94.69 369 TYR A O 1
ATOM 2943 N N . SER A 1 370 ? -17.562 7.551 17.719 1 92.06 370 SER A N 1
ATOM 2944 C CA . SER A 1 370 ? -16.203 8.086 17.672 1 92.06 370 SER A CA 1
ATOM 2945 C C . SER A 1 370 ? -15.172 7.027 18.062 1 92.06 370 SER A C 1
ATOM 2947 O O . SER A 1 370 ? -13.984 7.324 18.172 1 92.06 370 SER A O 1
ATOM 2949 N N . HIS A 1 371 ? -15.672 5.801 18.328 1 89.94 371 HIS A N 1
ATOM 2950 C CA . HIS A 1 371 ? -14.797 4.691 18.672 1 89.94 371 HIS A CA 1
ATOM 2951 C C . HIS A 1 371 ? -15.508 3.352 18.5 1 89.94 371 HIS A C 1
ATOM 2953 O O . HIS A 1 371 ? -16.734 3.305 18.422 1 89.94 371 HIS A O 1
ATOM 2959 N N . GLY A 1 372 ? -14.727 2.328 18.297 1 88.12 372 GLY A N 1
ATOM 2960 C CA . GLY A 1 372 ? -15.266 0.98 18.344 1 88.12 372 GLY A CA 1
ATOM 2961 C C . GLY A 1 372 ? -15.812 0.507 17 1 88.12 372 GLY A C 1
ATOM 2962 O O . GLY A 1 372 ? -15.57 1.133 15.969 1 88.12 372 GLY A O 1
ATOM 2963 N N . HIS A 1 373 ? -16.438 -0.716 17.062 1 91.69 373 HIS A N 1
ATOM 2964 C CA . HIS A 1 373 ? -17.062 -1.347 15.898 1 91.69 373 HIS A CA 1
ATOM 2965 C C . HIS A 1 373 ? -18.578 -1.323 16.016 1 91.69 373 HIS A C 1
ATOM 2967 O O . HIS A 1 373 ? -19.141 -1.698 17.047 1 91.69 373 HIS A O 1
ATOM 2973 N N . HIS A 1 374 ? -19.219 -0.858 14.977 1 93.69 374 HIS A N 1
ATOM 2974 C CA . HIS A 1 374 ? -20.672 -0.706 14.977 1 93.69 374 HIS A CA 1
ATOM 2975 C C . HIS A 1 374 ? -21.281 -1.266 13.695 1 93.69 374 HIS A C 1
ATOM 2977 O O . HIS A 1 374 ? -20.688 -1.156 12.625 1 93.69 374 HIS A O 1
ATOM 2983 N N . TYR A 1 375 ? -22.469 -1.892 13.898 1 94 375 TYR A N 1
ATOM 2984 C CA . TYR A 1 375 ? -23.188 -2.475 12.773 1 94 375 TYR A CA 1
ATOM 2985 C C . TYR A 1 375 ? -24.656 -2.111 12.82 1 94 375 TYR A C 1
ATOM 2987 O O . TYR A 1 375 ? -25.266 -2.092 13.898 1 94 375 TYR A O 1
ATOM 2995 N N . TRP A 1 376 ? -25.203 -1.758 11.688 1 94.94 376 TRP A N 1
ATOM 2996 C CA . TRP A 1 376 ? -26.641 -1.534 11.609 1 94.94 376 TRP A CA 1
ATOM 2997 C C . TRP A 1 376 ? -27.188 -1.94 10.25 1 94.94 376 TRP A C 1
ATOM 2999 O O . TRP A 1 376 ? -26.438 -2.074 9.281 1 94.94 376 TRP A O 1
ATOM 3009 N N . GLU A 1 377 ? -28.453 -2.193 10.211 1 94.62 377 GLU A N 1
ATOM 3010 C CA . GLU A 1 377 ? -29.109 -2.658 8.984 1 94.62 377 GLU A CA 1
ATOM 3011 C C . GLU A 1 377 ? -30.094 -1.625 8.461 1 94.62 377 GLU A C 1
ATOM 3013 O O . GLU A 1 377 ? -30.719 -0.894 9.242 1 94.62 377 GLU A O 1
ATOM 3018 N N . VAL A 1 378 ? -30.188 -1.611 7.145 1 96.62 378 VAL A N 1
ATOM 3019 C CA . VAL A 1 378 ? -31.047 -0.641 6.477 1 96.62 378 VAL A CA 1
ATOM 3020 C C . VAL A 1 378 ? -31.875 -1.339 5.395 1 96.62 378 VAL A C 1
ATOM 3022 O O . VAL A 1 378 ? -31.328 -2.107 4.594 1 96.62 378 VAL A O 1
ATOM 3025 N N . LYS A 1 379 ? -33.125 -1.07 5.398 1 97.12 379 LYS A N 1
ATOM 3026 C CA . LYS A 1 379 ? -34 -1.532 4.328 1 97.12 379 LYS A CA 1
ATOM 3027 C C . LYS A 1 379 ? -34.406 -0.377 3.422 1 97.12 379 LYS A C 1
ATOM 3029 O O . LYS A 1 379 ? -34.906 0.647 3.9 1 97.12 379 LYS A O 1
ATOM 3034 N N . ILE A 1 380 ? -34.25 -0.564 2.156 1 97.62 380 ILE A N 1
ATOM 3035 C CA . ILE A 1 380 ? -34.625 0.494 1.22 1 97.62 380 ILE A CA 1
ATOM 3036 C C . ILE A 1 380 ? -35.812 0.046 0.362 1 97.62 380 ILE A C 1
ATOM 3038 O O . ILE A 1 380 ? -35.969 -1.149 0.118 1 97.62 380 ILE A O 1
ATOM 3042 N N . SER A 1 381 ? -36.562 0.987 -0.03 1 95.94 381 SER A N 1
ATOM 3043 C CA . SER A 1 381 ? -37.75 0.676 -0.837 1 95.94 381 SER A CA 1
ATOM 3044 C C . SER A 1 381 ? -37.375 0.391 -2.285 1 95.94 381 SER A C 1
ATOM 3046 O O . SER A 1 381 ? -37.906 -0.517 -2.912 1 95.94 381 SER A O 1
ATOM 3048 N N . SER A 1 382 ? -36.5 1.222 -2.816 1 93.94 382 SER A N 1
ATOM 3049 C CA . SER A 1 382 ? -36.031 1.115 -4.203 1 93.94 382 SER A CA 1
ATOM 3050 C C . SER A 1 382 ? -34.688 1.794 -4.41 1 93.94 382 SER A C 1
ATOM 3052 O O . SER A 1 382 ? -34.062 2.213 -3.445 1 93.94 382 SER A O 1
ATOM 3054 N N . HIS A 1 383 ? -34.281 1.8 -5.695 1 95.12 383 HIS A N 1
ATOM 3055 C CA . HIS A 1 383 ? -33.031 2.459 -6.043 1 95.12 383 HIS A CA 1
ATOM 3056 C C . HIS A 1 383 ? -33.125 3.967 -5.832 1 95.12 383 HIS A C 1
ATOM 3058 O O . HIS A 1 383 ? -34.156 4.469 -5.355 1 95.12 383 HIS A O 1
ATOM 3064 N N . SER A 1 384 ? -32.062 4.688 -6.02 1 96.31 384 SER A N 1
ATOM 3065 C CA . SER A 1 384 ? -31.953 6.141 -5.922 1 96.31 384 SER A CA 1
ATOM 3066 C C . SER A 1 384 ? -31.969 6.598 -4.469 1 96.31 384 SER A C 1
ATOM 3068 O O . SER A 1 384 ? -32.75 7.484 -4.094 1 96.31 384 SER A O 1
ATOM 3070 N N . VAL A 1 385 ? -31.172 5.961 -3.705 1 97.81 385 VAL A N 1
ATOM 3071 C CA . VAL A 1 385 ? -30.922 6.289 -2.307 1 97.81 385 VAL A CA 1
ATOM 3072 C C . VAL A 1 385 ? -29.422 6.258 -2.033 1 97.81 385 VAL A C 1
ATOM 3074 O O . VAL A 1 385 ? -28.672 5.535 -2.701 1 97.81 385 VAL A O 1
ATOM 3077 N N . ILE A 1 386 ? -28.969 7.098 -1.136 1 98.19 386 ILE A N 1
ATOM 3078 C CA . ILE A 1 386 ? -27.578 7.066 -0.677 1 98.19 386 ILE A CA 1
ATOM 3079 C C . ILE A 1 386 ? -27.547 6.77 0.821 1 98.19 386 ILE A C 1
ATOM 3081 O O . ILE A 1 386 ? -28.281 7.379 1.601 1 98.19 386 ILE A O 1
ATOM 3085 N N . LEU A 1 387 ? -26.875 5.801 1.196 1 97.88 387 LEU A N 1
ATOM 3086 C CA . LEU A 1 387 ? -26.578 5.551 2.602 1 97.88 387 LEU A CA 1
ATOM 3087 C C . LEU A 1 387 ? -25.094 5.766 2.893 1 97.88 387 LEU A C 1
ATOM 3089 O O . LEU A 1 387 ? -24.234 5.41 2.076 1 97.88 387 LEU A O 1
ATOM 3093 N N . GLY A 1 388 ? -24.781 6.422 3.967 1 97.75 388 GLY A N 1
ATOM 3094 C CA . GLY A 1 388 ? -23.391 6.68 4.293 1 97.75 388 GLY A CA 1
ATOM 3095 C C . GLY A 1 388 ? -23.188 7.215 5.699 1 97.75 388 GLY A C 1
ATOM 3096 O O . GLY A 1 388 ? -24.062 7.035 6.562 1 97.75 388 GLY A O 1
ATOM 3097 N N . VAL A 1 389 ? -22.016 7.707 5.969 1 98.12 389 VAL A N 1
ATOM 3098 C CA . VAL A 1 389 ? -21.672 8.344 7.238 1 98.12 389 VAL A CA 1
ATOM 3099 C C . VAL A 1 389 ? -20.969 9.68 6.973 1 98.12 389 VAL A C 1
ATOM 3101 O O . VAL A 1 389 ? -20.422 9.898 5.895 1 98.12 389 VAL A O 1
ATOM 3104 N N . THR A 1 390 ? -21.078 10.609 7.945 1 97.69 390 THR A N 1
ATOM 3105 C CA . THR A 1 390 ? -20.469 11.93 7.793 1 97.69 390 THR A CA 1
ATOM 3106 C C . THR A 1 390 ? -20.031 12.492 9.148 1 97.69 390 THR A C 1
ATOM 3108 O O . THR A 1 390 ? -20.562 12.094 10.188 1 97.69 390 THR A O 1
ATOM 3111 N N . TYR A 1 391 ? -19.031 13.312 9.062 1 94.31 391 TYR A N 1
ATOM 3112 C CA . TYR A 1 391 ? -18.766 14.148 10.227 1 94.31 391 TYR A CA 1
ATOM 3113 C C . TYR A 1 391 ? -19.906 15.125 10.477 1 94.31 391 TYR A C 1
ATOM 3115 O O . TYR A 1 391 ? -20.766 15.32 9.617 1 94.31 391 TYR A O 1
ATOM 3123 N N . HIS A 1 392 ? -19.891 15.742 11.602 1 89.62 392 HIS A N 1
ATOM 3124 C CA . HIS A 1 392 ? -20.984 16.625 12.008 1 89.62 392 HIS A CA 1
ATOM 3125 C C . HIS A 1 392 ? -21.047 17.859 11.133 1 89.62 392 HIS A C 1
ATOM 3127 O O . HIS A 1 392 ? -22.125 18.469 10.977 1 89.62 392 HIS A O 1
ATOM 3133 N N . GLY A 1 393 ? -20.031 18.141 10.375 1 85.94 393 GLY A N 1
ATOM 3134 C CA . GLY A 1 393 ? -19.938 19.391 9.656 1 85.94 393 GLY A CA 1
ATOM 3135 C C . GLY A 1 393 ? -20.391 19.297 8.211 1 85.94 393 GLY A C 1
ATOM 3136 O O . GLY A 1 393 ? -20.016 20.109 7.371 1 85.94 393 GLY A O 1
ATOM 3137 N N . LEU A 1 394 ? -21.25 18.312 7.895 1 91 394 LEU A N 1
ATOM 3138 C CA . LEU A 1 394 ? -21.781 18.25 6.539 1 91 394 LEU A CA 1
ATOM 3139 C C . LEU A 1 394 ? -22.672 19.453 6.234 1 91 394 LEU A C 1
ATOM 3141 O O . LEU A 1 394 ? -23.562 19.781 7.012 1 91 394 LEU A O 1
ATOM 3145 N N . PRO A 1 395 ? -22.359 20.094 5.133 1 91.06 395 PRO A N 1
ATOM 3146 C CA . PRO A 1 395 ? -23.109 21.312 4.824 1 91.06 395 PRO A CA 1
ATOM 3147 C C . PRO A 1 395 ? -24.625 21.062 4.738 1 91.06 395 PRO A C 1
ATOM 3149 O O . PRO A 1 395 ? -25.047 20.047 4.203 1 91.06 395 PRO A O 1
ATOM 3152 N N . ARG A 1 396 ? -25.391 22.062 5.219 1 92.38 396 ARG A N 1
ATOM 3153 C CA . ARG A 1 396 ? -26.859 21.969 5.203 1 92.38 396 ARG A CA 1
ATOM 3154 C C . ARG A 1 396 ? -27.422 22.531 3.912 1 92.38 396 ARG A C 1
ATOM 3156 O O . ARG A 1 396 ? -28.516 22.156 3.49 1 92.38 396 ARG A O 1
ATOM 3163 N N . GLU A 1 397 ? -26.562 23.266 3.35 1 90.81 397 GLU A N 1
ATOM 3164 C CA . GLU A 1 397 ? -26.984 23.906 2.104 1 90.81 397 GLU A CA 1
ATOM 3165 C C . GLU A 1 397 ? -26.672 23 0.903 1 90.81 397 GLU A C 1
ATOM 3167 O O . GLU A 1 397 ? -25.797 22.156 0.967 1 90.81 397 GLU A O 1
ATOM 3172 N N . GLN A 1 398 ? -27.453 23.281 -0.116 1 88.31 398 GLN A N 1
ATOM 3173 C CA . GLN A 1 398 ? -27.234 22.516 -1.339 1 88.31 398 GLN A CA 1
ATOM 3174 C C . GLN A 1 398 ? -26.047 23.047 -2.127 1 88.31 398 GLN A C 1
ATOM 3176 O O . GLN A 1 398 ? -25.875 24.266 -2.254 1 88.31 398 GLN A O 1
ATOM 3181 N N . GLN A 1 399 ? -25.219 22.141 -2.512 1 87.19 399 GLN A N 1
ATOM 3182 C CA . GLN A 1 399 ? -24.094 22.531 -3.344 1 87.19 399 GLN A CA 1
ATOM 3183 C C . GLN A 1 399 ? -24.5 22.672 -4.809 1 87.19 399 GLN A C 1
ATOM 3185 O O . GLN A 1 399 ? -25.297 21.859 -5.309 1 87.19 399 GLN A O 1
ATOM 3190 N N . GLN A 1 400 ? -23.891 23.609 -5.43 1 86 400 GLN A N 1
ATOM 3191 C CA . GLN A 1 400 ? -24.266 23.891 -6.809 1 86 400 GLN A CA 1
ATOM 3192 C C . GLN A 1 400 ? -23.984 22.703 -7.719 1 86 400 GLN A C 1
ATOM 3194 O O . GLN A 1 400 ? -22.875 22.156 -7.711 1 86 400 GLN A O 1
ATOM 3199 N N . GLY A 1 401 ? -24.969 22.281 -8.391 1 86.75 401 GLY A N 1
ATOM 3200 C CA . GLY A 1 401 ? -24.797 21.25 -9.406 1 86.75 401 GLY A CA 1
ATOM 3201 C C . GLY A 1 401 ? -24.984 19.859 -8.867 1 86.75 401 GLY A C 1
ATOM 3202 O O . GLY A 1 401 ? -24.875 18.875 -9.609 1 86.75 401 GLY A O 1
ATOM 3203 N N . HIS A 1 402 ? -25.25 19.812 -7.539 1 90.88 402 HIS A N 1
ATOM 3204 C CA . HIS A 1 402 ? -25.406 18.484 -6.957 1 90.88 402 HIS A CA 1
ATOM 3205 C C . HIS A 1 402 ? -26.734 18.375 -6.223 1 90.88 402 HIS A C 1
ATOM 3207 O O . HIS A 1 402 ? -27.203 19.328 -5.594 1 90.88 402 HIS A O 1
ATOM 3213 N N . LYS A 1 403 ? -27.344 17.203 -6.301 1 91.38 403 LYS A N 1
ATOM 3214 C CA . LYS A 1 403 ? -28.625 16.938 -5.641 1 91.38 403 LYS A CA 1
ATOM 3215 C C . LYS A 1 403 ? -28.422 16.547 -4.184 1 91.38 403 LYS A C 1
ATOM 3217 O O . LYS A 1 403 ? -29.359 16.531 -3.396 1 91.38 403 LYS A O 1
ATOM 3222 N N . PHE A 1 404 ? -27.25 16.156 -3.852 1 94.25 404 PHE A N 1
ATOM 3223 C CA . PHE A 1 404 ? -26.875 15.758 -2.5 1 94.25 404 PHE A CA 1
ATOM 3224 C C . PHE A 1 404 ? -25.484 16.234 -2.154 1 94.25 404 PHE A C 1
ATOM 3226 O O . PHE A 1 404 ? -24.75 16.719 -3.023 1 94.25 404 PHE A O 1
ATOM 3233 N N . ASN A 1 405 ? -25.156 16.094 -0.865 1 94.31 405 ASN A N 1
ATOM 3234 C CA . ASN A 1 405 ? -23.859 16.547 -0.393 1 94.31 405 ASN A CA 1
ATOM 3235 C C . ASN A 1 405 ? -22.984 15.375 0.041 1 94.31 405 ASN A C 1
ATOM 3237 O O . ASN A 1 405 ? -21.766 15.516 0.1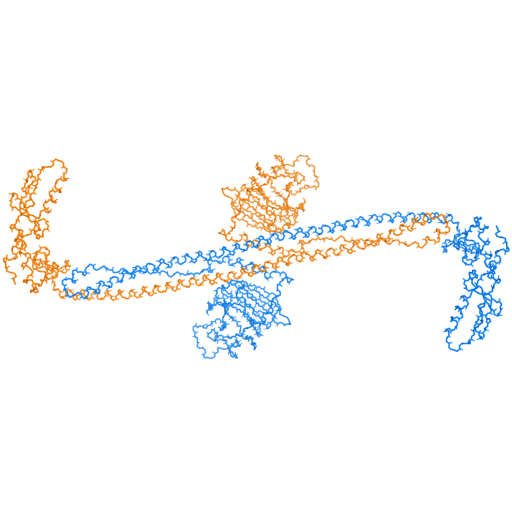84 1 94.31 405 ASN A O 1
ATOM 3241 N N . ILE A 1 406 ? -23.578 14.242 0.219 1 96.31 406 ILE A N 1
ATOM 3242 C CA . ILE A 1 406 ? -22.891 13.094 0.8 1 96.31 406 ILE A CA 1
ATOM 3243 C C . ILE A 1 406 ? -21.766 12.641 -0.128 1 96.31 406 ILE A C 1
ATOM 3245 O O . ILE A 1 406 ? -22.016 12.336 -1.301 1 96.31 406 ILE A O 1
ATOM 3249 N N . GLY A 1 407 ? -20.547 12.602 0.366 1 95.88 407 GLY A N 1
ATOM 3250 C CA . GLY A 1 407 ? -19.422 12.078 -0.382 1 95.88 407 GLY A CA 1
ATOM 3251 C C . GLY A 1 407 ? -18.75 13.125 -1.248 1 95.88 407 GLY A C 1
ATOM 3252 O O . GLY A 1 407 ? -17.75 12.836 -1.917 1 95.88 407 GLY A O 1
ATOM 3253 N N . LEU A 1 408 ? -19.219 14.305 -1.251 1 94.06 408 LEU A N 1
ATOM 3254 C CA . LEU A 1 408 ? -18.641 15.344 -2.098 1 94.06 408 LEU A CA 1
ATOM 3255 C C . LEU A 1 408 ? -17.438 15.984 -1.428 1 94.06 408 LEU A C 1
ATOM 3257 O O . LEU A 1 408 ? -16.594 16.594 -2.098 1 94.06 408 LEU A O 1
ATOM 3261 N N . ASP A 1 409 ? -17.359 15.836 -0.12 1 90.5 409 ASP A N 1
ATOM 3262 C CA . ASP A 1 409 ? -16.234 16.375 0.626 1 90.5 409 ASP A CA 1
ATOM 3263 C C . ASP A 1 409 ? -15.391 15.258 1.233 1 90.5 409 ASP A C 1
ATOM 3265 O O . ASP A 1 409 ? -15.633 14.078 0.973 1 90.5 409 ASP A O 1
ATOM 3269 N N . GLY A 1 410 ? -14.422 15.711 1.999 1 88.31 410 GLY A N 1
ATOM 3270 C CA . GLY A 1 410 ? -13.516 14.734 2.582 1 88.31 410 GLY A CA 1
ATOM 3271 C C . GLY A 1 410 ? -13.992 14.195 3.916 1 88.31 410 GLY A C 1
ATOM 3272 O O . GLY A 1 410 ? -13.344 13.344 4.516 1 88.31 410 GLY A O 1
ATOM 3273 N N . GLY A 1 411 ? -15.148 14.617 4.324 1 92.81 411 GLY A N 1
ATOM 3274 C CA . GLY A 1 411 ? -15.633 14.227 5.641 1 92.81 411 GLY A CA 1
ATOM 3275 C C . GLY A 1 411 ? -16.891 13.375 5.586 1 92.81 411 GLY A C 1
ATOM 3276 O O . GLY A 1 411 ? -17.562 13.195 6.602 1 92.81 411 GLY A O 1
ATOM 3277 N N . SER A 1 412 ? -17.25 12.945 4.441 1 96.88 412 SER A N 1
ATOM 3278 C CA . SER A 1 412 ? -18.438 12.109 4.301 1 96.88 412 SER A CA 1
ATOM 3279 C C . SER A 1 412 ? -18.203 10.992 3.289 1 96.88 412 SER A C 1
ATOM 3281 O O . SER A 1 412 ? -17.391 11.133 2.373 1 96.88 412 SER A O 1
ATOM 3283 N N . TRP A 1 413 ? -18.812 9.867 3.512 1 97.38 413 TRP A N 1
ATOM 3284 C CA . TRP A 1 413 ? -18.75 8.664 2.693 1 97.38 413 TRP A CA 1
ATOM 3285 C C . TRP A 1 413 ? -20.141 8.117 2.396 1 97.38 413 TRP A C 1
ATOM 3287 O O . TRP A 1 413 ? -20.953 7.965 3.305 1 97.38 413 TRP A O 1
ATOM 3297 N N . GLY A 1 414 ? -20.406 7.852 1.121 1 98.12 414 GLY A N 1
ATOM 3298 C CA . GLY A 1 414 ? -21.75 7.414 0.796 1 98.12 414 GLY A CA 1
ATOM 3299 C C . GLY A 1 414 ? -21.797 6.375 -0.309 1 98.12 414 GLY A C 1
ATOM 3300 O O . GLY A 1 414 ? -21 6.434 -1.251 1 98.12 414 GLY A O 1
ATOM 3301 N N . LEU A 1 415 ? -22.656 5.383 -0.163 1 98.25 415 LEU A N 1
ATOM 3302 C CA . LEU A 1 415 ? -22.984 4.414 -1.204 1 98.25 415 LEU A CA 1
ATOM 3303 C C . LEU A 1 415 ? -24.328 4.734 -1.852 1 98.25 415 LEU A C 1
ATOM 3305 O O . LEU A 1 415 ? -25.359 4.707 -1.187 1 98.25 415 LEU A O 1
ATOM 3309 N N . GLN A 1 416 ? -24.297 4.988 -3.1 1 98.19 416 GLN A N 1
ATOM 3310 C CA . GLN A 1 416 ? -25.516 5.281 -3.846 1 98.19 416 GLN A CA 1
ATOM 3311 C C . GLN A 1 416 ? -26.047 4.031 -4.543 1 98.19 416 GLN A C 1
ATOM 3313 O O . GLN A 1 416 ? -25.312 3.361 -5.27 1 98.19 416 GLN A O 1
ATOM 3318 N N . VAL A 1 417 ? -27.281 3.77 -4.285 1 98 417 VAL A N 1
ATOM 3319 C CA . VAL A 1 417 ? -27.938 2.664 -4.965 1 98 417 VAL A CA 1
ATOM 3320 C C . VAL A 1 417 ? -28.641 3.176 -6.227 1 98 417 VAL A C 1
ATOM 3322 O O . VAL A 1 417 ? -29.609 3.928 -6.141 1 98 417 VAL A O 1
ATOM 3325 N N . ARG A 1 418 ? -28.094 2.748 -7.285 1 96.62 418 ARG A N 1
ATOM 3326 C CA . ARG A 1 418 ? -28.703 3.109 -8.562 1 96.62 418 ARG A CA 1
ATOM 3327 C C . ARG A 1 418 ? -29.562 1.968 -9.102 1 96.62 418 ARG A C 1
ATOM 3329 O O . ARG A 1 418 ? -29.781 0.973 -8.414 1 96.62 418 ARG A O 1
ATOM 3336 N N . GLU A 1 419 ? -30.031 2.174 -10.32 1 94.62 419 GLU A N 1
ATOM 3337 C CA . GLU A 1 419 ? -30.922 1.185 -10.922 1 94.62 419 GLU A CA 1
ATOM 3338 C C . GLU A 1 419 ? -30.156 -0.085 -11.297 1 94.62 419 GLU A C 1
ATOM 3340 O O . GLU A 1 419 ? -30.688 -1.191 -11.172 1 94.62 419 GLU A O 1
ATOM 3345 N N . ASP A 1 420 ? -28.891 0.111 -11.688 1 94.44 420 ASP A N 1
ATOM 3346 C CA . ASP A 1 420 ? -28.203 -1.052 -12.242 1 94.44 420 ASP A CA 1
ATOM 3347 C C . ASP A 1 420 ? -26.859 -1.277 -11.547 1 94.44 420 ASP A C 1
ATOM 3349 O O . ASP A 1 420 ? -26.172 -2.273 -11.797 1 94.44 420 ASP A O 1
ATOM 3353 N N . CYS A 1 421 ? -26.516 -0.393 -10.727 1 96.94 421 CYS A N 1
ATOM 3354 C CA . CYS A 1 421 ? -25.219 -0.515 -10.086 1 96.94 421 CYS A CA 1
ATOM 3355 C C . CYS A 1 421 ? -25.156 0.31 -8.805 1 96.94 421 CYS A C 1
ATOM 3357 O O . CYS A 1 421 ? -26.172 0.875 -8.383 1 96.94 421 CYS A O 1
ATOM 3359 N N . TYR A 1 422 ? -24.031 0.215 -8.148 1 97.5 422 TYR A N 1
ATOM 3360 C CA . TYR A 1 422 ? -23.75 1.085 -7.016 1 97.5 422 TYR A CA 1
ATOM 3361 C C . TYR A 1 422 ? -22.688 2.117 -7.367 1 97.5 422 TYR A C 1
ATOM 3363 O O . TYR A 1 422 ? -21.875 1.889 -8.258 1 97.5 422 TYR A O 1
ATOM 3371 N N . LEU A 1 423 ? -22.766 3.24 -6.699 1 97.88 423 LEU A N 1
ATOM 3372 C CA . LEU A 1 423 ? -21.688 4.23 -6.773 1 97.88 423 LEU A CA 1
ATOM 3373 C C . LEU A 1 423 ? -21.172 4.574 -5.379 1 97.88 423 LEU A C 1
ATOM 3375 O O . LEU A 1 423 ? -21.953 4.918 -4.488 1 97.88 423 LEU A O 1
ATOM 3379 N N . ALA A 1 424 ? -19.922 4.461 -5.18 1 97.62 424 ALA A N 1
ATOM 3380 C CA . ALA A 1 424 ? -19.297 4.867 -3.926 1 97.62 424 ALA A CA 1
ATOM 3381 C C . ALA A 1 424 ? -18.734 6.281 -4.027 1 97.62 424 ALA A C 1
ATOM 3383 O O . ALA A 1 424 ? -17.859 6.547 -4.852 1 97.62 424 ALA A O 1
ATOM 3384 N N . TRP A 1 425 ? -19.203 7.168 -3.113 1 97 425 TRP A N 1
ATOM 3385 C CA . TRP A 1 425 ? -18.859 8.586 -3.18 1 97 425 TRP A CA 1
ATOM 3386 C C . TRP A 1 425 ? -17.938 8.969 -2.029 1 97 425 TRP A C 1
ATOM 3388 O O . TRP A 1 425 ? -18.25 8.727 -0.863 1 97 425 TRP A O 1
ATOM 3398 N N . HIS A 1 426 ? -16.781 9.555 -2.379 1 95.88 426 HIS A N 1
ATOM 3399 C CA . HIS A 1 426 ? -15.883 10.156 -1.405 1 95.88 426 HIS A CA 1
ATOM 3400 C C . HIS A 1 426 ? -14.977 11.195 -2.061 1 95.88 426 HIS A C 1
ATOM 3402 O O . HIS A 1 426 ? -14.445 10.969 -3.146 1 95.88 426 HIS A O 1
ATOM 3408 N N . LYS A 1 427 ? -14.875 12.367 -1.509 1 92.69 427 LYS A N 1
ATOM 3409 C CA . LYS A 1 427 ? -14.047 13.469 -1.99 1 92.69 427 LYS A CA 1
ATOM 3410 C C . LYS A 1 427 ? -14.445 13.875 -3.404 1 92.69 427 LYS A C 1
ATOM 3412 O O . LYS A 1 427 ? -13.578 14.141 -4.246 1 92.69 427 LYS A O 1
ATOM 3417 N N . GLY A 1 428 ? -15.688 13.789 -3.654 1 92.88 428 GLY A N 1
ATOM 3418 C CA . GLY A 1 428 ? -16.203 14.219 -4.941 1 92.88 428 GLY A CA 1
ATOM 3419 C C . GLY A 1 428 ? -15.969 13.219 -6.051 1 92.88 428 GLY A C 1
ATOM 3420 O O . GLY A 1 428 ? -16.219 13.508 -7.223 1 92.88 428 GLY A O 1
ATOM 3421 N N . GLN A 1 429 ? -15.43 12.117 -5.73 1 94.19 429 GLN A N 1
ATOM 3422 C CA . GLN A 1 429 ? -15.18 11.055 -6.703 1 94.19 429 GLN A CA 1
ATOM 3423 C C . GLN A 1 429 ? -16.172 9.906 -6.535 1 94.19 429 GLN A C 1
ATOM 3425 O O . GLN A 1 429 ? -16.547 9.57 -5.41 1 94.19 429 GLN A O 1
ATOM 3430 N N . ALA A 1 430 ? -16.578 9.336 -7.668 1 95.69 430 ALA A N 1
ATOM 3431 C CA . ALA A 1 430 ? -17.516 8.219 -7.656 1 95.69 430 ALA A CA 1
ATOM 3432 C C . ALA A 1 430 ? -16.891 6.969 -8.281 1 95.69 430 ALA A C 1
ATOM 3434 O O . ALA A 1 430 ? -16.266 7.043 -9.344 1 95.69 430 ALA A O 1
ATOM 3435 N N . GLU A 1 431 ? -16.953 5.949 -7.562 1 95 431 GLU A N 1
ATOM 3436 C CA . GLU A 1 431 ? -16.484 4.668 -8.086 1 95 431 GLU A CA 1
ATOM 3437 C C . GLU A 1 431 ? -17.656 3.74 -8.383 1 95 431 GLU A C 1
ATOM 3439 O O . GLU A 1 431 ? -18.484 3.459 -7.504 1 95 431 GLU A O 1
ATOM 3444 N N . LYS A 1 432 ? -17.672 3.217 -9.586 1 96.56 432 LYS A N 1
ATOM 3445 C CA . LYS A 1 432 ? -18.766 2.344 -10.008 1 96.56 432 LYS A CA 1
ATOM 3446 C C . LYS A 1 432 ? -18.516 0.908 -9.555 1 96.56 432 LYS A C 1
ATOM 3448 O O . LYS A 1 432 ? -17.422 0.368 -9.727 1 96.56 432 LYS A O 1
ATOM 3453 N N . ILE A 1 433 ? -19.547 0.371 -8.953 1 95.12 433 ILE A N 1
ATOM 3454 C CA . ILE A 1 433 ? -19.484 -0.998 -8.445 1 95.12 433 ILE A CA 1
ATOM 3455 C C . ILE A 1 433 ? -20.562 -1.844 -9.125 1 95.12 433 ILE A C 1
ATOM 3457 O O . ILE A 1 433 ? -21.75 -1.545 -9.023 1 95.12 433 ILE A O 1
ATOM 3461 N N . GLN A 1 434 ? -20.094 -2.881 -9.773 1 93.44 434 GLN A N 1
ATOM 3462 C CA . GLN A 1 434 ? -21.031 -3.781 -10.438 1 93.44 434 GLN A CA 1
ATOM 3463 C C . GLN A 1 434 ? -21.297 -5.02 -9.594 1 93.44 434 GLN A C 1
ATOM 3465 O O . GLN A 1 434 ? -20.547 -5.992 -9.648 1 93.44 434 GLN A O 1
ATOM 3470 N N . GLU A 1 435 ? -22.234 -4.938 -8.695 1 90.62 435 GLU A N 1
ATOM 3471 C CA . GLU A 1 435 ? -22.656 -6.031 -7.832 1 90.62 435 GLU A CA 1
ATOM 3472 C C . GLU A 1 435 ? -24.172 -6.176 -7.836 1 90.62 435 GLU A C 1
ATOM 3474 O O . GLU A 1 435 ? -24.891 -5.305 -8.344 1 90.62 435 GLU A O 1
ATOM 3479 N N . GLN A 1 436 ? -24.625 -7.293 -7.344 1 92.69 436 GLN A N 1
ATOM 3480 C CA . GLN A 1 436 ? -26.047 -7.531 -7.207 1 92.69 436 GLN A CA 1
ATOM 3481 C C . GLN A 1 436 ? -26.703 -6.477 -6.312 1 92.69 436 GLN A C 1
ATOM 3483 O O . GLN A 1 436 ? -26.125 -6.074 -5.301 1 92.69 436 GLN A O 1
ATOM 3488 N N . LEU A 1 437 ? -27.891 -6.055 -6.766 1 94.88 437 LEU A N 1
ATOM 3489 C CA . LEU A 1 437 ? -28.609 -5.051 -5.988 1 94.88 437 LEU A CA 1
ATOM 3490 C C . LEU A 1 437 ? -29.438 -5.707 -4.887 1 94.88 437 LEU A C 1
ATOM 3492 O O . LEU A 1 437 ? -30.062 -6.742 -5.109 1 94.88 437 LEU A O 1
ATOM 3496 N N . TYR A 1 438 ? -29.406 -5.09 -3.729 1 95.25 438 TYR A N 1
ATOM 3497 C CA . TYR A 1 438 ? -30.125 -5.605 -2.568 1 95.25 438 TYR A CA 1
ATOM 3498 C C . TYR A 1 438 ? -31.078 -4.562 -2.01 1 95.25 438 TYR A C 1
ATOM 3500 O O . TYR A 1 438 ? -30.812 -3.361 -2.068 1 95.25 438 TYR A O 1
ATOM 3508 N N . LYS A 1 439 ? -32.125 -5.023 -1.404 1 95.19 439 LYS A N 1
ATOM 3509 C CA . LYS A 1 439 ? -33.031 -4.137 -0.706 1 95.19 439 LYS A CA 1
ATOM 3510 C C . LYS A 1 439 ? -32.656 -4.004 0.769 1 95.19 439 LYS A C 1
ATOM 3512 O O . LYS A 1 439 ? -32.938 -2.973 1.39 1 95.19 439 LYS A O 1
ATOM 3517 N N . ASN A 1 440 ? -32.156 -5.102 1.244 1 95.69 440 ASN A N 1
ATOM 3518 C CA . ASN A 1 440 ? -31.641 -5.102 2.609 1 95.69 440 ASN A CA 1
ATOM 3519 C C . ASN A 1 440 ? -30.109 -4.957 2.637 1 95.69 440 ASN A C 1
ATOM 3521 O O . ASN A 1 440 ? -29.406 -5.789 2.08 1 95.69 440 ASN A O 1
ATOM 3525 N N . LEU A 1 441 ? -29.688 -3.867 3.289 1 95.62 441 LEU A N 1
ATOM 3526 C CA . LEU A 1 441 ? -28.266 -3.57 3.301 1 95.62 441 LEU A CA 1
ATOM 3527 C C . LEU A 1 441 ? -27.734 -3.525 4.73 1 95.62 441 LEU A C 1
ATOM 3529 O O . LEU A 1 441 ? -28.453 -3.156 5.656 1 95.62 441 LEU A O 1
ATOM 3533 N N . GLY A 1 442 ? -26.547 -3.967 4.895 1 94.19 442 GLY A N 1
ATOM 3534 C CA . GLY A 1 442 ? -25.828 -3.844 6.152 1 94.19 442 GLY A CA 1
ATOM 3535 C C . GLY A 1 442 ? -24.656 -2.887 6.082 1 94.19 442 GLY A C 1
ATOM 3536 O O . GLY A 1 442 ? -23.953 -2.844 5.074 1 94.19 442 GLY A O 1
ATOM 3537 N N . VAL A 1 443 ? -24.469 -2.082 7.129 1 95.25 443 VAL A N 1
ATOM 3538 C CA . VAL A 1 443 ? -23.344 -1.151 7.207 1 95.25 443 VAL A CA 1
ATOM 3539 C C . VAL A 1 443 ? -22.5 -1.465 8.438 1 95.25 443 VAL A C 1
ATOM 3541 O O . VAL A 1 443 ? -23.031 -1.562 9.547 1 95.25 443 VAL A O 1
ATOM 3544 N N . SER A 1 444 ? -21.266 -1.685 8.203 1 93.81 444 SER A N 1
ATOM 3545 C CA . SER A 1 444 ? -20.328 -1.945 9.281 1 93.81 444 SER A CA 1
ATOM 3546 C C . SER A 1 444 ? -19.281 -0.834 9.391 1 93.81 444 SER A C 1
ATOM 3548 O O . SER A 1 444 ? -18.578 -0.545 8.422 1 93.81 444 SER A O 1
ATOM 3550 N N . LEU A 1 445 ? -19.234 -0.218 10.547 1 94.38 445 LEU A N 1
ATOM 3551 C CA . LEU A 1 445 ? -18.266 0.851 10.805 1 94.38 445 LEU A CA 1
ATOM 3552 C C . LEU A 1 445 ? -17.281 0.437 11.883 1 94.38 445 LEU A C 1
ATOM 3554 O O . LEU A 1 445 ? -17.641 0.286 13.055 1 94.38 445 LEU A O 1
ATOM 3558 N N . ASP A 1 446 ? -16.094 0.246 11.477 1 90.88 446 ASP A N 1
ATOM 3559 C CA . ASP A 1 446 ? -15.008 0.051 12.422 1 90.88 446 ASP A CA 1
ATOM 3560 C C . ASP A 1 446 ? -14.148 1.312 12.539 1 90.88 446 ASP A C 1
ATOM 3562 O O . ASP A 1 446 ? -13.234 1.524 11.742 1 90.88 446 ASP A O 1
ATOM 3566 N N . TYR A 1 447 ? -14.422 2.055 13.578 1 91.75 447 TYR A N 1
ATOM 3567 C CA . TYR A 1 447 ? -13.812 3.371 13.727 1 91.75 447 TYR A CA 1
ATOM 3568 C C . TYR A 1 447 ? -12.305 3.256 13.891 1 91.75 447 TYR A C 1
ATOM 3570 O O . TYR A 1 447 ? -11.547 3.988 13.25 1 91.75 447 TYR A O 1
ATOM 3578 N N . SER A 1 448 ? -11.805 2.35 14.703 1 84.75 448 SER A N 1
ATOM 3579 C CA . SER A 1 448 ? -10.383 2.227 15.016 1 84.75 448 SER A CA 1
ATOM 3580 C C . SER A 1 448 ? -9.594 1.697 13.828 1 84.75 448 SER A C 1
ATOM 3582 O O . SER A 1 448 ? -8.461 2.119 13.594 1 84.75 448 SER A O 1
ATOM 3584 N N . LYS A 1 449 ? -10.211 0.828 13.016 1 87.12 449 LYS A N 1
ATOM 3585 C CA . LYS A 1 449 ? -9.555 0.279 11.828 1 87.12 449 LYS A CA 1
ATOM 3586 C C . LYS A 1 449 ? -9.672 1.233 10.641 1 87.12 449 LYS A C 1
ATOM 3588 O O . LYS A 1 449 ? -8.945 1.1 9.656 1 87.12 449 LYS A O 1
ATOM 3593 N N . GLY A 1 450 ? -10.641 2.109 10.773 1 90.94 450 GLY A N 1
ATOM 3594 C CA . GLY A 1 450 ? -10.875 3.055 9.695 1 90.94 450 GLY A CA 1
ATOM 3595 C C . GLY A 1 450 ? -11.5 2.416 8.469 1 90.94 450 GLY A C 1
ATOM 3596 O O . GLY A 1 450 ? -11.055 2.656 7.344 1 90.94 450 GLY A O 1
ATOM 3597 N N . VAL A 1 451 ? -12.438 1.548 8.766 1 91.81 451 VAL A N 1
ATOM 3598 C CA . VAL A 1 451 ? -13.062 0.835 7.652 1 91.81 451 VAL A CA 1
ATOM 3599 C C . VAL A 1 451 ? -14.586 0.992 7.727 1 91.81 451 VAL A C 1
ATOM 3601 O O . VAL A 1 451 ? -15.188 0.78 8.781 1 91.81 451 VAL A O 1
ATOM 3604 N N . LEU A 1 452 ? -15.164 1.453 6.676 1 94.44 452 LEU A N 1
ATOM 3605 C CA . LEU A 1 452 ? -16.609 1.495 6.484 1 94.44 452 LEU A CA 1
ATOM 3606 C C . LEU A 1 452 ? -17.047 0.552 5.367 1 94.44 452 LEU A C 1
ATOM 3608 O O . LEU A 1 452 ? -16.688 0.756 4.207 1 94.44 452 LEU A O 1
ATOM 3612 N N . SER A 1 453 ? -17.828 -0.468 5.781 1 93 453 SER A N 1
ATOM 3613 C CA . SER A 1 453 ? -18.188 -1.484 4.797 1 93 453 SER A CA 1
ATOM 3614 C C . SER A 1 453 ? -19.688 -1.573 4.613 1 93 453 SER A C 1
ATOM 3616 O O . SER A 1 453 ? -20.453 -1.438 5.578 1 93 453 SER A O 1
ATOM 3618 N N . PHE A 1 454 ? -20.062 -1.826 3.385 1 94.81 454 PHE A N 1
ATOM 3619 C CA . PHE A 1 454 ? -21.469 -2.02 3.031 1 94.81 454 PHE A CA 1
ATOM 3620 C C . PHE A 1 454 ? -21.703 -3.441 2.545 1 94.81 454 PHE A C 1
ATOM 3622 O O . PHE A 1 454 ? -20.938 -3.971 1.74 1 94.81 454 PHE A O 1
ATOM 3629 N N . TYR A 1 455 ? -22.797 -4.004 3.043 1 92.5 455 TYR A N 1
ATOM 3630 C CA . TYR A 1 455 ? -23.109 -5.387 2.709 1 92.5 455 TYR A CA 1
ATOM 3631 C C . TYR A 1 455 ? -24.516 -5.516 2.15 1 92.5 455 TYR A C 1
ATOM 3633 O O . TYR A 1 455 ? -25.422 -4.75 2.525 1 92.5 455 TYR A O 1
ATOM 3641 N N . GLY A 1 456 ? -24.672 -6.469 1.175 1 93.5 456 GLY A N 1
ATOM 3642 C CA . GLY A 1 456 ? -25.984 -6.918 0.762 1 93.5 456 GLY A CA 1
ATOM 3643 C C . GLY A 1 456 ? -26.469 -8.125 1.541 1 93.5 456 GLY A C 1
ATOM 3644 O O . GLY A 1 456 ? -25.75 -9.109 1.697 1 93.5 456 GLY A O 1
ATOM 3645 N N . LEU A 1 457 ? -27.719 -7.969 2.045 1 92 457 LEU A N 1
ATOM 3646 C CA . LEU A 1 457 ? -28.25 -9.039 2.883 1 92 457 LEU A CA 1
ATOM 3647 C C . LEU A 1 457 ? -29.219 -9.922 2.098 1 92 457 LEU A C 1
ATOM 3649 O O . LEU A 1 457 ? -30.406 -9.617 2.018 1 92 457 LEU A O 1
ATOM 3653 N N . GLY A 1 458 ? -28.672 -10.883 1.463 1 88.38 458 GLY A N 1
ATOM 3654 C CA . GLY A 1 458 ? -29.469 -11.922 0.832 1 88.38 458 GLY A CA 1
ATOM 3655 C C . GLY A 1 458 ? -29.438 -13.242 1.58 1 88.38 458 GLY A C 1
ATOM 3656 O O . GLY A 1 458 ? -29.609 -13.273 2.799 1 88.38 458 GLY A O 1
ATOM 3657 N N . GLU A 1 459 ? -29.281 -14.359 0.874 1 85.75 459 GLU A N 1
ATOM 3658 C CA . GLU A 1 459 ? -29.078 -15.656 1.527 1 85.75 459 GLU A CA 1
ATOM 3659 C C . GLU A 1 459 ? -27.797 -15.672 2.342 1 85.75 459 GLU A C 1
ATOM 3661 O O . GLU A 1 459 ? -27.766 -16.188 3.461 1 85.75 459 GLU A O 1
ATOM 3666 N N . ARG A 1 460 ? -26.875 -15.047 1.739 1 85.56 460 ARG A N 1
ATOM 3667 C CA . ARG A 1 460 ? -25.609 -14.82 2.434 1 85.56 460 ARG A CA 1
ATOM 3668 C C . ARG A 1 460 ? -25.203 -13.352 2.379 1 85.56 460 ARG A C 1
ATOM 3670 O O . ARG A 1 460 ? -25.641 -12.617 1.495 1 85.56 460 ARG A O 1
ATOM 3677 N N . MET A 1 461 ? -24.516 -13.023 3.373 1 88.06 461 MET A N 1
ATOM 3678 C CA . MET A 1 461 ? -24 -11.664 3.414 1 88.06 461 MET A CA 1
ATOM 3679 C C . MET A 1 461 ? -22.891 -11.477 2.377 1 88.06 461 MET A C 1
ATOM 3681 O O . MET A 1 461 ? -21.938 -12.258 2.324 1 88.06 461 MET A O 1
ATOM 3685 N N . GLN A 1 462 ? -23.125 -10.461 1.534 1 88.44 462 GLN A N 1
ATOM 3686 C CA . GLN A 1 462 ? -22.141 -10.203 0.487 1 88.44 462 GLN A CA 1
ATOM 3687 C C . GLN A 1 462 ? -21.578 -8.789 0.602 1 88.44 462 GLN A C 1
ATOM 3689 O O . GLN A 1 462 ? -22.328 -7.82 0.716 1 88.44 462 GLN A O 1
ATOM 3694 N N . LEU A 1 463 ? -20.281 -8.703 0.573 1 89.94 463 LEU A N 1
ATOM 3695 C CA . LEU A 1 463 ? -19.641 -7.395 0.621 1 89.94 463 LEU A CA 1
ATOM 3696 C C . LEU A 1 463 ? -19.828 -6.645 -0.691 1 89.94 463 LEU A C 1
ATOM 3698 O O . LEU A 1 463 ? -19.562 -7.184 -1.768 1 89.94 463 LEU A O 1
ATOM 3702 N N . ILE A 1 464 ? -20.328 -5.465 -0.565 1 92.5 464 ILE A N 1
ATOM 3703 C CA . ILE A 1 464 ? -20.516 -4.629 -1.744 1 92.5 464 ILE A CA 1
ATOM 3704 C C . ILE A 1 464 ? -19.297 -3.729 -1.947 1 92.5 464 ILE A C 1
ATOM 3706 O O . ILE A 1 464 ? -18.703 -3.723 -3.023 1 92.5 464 ILE A O 1
ATOM 3710 N N . TYR A 1 465 ? -18.953 -2.984 -0.839 1 92.81 465 TYR A N 1
ATOM 3711 C CA . TYR A 1 465 ? -17.844 -2.039 -0.94 1 92.81 465 TYR A CA 1
ATOM 3712 C C . TYR A 1 465 ? -17.328 -1.649 0.441 1 92.81 465 TYR A C 1
ATOM 3714 O O . TYR A 1 465 ? -18.094 -1.645 1.413 1 92.81 465 TYR A O 1
ATOM 3722 N N . SER A 1 466 ? -16.078 -1.295 0.51 1 92.12 466 SER A N 1
ATOM 3723 C CA . SER A 1 466 ? -15.484 -0.824 1.759 1 92.12 466 SER A CA 1
ATOM 3724 C C . SER A 1 466 ? -14.672 0.449 1.54 1 92.12 466 SER A C 1
ATOM 3726 O O . SER A 1 466 ? -13.898 0.54 0.588 1 92.12 466 SER A O 1
ATOM 3728 N N . PHE A 1 467 ? -14.938 1.437 2.369 1 93.31 467 PHE A N 1
ATOM 3729 C CA . PHE A 1 467 ? -14.078 2.615 2.428 1 93.31 467 PHE A CA 1
ATOM 3730 C C . PHE A 1 467 ? -12.984 2.436 3.473 1 93.31 467 PHE A C 1
ATOM 3732 O O . PHE A 1 467 ? -13.234 1.894 4.551 1 93.31 467 PHE A O 1
ATOM 3739 N N . HIS A 1 468 ? -11.828 2.883 3.121 1 91.31 468 HIS A N 1
ATOM 3740 C CA . HIS A 1 468 ? -10.711 2.906 4.051 1 91.31 468 HIS A CA 1
ATOM 3741 C C . HIS A 1 468 ? -10.25 4.336 4.332 1 91.31 468 HIS A C 1
ATOM 3743 O O . HIS A 1 468 ? -10.062 5.125 3.402 1 91.31 468 HIS A O 1
ATOM 3749 N N . ASN A 1 469 ? -10.164 4.633 5.57 1 91.81 469 ASN A N 1
ATOM 3750 C CA . ASN A 1 469 ? -9.789 5.988 5.961 1 91.81 469 ASN A CA 1
ATOM 3751 C C . ASN A 1 469 ? -9.266 6.035 7.391 1 91.81 469 ASN A C 1
ATOM 3753 O O . ASN A 1 469 ? -9.148 5.004 8.055 1 91.81 469 ASN A O 1
ATOM 3757 N N . VAL A 1 470 ? -8.789 7.145 7.773 1 91.75 470 VAL A N 1
ATOM 3758 C CA . VAL A 1 470 ? -8.539 7.477 9.172 1 91.75 470 VAL A CA 1
ATOM 3759 C C . VAL A 1 470 ? -9.57 8.492 9.656 1 91.75 470 VAL A C 1
ATOM 3761 O O . VAL A 1 470 ? -9.547 9.656 9.258 1 91.75 470 VAL A O 1
ATOM 3764 N N . PHE A 1 471 ? -10.414 8.031 10.469 1 93.06 471 PHE A N 1
ATOM 3765 C CA . PHE A 1 471 ? -11.469 8.898 10.969 1 93.06 471 PHE A CA 1
ATOM 3766 C C . PHE A 1 471 ? -10.953 9.789 12.094 1 93.06 471 PHE A C 1
ATOM 3768 O O . PHE A 1 471 ? -10.25 9.312 12.992 1 93.06 471 PHE A O 1
ATOM 3775 N N . THR A 1 472 ? -11.32 11.023 12.008 1 89.31 472 THR A N 1
ATOM 3776 C CA . THR A 1 472 ? -10.766 11.977 12.969 1 89.31 472 THR A CA 1
ATOM 3777 C C . THR A 1 472 ? -11.867 12.609 13.812 1 89.31 472 THR A C 1
ATOM 3779 O O . THR A 1 472 ? -11.586 13.234 14.836 1 89.31 472 THR A O 1
ATOM 3782 N N . GLN A 1 473 ? -13.086 12.547 13.383 1 91.5 473 GLN A N 1
ATOM 3783 C CA . GLN A 1 473 ? -14.234 13.117 14.078 1 91.5 473 GLN A CA 1
ATOM 3784 C C . GLN A 1 473 ? -15.359 12.086 14.211 1 91.5 473 GLN A C 1
ATOM 3786 O O . GLN A 1 473 ? -15.359 11.062 13.523 1 91.5 473 GLN A O 1
ATOM 3791 N N . PRO A 1 474 ? -16.234 12.375 15.156 1 93.56 474 PRO A N 1
ATOM 3792 C CA . PRO A 1 474 ? -17.375 11.461 15.266 1 93.56 474 PRO A CA 1
ATOM 3793 C C . PRO A 1 474 ? -18.156 11.344 13.961 1 93.56 474 PRO A C 1
ATOM 3795 O O . PRO A 1 474 ? -18.328 12.336 13.25 1 93.56 474 PRO A O 1
ATOM 3798 N N . LEU A 1 475 ? -18.547 10.086 13.766 1 96.94 475 LEU A N 1
ATOM 3799 C CA . LEU A 1 475 ? -19.25 9.805 12.516 1 96.94 475 LEU A CA 1
ATOM 3800 C C . LEU A 1 475 ? -20.734 9.586 12.758 1 96.94 475 LEU A C 1
ATOM 3802 O O . LEU A 1 475 ? -21.109 8.883 13.695 1 96.94 475 LEU A O 1
ATOM 3806 N N . TYR A 1 476 ? -21.578 10.188 11.891 1 97.75 476 TYR A N 1
ATOM 3807 C CA . TYR A 1 476 ? -23.031 10.07 11.953 1 97.75 476 TYR A CA 1
ATOM 3808 C C . TYR A 1 476 ? -23.594 9.445 10.68 1 97.75 476 TYR A C 1
ATOM 3810 O O . TYR A 1 476 ? -23.266 9.891 9.57 1 97.75 476 TYR A O 1
ATOM 3818 N N . PRO A 1 477 ? -24.453 8.383 10.844 1 98.12 477 PRO A N 1
ATOM 3819 C CA . PRO A 1 477 ? -25.125 7.867 9.641 1 98.12 477 PRO A CA 1
ATOM 3820 C C . PRO A 1 477 ? -26 8.914 8.961 1 98.12 477 PRO A C 1
ATOM 3822 O O . PRO A 1 477 ? -26.672 9.695 9.641 1 98.12 477 PRO A O 1
ATOM 3825 N N . VAL A 1 478 ? -25.953 8.984 7.66 1 98.12 478 VAL A N 1
ATOM 3826 C CA . VAL A 1 478 ? -26.672 9.984 6.867 1 98.12 478 VAL A CA 1
ATOM 3827 C C . VAL A 1 478 ? -27.297 9.312 5.648 1 98.12 478 VAL A C 1
ATOM 3829 O O . VAL A 1 478 ? -26.781 8.32 5.137 1 98.12 478 VAL A O 1
ATOM 3832 N N . PHE A 1 479 ? -28.406 9.906 5.23 1 98.31 479 PHE A N 1
ATOM 3833 C CA . PHE A 1 479 ? -29.141 9.305 4.125 1 98.31 479 PHE A CA 1
ATOM 3834 C C . PHE A 1 479 ? -29.656 10.375 3.172 1 98.31 479 PHE A C 1
ATOM 3836 O O . PHE A 1 479 ? -30.016 11.477 3.602 1 98.31 479 PHE A O 1
ATOM 3843 N N . TRP A 1 480 ? -29.688 10.062 1.921 1 98 480 TRP A N 1
ATOM 3844 C CA . TRP A 1 480 ? -30.359 10.836 0.88 1 98 480 TRP A CA 1
ATOM 3845 C C . TRP A 1 480 ? -31.406 10 0.165 1 98 480 TRP A C 1
ATOM 3847 O O . TRP A 1 480 ? -31.156 8.852 -0.208 1 98 480 TRP A O 1
ATOM 3857 N N . LEU A 1 481 ? -32.594 10.586 -0.009 1 97.06 481 LEU A N 1
ATOM 3858 C CA . LEU A 1 481 ? -33.688 9.859 -0.635 1 97.06 481 LEU A CA 1
ATOM 3859 C C . LEU A 1 481 ? -34.281 10.656 -1.794 1 97.06 481 LEU A C 1
ATOM 3861 O O . LEU A 1 481 ? -34.656 11.82 -1.625 1 97.06 481 LEU A O 1
ATOM 3865 N N . CYS A 1 482 ? -34.344 9.977 -2.889 1 95.88 482 CYS A N 1
ATOM 3866 C CA . CYS A 1 482 ? -35.062 10.57 -4 1 95.88 482 CYS A CA 1
ATOM 3867 C C . CYS A 1 482 ? -36.562 10.57 -3.73 1 95.88 482 CYS A C 1
ATOM 3869 O O . CYS A 1 482 ? -37.031 9.922 -2.789 1 95.88 482 CYS A O 1
ATOM 3871 N N . GLU A 1 483 ? -37.25 11.328 -4.594 1 94.56 483 GLU A N 1
ATOM 3872 C CA . GLU A 1 483 ? -38.688 11.453 -4.414 1 94.56 483 GLU A CA 1
ATOM 3873 C C . GLU A 1 483 ? -39.375 10.094 -4.473 1 94.56 483 GLU A C 1
ATOM 3875 O O . GLU A 1 483 ? -39.125 9.305 -5.383 1 94.56 483 GLU A O 1
ATOM 3880 N N . GLY A 1 484 ? -40.156 9.797 -3.439 1 94.31 484 GLY A N 1
ATOM 3881 C CA . GLY A 1 484 ? -40.938 8.578 -3.43 1 94.31 484 GLY A CA 1
ATOM 3882 C C . GLY A 1 484 ? -40.219 7.418 -2.754 1 94.31 484 GLY A C 1
ATOM 3883 O O . GLY A 1 484 ? -40.812 6.344 -2.58 1 94.31 484 GLY A O 1
ATOM 3884 N N . ARG A 1 485 ? -39.062 7.617 -2.355 1 96.56 485 ARG A N 1
ATOM 3885 C CA . ARG A 1 485 ? -38.281 6.539 -1.759 1 96.56 485 ARG A CA 1
ATOM 3886 C C . ARG A 1 485 ? -38.406 6.543 -0.239 1 96.56 485 ARG A C 1
ATOM 3888 O O . ARG A 1 485 ? -38.781 7.562 0.355 1 96.56 485 ARG A O 1
ATOM 3895 N N . ALA A 1 486 ? -38.156 5.332 0.331 1 97.25 486 ALA A N 1
ATOM 3896 C CA . ALA A 1 486 ? -38.219 5.18 1.782 1 97.25 486 ALA A CA 1
ATOM 3897 C C . ALA A 1 486 ? -37.062 4.324 2.297 1 97.25 486 ALA A C 1
ATOM 3899 O O . ALA A 1 486 ? -36.594 3.426 1.597 1 97.25 486 ALA A O 1
ATOM 3900 N N . VAL A 1 487 ? -36.625 4.688 3.455 1 97.75 487 VAL A N 1
ATOM 3901 C CA . VAL A 1 487 ? -35.562 3.939 4.137 1 97.75 487 VAL A CA 1
ATOM 3902 C C . VAL A 1 487 ? -36 3.596 5.555 1 97.75 487 VAL A C 1
ATOM 3904 O O . VAL A 1 487 ? -36.531 4.449 6.266 1 97.75 487 VAL A O 1
ATOM 3907 N N . THR A 1 488 ? -35.781 2.318 5.914 1 97.69 488 THR A N 1
ATOM 3908 C CA . THR A 1 488 ? -36.125 1.863 7.254 1 97.69 488 THR A CA 1
ATOM 3909 C C . THR A 1 488 ? -34.906 1.32 7.977 1 97.69 488 THR A C 1
ATOM 3911 O O . THR A 1 488 ? -34.188 0.477 7.438 1 97.69 488 THR A O 1
ATOM 3914 N N . LEU A 1 489 ? -34.688 1.825 9.172 1 96.69 489 LEU A N 1
ATOM 3915 C CA . LEU A 1 489 ? -33.562 1.358 10 1 96.69 489 LEU A CA 1
ATOM 3916 C C . LEU A 1 489 ? -33.969 0.098 10.766 1 96.69 489 LEU A C 1
ATOM 3918 O O . LEU A 1 489 ? -35 0.064 11.43 1 96.69 489 LEU A O 1
ATOM 3922 N N . GLY A 1 490 ? -33.125 -0.914 10.586 1 91.31 490 GLY A N 1
ATOM 3923 C CA . GLY A 1 490 ? -33.375 -2.174 11.258 1 91.31 490 GLY A CA 1
ATOM 3924 C C . GLY A 1 490 ? -33.219 -2.094 12.758 1 91.31 490 GLY A C 1
ATOM 3925 O O . GLY A 1 490 ? -32.344 -1.408 13.258 1 91.31 490 GLY A O 1
ATOM 3926 N N . GLN A 1 491 ? -34.188 -2.764 13.445 1 86.81 491 GLN A N 1
ATOM 3927 C CA . GLN A 1 491 ? -34.125 -2.803 14.906 1 86.81 491 GLN A CA 1
ATOM 3928 C C . GLN A 1 491 ? -33.969 -4.234 15.414 1 86.81 491 GLN A C 1
ATOM 3930 O O . GLN A 1 491 ? -34.531 -5.168 14.836 1 86.81 491 GLN A O 1
ATOM 3935 N N . ARG A 1 492 ? -33 -4.363 16.234 1 80.12 492 ARG A N 1
ATOM 3936 C CA . ARG A 1 492 ? -32.875 -5.672 16.875 1 80.12 492 ARG A CA 1
ATOM 3937 C C . ARG A 1 492 ? -33.094 -5.559 18.391 1 80.12 492 ARG A C 1
ATOM 3939 O O . ARG A 1 492 ? -32.719 -4.551 19 1 80.12 492 ARG A O 1
ATOM 3946 N N . ASP A 1 493 ? -33.844 -6.586 19.031 1 70.19 493 ASP A N 1
ATOM 3947 C CA . ASP A 1 493 ? -34.125 -6.648 20.469 1 70.19 493 ASP A CA 1
ATOM 3948 C C . ASP A 1 493 ? -32.906 -7.152 21.25 1 70.19 493 ASP A C 1
ATOM 3950 O O . ASP A 1 493 ? -32.188 -8.016 20.766 1 70.19 493 ASP A O 1
ATOM 3954 N N . MET B 1 1 ? 3.266 78.875 65.5 1 25.12 1 MET B N 1
ATOM 3955 C CA . MET B 1 1 ? 4.145 79.812 64.75 1 25.12 1 MET B CA 1
ATOM 3956 C C . MET B 1 1 ? 5.586 79.625 65.25 1 25.12 1 MET B C 1
ATOM 3958 O O . MET B 1 1 ? 5.859 79.812 66.438 1 25.12 1 MET B O 1
ATOM 3962 N N . ALA B 1 2 ? 6.16 78.75 64.5 1 40.94 2 ALA B N 1
ATOM 3963 C CA . ALA B 1 2 ? 7.547 78.75 64.938 1 40.94 2 ALA B CA 1
ATOM 3964 C C . ALA B 1 2 ? 8.047 80.188 65.188 1 40.94 2 ALA B C 1
ATOM 3966 O O . ALA B 1 2 ? 7.605 81.125 64.5 1 40.94 2 ALA B O 1
ATOM 3967 N N . SER B 1 3 ? 8.477 80.438 66.188 1 43.44 3 SER B N 1
ATOM 3968 C CA . SER B 1 3 ? 8.992 81.75 66.438 1 43.44 3 SER B CA 1
ATOM 3969 C C . SER B 1 3 ? 9.961 82.188 65.312 1 43.44 3 SER B C 1
ATOM 3971 O O . SER B 1 3 ? 10.617 81.312 64.75 1 43.44 3 SER B O 1
ATOM 3973 N N . PRO B 1 4 ? 9.648 83.25 64.625 1 46 4 PRO B N 1
ATOM 3974 C CA . PRO B 1 4 ? 10.5 83.812 63.562 1 46 4 PRO B CA 1
ATOM 3975 C C . PRO B 1 4 ? 11.992 83.562 63.812 1 46 4 PRO B C 1
ATOM 3977 O O . PRO B 1 4 ? 12.773 83.438 62.875 1 46 4 PRO B O 1
ATOM 3980 N N . ILE B 1 5 ? 12.344 83.5 65 1 49.28 5 ILE B N 1
ATOM 3981 C CA . ILE B 1 5 ? 13.766 83.438 65.312 1 49.28 5 ILE B CA 1
ATOM 3982 C C . ILE B 1 5 ? 14.242 82 65 1 49.28 5 ILE B C 1
ATOM 3984 O O . ILE B 1 5 ? 15.352 81.812 64.5 1 49.28 5 ILE B O 1
ATOM 3988 N N . SER B 1 6 ? 13.336 81 65.188 1 52.75 6 SER B N 1
ATOM 3989 C CA . SER B 1 6 ? 13.773 79.625 65.125 1 52.75 6 SER B CA 1
ATOM 3990 C C . SER B 1 6 ? 13.977 79.25 63.656 1 52.75 6 SER B C 1
ATOM 3992 O O . SER B 1 6 ? 14.953 78.562 63.344 1 52.75 6 SER B O 1
ATOM 3994 N N . GLN B 1 7 ? 13.156 79.688 62.719 1 52.56 7 GLN B N 1
ATOM 3995 C CA . GLN B 1 7 ? 13.281 79.375 61.312 1 52.56 7 GLN B CA 1
ATOM 3996 C C . GLN B 1 7 ? 14.5 80.062 60.688 1 52.56 7 GLN B C 1
ATOM 3998 O O . GLN B 1 7 ? 15.195 79.438 59.844 1 52.56 7 GLN B O 1
ATOM 4003 N N . LYS B 1 8 ? 14.719 81.25 61.062 1 56.09 8 LYS B N 1
ATOM 4004 C CA . LYS B 1 8 ? 15.883 82 60.562 1 56.09 8 LYS B CA 1
ATOM 4005 C C . LYS B 1 8 ? 17.172 81.312 61.031 1 56.09 8 LYS B C 1
ATOM 4007 O O . LYS B 1 8 ? 18.172 81.312 60.312 1 56.09 8 LYS B O 1
ATOM 4012 N N . LEU B 1 9 ? 17.062 80.75 62.156 1 57 9 LEU B N 1
ATOM 4013 C CA . LEU B 1 9 ? 18.234 80.125 62.719 1 57 9 LEU B CA 1
ATOM 4014 C C . LEU B 1 9 ? 18.531 78.812 62.031 1 57 9 LEU B C 1
ATOM 4016 O O . LEU B 1 9 ? 19.688 78.5 61.719 1 57 9 LEU B O 1
ATOM 4020 N N . GLU B 1 10 ? 17.469 78.125 61.594 1 62.75 10 GLU B N 1
ATOM 4021 C CA . GLU B 1 10 ? 17.641 76.875 60.906 1 62.75 10 GLU B CA 1
ATOM 4022 C C . GLU B 1 10 ? 18.219 77.062 59.5 1 62.75 10 GLU B C 1
ATOM 4024 O O . GLU B 1 10 ? 19.016 76.25 59.062 1 62.75 10 GLU B O 1
ATOM 4029 N N . GLU B 1 11 ? 17.906 78.125 58.906 1 65.75 11 GLU B N 1
ATOM 4030 C CA . GLU B 1 11 ? 18.422 78.438 57.562 1 65.75 11 GLU B CA 1
ATOM 4031 C C . GLU B 1 11 ? 19.922 78.75 57.625 1 65.75 11 GLU B C 1
ATOM 4033 O O . GLU B 1 11 ? 20.641 78.562 56.656 1 65.75 11 GLU B O 1
ATOM 4038 N N . LYS B 1 12 ? 20.266 79.25 58.75 1 67.56 12 LYS B N 1
ATOM 4039 C CA . LYS B 1 12 ? 21.656 79.625 58.875 1 67.56 12 LYS B CA 1
ATOM 4040 C C . LYS B 1 12 ? 22.516 78.5 59.375 1 67.56 12 LYS B C 1
ATOM 4042 O O . LYS B 1 12 ? 23.75 78.562 59.375 1 67.56 12 LYS B O 1
ATOM 4047 N N . LEU B 1 13 ? 21.812 77.375 59.688 1 73.62 13 LEU B N 1
ATOM 4048 C CA . LEU B 1 13 ? 22.531 76.188 60.219 1 73.62 13 LEU B CA 1
ATOM 4049 C C . LEU B 1 13 ? 22.594 75.062 59.156 1 73.62 13 LEU B C 1
ATOM 4051 O O . LEU B 1 13 ? 22.812 73.938 59.5 1 73.62 13 LEU B O 1
ATOM 4055 N N . VAL B 1 14 ? 22.391 75.438 57.875 1 76.19 14 VAL B N 1
ATOM 4056 C CA . VAL B 1 14 ? 22.391 74.5 56.781 1 76.19 14 VAL B CA 1
ATOM 4057 C C . VAL B 1 14 ? 23.719 74.562 56.031 1 76.19 14 VAL B C 1
ATOM 4059 O O . VAL B 1 14 ? 24.234 75.688 55.781 1 76.19 14 VAL B O 1
ATOM 4062 N N . CYS B 1 15 ? 24.234 73.438 55.656 1 80.31 15 CYS B N 1
ATOM 4063 C CA . CYS B 1 15 ? 25.469 73.312 54.875 1 80.31 15 CYS B CA 1
ATOM 4064 C C . CYS B 1 15 ? 25.234 73.75 53.438 1 80.31 15 CYS B C 1
ATOM 4066 O O . CYS B 1 15 ? 24.297 73.312 52.781 1 80.31 15 CYS B O 1
ATOM 4068 N N . SER B 1 16 ? 26.062 74.625 52.906 1 79.81 16 SER B N 1
ATOM 4069 C CA . SER B 1 16 ? 25.906 75.125 51.562 1 79.81 16 SER B CA 1
ATOM 4070 C C . SER B 1 16 ? 26.234 74.062 50.531 1 79.81 16 SER B C 1
ATOM 4072 O O . SER B 1 16 ? 25.938 74.188 49.344 1 79.81 16 SER B O 1
ATOM 4074 N N . ILE B 1 17 ? 26.75 72.875 50.906 1 80.94 17 ILE B N 1
ATOM 4075 C CA . ILE B 1 17 ? 27.125 71.875 49.969 1 80.94 17 ILE B CA 1
ATOM 4076 C C . ILE B 1 17 ? 26.031 70.812 49.906 1 80.94 17 ILE B C 1
ATOM 4078 O O . ILE B 1 17 ? 25.547 70.438 48.812 1 80.94 17 ILE B O 1
ATOM 4082 N N . CYS B 1 18 ? 25.641 70.312 51.094 1 78.31 18 CYS B N 1
ATOM 4083 C CA . CYS B 1 18 ? 24.672 69.25 51.094 1 78.31 18 CYS B CA 1
ATOM 4084 C C . CYS B 1 18 ? 23.266 69.812 51.312 1 78.31 18 CYS B C 1
ATOM 4086 O O . CYS B 1 18 ? 22.281 69.062 51.125 1 78.31 18 CYS B O 1
ATOM 4088 N N . LEU B 1 19 ? 23.172 71.062 51.719 1 78.56 19 LEU B N 1
ATOM 4089 C CA . LEU B 1 19 ? 21.969 71.875 51.969 1 78.56 19 LEU B CA 1
ATOM 4090 C C . LEU B 1 19 ? 21.125 71.188 53.094 1 78.56 19 LEU B C 1
ATOM 4092 O O . LEU B 1 19 ? 19.906 71.375 53.125 1 78.56 19 LEU B O 1
ATOM 4096 N N . GLU B 1 20 ? 21.672 70.438 53.938 1 79.38 20 GLU B N 1
ATOM 4097 C CA . GLU B 1 20 ? 21.109 69.875 55.188 1 79.38 20 GLU B CA 1
ATOM 4098 C C . GLU B 1 20 ? 21.719 70.562 56.406 1 79.38 20 GLU B C 1
ATOM 4100 O O . GLU B 1 20 ? 22.719 71.25 56.312 1 79.38 20 GLU B O 1
ATOM 4105 N N . LEU B 1 21 ? 21 70.25 57.5 1 77.38 21 LEU B N 1
ATOM 4106 C CA . LEU B 1 21 ? 21.609 70.688 58.75 1 77.38 21 LEU B CA 1
ATOM 4107 C C . LEU B 1 21 ? 22.984 70.062 58.938 1 77.38 21 LEU B C 1
ATOM 4109 O O . LEU B 1 21 ? 23.203 68.938 58.625 1 77.38 21 LEU B O 1
ATOM 4113 N N . PHE B 1 22 ? 23.859 71 59.531 1 79.62 22 PHE B N 1
ATOM 4114 C CA . PHE B 1 22 ? 25.234 70.562 59.719 1 79.62 22 PHE B CA 1
ATOM 4115 C C . PHE B 1 22 ? 25.281 69.25 60.469 1 79.62 22 PHE B C 1
ATOM 4117 O O . PHE B 1 22 ? 24.641 69.125 61.5 1 79.62 22 PHE B O 1
ATOM 4124 N N . ARG B 1 23 ? 25.875 68.188 60 1 81.75 23 ARG B N 1
ATOM 4125 C CA . ARG B 1 23 ? 26.062 66.938 60.75 1 81.75 23 ARG B CA 1
ATOM 4126 C C . ARG B 1 23 ? 27.281 67.062 61.656 1 81.75 23 ARG B C 1
ATOM 4128 O O . ARG B 1 23 ? 27.156 66.812 62.875 1 81.75 23 ARG B O 1
ATOM 4135 N N . VAL B 1 24 ? 28.359 67.25 61.094 1 84.69 24 VAL B N 1
ATOM 4136 C CA . VAL B 1 24 ? 29.578 67.562 61.812 1 84.69 24 VAL B CA 1
ATOM 4137 C C . VAL B 1 24 ? 30.172 68.875 61.281 1 84.69 24 VAL B C 1
ATOM 4139 O O . VAL B 1 24 ? 30.906 68.875 60.281 1 84.69 24 VAL B O 1
ATOM 4142 N N . PRO B 1 25 ? 29.609 70.062 61.844 1 83.62 25 PRO B N 1
ATOM 4143 C CA . PRO B 1 25 ? 30.047 71.312 61.312 1 83.62 25 PRO B CA 1
ATOM 4144 C C . PRO B 1 25 ? 31.531 71.562 61.5 1 83.62 25 PRO B C 1
ATOM 4146 O O . PRO B 1 25 ? 32.062 71.312 62.594 1 83.62 25 PRO B O 1
ATOM 4149 N N . VAL B 1 26 ? 32.156 72.062 60.438 1 85.94 26 VAL B N 1
ATOM 4150 C CA . VAL B 1 26 ? 33.531 72.5 60.5 1 85.94 26 VAL B CA 1
ATOM 4151 C C . VAL B 1 26 ? 33.656 73.938 59.938 1 85.94 26 VAL B C 1
ATOM 4153 O O . VAL B 1 26 ? 32.875 74.312 59.062 1 85.94 26 VAL B O 1
ATOM 4156 N N . THR B 1 27 ? 34.531 74.812 60.531 1 80.81 27 THR B N 1
ATOM 4157 C CA . THR B 1 27 ? 34.75 76.188 60.094 1 80.81 27 THR B CA 1
ATOM 4158 C C . THR B 1 27 ? 36.094 76.312 59.344 1 80.81 27 THR B C 1
ATOM 4160 O O . THR B 1 27 ? 37.125 75.875 59.844 1 80.81 27 THR B O 1
ATOM 4163 N N . LEU B 1 28 ? 35.969 76.812 58.125 1 80.69 28 LEU B N 1
ATOM 4164 C CA . LEU B 1 28 ? 37.188 77.062 57.344 1 80.69 28 LEU B CA 1
ATOM 4165 C C . LEU B 1 28 ? 37.875 78.375 57.812 1 80.69 28 LEU B C 1
ATOM 4167 O O . LEU B 1 28 ? 37.25 79.188 58.5 1 80.69 28 LEU B O 1
ATOM 4171 N N . PRO B 1 29 ? 39.25 78.562 57.406 1 81.44 29 PRO B N 1
ATOM 4172 C CA . PRO B 1 29 ? 39.938 79.75 57.812 1 81.44 29 PRO B CA 1
ATOM 4173 C C . PRO B 1 29 ? 39.281 81 57.312 1 81.44 29 PRO B C 1
ATOM 4175 O O . PRO B 1 29 ? 39.469 82.125 57.875 1 81.44 29 PRO B O 1
ATOM 4178 N N . CYS B 1 30 ? 38.406 81 56.281 1 77.88 30 CYS B N 1
ATOM 4179 C CA . CYS B 1 30 ? 37.688 82.125 55.75 1 77.88 30 CYS B CA 1
ATOM 4180 C C . CYS B 1 30 ? 36.438 82.438 56.562 1 77.88 30 CYS B C 1
ATOM 4182 O O . CYS B 1 30 ? 35.75 83.438 56.312 1 77.88 30 CYS B O 1
ATOM 4184 N N . GLY B 1 31 ? 35.969 81.562 57.5 1 81.38 31 GLY B N 1
ATOM 4185 C CA . GLY B 1 31 ? 34.844 81.812 58.406 1 81.38 31 GLY B CA 1
ATOM 4186 C C . GLY B 1 31 ? 33.594 81.062 58 1 81.38 31 GLY B C 1
ATOM 4187 O O . GLY B 1 31 ? 32.594 81 58.75 1 81.38 31 GLY B O 1
ATOM 4188 N N . HIS B 1 32 ? 33.688 80.438 56.938 1 81.69 32 HIS B N 1
ATOM 4189 C CA . HIS B 1 32 ? 32.469 79.75 56.5 1 81.69 32 HIS B CA 1
ATOM 4190 C C . HIS B 1 32 ? 32.438 78.312 57.062 1 81.69 32 HIS B C 1
ATOM 4192 O O . HIS B 1 32 ? 33.469 77.688 57.281 1 81.69 32 HIS B O 1
ATOM 4198 N N . ASN B 1 33 ? 31.109 77.812 57.281 1 84.31 33 ASN B N 1
ATOM 4199 C CA . ASN B 1 33 ? 30.906 76.5 57.906 1 84.31 33 ASN B CA 1
ATOM 4200 C C . ASN B 1 33 ? 30.312 75.5 56.938 1 84.31 33 ASN B C 1
ATOM 4202 O O . ASN B 1 33 ? 29.484 75.875 56.094 1 84.31 33 ASN B O 1
ATOM 4206 N N . PHE B 1 34 ? 30.859 74.312 56.938 1 86.06 34 PHE B N 1
ATOM 4207 C CA . PHE B 1 34 ? 30.391 73.188 56.125 1 86.06 34 PHE B CA 1
ATOM 4208 C C . PHE B 1 34 ? 30.375 71.938 56.969 1 86.06 34 PHE B C 1
ATOM 4210 O O . PHE B 1 34 ? 31 71.875 58.031 1 86.06 34 PHE B O 1
ATOM 4217 N N . CYS B 1 35 ? 29.547 70.875 56.469 1 85.06 35 CYS B N 1
ATOM 4218 C CA . CYS B 1 35 ? 29.75 69.5 57.031 1 85.06 35 CYS B CA 1
ATOM 4219 C C . CYS B 1 35 ? 31.172 69 56.75 1 85.06 35 CYS B C 1
ATOM 4221 O O . CYS B 1 35 ? 31.703 69.25 55.656 1 85.06 35 CYS B O 1
ATOM 4223 N N . LYS B 1 36 ? 31.766 68.438 57.781 1 86.94 36 LYS B N 1
ATOM 4224 C CA . LYS B 1 36 ? 33.125 67.875 57.625 1 86.94 36 LYS B CA 1
ATOM 4225 C C . LYS B 1 36 ? 33.219 66.938 56.406 1 86.94 36 LYS B C 1
ATOM 4227 O O . LYS B 1 36 ? 34.156 67.062 55.625 1 86.94 36 LYS B O 1
ATOM 4232 N N . ARG B 1 37 ? 32.188 66.188 56.156 1 86.75 37 ARG B N 1
ATOM 4233 C CA . ARG B 1 37 ? 32.188 65.312 55.031 1 86.75 37 ARG B CA 1
ATOM 4234 C C . ARG B 1 37 ? 32.031 66 53.719 1 86.75 37 ARG B C 1
ATOM 4236 O O . ARG B 1 37 ? 32.688 65.688 52.75 1 86.75 37 ARG B O 1
ATOM 4243 N N . CYS B 1 38 ? 31.203 66.938 53.656 1 82.88 38 CYS B N 1
ATOM 4244 C CA . CYS B 1 38 ? 30.906 67.688 52.438 1 82.88 38 CYS B CA 1
ATOM 4245 C C . CYS B 1 38 ? 32.125 68.438 51.938 1 82.88 38 CYS B C 1
ATOM 4247 O O . CYS B 1 38 ? 32.469 68.438 50.75 1 82.88 38 CYS B O 1
ATOM 4249 N N . ILE B 1 39 ? 32.812 69.062 52.844 1 85.81 39 ILE B N 1
ATOM 4250 C CA . ILE B 1 39 ? 33.938 69.875 52.438 1 85.81 39 ILE B CA 1
ATOM 4251 C C . ILE B 1 39 ? 35.125 68.938 52.062 1 85.81 39 ILE B C 1
ATOM 4253 O O . ILE B 1 39 ? 35.875 69.25 51.125 1 85.81 39 ILE B O 1
ATOM 4257 N N . SER B 1 40 ? 35.281 67.875 52.75 1 85.88 40 SER B N 1
ATOM 4258 C CA . SER B 1 40 ? 36.344 66.875 52.406 1 85.88 40 SER B CA 1
ATOM 4259 C C . SER B 1 40 ? 36.125 66.312 51.031 1 85.88 40 SER B C 1
ATOM 4261 O O . SER B 1 40 ? 37.062 66.188 50.25 1 85.88 40 SER B O 1
ATOM 4263 N N . ASP B 1 41 ? 34.844 66.062 50.75 1 82.69 41 ASP B N 1
ATOM 4264 C CA . ASP B 1 41 ? 34.469 65.5 49.438 1 82.69 41 ASP B CA 1
ATOM 4265 C C . ASP B 1 41 ? 34.688 66.562 48.344 1 82.69 41 ASP B C 1
ATOM 4267 O O . ASP B 1 41 ? 35.156 66.25 47.25 1 82.69 41 ASP B O 1
ATOM 4271 N N . HIS B 1 42 ? 34.344 67.75 48.562 1 81.5 42 HIS B N 1
ATOM 4272 C CA . HIS B 1 42 ? 34.531 68.875 47.625 1 81.5 42 HIS B CA 1
ATOM 4273 C C . HIS B 1 42 ? 36 69.062 47.281 1 81.5 42 HIS B C 1
ATOM 4275 O O . HIS B 1 42 ? 36.375 69.188 46.094 1 81.5 42 HIS B O 1
ATOM 4281 N N . TRP B 1 43 ? 36.875 68.938 48.281 1 83.25 43 TRP B N 1
ATOM 4282 C CA . TRP B 1 43 ? 38.281 69.125 48.062 1 83.25 43 TRP B CA 1
ATOM 4283 C C . TRP B 1 43 ? 38.906 67.875 47.406 1 83.25 43 TRP B C 1
ATOM 4285 O O . TRP B 1 43 ? 39.844 68 46.594 1 83.25 43 TRP B O 1
ATOM 4295 N N . GLN B 1 44 ? 38.344 66.688 47.688 1 81.19 44 GLN B N 1
ATOM 4296 C CA . GLN B 1 44 ? 38.812 65.5 47.031 1 81.19 44 GLN B CA 1
ATOM 4297 C C . GLN B 1 44 ? 38.531 65.5 45.531 1 81.19 44 GLN B C 1
ATOM 4299 O O . GLN B 1 44 ? 39.344 65.125 44.719 1 81.19 44 GLN B O 1
ATOM 4304 N N . LYS B 1 45 ? 37.438 66.125 45.125 1 76.81 45 LYS B N 1
ATOM 4305 C CA . LYS B 1 45 ? 37.094 66.25 43.719 1 76.81 45 LYS B CA 1
ATOM 4306 C C . LYS B 1 45 ? 37.969 67.312 43.031 1 76.81 45 LYS B C 1
ATOM 4308 O O . LYS B 1 45 ? 38.344 67.125 41.875 1 76.81 45 LYS B O 1
ATOM 4313 N N . GLN B 1 46 ? 38.281 68.312 43.781 1 73 46 GLN B N 1
ATOM 4314 C CA . GLN B 1 46 ? 39.156 69.312 43.219 1 73 46 GLN B CA 1
ATOM 4315 C C . GLN B 1 46 ? 40.594 68.75 43.062 1 73 46 GLN B C 1
ATOM 4317 O O . GLN B 1 46 ? 41.312 69.188 42.188 1 73 46 GLN B O 1
ATOM 4322 N N . GLU B 1 47 ? 40.969 67.938 43.844 1 72.62 47 GLU B N 1
ATOM 4323 C CA . GLU B 1 47 ? 42.312 67.312 43.812 1 72.62 47 GLU B CA 1
ATOM 4324 C C . GLU B 1 47 ? 42.469 66.438 42.594 1 72.62 47 GLU B C 1
ATOM 4326 O O . GLU B 1 47 ? 43.562 66.25 42.062 1 72.62 47 GLU B O 1
ATOM 4331 N N . ARG B 1 48 ? 41.438 65.812 41.969 1 63.47 48 ARG B N 1
ATOM 4332 C CA . ARG B 1 48 ? 41.531 64.875 40.844 1 63.47 48 ARG B CA 1
ATOM 4333 C C . ARG B 1 48 ? 41.656 65.625 39.5 1 63.47 48 ARG B C 1
ATOM 4335 O O . ARG B 1 48 ? 41.75 65 38.469 1 63.47 48 ARG B O 1
ATOM 4342 N N . VAL B 1 49 ? 41.406 66.875 39.469 1 56.91 49 VAL B N 1
ATOM 4343 C CA . VAL B 1 49 ? 41.562 67.562 38.188 1 56.91 49 VAL B CA 1
ATOM 4344 C C . VAL B 1 49 ? 43.031 67.625 37.812 1 56.91 49 VAL B C 1
ATOM 4346 O O . VAL B 1 49 ? 43.906 67.75 38.688 1 56.91 49 VAL B O 1
ATOM 4349 N N . PRO B 1 50 ? 43.469 67.312 36.469 1 53.38 50 PRO B N 1
ATOM 4350 C CA . PRO B 1 50 ? 44.844 67.188 35.969 1 53.38 50 PRO B CA 1
ATOM 4351 C C . PRO B 1 50 ? 45.75 68.312 36.438 1 53.38 50 PRO B C 1
ATOM 4353 O O . PRO B 1 50 ? 45.25 69.375 36.812 1 53.38 50 PRO B O 1
ATOM 4356 N N . ALA B 1 51 ? 47.188 68.375 36.25 1 49.56 51 ALA B N 1
ATOM 4357 C CA . ALA B 1 51 ? 48.375 69 36.812 1 49.56 51 ALA B CA 1
ATOM 4358 C C . ALA B 1 51 ? 48.312 70.5 36.688 1 49.56 51 ALA B C 1
ATOM 4360 O O . ALA B 1 51 ? 49.062 71.25 37.312 1 49.56 51 ALA B O 1
ATOM 4361 N N . GLY B 1 52 ? 48.062 71.062 35.562 1 47.75 52 GLY B N 1
ATOM 4362 C CA . GLY B 1 52 ? 48.438 72.5 35.344 1 47.75 52 GLY B CA 1
ATOM 4363 C C . GLY B 1 52 ? 47.625 73.438 36.188 1 47.75 52 GLY B C 1
ATOM 4364 O O . GLY B 1 52 ? 47.75 74.688 36.062 1 47.75 52 GLY B O 1
ATOM 4365 N N . ALA B 1 53 ? 46.406 73.125 36.5 1 50.47 53 ALA B N 1
ATOM 4366 C CA . ALA B 1 53 ? 45.531 74.125 37.094 1 50.47 53 ALA B CA 1
ATOM 4367 C C . ALA B 1 53 ? 45.938 74.438 38.531 1 50.47 53 ALA B C 1
ATOM 4369 O O . ALA B 1 53 ? 46.5 73.625 39.219 1 50.47 53 ALA B O 1
ATOM 4370 N N . GLU B 1 54 ? 45.938 75.688 39 1 52.78 54 GLU B N 1
ATOM 4371 C CA . GLU B 1 54 ? 46.281 76.312 40.281 1 52.78 54 GLU B CA 1
ATOM 4372 C C . GLU B 1 54 ? 45.781 75.438 41.438 1 52.78 54 GLU B C 1
ATOM 4374 O O . GLU B 1 54 ? 44.594 75.062 41.5 1 52.78 54 GLU B O 1
ATOM 4379 N N . LYS B 1 55 ? 46.625 74.625 42.125 1 61.25 55 LYS B N 1
ATOM 4380 C CA . LYS B 1 55 ? 46.625 73.75 43.281 1 61.25 55 LYS B CA 1
ATOM 4381 C C . LYS B 1 55 ? 46.188 74.5 44.531 1 61.25 55 LYS B C 1
ATOM 4383 O O . LYS B 1 55 ? 46.75 75.5 44.906 1 61.25 55 LYS B O 1
ATOM 4388 N N . GLY B 1 56 ? 44.844 74.688 44.812 1 71.25 56 GLY B N 1
ATOM 4389 C CA . GLY B 1 56 ? 44.438 75.188 46.094 1 71.25 56 GLY B CA 1
ATOM 4390 C C . GLY B 1 56 ? 43.094 74.625 46.531 1 71.25 56 GLY B C 1
ATOM 4391 O O . GLY B 1 56 ? 42.406 74 45.781 1 71.25 56 GLY B O 1
ATOM 4392 N N . TYR B 1 57 ? 42.781 74.5 47.781 1 79 57 TYR B N 1
ATOM 4393 C CA . TYR B 1 57 ? 41.5 74.125 48.375 1 79 57 TYR B CA 1
ATOM 4394 C C . TYR B 1 57 ? 40.594 75.375 48.469 1 79 57 TYR B C 1
ATOM 4396 O O . TYR B 1 57 ? 40.938 76.375 49.094 1 79 57 TYR B O 1
ATOM 4404 N N . THR B 1 58 ? 39.562 75.375 47.656 1 83.31 58 THR B N 1
ATOM 4405 C CA . THR B 1 58 ? 38.719 76.5 47.562 1 83.31 58 THR B CA 1
ATOM 4406 C C . THR B 1 58 ? 37.5 76.375 48.438 1 83.31 58 THR B C 1
ATOM 4408 O O . THR B 1 58 ? 36.969 75.312 48.656 1 83.31 58 THR B O 1
ATOM 4411 N N . CYS B 1 59 ? 37.062 77.438 49.156 1 79.94 59 CYS B N 1
ATOM 4412 C CA . CYS B 1 59 ? 35.781 77.5 49.875 1 79.94 59 CYS B CA 1
ATOM 4413 C C . CYS B 1 59 ? 34.594 77.562 48.938 1 79.94 59 CYS B C 1
ATOM 4415 O O . CYS B 1 59 ? 34.562 78.5 48.062 1 79.94 59 CYS B O 1
ATOM 4417 N N . PRO B 1 60 ? 33.688 76.75 49.094 1 81.56 60 PRO B N 1
ATOM 4418 C CA . PRO B 1 60 ? 32.531 76.688 48.188 1 81.56 60 PRO B CA 1
ATOM 4419 C C . PRO B 1 60 ? 31.672 78 48.281 1 81.56 60 PRO B C 1
ATOM 4421 O O . PRO B 1 60 ? 31 78.375 47.344 1 81.56 60 PRO B O 1
ATOM 4424 N N . ASP B 1 61 ? 31.703 78.688 49.375 1 78.56 61 ASP B N 1
ATOM 4425 C CA . ASP B 1 61 ? 30.844 79.875 49.594 1 78.56 61 ASP B CA 1
ATOM 4426 C C . ASP B 1 61 ? 31.562 81.125 49.156 1 78.56 61 ASP B C 1
ATOM 4428 O O . ASP B 1 61 ? 30.969 82 48.438 1 78.56 61 ASP B O 1
ATOM 4432 N N . CYS B 1 62 ? 32.969 81.438 49.438 1 78.12 62 CYS B N 1
ATOM 4433 C CA . CYS B 1 62 ? 33.625 82.688 49.125 1 78.12 62 CYS B CA 1
ATOM 4434 C C . CYS B 1 62 ? 34.719 82.5 48.062 1 78.12 62 CYS B C 1
ATOM 4436 O O . CYS B 1 62 ? 35.344 83.438 47.594 1 78.12 62 CYS B O 1
ATOM 4438 N N . ARG B 1 63 ? 35.031 81.375 47.594 1 80 63 ARG B N 1
ATOM 4439 C CA . ARG B 1 63 ? 35.969 81 46.562 1 80 63 ARG B CA 1
ATOM 4440 C C . ARG B 1 63 ? 37.406 81.375 46.938 1 80 63 ARG B C 1
ATOM 4442 O O . ARG B 1 63 ? 38.281 81.438 46.062 1 80 63 ARG B O 1
ATOM 4449 N N . ARG B 1 64 ? 37.562 81.562 48.188 1 80.75 64 ARG B N 1
ATOM 4450 C CA . ARG B 1 64 ? 38.938 81.812 48.625 1 80.75 64 ARG B CA 1
ATOM 4451 C C . ARG B 1 64 ? 39.75 80.5 48.531 1 80.75 64 ARG B C 1
ATOM 4453 O O . ARG B 1 64 ? 39.281 79.438 48.875 1 80.75 64 ARG B O 1
ATOM 4460 N N . THR B 1 65 ? 40.906 80.625 47.875 1 81.38 65 THR B N 1
ATOM 4461 C CA . THR B 1 65 ? 41.781 79.5 47.656 1 81.38 65 THR B CA 1
ATOM 4462 C C . THR B 1 65 ? 42.812 79.312 48.781 1 81.38 65 THR B C 1
ATOM 4464 O O . THR B 1 65 ? 43.438 80.312 49.188 1 81.38 65 THR B O 1
ATOM 4467 N N . PHE B 1 66 ? 42.844 78.188 49.375 1 80.69 66 PHE B N 1
ATOM 4468 C CA . PHE B 1 66 ? 43.812 77.875 50.406 1 80.69 66 PHE B CA 1
ATOM 4469 C C . PHE B 1 66 ? 44.938 77 49.844 1 80.69 66 PHE B C 1
ATOM 4471 O O . PHE B 1 66 ? 44.656 76 49.156 1 80.69 66 PHE B O 1
ATOM 4478 N N . GLU B 1 67 ? 46.188 77.375 50 1 79.5 67 GLU B N 1
ATOM 4479 C CA . GLU B 1 67 ? 47.344 76.688 49.438 1 79.5 67 GLU B CA 1
ATOM 4480 C C . GLU B 1 67 ? 47.5 75.312 50.031 1 79.5 67 GLU B C 1
ATOM 4482 O O . GLU B 1 67 ? 47.906 74.375 49.344 1 79.5 67 GLU B O 1
ATOM 4487 N N . ARG B 1 68 ? 47.281 75.25 51.344 1 80 68 ARG B N 1
ATOM 4488 C CA . ARG B 1 68 ? 47.344 73.938 52.031 1 80 68 ARG B CA 1
ATOM 4489 C C . ARG B 1 68 ? 45.969 73.562 52.562 1 80 68 ARG B C 1
ATOM 4491 O O . ARG B 1 68 ? 45.125 74.438 52.844 1 80 68 ARG B O 1
ATOM 4498 N N . ARG B 1 69 ? 45.688 72.25 52.625 1 79 69 ARG B N 1
ATOM 4499 C CA . ARG B 1 69 ? 44.438 71.75 53.156 1 79 69 ARG B CA 1
ATOM 4500 C C . ARG B 1 69 ? 44.219 72.188 54.594 1 79 69 ARG B C 1
ATOM 4502 O O . ARG B 1 69 ? 45 71.875 55.5 1 79 69 ARG B O 1
ATOM 4509 N N . PRO B 1 70 ? 43.219 73.062 54.75 1 80.06 70 PRO B N 1
ATOM 4510 C CA . PRO B 1 70 ? 42.969 73.5 56.125 1 80.06 70 PRO B CA 1
ATOM 4511 C C . PRO B 1 70 ? 42.656 72.375 57.094 1 80.06 70 PRO B C 1
ATOM 4513 O O . PRO B 1 70 ? 42 71.375 56.688 1 80.06 70 PRO B O 1
ATOM 4516 N N . GLU B 1 71 ? 43.188 72.438 58.344 1 80.88 71 GLU B N 1
ATOM 4517 C CA . GLU B 1 71 ? 42.812 71.5 59.406 1 80.88 71 GLU B CA 1
ATOM 4518 C C . GLU B 1 71 ? 41.406 71.688 59.875 1 80.88 71 GLU B C 1
ATOM 4520 O O . GLU B 1 71 ? 41.031 72.812 60.312 1 80.88 71 GLU B O 1
ATOM 4525 N N . LEU B 1 72 ? 40.5 70.688 59.562 1 77 72 LEU B N 1
ATOM 4526 C CA . LEU B 1 72 ? 39.094 70.75 59.875 1 77 72 LEU B CA 1
ATOM 4527 C C . LEU B 1 72 ? 38.812 70.25 61.281 1 77 72 LEU B C 1
ATOM 4529 O O . LEU B 1 72 ? 39.125 69.125 61.594 1 77 72 LEU B O 1
ATOM 4533 N N . GLU B 1 73 ? 38.531 71.25 62.25 1 79.94 73 GLU B N 1
ATOM 4534 C CA . GLU B 1 73 ? 38.094 70.875 63.594 1 79.94 73 GLU B CA 1
ATOM 4535 C C . GLU B 1 73 ? 36.625 71.125 63.781 1 79.94 73 GLU B C 1
ATOM 4537 O O . GLU B 1 73 ? 36.094 72.125 63.281 1 79.94 73 GLU B O 1
ATOM 4542 N N . LYS B 1 74 ? 36.031 70.188 64.438 1 79.81 74 LYS B N 1
ATOM 4543 C CA . LYS B 1 74 ? 34.594 70.312 64.812 1 79.81 74 LYS B CA 1
ATOM 4544 C C . LYS B 1 74 ? 34.312 71.625 65.562 1 79.81 74 LYS B C 1
ATOM 4546 O O . LYS B 1 74 ? 35.031 72 66.5 1 79.81 74 LYS B O 1
ATOM 4551 N N . ASN B 1 75 ? 33.438 72.438 64.938 1 76.06 75 ASN B N 1
ATOM 4552 C CA . ASN B 1 75 ? 32.906 73.625 65.688 1 76.06 75 ASN B CA 1
ATOM 4553 C C . ASN B 1 75 ? 31.922 73.188 66.75 1 76.06 75 ASN B C 1
ATOM 4555 O O . ASN B 1 75 ? 30.766 72.875 66.438 1 76.06 75 ASN B O 1
ATOM 4559 N N . VAL B 1 76 ? 32.375 73.062 67.938 1 77.12 76 VAL B N 1
ATOM 4560 C CA . VAL B 1 76 ? 31.641 72.5 69.062 1 77.12 76 VAL B CA 1
ATOM 4561 C C . VAL B 1 76 ? 30.406 73.312 69.375 1 77.12 76 VAL B C 1
ATOM 4563 O O . VAL B 1 76 ? 29.328 72.812 69.625 1 77.12 76 VAL B O 1
ATOM 4566 N N . THR B 1 77 ? 30.531 74.688 69.312 1 68.75 77 THR B N 1
ATOM 4567 C CA . THR B 1 77 ? 29.391 75.562 69.562 1 68.75 77 THR B CA 1
ATOM 4568 C C . THR B 1 77 ? 28.312 75.375 68.5 1 68.75 77 THR B C 1
ATOM 4570 O O . THR B 1 77 ? 27.125 75.25 68.875 1 68.75 77 THR B O 1
ATOM 4573 N N . LEU B 1 78 ? 28.734 75.312 67.188 1 73.88 78 LEU B N 1
ATOM 4574 C CA . LEU B 1 78 ? 27.766 75.125 66.125 1 73.88 78 LEU B CA 1
ATOM 4575 C C . LEU B 1 78 ? 27.141 73.75 66.188 1 73.88 78 LEU B C 1
ATOM 4577 O O . LEU B 1 78 ? 25.953 73.562 65.938 1 73.88 78 LEU B O 1
ATOM 4581 N N . CYS B 1 79 ? 27.844 72.75 66.688 1 75.5 79 CYS B N 1
ATOM 4582 C CA . CYS B 1 79 ? 27.297 71.438 66.875 1 75.5 79 CYS B CA 1
ATOM 4583 C C . CYS B 1 79 ? 26.203 71.438 67.938 1 75.5 79 CYS B C 1
ATOM 4585 O O . CYS B 1 79 ? 25.172 70.812 67.75 1 75.5 79 CYS B O 1
ATOM 4587 N N . SER B 1 80 ? 26.438 72.188 69.062 1 73.62 80 SER B N 1
ATOM 4588 C CA . SER B 1 80 ? 25.453 72.25 70.125 1 73.62 80 SER B CA 1
ATOM 4589 C C . SER B 1 80 ? 24.203 73 69.688 1 73.62 80 SER B C 1
ATOM 4591 O O . SER B 1 80 ? 23.078 72.688 70 1 73.62 80 SER B O 1
ATOM 4593 N N . VAL B 1 81 ? 24.422 74.062 68.875 1 69 81 VAL B N 1
ATOM 4594 C CA . VAL B 1 81 ? 23.281 74.812 68.375 1 69 81 VAL B CA 1
ATOM 4595 C C . VAL B 1 81 ? 22.453 73.938 67.438 1 69 81 VAL B C 1
ATOM 4597 O O . VAL B 1 81 ? 21.234 74 67.438 1 69 81 VAL B O 1
ATOM 4600 N N . VAL B 1 82 ? 23.188 73.188 66.625 1 70.62 82 VAL B N 1
ATOM 4601 C CA . VAL B 1 82 ? 22.5 72.312 65.688 1 70.62 82 VAL B CA 1
ATOM 4602 C C . VAL B 1 82 ? 21.766 71.188 66.438 1 70.62 82 VAL B C 1
ATOM 4604 O O . VAL B 1 82 ? 20.641 70.812 66.062 1 70.62 82 VAL B O 1
ATOM 4607 N N . GLU B 1 83 ? 22.328 70.75 67.5 1 71.06 83 GLU B N 1
ATOM 4608 C CA . GLU B 1 83 ? 21.703 69.75 68.312 1 71.06 83 GLU B CA 1
ATOM 4609 C C . GLU B 1 83 ? 20.469 70.25 69 1 71.06 83 GLU B C 1
ATOM 4611 O O . GLU B 1 83 ? 19.438 69.562 69.125 1 71.06 83 GLU B O 1
ATOM 4616 N N . VAL B 1 84 ? 20.531 71.5 69.625 1 66.12 84 VAL B N 1
ATOM 4617 C CA . VAL B 1 84 ? 19.375 72.125 70.188 1 66.12 84 VAL B CA 1
ATOM 4618 C C . VAL B 1 84 ? 18.312 72.438 69.125 1 66.12 84 VAL B C 1
ATOM 4620 O O . VAL B 1 84 ? 17.109 72.25 69.375 1 66.12 84 VAL B O 1
ATOM 4623 N N . ALA B 1 85 ? 18.688 72.938 68 1 59.53 85 ALA B N 1
ATOM 4624 C CA . ALA B 1 85 ? 17.75 73.125 66.875 1 59.53 85 ALA B CA 1
ATOM 4625 C C . ALA B 1 85 ? 17.125 71.875 66.438 1 59.53 85 ALA B C 1
ATOM 4627 O O . ALA B 1 85 ? 15.938 71.812 66.062 1 59.53 85 ALA B O 1
ATOM 4628 N N . ARG B 1 86 ? 17.875 70.75 66.562 1 59.78 86 ARG B N 1
ATOM 4629 C CA . ARG B 1 86 ? 17.359 69.438 66.25 1 59.78 86 ARG B CA 1
ATOM 4630 C C . ARG B 1 86 ? 16.406 68.938 67.375 1 59.78 86 ARG B C 1
ATOM 4632 O O . ARG B 1 86 ? 15.383 68.375 67.062 1 59.78 86 ARG B O 1
ATOM 4639 N N . ASP B 1 87 ? 16.703 69.125 68.625 1 54.56 87 ASP B N 1
ATOM 4640 C CA . ASP B 1 87 ? 15.891 68.688 69.812 1 54.56 87 ASP B CA 1
ATOM 4641 C C . ASP B 1 87 ? 14.672 69.562 69.938 1 54.56 87 ASP B C 1
ATOM 4643 O O . ASP B 1 87 ? 13.617 69.125 70.438 1 54.56 87 ASP B O 1
ATOM 4647 N N . GLY B 1 88 ? 14.688 70.938 69.938 1 45.22 88 GLY B N 1
ATOM 4648 C CA . GLY B 1 88 ? 13.523 71.75 70 1 45.22 88 GLY B CA 1
ATOM 4649 C C . GLY B 1 88 ? 12.5 71.5 68.938 1 45.22 88 GLY B C 1
ATOM 4650 O O . GLY B 1 88 ? 11.336 71.875 69.062 1 45.22 88 GLY B O 1
ATOM 4651 N N . GLU B 1 89 ? 12.922 71.188 67.75 1 41.56 89 GLU B N 1
ATOM 4652 C CA . GLU B 1 89 ? 11.992 70.75 66.688 1 41.56 89 GLU B CA 1
ATOM 4653 C C . GLU B 1 89 ? 11.25 69.5 67.125 1 41.56 89 GLU B C 1
ATOM 4655 O O . GLU B 1 89 ? 10.273 69.062 66.5 1 41.56 89 GLU B O 1
ATOM 4660 N N . ALA B 1 90 ? 11.672 68.812 68.125 1 37.31 90 ALA B N 1
ATOM 4661 C CA . ALA B 1 90 ? 10.875 67.625 68.562 1 37.31 90 ALA B CA 1
ATOM 4662 C C . ALA B 1 90 ? 9.609 68.125 69.25 1 37.31 90 ALA B C 1
ATOM 4664 O O . ALA B 1 90 ? 8.555 67.438 69.125 1 37.31 90 ALA B O 1
ATOM 4665 N N . ARG B 1 91 ? 9.617 68.938 70.312 1 35 91 ARG B N 1
ATOM 4666 C CA . ARG B 1 91 ? 8.406 69.062 71.125 1 35 91 ARG B CA 1
ATOM 4667 C C . ARG B 1 91 ? 7.371 69.938 70.375 1 35 91 ARG B C 1
ATOM 4669 O O . ARG B 1 91 ? 6.168 69.688 70.438 1 35 91 ARG B O 1
ATOM 4676 N N . VAL B 1 92 ? 7.57 71.188 70.25 1 32.47 92 VAL B N 1
ATOM 4677 C CA . VAL B 1 92 ? 6.406 71.875 69.75 1 32.47 92 VAL B CA 1
ATOM 4678 C C . VAL B 1 92 ? 6.016 71.312 68.375 1 32.47 92 VAL B C 1
ATOM 4680 O O . VAL B 1 92 ? 5.121 71.812 67.688 1 32.47 92 VAL B O 1
ATOM 4683 N N . SER B 1 93 ? 6.785 70.5 67.812 1 30.27 93 SER B N 1
ATOM 4684 C CA . SER B 1 93 ? 6.34 69.938 66.562 1 30.27 93 SER B CA 1
ATOM 4685 C C . SER B 1 93 ? 5.051 69.125 66.75 1 30.27 93 SER B C 1
ATOM 4687 O O . SER B 1 93 ? 4.652 68.375 65.875 1 30.27 93 SER B O 1
ATOM 4689 N N . GLY B 1 94 ? 4.559 69.125 67.938 1 28.75 94 GLY B N 1
ATOM 4690 C CA . GLY B 1 94 ? 3.279 68.438 68 1 28.75 94 GLY B CA 1
ATOM 4691 C C . GLY B 1 94 ? 2.191 69.125 67.25 1 28.75 94 GLY B C 1
ATOM 4692 O O . GLY B 1 94 ? 1.034 68.688 67.25 1 28.75 94 GLY B O 1
ATOM 4693 N N . ALA B 1 95 ? 2.086 70.438 67.5 1 29.5 95 ALA B N 1
ATOM 4694 C CA . ALA B 1 95 ? 0.983 70.938 66.688 1 29.5 95 ALA B CA 1
ATOM 4695 C C . ALA B 1 95 ? 1.154 70.562 65.188 1 29.5 95 ALA B C 1
ATOM 4697 O O . ALA B 1 95 ? 2.273 70.312 64.75 1 29.5 95 ALA B O 1
ATOM 4698 N N . GLU B 1 96 ? 0.004 70.312 64.5 1 30.27 96 GLU B N 1
ATOM 4699 C CA . GLU B 1 96 ? -0.183 69.938 63.094 1 30.27 96 GLU B CA 1
ATOM 4700 C C . GLU B 1 96 ? 0.686 70.812 62.188 1 30.27 96 GLU B C 1
ATOM 4702 O O . GLU B 1 96 ? 0.37 72 61.938 1 30.27 96 GLU B O 1
ATOM 4707 N N . ARG B 1 97 ? 1.821 71.25 62.469 1 30.25 97 ARG B N 1
ATOM 4708 C CA . ARG B 1 97 ? 2.459 71.812 61.25 1 30.25 97 ARG B CA 1
ATOM 4709 C C . ARG B 1 97 ? 2.012 71.062 60 1 30.25 97 ARG B C 1
ATOM 4711 O O . ARG B 1 97 ? 2.162 69.812 59.906 1 30.25 97 ARG B O 1
ATOM 4718 N N . CYS B 1 98 ? 0.92 71.625 59.5 1 29.25 98 CYS B N 1
ATOM 4719 C CA . CYS B 1 98 ? 0.658 71.25 58.094 1 29.25 98 CYS B CA 1
ATOM 4720 C C . CYS B 1 98 ? 1.959 71.062 57.344 1 29.25 98 CYS B C 1
ATOM 4722 O O . CYS B 1 98 ? 2.738 72 57.156 1 29.25 98 CYS B O 1
ATOM 4724 N N . GLU B 1 99 ? 2.859 70.25 57.719 1 31.97 99 GLU B N 1
ATOM 4725 C CA . GLU B 1 99 ? 3.779 69.625 56.781 1 31.97 99 GLU B CA 1
ATOM 4726 C C . GLU B 1 99 ? 3.391 69.938 55.344 1 31.97 99 GLU B C 1
ATOM 4728 O O . GLU B 1 99 ? 2.518 69.25 54.781 1 31.97 99 GLU B O 1
ATOM 4733 N N . VAL B 1 100 ? 3.189 71.188 55.062 1 36.81 100 VAL B N 1
ATOM 4734 C CA . VAL B 1 100 ? 3.123 71.5 53.625 1 36.81 100 VAL B CA 1
ATOM 4735 C C . VAL B 1 100 ? 4.188 70.75 52.875 1 36.81 100 VAL B C 1
ATOM 4737 O O . VAL B 1 100 ? 5.387 70.938 53.125 1 36.81 100 VAL B O 1
ATOM 4740 N N . ALA B 1 101 ? 4.109 69.562 52.781 1 42.34 101 ALA B N 1
ATOM 4741 C CA . ALA B 1 101 ? 4.867 68.625 52 1 42.34 101 ALA B CA 1
ATOM 4742 C C . ALA B 1 101 ? 5.66 69.25 50.906 1 42.34 101 ALA B C 1
ATOM 4744 O O . ALA B 1 101 ? 5.195 70.25 50.312 1 42.34 101 ALA B O 1
ATOM 4745 N N . ARG B 1 102 ? 7.023 69.312 50.875 1 45.16 102 ARG B N 1
ATOM 4746 C CA . ARG B 1 102 ? 7.961 69.688 49.812 1 45.16 102 ARG B CA 1
ATOM 4747 C C . ARG B 1 102 ? 7.25 69.812 48.469 1 45.16 102 ARG B C 1
ATOM 4749 O O . ARG B 1 102 ? 7.594 70.625 47.656 1 45.16 102 ARG B O 1
ATOM 4756 N N . GLY B 1 103 ? 6.246 69 48.156 1 54.47 103 GLY B N 1
ATOM 4757 C CA . GLY B 1 103 ? 5.465 69.062 46.938 1 54.47 103 GLY B CA 1
ATOM 4758 C C . GLY B 1 103 ? 4.504 70.25 46.906 1 54.47 103 GLY B C 1
ATOM 4759 O O . GLY B 1 103 ? 3.822 70.5 45.875 1 54.47 103 GLY B O 1
ATOM 4760 N N . GLU B 1 104 ? 4.539 71.188 48.094 1 68.94 104 GLU B N 1
ATOM 4761 C CA . GLU B 1 104 ? 3.527 72.25 48.25 1 68.94 104 GLU B CA 1
ATOM 4762 C C . GLU B 1 104 ? 4.074 73.625 47.844 1 68.94 104 GLU B C 1
ATOM 4764 O O . GLU B 1 104 ? 3.311 74.562 47.688 1 68.94 104 GLU B O 1
ATOM 4769 N N . LEU B 1 105 ? 5.43 73.75 47.844 1 79.81 105 LEU B N 1
ATOM 4770 C CA . LEU B 1 105 ? 5.965 75.062 47.5 1 79.81 105 LEU B CA 1
ATOM 4771 C C . LEU B 1 105 ? 6.43 75.125 46.031 1 79.81 105 LEU B C 1
ATOM 4773 O O . LEU B 1 105 ? 6.852 74.062 45.5 1 79.81 105 LEU B O 1
ATOM 4777 N N . CYS B 1 106 ? 6.297 76.312 45.406 1 85.31 106 CYS B N 1
ATOM 4778 C CA . CYS B 1 106 ? 6.801 76.5 44.062 1 85.31 106 CYS B CA 1
ATOM 4779 C C . CYS B 1 106 ? 8.32 76.375 44 1 85.31 106 CYS B C 1
ATOM 4781 O O . CYS B 1 106 ? 9.031 77.062 44.75 1 85.31 106 CYS B O 1
ATOM 4783 N N . PRO B 1 107 ? 8.844 75.438 43.281 1 80.94 107 PRO B N 1
ATOM 4784 C CA . PRO B 1 107 ? 10.289 75.188 43.219 1 80.94 107 PRO B CA 1
ATOM 4785 C C . PRO B 1 107 ? 11.047 76.438 42.781 1 80.94 107 PRO B C 1
ATOM 4787 O O . PRO B 1 107 ? 12.219 76.625 43.125 1 80.94 107 PRO B O 1
ATOM 4790 N N . GLN B 1 108 ? 10.508 77.375 42.094 1 80.56 108 GLN B N 1
ATOM 4791 C CA . GLN B 1 108 ? 11.172 78.5 41.531 1 80.56 108 GLN B CA 1
ATOM 4792 C C . GLN B 1 108 ? 11.141 79.688 42.531 1 80.56 108 GLN B C 1
ATOM 4794 O O . GLN B 1 108 ? 12.109 80.438 42.625 1 80.56 108 GLN B O 1
ATOM 4799 N N . HIS B 1 109 ? 10.039 79.812 43.375 1 82.69 109 HIS B N 1
ATOM 4800 C CA . HIS B 1 109 ? 9.875 81.062 44.156 1 82.69 109 HIS B CA 1
ATOM 4801 C C . HIS B 1 109 ? 9.734 80.75 45.625 1 82.69 109 HIS B C 1
ATOM 4803 O O . HIS B 1 109 ? 9.75 81.688 46.469 1 82.69 109 HIS B O 1
ATOM 4809 N N . GLY B 1 110 ? 9.516 79.5 45.969 1 80.62 110 GLY B N 1
ATOM 4810 C CA . GLY B 1 110 ? 9.438 79.125 47.375 1 80.62 110 GLY B CA 1
ATOM 4811 C C . GLY B 1 110 ? 8.133 79.5 48.031 1 80.62 110 GLY B C 1
ATOM 4812 O O . GLY B 1 110 ? 8.086 79.688 49.25 1 80.62 110 GLY B O 1
ATOM 4813 N N . ARG B 1 111 ? 7.25 79.938 47.344 1 83.38 111 ARG B N 1
ATOM 4814 C CA . ARG B 1 111 ? 5.938 80.312 47.875 1 83.38 111 ARG B CA 1
ATOM 4815 C C . ARG B 1 111 ? 4.941 79.188 47.719 1 83.38 111 ARG B C 1
ATOM 4817 O O . ARG B 1 111 ? 5.164 78.25 46.906 1 83.38 111 ARG B O 1
ATOM 4824 N N . PRO B 1 112 ? 3.938 79.25 48.594 1 86.38 112 PRO B N 1
ATOM 4825 C CA . PRO B 1 112 ? 2.945 78.188 48.5 1 86.38 112 PRO B CA 1
ATOM 4826 C C . PRO B 1 112 ? 2.25 78.125 47.125 1 86.38 112 PRO B C 1
ATOM 4828 O O . PRO B 1 112 ? 1.968 79.188 46.562 1 86.38 112 PRO B O 1
ATOM 4831 N N . LEU B 1 113 ? 2.135 76.875 46.594 1 88.25 113 LEU B N 1
ATOM 4832 C CA . LEU B 1 113 ? 1.384 76.688 45.344 1 88.25 113 LEU B CA 1
ATOM 4833 C C . LEU B 1 113 ? -0.113 76.875 45.594 1 88.25 113 LEU B C 1
ATOM 4835 O O . LEU B 1 113 ? -0.676 76.188 46.469 1 88.25 113 LEU B O 1
ATOM 4839 N N . GLU B 1 114 ? -0.838 77.688 44.844 1 85.5 114 GLU B N 1
ATOM 4840 C CA . GLU B 1 114 ? -2.238 78 45.156 1 85.5 114 GLU B CA 1
ATOM 4841 C C . GLU B 1 114 ? -3.107 77.812 43.906 1 85.5 114 GLU B C 1
ATOM 4843 O O . GLU B 1 114 ? -4.324 77.688 44 1 85.5 114 GLU B O 1
ATOM 4848 N N . LEU B 1 115 ? -2.441 78 42.781 1 91 115 LEU B N 1
ATOM 4849 C CA . LEU B 1 115 ? -3.205 77.938 41.531 1 91 115 LEU B CA 1
ATOM 4850 C C . LEU B 1 115 ? -2.605 76.938 40.562 1 91 115 LEU B C 1
ATOM 4852 O O . LEU B 1 115 ? -1.505 76.438 40.781 1 91 115 LEU B O 1
ATOM 4856 N N . TYR B 1 116 ? -3.396 76.562 39.594 1 92.25 116 TYR B N 1
ATOM 4857 C CA . TYR B 1 116 ? -2.951 75.688 38.531 1 92.25 116 TYR B CA 1
ATOM 4858 C C . TYR B 1 116 ? -2.924 76.438 37.188 1 92.25 116 TYR B C 1
ATOM 4860 O O . TYR B 1 116 ? -3.889 77.062 36.812 1 92.25 116 TYR B O 1
ATOM 4868 N N . CYS B 1 117 ? -1.829 76.438 36.5 1 93 117 CYS B N 1
ATOM 4869 C CA . CYS B 1 117 ? -1.708 77 35.156 1 93 117 CYS B CA 1
ATOM 4870 C C . CYS B 1 117 ? -1.996 76 34.094 1 93 117 CYS B C 1
ATOM 4872 O O . CYS B 1 117 ? -1.262 75 33.938 1 93 117 CYS B O 1
ATOM 4874 N N . GLU B 1 118 ? -2.979 76.125 33.25 1 90.12 118 GLU B N 1
ATOM 4875 C CA . GLU B 1 118 ? -3.396 75.188 32.25 1 90.12 118 GLU B CA 1
ATOM 4876 C C . GLU B 1 118 ? -2.41 75.125 31.078 1 90.12 118 GLU B C 1
ATOM 4878 O O . GLU B 1 118 ? -2.225 74.062 30.453 1 90.12 118 GLU B O 1
ATOM 4883 N N . ASP B 1 119 ? -1.817 76.188 30.75 1 88.56 119 ASP B N 1
ATOM 4884 C CA . ASP B 1 119 ? -0.889 76.312 29.625 1 88.56 119 ASP B CA 1
ATOM 4885 C C . ASP B 1 119 ? 0.416 75.562 29.922 1 88.56 119 ASP B C 1
ATOM 4887 O O . ASP B 1 119 ? 0.937 74.812 29.078 1 88.56 119 ASP B O 1
ATOM 4891 N N . GLU B 1 120 ? 0.839 75.75 31.078 1 86.5 120 GLU B N 1
ATOM 4892 C CA . GLU B 1 120 ? 2.092 75.125 31.469 1 86.5 120 GLU B CA 1
ATOM 4893 C C . GLU B 1 120 ? 1.841 73.75 32.094 1 86.5 120 GLU B C 1
ATOM 4895 O O . GLU B 1 120 ? 2.77 73 32.281 1 86.5 120 GLU B O 1
ATOM 4900 N N . ARG B 1 121 ? 0.6 73.562 32.531 1 87.88 121 ARG B N 1
ATOM 4901 C CA . ARG B 1 121 ? 0.13 72.312 33.094 1 87.88 121 ARG B CA 1
ATOM 4902 C C . ARG B 1 121 ? 0.872 72 34.406 1 87.88 121 ARG B C 1
ATOM 4904 O O . ARG B 1 121 ? 1.358 70.875 34.594 1 87.88 121 ARG B O 1
ATOM 4911 N N . ARG B 1 122 ? 0.899 72.875 35.281 1 87.69 122 ARG B N 1
ATOM 4912 C CA . ARG B 1 122 ? 1.556 72.688 36.594 1 87.69 122 ARG B CA 1
ATOM 4913 C C . ARG B 1 122 ? 0.968 73.625 37.625 1 87.69 122 ARG B C 1
ATOM 4915 O O . ARG B 1 122 ? 0.298 74.625 37.281 1 87.69 122 ARG B O 1
ATOM 4922 N N . CYS B 1 123 ? 1.207 73.312 38.875 1 89.75 123 CYS B N 1
ATOM 4923 C CA . CYS B 1 123 ? 0.828 74.188 39.969 1 89.75 123 CYS B CA 1
ATOM 4924 C C . CYS B 1 123 ? 1.774 75.375 40.094 1 89.75 123 CYS B C 1
ATOM 4926 O O . CYS B 1 123 ? 2.98 75.25 39.875 1 89.75 123 CYS B O 1
ATOM 4928 N N . ILE B 1 124 ? 1.143 76.562 40.312 1 88.31 124 ILE B N 1
ATOM 4929 C CA . ILE B 1 124 ? 1.949 77.75 40.344 1 88.31 124 ILE B CA 1
ATOM 4930 C C . ILE B 1 124 ? 1.665 78.562 41.625 1 88.31 124 ILE B C 1
ATOM 4932 O O . ILE B 1 124 ? 0.638 78.312 42.25 1 88.31 124 ILE B O 1
ATOM 4936 N N . CYS B 1 125 ? 2.621 79.312 41.969 1 86.06 125 CYS B N 1
ATOM 4937 C CA . CYS B 1 125 ? 2.469 80.188 43.125 1 86.06 125 CYS B CA 1
ATOM 4938 C C . CYS B 1 125 ? 2.045 81.625 42.719 1 86.06 125 CYS B C 1
ATOM 4940 O O . CYS B 1 125 ? 1.833 81.875 41.562 1 86.06 125 CYS B O 1
ATOM 4942 N N . CYS B 1 126 ? 1.849 82.5 43.656 1 85.44 126 CYS B N 1
ATOM 4943 C CA . CYS B 1 126 ? 1.375 83.875 43.406 1 85.44 126 CYS B CA 1
ATOM 4944 C C . CYS B 1 126 ? 2.396 84.688 42.625 1 85.44 126 CYS B C 1
ATOM 4946 O O . CYS B 1 126 ? 2.025 85.562 41.812 1 85.44 126 CYS B O 1
ATOM 4948 N N . VAL B 1 127 ? 3.709 84.25 42.688 1 85.56 127 VAL B N 1
ATOM 4949 C CA . VAL B 1 127 ? 4.762 85 41.969 1 85.56 127 VAL B CA 1
ATOM 4950 C C . VAL B 1 127 ? 4.797 84.5 40.531 1 85.56 127 VAL B C 1
ATOM 4952 O O . VAL B 1 127 ? 4.98 85.375 39.625 1 85.56 127 VAL B O 1
ATOM 4955 N N . CYS B 1 128 ? 4.562 83.312 40.312 1 86.81 128 CYS B N 1
ATOM 4956 C CA . CYS B 1 128 ? 4.523 82.75 38.969 1 86.81 128 CYS B CA 1
ATOM 4957 C C . CYS B 1 128 ? 3.447 83.438 38.125 1 86.81 128 CYS B C 1
ATOM 4959 O O . CYS B 1 128 ? 3.641 83.625 36.938 1 86.81 128 CYS B O 1
ATOM 4961 N N . THR B 1 129 ? 2.346 83.812 38.719 1 86.69 129 THR B N 1
ATOM 4962 C CA . THR B 1 129 ? 1.207 84.375 38.031 1 86.69 129 THR B CA 1
ATOM 4963 C C . THR B 1 129 ? 1.592 85.75 37.406 1 86.69 129 THR B C 1
ATOM 4965 O O . THR B 1 129 ? 1.069 86.125 36.344 1 86.69 129 THR B O 1
ATOM 4968 N N . VAL B 1 130 ? 2.52 86.375 38.031 1 86.31 130 VAL B N 1
ATOM 4969 C CA . VAL B 1 130 ? 2.869 87.688 37.594 1 86.31 130 VAL B CA 1
ATOM 4970 C C . VAL B 1 130 ? 4.059 87.625 36.656 1 86.31 130 VAL B C 1
ATOM 4972 O O . VAL B 1 130 ? 4.098 88.375 35.656 1 86.31 130 VAL B O 1
ATOM 4975 N N . ARG B 1 131 ? 4.902 86.75 36.812 1 85.62 131 ARG B N 1
ATOM 4976 C CA . ARG B 1 131 ? 6.168 86.75 36.062 1 85.62 131 ARG B CA 1
ATOM 4977 C C . ARG B 1 131 ? 6.094 85.938 34.812 1 85.62 131 ARG B C 1
ATOM 4979 O O . ARG B 1 131 ? 6.512 86.375 33.75 1 85.62 131 ARG B O 1
ATOM 4986 N N . GLN B 1 132 ? 5.605 84.688 34.938 1 83.69 132 GLN B N 1
ATOM 4987 C CA . GLN B 1 132 ? 5.727 83.75 33.812 1 83.69 132 GLN B CA 1
ATOM 4988 C C . GLN B 1 132 ? 4.359 83.438 33.219 1 83.69 132 GLN B C 1
ATOM 4990 O O . GLN B 1 132 ? 4.246 83.188 32.031 1 83.69 132 GLN B O 1
ATOM 4995 N N . CYS B 1 133 ? 3.303 83.5 34.125 1 85.94 133 CYS B N 1
ATOM 4996 C CA . CYS B 1 133 ? 2.012 83 33.656 1 85.94 133 CYS B CA 1
ATOM 4997 C C . CYS B 1 133 ? 0.981 84.062 33.594 1 85.94 133 CYS B C 1
ATOM 4999 O O . CYS B 1 133 ? -0.211 83.875 33.781 1 85.94 133 CYS B O 1
ATOM 5001 N N . HIS B 1 134 ? 1.493 85.25 33.375 1 84.81 134 HIS B N 1
ATOM 5002 C CA . HIS B 1 134 ? 0.628 86.438 33.406 1 84.81 134 HIS B CA 1
ATOM 5003 C C . HIS B 1 134 ? -0.445 86.312 32.344 1 84.81 134 HIS B C 1
ATOM 5005 O O . HIS B 1 134 ? -1.586 86.75 32.562 1 84.81 134 HIS B O 1
ATOM 5011 N N . ARG B 1 135 ? -0.081 85.75 31.172 1 88.38 135 ARG B N 1
ATOM 5012 C CA . ARG B 1 135 ? -1.046 85.688 30.078 1 88.38 135 ARG B CA 1
ATOM 5013 C C . ARG B 1 135 ? -1.633 84.312 29.953 1 88.38 135 ARG B C 1
ATOM 5015 O O . ARG B 1 135 ? -2.396 84 29.016 1 88.38 135 ARG B O 1
ATOM 5022 N N . HIS B 1 136 ? -1.296 83.438 30.812 1 90.31 136 HIS B N 1
ATOM 5023 C CA . HIS B 1 136 ? -1.766 82.062 30.734 1 90.31 136 HIS B CA 1
ATOM 5024 C C . HIS B 1 136 ? -3.125 81.938 31.406 1 90.31 136 HIS B C 1
ATOM 5026 O O . HIS B 1 136 ? -3.549 82.812 32.188 1 90.31 136 HIS B O 1
ATOM 5032 N N . GLN B 1 137 ? -3.816 80.875 31.078 1 91.81 137 GLN B N 1
ATOM 5033 C CA . GLN B 1 137 ? -5.07 80.562 31.75 1 91.81 137 GLN B CA 1
ATOM 5034 C C . GLN B 1 137 ? -4.816 79.875 33.094 1 91.81 137 GLN B C 1
ATOM 5036 O O . GLN B 1 137 ? -4.227 78.812 33.125 1 91.81 137 GLN B O 1
ATOM 5041 N N . ARG B 1 138 ? -5.211 80.562 34.188 1 91.5 138 ARG B N 1
ATOM 5042 C CA . ARG B 1 138 ? -5.023 80.062 35.562 1 91.5 138 ARG B CA 1
ATOM 5043 C C . ARG B 1 138 ? -6.352 79.625 36.156 1 91.5 138 ARG B C 1
ATOM 5045 O O . ARG B 1 138 ? -7.371 80.312 35.969 1 91.5 138 ARG B O 1
ATOM 5052 N N . VAL B 1 139 ? -6.355 78.5 36.75 1 91.88 139 VAL B N 1
ATOM 5053 C CA . VAL B 1 139 ? -7.582 77.938 37.375 1 91.88 139 VAL B CA 1
ATOM 5054 C C . VAL B 1 139 ? -7.309 77.5 38.781 1 91.88 139 VAL B C 1
ATOM 5056 O O . VAL B 1 139 ? -6.152 77.312 39.188 1 91.88 139 VAL B O 1
ATOM 5059 N N . LEU B 1 140 ? -8.422 77.375 39.594 1 92.19 140 LEU B N 1
ATOM 5060 C CA . LEU B 1 140 ? -8.312 76.875 40.938 1 92.19 140 LEU B CA 1
ATOM 5061 C C . LEU B 1 140 ? -7.996 75.375 40.938 1 92.19 140 LEU B C 1
ATOM 5063 O O . LEU B 1 140 ? -8.32 74.688 39.969 1 92.19 140 LEU B O 1
ATOM 5067 N N . PHE B 1 141 ? -7.375 74.875 41.938 1 91.12 141 PHE B N 1
ATOM 5068 C CA . PHE B 1 141 ? -7.039 73.5 42.062 1 91.12 141 PHE B CA 1
ATOM 5069 C C . PHE B 1 141 ? -8.289 72.625 41.938 1 91.12 141 PHE B C 1
ATOM 5071 O O . PHE B 1 141 ? -8.281 71.625 41.25 1 91.12 141 PHE B O 1
ATOM 5078 N N . GLU B 1 142 ? -9.367 73 42.625 1 91.38 142 GLU B N 1
ATOM 5079 C CA . GLU B 1 142 ? -10.602 72.188 42.688 1 91.38 142 GLU B CA 1
ATOM 5080 C C . GLU B 1 142 ? -11.219 72.062 41.281 1 91.38 142 GLU B C 1
ATOM 5082 O O . GLU B 1 142 ? -11.711 71 40.938 1 91.38 142 GLU B O 1
ATOM 5087 N N . GLU B 1 143 ? -11.094 73.125 40.531 1 92.38 143 GLU B N 1
ATOM 5088 C CA . GLU B 1 143 ? -11.688 73.125 39.188 1 92.38 143 GLU B CA 1
ATOM 5089 C C . GLU B 1 143 ? -10.906 72.188 38.25 1 92.38 143 GLU B C 1
ATOM 5091 O O . GLU B 1 143 ? -11.492 71.375 37.531 1 92.38 143 GLU B O 1
ATOM 5096 N N . GLU B 1 144 ? -9.617 72.375 38.219 1 93.38 144 GLU B N 1
ATOM 5097 C CA . GLU B 1 144 ? -8.789 71.5 37.344 1 93.38 144 GLU B CA 1
ATOM 5098 C C . GLU B 1 144 ? -8.828 70.062 37.781 1 93.38 144 GLU B C 1
ATOM 5100 O O . GLU B 1 144 ? -8.844 69.125 36.938 1 93.38 144 GLU B O 1
ATOM 5105 N N . ARG B 1 145 ? -8.852 69.75 39.062 1 93.5 145 ARG B N 1
ATOM 5106 C CA . ARG B 1 145 ? -8.938 68.375 39.594 1 93.5 145 ARG B CA 1
ATOM 5107 C C . ARG B 1 145 ? -10.227 67.688 39.125 1 93.5 145 ARG B C 1
ATOM 5109 O O . ARG B 1 145 ? -10.203 66.562 38.719 1 93.5 145 ARG B O 1
ATOM 5116 N N . SER B 1 146 ? -11.32 68.438 39.25 1 93.88 146 SER B N 1
ATOM 5117 C CA . SER B 1 146 ? -12.602 67.875 38.844 1 93.88 146 SER B CA 1
ATOM 5118 C C . SER B 1 146 ? -12.578 67.438 37.375 1 93.88 146 SER B C 1
ATOM 5120 O O . SER B 1 146 ? -13.086 66.375 37.031 1 93.88 146 SER B O 1
ATOM 5122 N N . LYS B 1 147 ? -11.922 68.312 36.562 1 93.69 147 LYS B N 1
ATOM 5123 C CA . LYS B 1 147 ? -11.805 68 35.156 1 93.69 147 LYS B CA 1
ATOM 5124 C C . LYS B 1 147 ? -10.938 66.75 34.938 1 93.69 147 LYS B C 1
ATOM 5126 O O . LYS B 1 147 ? -11.336 65.812 34.219 1 93.69 147 LYS B O 1
ATOM 5131 N N . LYS B 1 148 ? -9.82 66.688 35.562 1 93.94 148 LYS B N 1
ATOM 5132 C CA . LYS B 1 148 ? -8.867 65.625 35.406 1 93.94 148 LYS B CA 1
ATOM 5133 C C . LYS B 1 148 ? -9.383 64.312 36.031 1 93.94 148 LYS B C 1
ATOM 5135 O O . LYS B 1 148 ? -9.109 63.25 35.562 1 93.94 148 LYS B O 1
ATOM 5140 N N . GLN B 1 149 ? -10.109 64.438 37.156 1 93.62 149 GLN B N 1
ATOM 5141 C CA . GLN B 1 149 ? -10.734 63.312 37.812 1 93.62 149 GLN B CA 1
ATOM 5142 C C . GLN B 1 149 ? -11.742 62.625 36.875 1 93.62 149 GLN B C 1
ATOM 5144 O O . GLN B 1 149 ? -11.82 61.406 36.812 1 93.62 149 GLN B O 1
ATOM 5149 N N . ALA B 1 150 ? -12.469 63.469 36.188 1 94.44 150 ALA B N 1
ATOM 5150 C CA . ALA B 1 150 ? -13.453 62.938 35.25 1 94.44 150 ALA B CA 1
ATOM 5151 C C . ALA B 1 150 ? -12.773 62.188 34.125 1 94.44 150 ALA B C 1
ATOM 5153 O O . ALA B 1 150 ? -13.219 61.094 33.719 1 94.44 150 ALA B O 1
ATOM 5154 N N . LEU B 1 151 ? -11.648 62.719 33.625 1 93.06 151 LEU B N 1
ATOM 5155 C CA . LEU B 1 151 ? -10.891 62.094 32.531 1 93.06 151 LEU B CA 1
ATOM 5156 C C . LEU B 1 151 ? -10.281 60.781 33.031 1 93.06 151 LEU B C 1
ATOM 5158 O O . LEU B 1 151 ? -10.297 59.781 32.281 1 93.06 151 LEU B O 1
ATOM 5162 N N . LEU B 1 152 ? -9.828 60.781 34.219 1 93.31 152 LEU B N 1
ATOM 5163 C CA . LEU B 1 152 ? -9.203 59.594 34.781 1 93.31 152 LEU B CA 1
ATOM 5164 C C . LEU B 1 152 ? -10.227 58.5 35 1 93.31 152 LEU B C 1
ATOM 5166 O O . LEU B 1 152 ? -9.945 57.344 34.75 1 93.31 152 LEU B O 1
ATOM 5170 N N . LYS B 1 153 ? -11.43 58.875 35.438 1 94.25 153 LYS B N 1
ATOM 5171 C CA . LYS B 1 153 ? -12.492 57.906 35.656 1 94.25 153 LYS B CA 1
ATOM 5172 C C . LYS B 1 153 ? -12.914 57.281 34.344 1 94.25 153 LYS B C 1
ATOM 5174 O O . LYS B 1 153 ? -13.164 56.062 34.281 1 94.25 153 LYS B O 1
ATOM 5179 N N . GLU B 1 154 ? -12.922 58.094 33.312 1 92.81 154 GLU B N 1
ATOM 5180 C CA . GLU B 1 154 ? -13.242 57.562 31.984 1 92.81 154 GLU B CA 1
ATOM 5181 C C . GLU B 1 154 ? -12.164 56.594 31.5 1 92.81 154 GLU B C 1
ATOM 5183 O O . GLU B 1 154 ? -12.477 55.531 30.953 1 92.81 154 GLU B O 1
ATOM 5188 N N . SER B 1 155 ? -10.938 56.969 31.672 1 91.5 155 SER B N 1
ATOM 5189 C CA . SER B 1 155 ? -9.82 56.125 31.266 1 91.5 155 SER B CA 1
ATOM 5190 C C . SER B 1 155 ? -9.797 54.812 32.031 1 91.5 155 SER B C 1
ATOM 5192 O O . SER B 1 155 ? -9.461 53.75 31.484 1 91.5 155 SER B O 1
ATOM 5194 N N . LEU B 1 156 ? -10.188 54.875 33.281 1 91.81 156 LEU B N 1
ATOM 5195 C CA . LEU B 1 156 ? -10.219 53.688 34.125 1 91.81 156 LEU B CA 1
ATOM 5196 C C . LEU B 1 156 ? -11.312 52.75 33.688 1 91.81 156 LEU B C 1
ATOM 5198 O O . LEU B 1 156 ? -11.125 51.531 33.688 1 91.81 156 LEU B O 1
ATOM 5202 N N . GLU B 1 157 ? -12.43 53.344 33.281 1 92.69 157 GLU B N 1
ATOM 5203 C CA . GLU B 1 157 ? -13.516 52.531 32.75 1 92.69 157 GLU B CA 1
ATOM 5204 C C . GLU B 1 157 ? -13.102 51.781 31.484 1 92.69 157 GLU B C 1
ATOM 5206 O O . GLU B 1 157 ? -13.391 50.594 31.328 1 92.69 157 GLU B O 1
ATOM 5211 N N . LYS B 1 158 ? -12.406 52.469 30.625 1 91.25 158 LYS B N 1
ATOM 5212 C CA . LYS B 1 158 ? -11.922 51.875 29.391 1 91.25 158 LYS B CA 1
ATOM 5213 C C . LYS B 1 158 ? -10.883 50.781 29.688 1 91.25 158 LYS B C 1
ATOM 5215 O O . LYS B 1 158 ? -10.867 49.75 29.047 1 91.25 158 LYS B O 1
ATOM 5220 N N . ALA B 1 159 ? -10.031 51.031 30.656 1 90.44 159 ALA B N 1
ATOM 5221 C CA . ALA B 1 159 ? -9 50.062 31.031 1 90.44 159 ALA B CA 1
ATOM 5222 C C . ALA B 1 159 ? -9.625 48.812 31.609 1 90.44 159 ALA B C 1
ATOM 5224 O O . ALA B 1 159 ? -9.148 47.688 31.344 1 90.44 159 ALA B O 1
ATOM 5225 N N . GLU B 1 160 ? -10.742 49 32.344 1 92.25 160 GLU B N 1
ATOM 5226 C CA . GLU B 1 160 ? -11.43 47.844 32.938 1 92.25 160 GLU B CA 1
ATOM 5227 C C . GLU B 1 160 ? -12.094 46.969 31.859 1 92.25 160 GLU B C 1
ATOM 5229 O O . GLU B 1 160 ? -12.062 45.75 31.922 1 92.25 160 GLU B O 1
ATOM 5234 N N . GLU B 1 161 ? -12.648 47.656 30.922 1 93.19 161 GLU B N 1
ATOM 5235 C CA . GLU B 1 161 ? -13.242 46.938 29.812 1 93.19 161 GLU B CA 1
ATOM 5236 C C . GLU B 1 161 ? -12.18 46.156 29.031 1 93.19 161 GLU B C 1
ATOM 5238 O O . GLU B 1 161 ? -12.398 45.031 28.641 1 93.19 161 GLU B O 1
ATOM 5243 N N . GLU B 1 162 ? -11.047 46.781 28.828 1 91.88 162 GLU B N 1
ATOM 5244 C CA . GLU B 1 162 ? -9.961 46.125 28.109 1 91.88 162 GLU B CA 1
ATOM 5245 C C . GLU B 1 162 ? -9.391 44.938 28.891 1 91.88 162 GLU B C 1
ATOM 5247 O O . GLU B 1 162 ? -9 43.938 28.312 1 91.88 162 GLU B O 1
ATOM 5252 N N . LEU B 1 163 ? -9.359 45.125 30.219 1 92.69 163 LEU B N 1
ATOM 5253 C CA . LEU B 1 163 ? -8.891 44.031 31.062 1 92.69 163 LEU B CA 1
ATOM 5254 C C . LEU B 1 163 ? -9.789 42.812 30.938 1 92.69 163 LEU B C 1
ATOM 5256 O O . LEU B 1 163 ? -9.297 41.688 30.812 1 92.69 163 LEU B O 1
ATOM 5260 N N . GLU B 1 164 ? -11.039 43.062 30.875 1 93.75 164 GLU B N 1
ATOM 5261 C CA . GLU B 1 164 ? -11.984 41.969 30.719 1 93.75 164 GLU B CA 1
ATOM 5262 C C . GLU B 1 164 ? -11.836 41.312 29.359 1 93.75 164 GLU B C 1
ATOM 5264 O O . GLU B 1 164 ? -11.93 40.094 29.25 1 93.75 164 GLU B O 1
ATOM 5269 N N . ARG B 1 165 ? -11.625 42.094 28.359 1 92.56 165 ARG B N 1
ATOM 5270 C CA . ARG B 1 165 ? -11.461 41.562 27.016 1 92.56 165 ARG B CA 1
ATOM 5271 C C . ARG B 1 165 ? -10.211 40.688 26.906 1 92.56 165 ARG B C 1
ATOM 5273 O O . ARG B 1 165 ? -10.234 39.625 26.297 1 92.56 165 ARG B O 1
ATOM 5280 N N . ILE B 1 166 ? -9.133 41.156 27.516 1 93.38 166 ILE B N 1
ATOM 5281 C CA . ILE B 1 166 ? -7.875 40.406 27.469 1 93.38 166 ILE B CA 1
ATOM 5282 C C . ILE B 1 166 ? -8.016 39.094 28.234 1 93.38 166 ILE B C 1
ATOM 5284 O O . ILE B 1 166 ? -7.523 38.062 27.797 1 93.38 166 ILE B O 1
ATOM 5288 N N . GLU B 1 167 ? -8.688 39.188 29.344 1 94.06 167 GLU B N 1
ATOM 5289 C CA . GLU B 1 167 ? -8.898 37.969 30.141 1 94.06 167 GLU B CA 1
ATOM 5290 C C . GLU B 1 167 ? -9.703 36.938 29.359 1 94.06 167 GLU B C 1
ATOM 5292 O O . GLU B 1 167 ? -9.406 35.75 29.406 1 94.06 167 GLU B O 1
ATOM 5297 N N . GLN B 1 168 ? -10.695 37.438 28.719 1 94.12 168 GLN B N 1
ATOM 5298 C CA . GLN B 1 168 ? -11.5 36.531 27.891 1 94.12 168 GLN B CA 1
ATOM 5299 C C . GLN B 1 168 ? -10.672 35.938 26.766 1 94.12 168 GLN B C 1
ATOM 5301 O O . GLN B 1 168 ? -10.797 34.75 26.453 1 94.12 168 GLN B O 1
ATOM 5306 N N . ALA B 1 169 ? -9.828 36.75 26.156 1 92.5 169 ALA B N 1
ATOM 5307 C CA . ALA B 1 169 ? -8.961 36.25 25.078 1 92.5 169 ALA B CA 1
ATOM 5308 C C . ALA B 1 169 ? -7.98 35.219 25.594 1 92.5 169 ALA B C 1
ATOM 5310 O O . ALA B 1 169 ? -7.691 34.219 24.891 1 92.5 169 ALA B O 1
ATOM 5311 N N . MET B 1 170 ? -7.512 35.375 26.781 1 93.88 170 MET B N 1
ATOM 5312 C CA . MET B 1 170 ? -6.586 34.438 27.375 1 93.88 170 MET B CA 1
ATOM 5313 C C . MET B 1 170 ? -7.285 33.094 27.656 1 93.88 170 MET B C 1
ATOM 5315 O O . MET B 1 170 ? -6.699 32.031 27.484 1 93.88 170 MET B O 1
ATOM 5319 N N . GLN B 1 171 ? -8.531 33.25 28.109 1 94.81 171 GLN B N 1
ATOM 5320 C CA . GLN B 1 171 ? -9.305 32.031 28.344 1 94.81 171 GLN B CA 1
ATOM 5321 C C . GLN B 1 171 ? -9.531 31.266 27.031 1 94.81 171 GLN B C 1
ATOM 5323 O O . GLN B 1 171 ? -9.484 30.031 27.016 1 94.81 171 GLN B O 1
ATOM 5328 N N . GLU B 1 172 ? -9.789 31.969 25.984 1 92.81 172 GLU B N 1
ATOM 5329 C CA . GLU B 1 172 ? -9.953 31.344 24.672 1 92.81 172 GLU B CA 1
ATOM 5330 C C . GLU B 1 172 ? -8.672 30.656 24.219 1 92.81 172 GLU B C 1
ATOM 5332 O O . GLU B 1 172 ? -8.719 29.578 23.609 1 92.81 172 GLU B O 1
ATOM 5337 N N . LEU B 1 173 ? -7.551 31.25 24.547 1 93.38 173 LEU B N 1
ATOM 5338 C CA . LEU B 1 173 ? -6.273 30.641 24.188 1 93.38 173 LEU B CA 1
ATOM 5339 C C . LEU B 1 173 ? -6.043 29.359 24.984 1 93.38 173 LEU B C 1
ATOM 5341 O O . LEU B 1 173 ? -5.492 28.391 24.469 1 93.38 173 LEU B O 1
ATOM 5345 N N . ASP B 1 174 ? -6.512 29.422 26.219 1 94.94 174 ASP B N 1
ATOM 5346 C CA . ASP B 1 174 ? -6.406 28.203 27.031 1 94.94 174 ASP B CA 1
ATOM 5347 C C . ASP B 1 174 ? -7.254 27.078 26.453 1 94.94 174 ASP B C 1
ATOM 5349 O O . ASP B 1 174 ? -6.824 25.922 26.438 1 94.94 174 ASP B O 1
ATOM 5353 N N . GLU B 1 175 ? -8.414 27.406 26.031 1 94 175 GLU B N 1
ATOM 5354 C CA . GLU B 1 175 ? -9.289 26.422 25.406 1 94 175 GLU B CA 1
ATOM 5355 C C . GLU B 1 175 ? -8.68 25.891 24.109 1 94 175 GLU B C 1
ATOM 5357 O O . GLU B 1 175 ? -8.789 24.703 23.812 1 94 175 GLU B O 1
ATOM 5362 N N . ARG B 1 176 ? -8.078 26.734 23.422 1 93.56 176 ARG B N 1
ATOM 5363 C CA . ARG B 1 176 ? -7.426 26.328 22.172 1 93.56 176 ARG B CA 1
ATOM 5364 C C . ARG B 1 176 ? -6.266 25.391 22.453 1 93.56 176 ARG B C 1
ATOM 5366 O O . ARG B 1 176 ? -6.047 24.422 21.719 1 93.56 176 ARG B O 1
ATOM 5373 N N . THR B 1 177 ? -5.512 25.734 23.469 1 94.56 177 THR B N 1
ATOM 5374 C CA . THR B 1 177 ? -4.422 24.859 23.891 1 94.56 177 THR B CA 1
ATOM 5375 C C . THR B 1 177 ? -4.941 23.453 24.172 1 94.56 177 THR B C 1
ATOM 5377 O O . THR B 1 177 ? -4.363 22.469 23.719 1 94.56 177 THR B O 1
ATOM 5380 N N . ARG B 1 178 ? -6.027 23.406 24.859 1 95.19 178 ARG B N 1
ATOM 5381 C CA . ARG B 1 178 ? -6.629 22.109 25.188 1 95.19 178 ARG B CA 1
ATOM 5382 C C . ARG B 1 178 ? -7.125 21.406 23.938 1 95.19 178 ARG B C 1
ATOM 5384 O O . ARG B 1 178 ? -6.93 20.203 23.766 1 95.19 178 ARG B O 1
ATOM 5391 N N . SER B 1 179 ? -7.742 22.141 23.078 1 93.5 179 SER B N 1
ATOM 5392 C CA . SER B 1 179 ? -8.281 21.578 21.844 1 93.5 179 SER B CA 1
ATOM 5393 C C . SER B 1 179 ? -7.168 21.016 20.969 1 93.5 179 SER B C 1
ATOM 5395 O O . SER B 1 179 ? -7.32 19.938 20.375 1 93.5 179 SER B O 1
ATOM 5397 N N . ILE B 1 180 ? -6.078 21.734 20.875 1 94.75 180 ILE B N 1
ATOM 5398 C CA . ILE B 1 180 ? -4.938 21.297 20.078 1 94.75 180 ILE B CA 1
ATOM 5399 C C . ILE B 1 180 ? -4.391 19.984 20.641 1 94.75 180 ILE B C 1
ATOM 5401 O O . ILE B 1 180 ? -4.145 19.031 19.906 1 94.75 180 ILE B O 1
ATOM 5405 N N . LYS B 1 181 ? -4.27 19.906 21.938 1 95.75 181 LYS B N 1
ATOM 5406 C CA . LYS B 1 181 ? -3.756 18.703 22.594 1 95.75 181 LYS B CA 1
ATOM 5407 C C . LYS B 1 181 ? -4.699 17.531 22.375 1 95.75 181 LYS B C 1
ATOM 5409 O O . LYS B 1 181 ? -4.266 16.422 22.016 1 95.75 181 LYS B O 1
ATOM 5414 N N . ASP B 1 182 ? -5.957 17.75 22.547 1 94 182 ASP B N 1
ATOM 5415 C CA . ASP B 1 182 ? -6.953 16.688 22.406 1 94 182 ASP B CA 1
ATOM 5416 C C . ASP B 1 182 ? -7.008 16.188 20.969 1 94 182 ASP B C 1
ATOM 5418 O O . ASP B 1 182 ? -7.078 14.969 20.734 1 94 182 ASP B O 1
ATOM 5422 N N . SER B 1 183 ? -7.047 17.078 20.094 1 91.44 183 SER B N 1
ATOM 5423 C CA . SER B 1 183 ? -7.109 16.703 18.688 1 91.44 183 SER B CA 1
ATOM 5424 C C . SER B 1 183 ? -5.887 15.891 18.281 1 91.44 183 SER B C 1
ATOM 5426 O O . SER B 1 183 ? -6.012 14.875 17.578 1 91.44 183 SER B O 1
ATOM 5428 N N . SER B 1 184 ? -4.734 16.344 18.688 1 94.56 184 SER B N 1
ATOM 5429 C CA . SER B 1 184 ? -3.496 15.648 18.359 1 94.56 184 SER B CA 1
ATOM 5430 C C . SER B 1 184 ? -3.457 14.266 19 1 94.56 184 SER B C 1
ATOM 5432 O O . SER B 1 184 ? -3.102 13.281 18.344 1 94.56 184 SER B O 1
ATOM 5434 N N . GLU B 1 185 ? -3.834 14.211 20.25 1 93.94 185 GLU B N 1
ATOM 5435 C CA . GLU B 1 185 ? -3.834 12.93 20.953 1 93.94 185 GLU B CA 1
ATOM 5436 C C . GLU B 1 185 ? -4.852 11.969 20.359 1 93.94 185 GLU B C 1
ATOM 5438 O O . GLU B 1 185 ? -4.598 10.766 20.266 1 93.94 185 GLU B O 1
ATOM 5443 N N . GLY B 1 186 ? -5.957 12.477 20.047 1 91.12 186 GLY B N 1
ATOM 5444 C CA . GLY B 1 186 ? -6.969 11.664 19.391 1 91.12 186 GLY B CA 1
ATOM 5445 C C . GLY B 1 186 ? -6.504 11.078 18.062 1 91.12 186 GLY B C 1
ATOM 5446 O O . GLY B 1 186 ? -6.668 9.883 17.828 1 91.12 186 GLY B O 1
ATOM 5447 N N . LEU B 1 187 ? -5.914 11.898 17.25 1 92.5 187 LEU B N 1
ATOM 5448 C CA . LEU B 1 187 ? -5.41 11.445 15.953 1 92.5 187 LEU B CA 1
ATOM 5449 C C . LEU B 1 187 ? -4.301 10.414 16.141 1 92.5 187 LEU B C 1
ATOM 5451 O O . LEU B 1 187 ? -4.277 9.398 15.438 1 92.5 187 LEU B O 1
ATOM 5455 N N . LYS B 1 188 ? -3.398 10.719 17.031 1 94 188 LYS B N 1
ATOM 5456 C CA . LYS B 1 188 ? -2.318 9.773 17.312 1 94 188 LYS B CA 1
ATOM 5457 C C . LYS B 1 188 ? -2.867 8.406 17.703 1 94 188 LYS B C 1
ATOM 5459 O O . LYS B 1 188 ? -2.393 7.379 17.219 1 94 188 LYS B O 1
ATOM 5464 N N . SER B 1 189 ? -3.863 8.391 18.531 1 92.5 189 SER B N 1
ATOM 5465 C CA . SER B 1 189 ? -4.449 7.145 19.016 1 92.5 189 SER B CA 1
ATOM 5466 C C . SER B 1 189 ? -5.062 6.348 17.859 1 92.5 189 SER B C 1
ATOM 5468 O O . SER B 1 189 ? -4.852 5.141 17.75 1 92.5 189 SER B O 1
ATOM 5470 N N . VAL B 1 190 ? -5.789 7.004 17.062 1 91.12 190 VAL B N 1
ATOM 5471 C CA . VAL B 1 190 ? -6.449 6.344 15.938 1 91.12 190 VAL B CA 1
ATOM 5472 C C . VAL B 1 190 ? -5.398 5.797 14.969 1 91.12 190 VAL B C 1
ATOM 5474 O O . VAL B 1 190 ? -5.512 4.668 14.492 1 91.12 190 VAL B O 1
ATOM 5477 N N . ILE B 1 191 ? -4.41 6.566 14.672 1 92.12 191 ILE B N 1
ATOM 5478 C CA . ILE B 1 191 ? -3.35 6.18 13.75 1 92.12 191 ILE B CA 1
ATOM 5479 C C . ILE B 1 191 ? -2.605 4.965 14.297 1 92.12 191 ILE B C 1
ATOM 5481 O O . ILE B 1 191 ? -2.326 4.016 13.562 1 92.12 191 ILE B O 1
ATOM 5485 N N . LEU B 1 192 ? -2.342 5.004 15.594 1 93.81 192 LEU B N 1
ATOM 5486 C CA . LEU B 1 192 ? -1.64 3.889 16.219 1 93.81 192 LEU B CA 1
ATOM 5487 C C . LEU B 1 192 ? -2.479 2.617 16.156 1 93.81 192 LEU B C 1
ATOM 5489 O O . LEU B 1 192 ? -1.952 1.531 15.906 1 93.81 192 LEU B O 1
ATOM 5493 N N . SER B 1 193 ? -3.717 2.764 16.359 1 90.94 193 SER B N 1
ATOM 5494 C CA . SER B 1 193 ? -4.609 1.613 16.266 1 90.94 193 SER B CA 1
ATOM 5495 C C . SER B 1 193 ? -4.629 1.044 14.852 1 90.94 193 SER B C 1
ATOM 5497 O O . SER B 1 193 ? -4.586 -0.174 14.672 1 90.94 193 SER B O 1
ATOM 5499 N N . LYS B 1 194 ? -4.691 1.903 13.93 1 91 194 LYS B N 1
ATOM 5500 C CA . LYS B 1 194 ? -4.707 1.457 12.539 1 91 194 LYS B CA 1
ATOM 5501 C C . LYS B 1 194 ? -3.412 0.738 12.172 1 91 194 LYS B C 1
ATOM 5503 O O . LYS B 1 194 ? -3.436 -0.292 11.5 1 91 194 LYS B O 1
ATOM 5508 N N . PHE B 1 195 ? -2.295 1.233 12.633 1 92.88 195 PHE B N 1
ATOM 5509 C CA . PHE B 1 195 ? -1.017 0.583 12.375 1 92.88 195 PHE B CA 1
ATOM 5510 C C . PHE B 1 195 ? -0.979 -0.804 13.008 1 92.88 195 PHE B C 1
ATOM 5512 O O . PHE B 1 195 ? -0.426 -1.741 12.43 1 92.88 195 PHE B O 1
ATOM 5519 N N . THR B 1 196 ? -1.534 -0.901 14.172 1 92.19 196 THR B N 1
ATOM 5520 C CA . THR B 1 196 ? -1.586 -2.199 14.836 1 92.19 196 THR B CA 1
ATOM 5521 C C . THR B 1 196 ? -2.373 -3.203 14 1 92.19 196 THR B C 1
ATOM 5523 O O . THR B 1 196 ? -1.941 -4.344 13.82 1 92.19 196 THR B O 1
ATOM 5526 N N . PHE B 1 197 ? -3.391 -2.744 13.531 1 90.62 197 PHE B N 1
ATOM 5527 C CA . PHE B 1 197 ? -4.219 -3.592 12.68 1 90.62 197 PHE B CA 1
ATOM 5528 C C . PHE B 1 197 ? -3.482 -3.959 11.398 1 90.62 197 PHE B C 1
ATOM 5530 O O . PHE B 1 197 ? -3.518 -5.109 10.961 1 90.62 197 PHE B O 1
ATOM 5537 N N . LEU B 1 198 ? -2.865 -3.01 10.758 1 91.88 198 LEU B N 1
ATOM 5538 C CA . LEU B 1 198 ? -2.17 -3.238 9.5 1 91.88 198 LEU B CA 1
ATOM 5539 C C . LEU B 1 198 ? -0.986 -4.18 9.688 1 91.88 198 LEU B C 1
ATOM 5541 O O . LEU B 1 198 ? -0.671 -4.977 8.805 1 91.88 198 LEU B O 1
ATOM 5545 N N . ARG B 1 199 ? -0.328 -4.078 10.875 1 93 199 ARG B N 1
ATOM 5546 C CA . ARG B 1 199 ? 0.753 -5.008 11.188 1 93 199 ARG B CA 1
ATOM 5547 C C . ARG B 1 199 ? 0.247 -6.445 11.219 1 93 199 ARG B C 1
ATOM 5549 O O . ARG B 1 199 ? 0.877 -7.344 10.664 1 93 199 ARG B O 1
ATOM 5556 N N . LYS B 1 200 ? -0.868 -6.574 11.82 1 91.38 200 LYS B N 1
ATOM 5557 C CA . LYS B 1 200 ? -1.459 -7.91 11.883 1 91.38 200 LYS B CA 1
ATOM 5558 C C . LYS B 1 200 ? -1.892 -8.383 10.492 1 91.38 200 LYS B C 1
ATOM 5560 O O . LYS B 1 200 ? -1.697 -9.547 10.141 1 91.38 200 LYS B O 1
ATOM 5565 N N . ALA B 1 201 ? -2.502 -7.5 9.773 1 89.56 201 ALA B N 1
ATOM 5566 C CA . ALA B 1 201 ? -2.932 -7.84 8.422 1 89.56 201 ALA B CA 1
ATOM 5567 C C . ALA B 1 201 ? -1.741 -8.242 7.555 1 89.56 201 ALA B C 1
ATOM 5569 O O . ALA B 1 201 ? -1.839 -9.164 6.746 1 89.56 201 ALA B O 1
ATOM 5570 N N . LEU B 1 202 ? -0.651 -7.52 7.672 1 92.31 202 LEU B N 1
ATOM 5571 C CA . LEU B 1 202 ? 0.56 -7.836 6.922 1 92.31 202 LEU B CA 1
ATOM 5572 C C . LEU B 1 202 ? 1.098 -9.211 7.312 1 92.31 202 LEU B C 1
ATOM 5574 O O . LEU B 1 202 ? 1.522 -9.977 6.445 1 92.31 202 LEU B O 1
ATOM 5578 N N . GLU B 1 203 ? 1.055 -9.57 8.578 1 92 203 GLU B N 1
ATOM 5579 C CA . GLU B 1 203 ? 1.476 -10.883 9.055 1 92 203 GLU B CA 1
ATOM 5580 C C . GLU B 1 203 ? 0.592 -11.984 8.484 1 92 203 GLU B C 1
ATOM 5582 O O . GLU B 1 203 ? 1.09 -13.039 8.062 1 92 203 GLU B O 1
ATOM 5587 N N . ASP B 1 204 ? -0.651 -11.703 8.5 1 90.88 204 ASP B N 1
ATOM 5588 C CA . ASP B 1 204 ? -1.582 -12.672 7.934 1 90.88 204 ASP B CA 1
ATOM 5589 C C . ASP B 1 204 ? -1.333 -12.859 6.438 1 90.88 204 ASP B C 1
ATOM 5591 O O . ASP B 1 204 ? -1.37 -13.984 5.934 1 90.88 204 ASP B O 1
ATOM 5595 N N . PHE B 1 205 ? -1.141 -11.766 5.824 1 91.88 205 PHE B N 1
ATOM 5596 C CA . PHE B 1 205 ? -0.846 -11.797 4.395 1 91.88 205 PHE B CA 1
ATOM 5597 C C . PHE B 1 205 ? 0.389 -12.648 4.117 1 91.88 205 PHE B C 1
ATOM 5599 O O . PHE B 1 205 ? 0.402 -13.445 3.18 1 91.88 205 PHE B O 1
ATOM 5606 N N . GLN B 1 206 ? 1.393 -12.492 4.902 1 92.69 206 GLN B N 1
ATOM 5607 C CA . GLN B 1 206 ? 2.596 -13.312 4.789 1 92.69 206 GLN B CA 1
ATOM 5608 C C . GLN B 1 206 ? 2.266 -14.789 4.93 1 92.69 206 GLN B C 1
ATOM 5610 O O . GLN B 1 206 ? 2.699 -15.609 4.113 1 92.69 206 GLN B O 1
ATOM 5615 N N . CYS B 1 207 ? 1.491 -15.148 5.949 1 91.19 207 CYS B N 1
ATOM 5616 C CA . CYS B 1 207 ? 1.137 -16.531 6.219 1 91.19 207 CYS B CA 1
ATOM 5617 C C . CYS B 1 207 ? 0.339 -17.125 5.062 1 91.19 207 CYS B C 1
ATOM 5619 O O . CYS B 1 207 ? 0.596 -18.25 4.641 1 91.19 207 CYS B O 1
ATOM 5621 N N . TRP B 1 208 ? -0.5 -16.328 4.566 1 89.44 208 TRP B N 1
ATOM 5622 C CA . TRP B 1 208 ? -1.334 -16.781 3.465 1 89.44 208 TRP B CA 1
ATOM 5623 C C . TRP B 1 208 ? -0.502 -17 2.203 1 89.44 208 TRP B C 1
ATOM 5625 O O . TRP B 1 208 ? -0.713 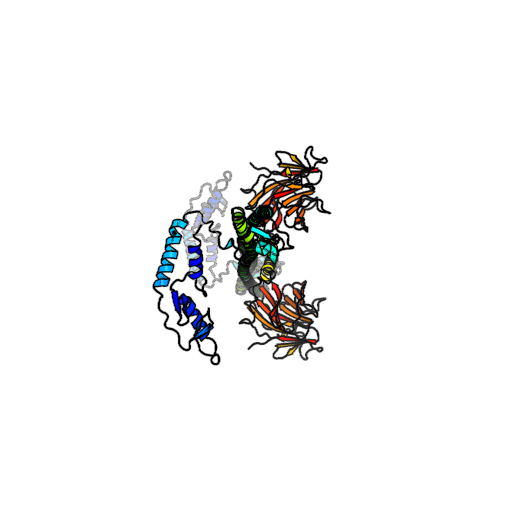-17.953 1.466 1 89.44 208 TRP B O 1
ATOM 5635 N N . THR B 1 209 ? 0.358 -16.078 1.919 1 91.06 209 THR B N 1
ATOM 5636 C CA . THR B 1 209 ? 1.199 -16.188 0.731 1 91.06 209 THR B CA 1
ATOM 5637 C C . THR B 1 209 ? 2.066 -17.438 0.793 1 91.06 209 THR B C 1
ATOM 5639 O O . THR B 1 209 ? 2.143 -18.203 -0.178 1 91.06 209 THR B O 1
ATOM 5642 N N . VAL B 1 210 ? 2.641 -17.75 1.944 1 93.19 210 VAL B N 1
ATOM 5643 C CA . VAL B 1 210 ? 3.49 -18.922 2.117 1 93.19 210 VAL B CA 1
ATOM 5644 C C . VAL B 1 210 ? 2.648 -20.188 1.991 1 93.19 210 VAL B C 1
ATOM 5646 O O . VAL B 1 210 ? 3.062 -21.156 1.345 1 93.19 210 VAL B O 1
ATOM 5649 N N . ALA B 1 211 ? 1.483 -20.141 2.568 1 91.94 211 ALA B N 1
ATOM 5650 C CA . ALA B 1 211 ? 0.591 -21.297 2.504 1 91.94 211 ALA B CA 1
ATOM 5651 C C . ALA B 1 211 ? 0.184 -21.594 1.064 1 91.94 211 ALA B C 1
ATOM 5653 O O . ALA B 1 211 ? 0.11 -22.75 0.661 1 91.94 211 ALA B O 1
ATOM 5654 N N . ARG B 1 212 ? -0.073 -20.562 0.344 1 91.56 212 ARG B N 1
ATOM 5655 C CA . ARG B 1 212 ? -0.468 -20.734 -1.049 1 91.56 212 ARG B CA 1
ATOM 5656 C C . ARG B 1 212 ? 0.667 -21.359 -1.863 1 91.56 212 ARG B C 1
ATOM 5658 O O . ARG B 1 212 ? 0.435 -22.234 -2.701 1 91.56 212 ARG B O 1
ATOM 5665 N N . ILE B 1 213 ? 1.864 -20.891 -1.682 1 94.5 213 ILE B N 1
ATOM 5666 C CA . ILE B 1 213 ? 3.029 -21.438 -2.365 1 94.5 213 ILE B CA 1
ATOM 5667 C C . ILE B 1 213 ? 3.176 -22.922 -2.027 1 94.5 213 ILE B C 1
ATOM 5669 O O . ILE B 1 213 ? 3.387 -23.75 -2.914 1 94.5 213 ILE B O 1
ATOM 5673 N N . GLU B 1 214 ? 2.992 -23.25 -0.756 1 95.25 214 GLU B N 1
ATOM 5674 C CA . GLU B 1 214 ? 3.115 -24.641 -0.308 1 95.25 214 GLU B CA 1
ATOM 5675 C C . GLU B 1 214 ? 2.014 -25.516 -0.904 1 95.25 214 GLU B C 1
ATOM 5677 O O . GLU B 1 214 ? 2.25 -26.672 -1.244 1 95.25 214 GLU B O 1
ATOM 5682 N N . GLN B 1 215 ? 0.878 -24.969 -1.006 1 93.88 215 GLN B N 1
ATOM 5683 C CA . GLN B 1 215 ? -0.236 -25.703 -1.599 1 93.88 215 GLN B CA 1
ATOM 5684 C C . GLN B 1 215 ? 0.024 -26 -3.072 1 93.88 215 GLN B C 1
ATOM 5686 O O . GLN B 1 215 ? -0.194 -27.125 -3.531 1 93.88 215 GLN B O 1
ATOM 5691 N N . GLU B 1 216 ? 0.503 -24.984 -3.775 1 93.75 216 GLU B N 1
ATOM 5692 C CA . GLU B 1 216 ? 0.82 -25.172 -5.188 1 93.75 216 GLU B CA 1
ATOM 5693 C C . GLU B 1 216 ? 1.953 -26.172 -5.371 1 93.75 216 GLU B C 1
ATOM 5695 O O . GLU B 1 216 ? 1.92 -27 -6.289 1 93.75 216 GLU B O 1
ATOM 5700 N N . GLN B 1 217 ? 2.971 -26.141 -4.512 1 95.56 217 GLN B N 1
ATOM 5701 C CA . GLN B 1 217 ? 4.07 -27.094 -4.531 1 95.56 217 GLN B CA 1
ATOM 5702 C C . GLN B 1 217 ? 3.559 -28.516 -4.32 1 95.56 217 GLN B C 1
ATOM 5704 O O . GLN B 1 217 ? 3.943 -29.438 -5.047 1 95.56 217 GLN B O 1
ATOM 5709 N N . ALA B 1 218 ? 2.688 -28.672 -3.326 1 95.75 218 ALA B N 1
ATOM 5710 C CA . ALA B 1 218 ? 2.156 -29.984 -2.998 1 95.75 218 ALA B CA 1
ATOM 5711 C C . ALA B 1 218 ? 1.352 -30.562 -4.164 1 95.75 218 ALA B C 1
ATOM 5713 O O . ALA B 1 218 ? 1.455 -31.75 -4.473 1 95.75 218 ALA B O 1
ATOM 5714 N N . ALA B 1 219 ? 0.576 -29.719 -4.766 1 93.94 219 ALA B N 1
ATOM 5715 C CA . ALA B 1 219 ? -0.217 -30.156 -5.914 1 93.94 219 ALA B CA 1
ATOM 5716 C C . ALA B 1 219 ? 0.681 -30.578 -7.07 1 93.94 219 ALA B C 1
ATOM 5718 O O . ALA B 1 219 ? 0.444 -31.609 -7.703 1 93.94 219 ALA B O 1
ATOM 5719 N N . ALA B 1 220 ? 1.726 -29.797 -7.332 1 94.56 220 ALA B N 1
ATOM 5720 C CA . ALA B 1 220 ? 2.65 -30.109 -8.414 1 94.56 220 ALA B CA 1
ATOM 5721 C C . ALA B 1 220 ? 3.426 -31.391 -8.125 1 94.56 220 ALA B C 1
ATOM 5723 O O . ALA B 1 220 ? 3.562 -32.25 -9 1 94.56 220 ALA B O 1
ATOM 5724 N N . LEU B 1 221 ? 3.893 -31.531 -6.898 1 95.81 221 LEU B N 1
ATOM 5725 C CA . LEU B 1 221 ? 4.629 -32.719 -6.508 1 95.81 221 LEU B CA 1
ATOM 5726 C C . LEU B 1 221 ? 3.729 -33.969 -6.555 1 95.81 221 LEU B C 1
ATOM 5728 O O . LEU B 1 221 ? 4.184 -35.062 -6.891 1 95.81 221 LEU B O 1
ATOM 5732 N N . GLY B 1 222 ? 2.457 -33.75 -6.242 1 95 222 GLY B N 1
ATOM 5733 C CA . GLY B 1 222 ? 1.499 -34.844 -6.344 1 95 222 GLY B CA 1
ATOM 5734 C C . GLY B 1 222 ? 1.335 -35.344 -7.762 1 95 222 GLY B C 1
ATOM 5735 O O . GLY B 1 222 ? 1.328 -36.562 -7.988 1 95 222 GLY B O 1
ATOM 5736 N N . ARG B 1 223 ? 1.327 -34.531 -8.672 1 93.69 223 ARG B N 1
ATOM 5737 C CA . ARG B 1 223 ? 1.183 -34.906 -10.078 1 93.69 223 ARG B CA 1
ATOM 5738 C C . ARG B 1 223 ? 2.426 -35.625 -10.578 1 93.69 223 ARG B C 1
ATOM 5740 O O . ARG B 1 223 ? 2.322 -36.656 -11.242 1 93.69 223 ARG B O 1
ATOM 5747 N N . VAL B 1 224 ? 3.588 -35.062 -10.25 1 94.31 224 VAL B N 1
ATOM 5748 C CA . VAL B 1 224 ? 4.84 -35.688 -10.648 1 94.31 224 VAL B CA 1
ATOM 5749 C C . VAL B 1 224 ? 4.953 -37.062 -10 1 94.31 224 VAL B C 1
ATOM 5751 O O . VAL B 1 224 ? 5.418 -38.031 -10.633 1 94.31 224 VAL B O 1
ATOM 5754 N N . GLY B 1 225 ? 4.484 -37.156 -8.805 1 93.69 225 GLY B N 1
ATOM 5755 C CA . GLY B 1 225 ? 4.5 -38.438 -8.109 1 93.69 225 GLY B CA 1
ATOM 5756 C C . GLY B 1 225 ? 3.619 -39.5 -8.766 1 93.69 225 GLY B C 1
ATOM 5757 O O . GLY B 1 225 ? 3.992 -40.656 -8.836 1 93.69 225 GLY B O 1
ATOM 5758 N N . GLU B 1 226 ? 2.516 -39.062 -9.258 1 93.62 226 GLU B N 1
ATOM 5759 C CA . GLU B 1 226 ? 1.619 -39.969 -9.969 1 93.62 226 GLU B CA 1
ATOM 5760 C C . GLU B 1 226 ? 2.248 -40.469 -11.266 1 93.62 226 GLU B C 1
ATOM 5762 O O . GLU B 1 226 ? 2.166 -41.625 -11.594 1 93.62 226 GLU B O 1
ATOM 5767 N N . ASP B 1 227 ? 2.867 -39.5 -11.891 1 93.56 227 ASP B N 1
ATOM 5768 C CA . ASP B 1 227 ? 3.559 -39.875 -13.125 1 93.56 227 ASP B CA 1
ATOM 5769 C C . ASP B 1 227 ? 4.707 -40.844 -12.836 1 93.56 227 ASP B C 1
ATOM 5771 O O . ASP B 1 227 ? 4.91 -41.812 -13.57 1 93.56 227 ASP B O 1
ATOM 5775 N N . TRP B 1 228 ? 5.41 -40.531 -11.805 1 94.56 228 TRP B N 1
ATOM 5776 C CA . TRP B 1 228 ? 6.535 -41.375 -11.422 1 94.56 228 TRP B CA 1
ATOM 5777 C C . TRP B 1 228 ? 6.07 -42.812 -11.109 1 94.56 228 TRP B C 1
ATOM 5779 O O . TRP B 1 228 ? 6.664 -43.781 -11.578 1 94.56 228 TRP B O 1
ATOM 5789 N N . SER B 1 229 ? 4.98 -42.938 -10.367 1 94.44 229 SER B N 1
ATOM 5790 C CA . SER B 1 229 ? 4.426 -44.25 -10.008 1 94.44 229 SER B CA 1
ATOM 5791 C C . SER B 1 229 ? 3.939 -45 -11.242 1 94.44 229 SER B C 1
ATOM 5793 O O . SER B 1 229 ? 4.117 -46.219 -11.344 1 94.44 229 SER B O 1
ATOM 5795 N N . PHE B 1 230 ? 3.424 -44.281 -12.125 1 93.31 230 PHE B N 1
ATOM 5796 C CA . PHE B 1 230 ? 2.951 -44.875 -13.375 1 93.31 230 PHE B CA 1
ATOM 5797 C C . PHE B 1 230 ? 4.109 -45.469 -14.156 1 93.31 230 PHE B C 1
ATOM 5799 O O . PHE B 1 230 ? 4.031 -46.625 -14.602 1 93.31 230 PHE B O 1
ATOM 5806 N N . LEU B 1 231 ? 5.148 -44.688 -14.297 1 93.81 231 LEU B N 1
ATOM 5807 C CA . LEU B 1 231 ? 6.312 -45.188 -15.039 1 93.81 231 LEU B CA 1
ATOM 5808 C C . LEU B 1 231 ? 6.992 -46.312 -14.305 1 93.81 231 LEU B C 1
ATOM 5810 O O . LEU B 1 231 ? 7.461 -47.281 -14.938 1 93.81 231 LEU B O 1
ATOM 5814 N N . LYS B 1 232 ? 6.988 -46.188 -13.008 1 94.62 232 LYS B N 1
ATOM 5815 C CA . LYS B 1 232 ? 7.598 -47.25 -12.203 1 94.62 232 LYS B CA 1
ATOM 5816 C C . LYS B 1 232 ? 6.863 -48.562 -12.398 1 94.62 232 LYS B C 1
ATOM 5818 O O . LYS B 1 232 ? 7.492 -49.625 -12.516 1 94.62 232 LYS B O 1
ATOM 5823 N N . ASP B 1 233 ? 5.555 -48.531 -12.484 1 93.19 233 ASP B N 1
ATOM 5824 C CA . ASP B 1 233 ? 4.75 -49.719 -12.727 1 93.19 233 ASP B CA 1
ATOM 5825 C C . ASP B 1 233 ? 5.066 -50.312 -14.094 1 93.19 233 ASP B C 1
ATOM 5827 O O . ASP B 1 233 ? 5.207 -51.531 -14.219 1 93.19 233 ASP B O 1
ATOM 5831 N N . HIS B 1 234 ? 5.25 -49.469 -14.984 1 92.12 234 HIS B N 1
ATOM 5832 C CA . HIS B 1 234 ? 5.566 -49.938 -16.328 1 92.12 234 HIS B CA 1
ATOM 5833 C C . HIS B 1 234 ? 6.977 -50.531 -16.391 1 92.12 234 HIS B C 1
ATOM 5835 O O . HIS B 1 234 ? 7.215 -51.531 -17.062 1 92.12 234 HIS B O 1
ATOM 5841 N N . LEU B 1 235 ? 7.875 -49.875 -15.75 1 93.25 235 LEU B N 1
ATOM 5842 C CA . LEU B 1 235 ? 9.25 -50.344 -15.688 1 93.25 235 LEU B CA 1
ATOM 5843 C C . LEU B 1 235 ? 9.297 -51.75 -15.078 1 93.25 235 LEU B C 1
ATOM 5845 O O . LEU B 1 235 ? 10 -52.625 -15.594 1 93.25 235 LEU B O 1
ATOM 5849 N N . ASP B 1 236 ? 8.5 -51.938 -14.039 1 92.94 236 ASP B N 1
ATOM 5850 C CA . ASP B 1 236 ? 8.461 -53.219 -13.375 1 92.94 236 ASP B CA 1
ATOM 5851 C C . ASP B 1 236 ? 7.871 -54.281 -14.297 1 92.94 236 ASP B C 1
ATOM 5853 O O . ASP B 1 236 ? 8.391 -55.406 -14.375 1 92.94 236 ASP B O 1
ATOM 5857 N N . ALA B 1 237 ? 6.84 -53.969 -15.047 1 91.62 237 ALA B N 1
ATOM 5858 C CA . ALA B 1 237 ? 6.203 -54.906 -15.969 1 91.62 237 ALA B CA 1
ATOM 5859 C C . ALA B 1 237 ? 7.148 -55.281 -17.109 1 91.62 237 ALA B C 1
ATOM 5861 O O . ALA B 1 237 ? 7.266 -56.469 -17.453 1 91.62 237 ALA B O 1
ATOM 5862 N N . LEU B 1 238 ? 7.836 -54.312 -17.562 1 92.81 238 LEU B N 1
ATOM 5863 C CA . LEU B 1 238 ? 8.766 -54.562 -18.656 1 92.81 238 LEU B CA 1
ATOM 5864 C C . LEU B 1 238 ? 9.969 -55.344 -18.172 1 92.81 238 LEU B C 1
ATOM 5866 O O . LEU B 1 238 ? 10.5 -56.188 -18.906 1 92.81 238 LEU B O 1
ATOM 5870 N N . SER B 1 239 ? 10.398 -55.062 -17.016 1 92.75 239 SER B N 1
ATOM 5871 C CA . SER B 1 239 ? 11.508 -55.812 -16.438 1 92.75 239 SER B CA 1
ATOM 5872 C C . SER B 1 239 ? 11.148 -57.281 -16.234 1 92.75 239 SER B C 1
ATOM 5874 O O . SER B 1 239 ? 11.969 -58.156 -16.5 1 92.75 239 SER B O 1
ATOM 5876 N N . GLN B 1 240 ? 9.945 -57.531 -15.828 1 92.12 240 GLN B N 1
ATOM 5877 C CA . GLN B 1 240 ? 9.477 -58.906 -15.672 1 92.12 240 GLN B CA 1
ATOM 5878 C C . GLN B 1 240 ? 9.414 -59.594 -17.016 1 92.12 240 GLN B C 1
ATOM 5880 O O . GLN B 1 240 ? 9.805 -60.781 -17.141 1 92.12 240 GLN B O 1
ATOM 5885 N N . TYR B 1 241 ? 8.984 -58.844 -17.969 1 93.56 241 TYR B N 1
ATOM 5886 C CA . TYR B 1 241 ? 8.945 -59.406 -19.312 1 93.56 241 TYR B CA 1
ATOM 5887 C C . TYR B 1 241 ? 10.352 -59.781 -19.797 1 93.56 241 TYR B C 1
ATOM 5889 O O . TYR B 1 241 ? 10.57 -60.875 -20.312 1 93.56 241 TYR B O 1
ATOM 5897 N N . ARG B 1 242 ? 11.258 -58.812 -19.641 1 93.56 242 ARG B N 1
ATOM 5898 C CA . ARG B 1 242 ? 12.633 -59.062 -20.062 1 93.56 242 ARG B CA 1
ATOM 5899 C C . ARG B 1 242 ? 13.211 -60.312 -19.391 1 93.56 242 ARG B C 1
ATOM 5901 O O . ARG B 1 242 ? 13.828 -61.125 -20.047 1 93.56 242 ARG B O 1
ATOM 5908 N N . GLU B 1 243 ? 12.922 -60.469 -18.125 1 92.25 243 GLU B N 1
ATOM 5909 C CA . GLU B 1 243 ? 13.43 -61.594 -17.375 1 92.25 243 GLU B CA 1
ATOM 5910 C C . GLU B 1 243 ? 12.828 -62.906 -17.891 1 92.25 243 GLU B C 1
ATOM 5912 O O . GLU B 1 243 ? 13.555 -63.906 -18.094 1 92.25 243 GLU B O 1
ATOM 5917 N N . ARG B 1 244 ? 11.562 -62.969 -18.219 1 93.12 244 ARG B N 1
ATOM 5918 C CA . ARG B 1 244 ? 10.883 -64.188 -18.703 1 93.12 244 ARG B CA 1
ATOM 5919 C C . ARG B 1 244 ? 11.336 -64.5 -20.109 1 93.12 244 ARG B C 1
ATOM 5921 O O . ARG B 1 244 ? 11.547 -65.688 -20.438 1 93.12 244 ARG B O 1
ATOM 5928 N N . ALA B 1 245 ? 11.461 -63.5 -20.891 1 93.19 245 ALA B N 1
ATOM 5929 C CA . ALA B 1 245 ? 11.906 -63.688 -22.266 1 93.19 245 ALA B CA 1
ATOM 5930 C C . ALA B 1 245 ? 13.328 -64.25 -22.297 1 93.19 245 ALA B C 1
ATOM 5932 O O . ALA B 1 245 ? 13.625 -65.188 -23.078 1 93.19 245 ALA B O 1
ATOM 5933 N N . GLN B 1 246 ? 14.164 -63.688 -21.453 1 93.06 246 GLN B N 1
ATOM 5934 C CA . GLN B 1 246 ? 15.539 -64.188 -21.375 1 93.06 246 GLN B CA 1
ATOM 5935 C C . GLN B 1 246 ? 15.594 -65.625 -20.891 1 93.06 246 GLN B C 1
ATOM 5937 O O . GLN B 1 246 ? 16.375 -66.438 -21.406 1 93.06 246 GLN B O 1
ATOM 5942 N N . CYS B 1 247 ? 14.719 -65.938 -19.969 1 92.69 247 CYS B N 1
ATOM 5943 C CA . CYS B 1 247 ? 14.641 -67.312 -19.469 1 92.69 247 CYS B CA 1
ATOM 5944 C C . CYS B 1 247 ? 14.188 -68.25 -20.562 1 92.69 247 CYS B C 1
ATOM 5946 O O . CYS B 1 247 ? 14.727 -69.375 -20.688 1 92.69 247 CYS B O 1
ATOM 5948 N N . LEU B 1 248 ? 13.273 -67.75 -21.375 1 93.19 248 LEU B N 1
ATOM 5949 C CA . LEU B 1 248 ? 12.75 -68.562 -22.453 1 93.19 248 LEU B CA 1
ATOM 5950 C C . LEU B 1 248 ? 13.805 -68.812 -23.531 1 93.19 248 LEU B C 1
ATOM 5952 O O . LEU B 1 248 ? 13.938 -69.938 -24.062 1 93.19 248 LEU B O 1
ATOM 5956 N N . LEU B 1 249 ? 14.555 -67.812 -23.812 1 93.31 249 LEU B N 1
ATOM 5957 C CA . LEU B 1 249 ? 15.609 -67.938 -24.812 1 93.31 249 LEU B CA 1
ATOM 5958 C C . LEU B 1 249 ? 16.703 -68.875 -24.359 1 93.31 249 LEU B C 1
ATOM 5960 O O . LEU B 1 249 ? 17.344 -69.562 -25.172 1 93.31 249 LEU B O 1
ATOM 5964 N N . ALA B 1 250 ? 16.891 -69 -23.078 1 91 250 ALA B N 1
ATOM 5965 C CA . ALA B 1 250 ? 17.922 -69.875 -22.5 1 91 250 ALA B CA 1
ATOM 5966 C C . ALA B 1 250 ? 17.438 -71.312 -22.375 1 91 250 ALA B C 1
ATOM 5968 O O . ALA B 1 250 ? 18.219 -72.25 -22.094 1 91 250 ALA B O 1
ATOM 5969 N N . CYS B 1 251 ? 16.141 -71.438 -22.625 1 89.38 251 CYS B N 1
ATOM 5970 C CA . CYS B 1 251 ? 15.578 -72.812 -22.516 1 89.38 251 CYS B CA 1
ATOM 5971 C C . CYS B 1 251 ? 16.125 -73.688 -23.609 1 89.38 251 CYS B C 1
ATOM 5973 O O . CYS B 1 251 ? 15.992 -73.438 -24.797 1 89.38 251 CYS B O 1
ATOM 5975 N N . PRO B 1 252 ? 16.75 -74.875 -23.328 1 87.25 252 PRO B N 1
ATOM 5976 C CA . PRO B 1 252 ? 17.375 -75.75 -24.344 1 87.25 252 PRO B CA 1
ATOM 5977 C C . PRO B 1 252 ? 16.359 -76.688 -25.016 1 87.25 252 PRO B C 1
ATOM 5979 O O . PRO B 1 252 ? 16.531 -77 -26.188 1 87.25 252 PRO B O 1
ATOM 5982 N N . ASP B 1 253 ? 15.258 -76.938 -24.297 1 88.38 253 ASP B N 1
ATOM 5983 C CA . ASP B 1 253 ? 14.266 -77.875 -24.844 1 88.38 253 ASP B CA 1
ATOM 5984 C C . ASP B 1 253 ? 13.352 -77.188 -25.844 1 88.38 253 ASP B C 1
ATOM 5986 O O . ASP B 1 253 ? 12.695 -76.188 -25.5 1 88.38 253 ASP B O 1
ATOM 5990 N N . HIS B 1 254 ? 13.336 -77.688 -27.047 1 89.25 254 HIS B N 1
ATOM 5991 C CA . HIS B 1 254 ? 12.547 -77.062 -28.125 1 89.25 254 HIS B CA 1
ATOM 5992 C C . HIS B 1 254 ? 11.062 -77.062 -27.781 1 89.25 254 HIS B C 1
ATOM 5994 O O . HIS B 1 254 ? 10.367 -76.125 -27.984 1 89.25 254 HIS B O 1
ATOM 6000 N N . ARG B 1 255 ? 10.656 -78.188 -27.359 1 85.69 255 ARG B N 1
ATOM 6001 C CA . ARG B 1 255 ? 9.234 -78.375 -27.062 1 85.69 255 ARG B CA 1
ATOM 6002 C C . ARG B 1 255 ? 8.789 -77.375 -25.969 1 85.69 255 ARG B C 1
ATOM 6004 O O . ARG B 1 255 ? 7.77 -76.688 -26.109 1 85.69 255 ARG B O 1
ATOM 6011 N N . THR B 1 256 ? 9.57 -77.375 -24.922 1 87.5 256 THR B N 1
ATOM 6012 C CA . THR B 1 256 ? 9.266 -76.5 -23.797 1 87.5 256 THR B CA 1
ATOM 6013 C C . THR B 1 256 ? 9.242 -75 -24.234 1 87.5 256 THR B C 1
ATOM 6015 O O . THR B 1 256 ? 8.359 -74.25 -23.844 1 87.5 256 THR B O 1
ATOM 6018 N N . PHE B 1 257 ? 10.227 -74.562 -25.031 1 92.44 257 PHE B N 1
ATOM 6019 C CA . PHE B 1 257 ? 10.305 -73.188 -25.578 1 92.44 257 PHE B CA 1
ATOM 6020 C C . PHE B 1 257 ? 9.031 -72.812 -26.344 1 92.44 257 PHE B C 1
ATOM 6022 O O . PHE B 1 257 ? 8.43 -71.812 -26.109 1 92.44 257 PHE B O 1
ATOM 6029 N N . LEU B 1 258 ? 8.602 -73.75 -27.203 1 90.62 258 LEU B N 1
ATOM 6030 C CA . LEU B 1 258 ? 7.477 -73.5 -28.094 1 90.62 258 LEU B CA 1
ATOM 6031 C C . LEU B 1 258 ? 6.164 -73.5 -27.328 1 90.62 258 LEU B C 1
ATOM 6033 O O . LEU B 1 258 ? 5.227 -72.75 -27.703 1 90.62 258 LEU B O 1
ATOM 6037 N N . GLN B 1 259 ? 6.09 -74.188 -26.219 1 86.31 259 GLN B N 1
ATOM 6038 C CA . GLN B 1 259 ? 4.875 -74.25 -25.406 1 86.31 259 GLN B CA 1
ATOM 6039 C C . GLN B 1 259 ? 4.758 -73 -24.531 1 86.31 259 GLN B C 1
ATOM 6041 O O . GLN B 1 259 ? 3.654 -72.5 -24.297 1 86.31 259 GLN B O 1
ATOM 6046 N N . GLU B 1 260 ? 5.883 -72.562 -24.109 1 89.44 260 GLU B N 1
ATOM 6047 C CA . GLU B 1 260 ? 5.898 -71.438 -23.188 1 89.44 260 GLU B CA 1
ATOM 6048 C C . GLU B 1 260 ? 5.863 -70.062 -23.938 1 89.44 260 GLU B C 1
ATOM 6050 O O . GLU B 1 260 ? 5.484 -69.062 -23.375 1 89.44 260 GLU B O 1
ATOM 6055 N N . PHE B 1 261 ? 6.285 -70 -25.172 1 90.69 261 PHE B N 1
ATOM 6056 C CA . PHE B 1 261 ? 6.402 -68.75 -25.984 1 90.69 261 PHE B CA 1
ATOM 6057 C C . PHE B 1 261 ? 5.086 -68 -26.031 1 90.69 261 PHE B C 1
ATOM 6059 O O . PHE B 1 261 ? 5.055 -66.812 -25.797 1 90.69 261 PHE B O 1
ATOM 6066 N N . PRO B 1 262 ? 3.939 -68.688 -26.266 1 88 262 PRO B N 1
ATOM 6067 C CA . PRO B 1 262 ? 2.67 -67.938 -26.344 1 88 262 PRO B CA 1
ATOM 6068 C C . PRO B 1 262 ? 2.213 -67.438 -25 1 88 262 PRO B C 1
ATOM 6070 O O . PRO B 1 262 ? 1.336 -66.562 -24.938 1 88 262 PRO B O 1
ATOM 6073 N N . LEU B 1 263 ? 2.736 -67.875 -23.906 1 86.75 263 LEU B N 1
ATOM 6074 C CA . LEU B 1 263 ? 2.33 -67.5 -22.578 1 86.75 263 LEU B CA 1
ATOM 6075 C C . LEU B 1 263 ? 3.031 -66.188 -22.156 1 86.75 263 LEU B C 1
ATOM 6077 O O . LEU B 1 263 ? 2.689 -65.625 -21.141 1 86.75 263 LEU B O 1
ATOM 6081 N N . LEU B 1 264 ? 4.016 -65.812 -22.969 1 87.75 264 LEU B N 1
ATOM 6082 C CA . LEU B 1 264 ? 4.727 -64.562 -22.672 1 87.75 264 LEU B CA 1
ATOM 6083 C C . LEU B 1 264 ? 3.852 -63.375 -22.969 1 87.75 264 LEU B C 1
ATOM 6085 O O . LEU B 1 264 ? 3.404 -63.188 -24.109 1 87.75 264 LEU B O 1
ATOM 6089 N N . PRO B 1 265 ? 3.486 -62.594 -21.969 1 82.06 265 PRO B N 1
ATOM 6090 C CA . PRO B 1 265 ? 2.652 -61.438 -22.203 1 82.06 265 PRO B CA 1
ATOM 6091 C C . PRO B 1 265 ? 3.373 -60.344 -23.016 1 82.06 265 PRO B C 1
ATOM 6093 O O . PRO B 1 265 ? 4.594 -60.219 -22.922 1 82.06 265 PRO B O 1
ATOM 6096 N N . SER B 1 266 ? 2.682 -59.688 -23.953 1 77.75 266 SER B N 1
ATOM 6097 C CA . SER B 1 266 ? 3.25 -58.594 -24.734 1 77.75 266 SER B CA 1
ATOM 6098 C C . SER B 1 266 ? 3.303 -57.312 -23.922 1 77.75 266 SER B C 1
ATOM 6100 O O . SER B 1 266 ? 2.312 -56.906 -23.297 1 77.75 266 SER B O 1
ATOM 6102 N N . PRO B 1 267 ? 4.531 -56.75 -23.781 1 74.69 267 PRO B N 1
ATOM 6103 C CA . PRO B 1 267 ? 4.641 -55.531 -22.984 1 74.69 267 PRO B CA 1
ATOM 6104 C C . PRO B 1 267 ? 3.959 -54.344 -23.641 1 74.69 267 PRO B C 1
ATOM 6106 O O . PRO B 1 267 ? 3.92 -54.25 -24.875 1 74.69 267 PRO B O 1
ATOM 6109 N N . GLU B 1 268 ? 3.047 -53.594 -22.953 1 74.94 268 GLU B N 1
ATOM 6110 C CA . GLU B 1 268 ? 2.398 -52.406 -23.453 1 74.94 268 GLU B CA 1
ATOM 6111 C C . GLU B 1 268 ? 3.281 -51.156 -23.234 1 74.94 268 GLU B C 1
ATOM 6113 O O . GLU B 1 268 ? 4.059 -51.125 -22.281 1 74.94 268 GLU B O 1
ATOM 6118 N N . SER B 1 269 ? 3.398 -50.312 -24.266 1 75.44 269 SER B N 1
ATOM 6119 C CA . SER B 1 269 ? 4.16 -49.094 -24.141 1 75.44 269 SER B CA 1
ATOM 6120 C C . SER B 1 269 ? 3.354 -48 -23.438 1 75.44 269 SER B C 1
ATOM 6122 O O . SER B 1 269 ? 2.15 -47.875 -23.672 1 75.44 269 SER B O 1
ATOM 6124 N N . PRO B 1 270 ? 4.062 -47.438 -22.422 1 72 270 PRO B N 1
ATOM 6125 C CA . PRO B 1 270 ? 3.344 -46.375 -21.719 1 72 270 PRO B CA 1
ATOM 6126 C C . PRO B 1 270 ? 3.055 -45.156 -22.594 1 72 270 PRO B C 1
ATOM 6128 O O . PRO B 1 270 ? 3.787 -44.906 -23.547 1 72 270 PRO B O 1
ATOM 6131 N N . GLU B 1 271 ? 1.833 -44.562 -22.375 1 72.5 271 GLU B N 1
ATOM 6132 C CA . GLU B 1 271 ? 1.489 -43.281 -23.047 1 72.5 271 GLU B CA 1
ATOM 6133 C C . GLU B 1 271 ? 2.438 -42.188 -22.641 1 72.5 271 GLU B C 1
ATOM 6135 O O . GLU B 1 271 ? 2.977 -42.188 -21.531 1 72.5 271 GLU B O 1
ATOM 6140 N N . ALA B 1 272 ? 2.84 -41.312 -23.531 1 70.12 272 ALA B N 1
ATOM 6141 C CA . ALA B 1 272 ? 3.76 -40.188 -23.312 1 70.12 272 ALA B CA 1
ATOM 6142 C C . ALA B 1 272 ? 3.24 -39.25 -22.234 1 70.12 272 ALA B C 1
ATOM 6144 O O . ALA B 1 272 ? 2.066 -38.875 -22.234 1 70.12 272 ALA B O 1
ATOM 6145 N N . LEU B 1 273 ? 4.004 -39.219 -21.219 1 75.88 273 LEU B N 1
ATOM 6146 C CA . LEU B 1 273 ? 3.668 -38.281 -20.156 1 75.88 273 LEU B CA 1
ATOM 6147 C C . LEU B 1 273 ? 3.855 -36.844 -20.625 1 75.88 273 LEU B C 1
ATOM 6149 O O . LEU B 1 273 ? 4.762 -36.562 -21.422 1 75.88 273 LEU B O 1
ATOM 6153 N N . LEU B 1 274 ? 2.844 -36.031 -20.531 1 68.62 274 LEU B N 1
ATOM 6154 C CA . LEU B 1 274 ? 2.9 -34.625 -20.938 1 68.62 274 LEU B CA 1
ATOM 6155 C C . LEU B 1 274 ? 3.783 -33.844 -19.984 1 68.62 274 LEU B C 1
ATOM 6157 O O . LEU B 1 274 ? 3.717 -34.031 -18.766 1 68.62 274 LEU B O 1
ATOM 6161 N N . PRO B 1 275 ? 4.711 -33.094 -20.594 1 74.31 275 PRO B N 1
ATOM 6162 C CA . PRO B 1 275 ? 5.543 -32.219 -19.75 1 74.31 275 PRO B CA 1
ATOM 6163 C C . PRO B 1 275 ? 4.73 -31.172 -19 1 74.31 275 PRO B C 1
ATOM 6165 O O . PRO B 1 275 ? 3.76 -30.625 -19.547 1 74.31 275 PRO B O 1
ATOM 6168 N N . MET B 1 276 ? 4.711 -31.172 -17.734 1 75.69 276 MET B N 1
ATOM 6169 C CA . MET B 1 276 ? 4.023 -30.172 -16.938 1 75.69 276 MET B CA 1
ATOM 6170 C C . MET B 1 276 ? 4.969 -29.047 -16.547 1 75.69 276 MET B C 1
ATOM 6172 O O . MET B 1 276 ? 6.086 -29.297 -16.094 1 75.69 276 MET B O 1
ATOM 6176 N N . GLU B 1 277 ? 4.641 -27.891 -16.984 1 81 277 GLU B N 1
ATOM 6177 C CA . GLU B 1 277 ? 5.414 -26.719 -16.578 1 81 277 GLU B CA 1
ATOM 6178 C C . GLU B 1 277 ? 4.945 -26.188 -15.227 1 81 277 GLU B C 1
ATOM 6180 O O . GLU B 1 277 ? 3.744 -26.141 -14.961 1 81 277 GLU B O 1
ATOM 6185 N N . PHE B 1 278 ? 5.863 -26.141 -14.297 1 87.75 278 PHE B N 1
ATOM 6186 C CA . PHE B 1 278 ? 5.57 -25.609 -12.969 1 87.75 278 PHE B CA 1
ATOM 6187 C C . PHE B 1 278 ? 6.215 -24.234 -12.797 1 87.75 278 PHE B C 1
ATOM 6189 O O . PHE B 1 278 ? 7.438 -24.109 -12.852 1 87.75 278 PHE B O 1
ATOM 6196 N N . ASP B 1 279 ? 5.316 -23.203 -12.719 1 87.75 279 ASP B N 1
ATOM 6197 C CA . ASP B 1 279 ? 5.746 -21.844 -12.43 1 87.75 279 ASP B CA 1
ATOM 6198 C C . ASP B 1 279 ? 4.996 -21.266 -11.234 1 87.75 279 ASP B C 1
ATOM 6200 O O . ASP B 1 279 ? 3.922 -20.672 -11.391 1 87.75 279 ASP B O 1
ATOM 6204 N N . VAL B 1 280 ? 5.66 -21.453 -10.141 1 88.06 280 VAL B N 1
ATOM 6205 C CA . VAL B 1 280 ? 4.996 -21.062 -8.898 1 88.06 280 VAL B CA 1
ATOM 6206 C C . VAL B 1 280 ? 4.828 -19.547 -8.852 1 88.06 280 VAL B C 1
ATOM 6208 O O . VAL B 1 280 ? 3.836 -19.047 -8.328 1 88.06 280 VAL B O 1
ATOM 6211 N N . ALA B 1 281 ? 5.723 -18.734 -9.367 1 86.19 281 ALA B N 1
ATOM 6212 C CA . ALA B 1 281 ? 5.652 -17.281 -9.352 1 86.19 281 ALA B CA 1
ATOM 6213 C C . ALA B 1 281 ? 4.43 -16.781 -10.117 1 86.19 281 ALA B C 1
ATOM 6215 O O . ALA B 1 281 ? 3.777 -15.82 -9.703 1 86.19 281 ALA B O 1
ATOM 6216 N N . ALA B 1 282 ? 4.191 -17.469 -11.141 1 86.19 282 ALA B N 1
ATOM 6217 C CA . ALA B 1 282 ? 3.033 -17.109 -11.945 1 86.19 282 ALA B CA 1
ATOM 6218 C C . ALA B 1 282 ? 1.733 -17.375 -11.188 1 86.19 282 ALA B C 1
ATOM 6220 O O . ALA B 1 282 ? 0.772 -16.609 -11.297 1 86.19 282 ALA B O 1
ATOM 6221 N N . MET B 1 283 ? 1.729 -18.422 -10.43 1 85.38 283 MET B N 1
ATOM 6222 C CA . MET B 1 283 ? 0.524 -18.844 -9.719 1 85.38 283 MET B CA 1
ATOM 6223 C C . MET B 1 283 ? 0.215 -17.891 -8.57 1 85.38 283 MET B C 1
ATOM 6225 O O . MET B 1 283 ? -0.946 -17.719 -8.195 1 85.38 283 MET B O 1
ATOM 6229 N N . VAL B 1 284 ? 1.233 -17.297 -8.07 1 88.12 284 VAL B N 1
ATOM 6230 C CA . VAL B 1 284 ? 1.015 -16.391 -6.941 1 88.12 284 VAL B CA 1
ATOM 6231 C C . VAL B 1 284 ? 1.21 -14.945 -7.387 1 88.12 284 VAL B C 1
ATOM 6233 O O . VAL B 1 284 ? 1.42 -14.062 -6.555 1 88.12 284 VAL B O 1
ATOM 6236 N N . LYS B 1 285 ? 1.092 -14.633 -8.602 1 89 285 LYS B N 1
ATOM 6237 C CA . LYS B 1 285 ? 1.371 -13.328 -9.188 1 89 285 LYS B CA 1
ATOM 6238 C C . LYS B 1 285 ? 0.496 -12.25 -8.562 1 89 285 LYS B C 1
ATOM 6240 O O . LYS B 1 285 ? 0.986 -11.172 -8.203 1 89 285 LYS B O 1
ATOM 6245 N N . PRO B 1 286 ? -0.81 -12.523 -8.32 1 87.81 286 PRO B N 1
ATOM 6246 C CA . PRO B 1 286 ? -1.64 -11.477 -7.719 1 87.81 286 PRO B CA 1
ATOM 6247 C C . PRO B 1 286 ? -1.147 -11.055 -6.336 1 87.81 286 PRO B C 1
ATOM 6249 O O . PRO B 1 286 ? -1.213 -9.867 -5.988 1 87.81 286 PRO B O 1
ATOM 6252 N N . LEU B 1 287 ? -0.663 -11.984 -5.613 1 88.69 287 LEU B N 1
ATOM 6253 C CA . LEU B 1 287 ? -0.157 -11.695 -4.273 1 88.69 287 LEU B CA 1
ATOM 6254 C C . LEU B 1 287 ? 1.146 -10.898 -4.348 1 88.69 287 LEU B C 1
ATOM 6256 O O . LEU B 1 287 ? 1.358 -9.977 -3.566 1 88.69 287 LEU B O 1
ATOM 6260 N N . ILE B 1 288 ? 1.905 -11.227 -5.305 1 90.12 288 ILE B N 1
ATOM 6261 C CA . ILE B 1 288 ? 3.176 -10.539 -5.504 1 90.12 288 ILE B CA 1
ATOM 6262 C C . ILE B 1 288 ? 2.92 -9.086 -5.91 1 90.12 288 ILE B C 1
ATOM 6264 O O . ILE B 1 288 ? 3.615 -8.172 -5.457 1 90.12 288 ILE B O 1
ATOM 6268 N N . ASP B 1 289 ? 1.95 -8.945 -6.707 1 90.12 289 ASP B N 1
ATOM 6269 C CA . ASP B 1 289 ? 1.608 -7.594 -7.145 1 90.12 289 ASP B CA 1
ATOM 6270 C C . ASP B 1 289 ? 1.194 -6.723 -5.961 1 90.12 289 ASP B C 1
ATOM 6272 O O . ASP B 1 289 ? 1.58 -5.555 -5.879 1 90.12 289 ASP B O 1
ATOM 6276 N N . ILE B 1 290 ? 0.385 -7.262 -5.082 1 90.88 290 ILE B N 1
ATOM 6277 C CA . ILE B 1 290 ? -0.049 -6.531 -3.896 1 90.88 290 ILE B CA 1
ATOM 6278 C C . ILE B 1 290 ? 1.163 -6.176 -3.037 1 90.88 290 ILE B C 1
ATOM 6280 O O . ILE B 1 290 ? 1.296 -5.039 -2.578 1 90.88 290 ILE B O 1
ATOM 6284 N N . LEU B 1 291 ? 2.031 -7.125 -2.838 1 91.44 291 LEU B N 1
ATOM 6285 C CA . LEU B 1 291 ? 3.24 -6.918 -2.049 1 91.44 291 LEU B CA 1
ATOM 6286 C C . LEU B 1 291 ? 4.102 -5.816 -2.652 1 91.44 291 LEU B C 1
ATOM 6288 O O . LEU B 1 291 ? 4.613 -4.957 -1.931 1 91.44 291 LEU B O 1
ATOM 6292 N N . THR B 1 292 ? 4.207 -5.859 -3.957 1 90.81 292 THR B N 1
ATOM 6293 C CA . THR B 1 292 ? 4.996 -4.867 -4.672 1 90.81 292 THR B CA 1
ATOM 6294 C C . THR B 1 292 ? 4.395 -3.473 -4.508 1 90.81 292 THR B C 1
ATOM 6296 O O . THR B 1 292 ? 5.121 -2.496 -4.309 1 90.81 292 THR B O 1
ATOM 6299 N N . ASN B 1 293 ? 3.137 -3.396 -4.543 1 90.88 293 ASN B N 1
ATOM 6300 C CA . ASN B 1 293 ? 2.459 -2.117 -4.371 1 90.88 293 ASN B CA 1
ATOM 6301 C C . ASN B 1 293 ? 2.641 -1.571 -2.959 1 90.88 293 ASN B C 1
ATOM 6303 O O . ASN B 1 293 ? 2.844 -0.37 -2.773 1 90.88 293 ASN B O 1
ATOM 6307 N N . ILE B 1 294 ? 2.545 -2.414 -2.023 1 91.75 294 ILE B N 1
ATOM 6308 C CA . ILE B 1 294 ? 2.758 -1.996 -0.642 1 91.75 294 ILE B CA 1
ATOM 6309 C C . ILE B 1 294 ? 4.191 -1.496 -0.469 1 91.75 294 ILE B C 1
ATOM 6311 O O . ILE B 1 294 ? 4.426 -0.48 0.189 1 91.75 294 ILE B O 1
ATOM 6315 N N . SER B 1 295 ? 5.086 -2.197 -1.063 1 90.56 295 SER B N 1
ATOM 6316 C CA . SER B 1 295 ? 6.492 -1.808 -1.013 1 90.56 295 SER B CA 1
ATOM 6317 C C . SER B 1 295 ? 6.703 -0.418 -1.606 1 90.56 295 SER B C 1
ATOM 6319 O O . SER B 1 295 ? 7.422 0.404 -1.035 1 90.56 295 SER B O 1
ATOM 6321 N N . ARG B 1 296 ? 6.098 -0.173 -2.674 1 88.25 296 ARG B N 1
ATOM 6322 C CA . ARG B 1 296 ? 6.219 1.125 -3.328 1 88.25 296 ARG B CA 1
ATOM 6323 C C . ARG B 1 296 ? 5.684 2.24 -2.436 1 88.25 296 ARG B C 1
ATOM 6325 O O . ARG B 1 296 ? 6.316 3.289 -2.295 1 88.25 296 ARG B O 1
ATOM 6332 N N . LEU B 1 297 ? 4.555 1.954 -1.823 1 89.12 297 LEU B N 1
ATOM 6333 C CA . LEU B 1 297 ? 3.928 2.953 -0.965 1 89.12 297 LEU B CA 1
ATOM 6334 C C . LEU B 1 297 ? 4.801 3.252 0.249 1 89.12 297 LEU B C 1
ATOM 6336 O O . LEU B 1 297 ? 4.969 4.414 0.628 1 89.12 297 LEU B O 1
ATOM 6340 N N . LEU B 1 298 ? 5.391 2.299 0.819 1 88 298 LEU B N 1
ATOM 6341 C CA . LEU B 1 298 ? 6.133 2.443 2.066 1 88 298 LEU B CA 1
ATOM 6342 C C . LEU B 1 298 ? 7.539 2.975 1.806 1 88 298 LEU B C 1
ATOM 6344 O O . LEU B 1 298 ? 8.133 3.613 2.674 1 88 298 LEU B O 1
ATOM 6348 N N . LEU B 1 299 ? 8.047 2.781 0.607 1 80.31 299 LEU B N 1
ATOM 6349 C CA . LEU B 1 299 ? 9.461 3.102 0.394 1 80.31 299 LEU B CA 1
ATOM 6350 C C . LEU B 1 299 ? 9.609 4.289 -0.55 1 80.31 299 LEU B C 1
ATOM 6352 O O . LEU B 1 299 ? 10.617 4.996 -0.511 1 80.31 299 LEU B O 1
ATOM 6356 N N . GLU B 1 300 ? 8.695 4.465 -1.425 1 75.62 300 GLU B N 1
ATOM 6357 C CA . GLU B 1 300 ? 8.875 5.504 -2.434 1 75.62 300 GLU B CA 1
ATOM 6358 C C . GLU B 1 300 ? 7.988 6.715 -2.145 1 75.62 300 GLU B C 1
ATOM 6360 O O . GLU B 1 300 ? 8.445 7.855 -2.232 1 75.62 300 GLU B O 1
ATOM 6365 N N . ASP B 1 301 ? 6.805 6.465 -1.769 1 70.62 301 ASP B N 1
ATOM 6366 C CA . ASP B 1 301 ? 5.82 7.543 -1.738 1 70.62 301 ASP B CA 1
ATOM 6367 C C . ASP B 1 301 ? 5.875 8.297 -0.413 1 70.62 301 ASP B C 1
ATOM 6369 O O . ASP B 1 301 ? 5.156 9.281 -0.224 1 70.62 301 ASP B O 1
ATOM 6373 N N . LEU B 1 302 ? 6.781 7.84 0.413 1 71.38 302 LEU B N 1
ATOM 6374 C CA . LEU B 1 302 ? 6.859 8.555 1.684 1 71.38 302 LEU B CA 1
ATOM 6375 C C . LEU B 1 302 ? 7.539 9.906 1.505 1 71.38 302 LEU B C 1
ATOM 6377 O O . LEU B 1 302 ? 8.492 10.031 0.73 1 71.38 302 LEU B O 1
ATOM 6381 N N . PRO B 1 303 ? 6.812 10.922 1.989 1 62.44 303 PRO B N 1
ATOM 6382 C CA . PRO B 1 303 ? 7.43 12.242 1.878 1 62.44 303 PRO B CA 1
ATOM 6383 C C . PRO B 1 303 ? 8.891 12.25 2.328 1 62.44 303 PRO B C 1
ATOM 6385 O O . PRO B 1 303 ? 9.297 11.422 3.143 1 62.44 303 PRO B O 1
ATOM 6388 N N . SER B 1 304 ? 9.703 12.953 1.521 1 56.59 304 SER B N 1
ATOM 6389 C CA . SER B 1 304 ? 11.156 13.062 1.619 1 56.59 304 SER B CA 1
ATOM 6390 C C . SER B 1 304 ? 11.602 13.188 3.072 1 56.59 304 SER B C 1
ATOM 6392 O O . SER B 1 304 ? 12.695 12.75 3.43 1 56.59 304 SER B O 1
ATOM 6394 N N . SER B 1 305 ? 10.742 13.859 3.793 1 53.5 305 SER B N 1
ATOM 6395 C CA . SER B 1 305 ? 11.156 14.07 5.176 1 53.5 305 SER B CA 1
ATOM 6396 C C . SER B 1 305 ? 11.266 12.742 5.926 1 53.5 305 SER B C 1
ATOM 6398 O O . SER B 1 305 ? 11.914 12.664 6.973 1 53.5 305 SER B O 1
ATOM 6400 N N . VAL B 1 306 ? 10.641 11.711 5.359 1 53.75 306 VAL B N 1
ATOM 6401 C CA . VAL B 1 306 ? 10.609 10.445 6.078 1 53.75 306 VAL B CA 1
ATOM 6402 C C . VAL B 1 306 ? 11.312 9.367 5.254 1 53.75 306 VAL B C 1
ATOM 6404 O O . VAL B 1 306 ? 11.57 8.266 5.75 1 53.75 306 VAL B O 1
ATOM 6407 N N . ALA B 1 307 ? 11.508 9.664 3.979 1 54.09 307 ALA B N 1
ATOM 6408 C CA . ALA B 1 307 ? 12.062 8.609 3.129 1 54.09 307 ALA B CA 1
ATOM 6409 C C . ALA B 1 307 ? 13.445 8.188 3.615 1 54.09 307 ALA B C 1
ATOM 6411 O O . ALA B 1 307 ? 14.258 9.023 4.02 1 54.09 307 ALA B O 1
ATOM 6412 N N . PRO B 1 308 ? 13.586 6.969 4.086 1 50 308 PRO B N 1
ATOM 6413 C CA . PRO B 1 308 ? 14.922 6.543 4.512 1 50 308 PRO B CA 1
ATOM 6414 C C . PRO B 1 308 ? 16.016 7.039 3.58 1 50 308 PRO B C 1
ATOM 6416 O O . PRO B 1 308 ? 15.812 7.141 2.369 1 50 308 PRO B O 1
ATOM 6419 N N . LYS B 1 309 ? 16.75 7.914 4.102 1 51 309 LYS B N 1
ATOM 6420 C CA . LYS B 1 309 ? 17.953 8.273 3.354 1 51 309 LYS B CA 1
ATOM 6421 C C . LYS B 1 309 ? 18.562 7.051 2.666 1 51 309 LYS B C 1
ATOM 6423 O O . LYS B 1 309 ? 18.75 6.004 3.293 1 51 309 LYS B O 1
ATOM 6428 N N . ALA B 1 310 ? 18.359 6.898 1.47 1 52.78 310 ALA B N 1
ATOM 6429 C CA . ALA B 1 310 ? 19.016 5.82 0.734 1 52.78 310 ALA B CA 1
ATOM 6430 C C . ALA B 1 310 ? 20.469 5.637 1.196 1 52.78 310 ALA B C 1
ATOM 6432 O O . ALA B 1 310 ? 21.219 6.605 1.271 1 52.78 310 ALA B O 1
ATOM 6433 N N . PRO B 1 311 ? 20.688 4.617 1.979 1 53.38 311 PRO B N 1
ATOM 6434 C CA . PRO B 1 311 ? 22.094 4.445 2.311 1 53.38 311 PRO B CA 1
ATOM 6435 C C . PRO B 1 311 ? 23.016 4.637 1.104 1 53.38 311 PRO B C 1
ATOM 6437 O O . PRO B 1 311 ? 22.609 4.391 -0.032 1 53.38 311 PRO B O 1
ATOM 6440 N N . ASP B 1 312 ? 24.016 5.414 1.349 1 60.16 312 ASP B N 1
ATOM 6441 C CA . ASP B 1 312 ? 25.094 5.484 0.369 1 60.16 312 ASP B CA 1
ATOM 6442 C C . ASP B 1 312 ? 25.484 4.09 -0.126 1 60.16 312 ASP B C 1
ATOM 6444 O O . ASP B 1 312 ? 26 3.273 0.642 1 60.16 312 ASP B O 1
ATOM 6448 N N . PRO B 1 313 ? 24.812 3.664 -1.21 1 60.91 313 PRO B N 1
ATOM 6449 C CA . PRO B 1 313 ? 25.062 2.314 -1.724 1 60.91 313 PRO B CA 1
ATOM 6450 C C . PRO B 1 313 ? 26.547 2.002 -1.88 1 60.91 313 PRO B C 1
ATOM 6452 O O . PRO B 1 313 ? 26.922 0.841 -2.064 1 60.91 313 PRO B O 1
ATOM 6455 N N . VAL B 1 314 ? 27.438 3.105 -1.745 1 64.38 314 VAL B N 1
ATOM 6456 C CA . VAL B 1 314 ? 28.812 2.973 -2.207 1 64.38 314 VAL B CA 1
ATOM 6457 C C . VAL B 1 314 ? 29.594 2.057 -1.261 1 64.38 314 VAL B C 1
ATOM 6459 O O . VAL B 1 314 ? 30.469 1.303 -1.694 1 64.38 314 VAL B O 1
ATOM 6462 N N . GLY B 1 315 ? 29.156 1.787 -0.219 1 61.22 315 GLY B N 1
ATOM 6463 C CA . GLY B 1 315 ? 30.062 1.092 0.68 1 61.22 315 GLY B CA 1
ATOM 6464 C C . GLY B 1 315 ? 30.516 -0.254 0.146 1 61.22 315 GLY B C 1
ATOM 6465 O O . GLY B 1 315 ? 31 -0.348 -0.983 1 61.22 315 GLY B O 1
ATOM 6466 N N . GLN B 1 316 ? 30.406 -1.422 0.839 1 71.06 316 GLN B N 1
ATOM 6467 C CA . GLN B 1 316 ? 30.844 -2.799 0.631 1 71.06 316 GLN B CA 1
ATOM 6468 C C . GLN B 1 316 ? 30 -3.49 -0.432 1 71.06 316 GLN B C 1
ATOM 6470 O O . GLN B 1 316 ? 30.312 -4.598 -0.869 1 71.06 316 GLN B O 1
ATOM 6475 N N . ASP B 1 317 ? 29.188 -2.633 -1.131 1 85.31 317 ASP B N 1
ATOM 6476 C CA . ASP B 1 317 ? 28.266 -3.281 -2.057 1 85.31 317 ASP B CA 1
ATOM 6477 C C . ASP B 1 317 ? 28.656 -3.023 -3.506 1 85.31 317 ASP B C 1
ATOM 6479 O O . ASP B 1 317 ? 28.016 -3.512 -4.434 1 85.31 317 ASP B O 1
ATOM 6483 N N . HIS B 1 318 ? 29.828 -2.414 -3.646 1 89.88 318 HIS B N 1
ATOM 6484 C CA . HIS B 1 318 ? 30.234 -2.09 -5.012 1 89.88 318 HIS B CA 1
ATOM 6485 C C . HIS B 1 318 ? 30.703 -3.336 -5.758 1 89.88 318 HIS B C 1
ATOM 6487 O O . HIS B 1 318 ? 31.422 -4.164 -5.199 1 89.88 318 HIS B O 1
ATOM 6493 N N . ARG B 1 319 ? 30.297 -3.402 -6.965 1 91.38 319 ARG B N 1
ATOM 6494 C CA . ARG B 1 319 ? 30.672 -4.539 -7.801 1 91.38 319 ARG B CA 1
ATOM 6495 C C . ARG B 1 319 ? 31.297 -4.07 -9.109 1 91.38 319 ARG B C 1
ATOM 6497 O O . ARG B 1 319 ? 30.828 -3.105 -9.719 1 91.38 319 ARG B O 1
ATOM 6504 N N . ASN B 1 320 ? 32.375 -4.77 -9.438 1 92.69 320 ASN B N 1
ATOM 6505 C CA . ASN B 1 320 ? 33 -4.539 -10.734 1 92.69 320 ASN B CA 1
ATOM 6506 C C . ASN B 1 320 ? 32.375 -5.43 -11.812 1 92.69 320 ASN B C 1
ATOM 6508 O O . ASN B 1 320 ? 32.5 -6.652 -11.766 1 92.69 320 ASN B O 1
ATOM 6512 N N . LEU B 1 321 ? 31.766 -4.758 -12.773 1 95.88 321 LEU B N 1
ATOM 6513 C CA . LEU B 1 321 ? 31.078 -5.5 -13.812 1 95.88 321 LEU B CA 1
ATOM 6514 C C . LEU B 1 321 ? 31.875 -5.508 -15.109 1 95.88 321 LEU B C 1
ATOM 6516 O O . LEU B 1 321 ? 32.75 -4.648 -15.312 1 95.88 321 LEU B O 1
ATOM 6520 N N . THR B 1 322 ? 31.656 -6.566 -15.883 1 97.38 322 THR B N 1
ATOM 6521 C CA . THR B 1 322 ? 32.188 -6.656 -17.234 1 97.38 322 THR B CA 1
ATOM 6522 C C . THR B 1 322 ? 31.125 -7.121 -18.219 1 97.38 322 THR B C 1
ATOM 6524 O O . THR B 1 322 ? 30.266 -7.941 -17.859 1 97.38 322 THR B O 1
ATOM 6527 N N . PHE B 1 323 ? 31.25 -6.633 -19.422 1 96.94 323 PHE B N 1
ATOM 6528 C CA . PHE B 1 323 ? 30.297 -7.055 -20.453 1 96.94 323 PHE B CA 1
ATOM 6529 C C . PHE B 1 323 ? 30.625 -8.461 -20.938 1 96.94 323 PHE B C 1
ATOM 6531 O O . PHE B 1 323 ? 31.781 -8.852 -21 1 96.94 323 PHE B O 1
ATOM 6538 N N . ASP B 1 324 ? 29.656 -9.18 -21.281 1 95.62 324 ASP B N 1
ATOM 6539 C CA . ASP B 1 324 ? 29.797 -10.508 -21.859 1 95.62 324 ASP B CA 1
ATOM 6540 C C . ASP B 1 324 ? 29.875 -10.445 -23.375 1 95.62 324 ASP B C 1
ATOM 6542 O O . ASP B 1 324 ? 28.859 -10.227 -24.047 1 95.62 324 ASP B O 1
ATOM 6546 N N . PRO B 1 325 ? 30.969 -10.781 -23.938 1 93.19 325 PRO B N 1
ATOM 6547 C CA . PRO B 1 325 ? 31.141 -10.656 -25.391 1 93.19 325 PRO B CA 1
ATOM 6548 C C . PRO B 1 325 ? 30.219 -11.609 -26.172 1 93.19 325 PRO B C 1
ATOM 6550 O O . PRO B 1 325 ? 29.875 -11.328 -27.312 1 93.19 325 PRO B O 1
ATOM 6553 N N . LYS B 1 326 ? 29.828 -12.648 -25.547 1 91.62 326 LYS B N 1
ATOM 6554 C CA . LYS B 1 326 ? 29 -13.648 -26.234 1 91.62 326 LYS B CA 1
ATOM 6555 C C . LYS B 1 326 ? 27.594 -13.125 -26.469 1 91.62 326 LYS B C 1
ATOM 6557 O O . LYS B 1 326 ? 26.875 -13.641 -27.328 1 91.62 326 LYS B O 1
ATOM 6562 N N . THR B 1 327 ? 27.219 -12.141 -25.719 1 94.06 327 THR B N 1
ATOM 6563 C CA . THR B 1 327 ? 25.844 -11.672 -25.812 1 94.06 327 THR B CA 1
ATOM 6564 C C . THR B 1 327 ? 25.766 -10.359 -26.578 1 94.06 327 THR B C 1
ATOM 6566 O O . THR B 1 327 ? 24.672 -9.906 -26.953 1 94.06 327 THR B O 1
ATOM 6569 N N . ALA B 1 328 ? 26.859 -9.75 -26.906 1 94.69 328 ALA B N 1
ATOM 6570 C CA . ALA B 1 328 ? 26.891 -8.406 -27.469 1 94.69 328 ALA B CA 1
ATOM 6571 C C . ALA B 1 328 ? 26.438 -8.398 -28.922 1 94.69 328 ALA B C 1
ATOM 6573 O O . ALA B 1 328 ? 26.844 -9.266 -29.719 1 94.69 328 ALA B O 1
ATOM 6574 N N . ASN B 1 329 ? 25.609 -7.504 -29.203 1 93.75 329 ASN B N 1
ATOM 6575 C CA . ASN B 1 329 ? 25.234 -7.273 -30.609 1 93.75 329 ASN B CA 1
ATOM 6576 C C . ASN B 1 329 ? 26.469 -7.043 -31.469 1 93.75 329 ASN B C 1
ATOM 6578 O O . ASN B 1 329 ? 27.484 -6.512 -31 1 93.75 329 ASN B O 1
ATOM 6582 N N . LYS B 1 330 ? 26.344 -7.289 -32.75 1 90.44 330 LYS B N 1
ATOM 6583 C CA . LYS B 1 330 ? 27.469 -7.285 -33.688 1 90.44 330 LYS B CA 1
ATOM 6584 C C . LYS B 1 330 ? 28.016 -5.871 -33.875 1 90.44 330 LYS B C 1
ATOM 6586 O O . LYS B 1 330 ? 29.156 -5.691 -34.281 1 90.44 330 LYS B O 1
ATOM 6591 N N . TYR B 1 331 ? 27.25 -4.902 -33.594 1 92.75 331 TYR B N 1
ATOM 6592 C CA . TYR B 1 331 ? 27.672 -3.531 -33.844 1 92.75 331 TYR B CA 1
ATOM 6593 C C . TYR B 1 331 ? 28.266 -2.914 -32.562 1 92.75 331 TYR B C 1
ATOM 6595 O O . TYR B 1 331 ? 28.75 -1.778 -32.594 1 92.75 331 TYR B O 1
ATOM 6603 N N . LEU B 1 332 ? 28.219 -3.627 -31.5 1 94.62 332 LEU B N 1
ATOM 6604 C CA . LEU B 1 332 ? 28.766 -3.119 -30.25 1 94.62 332 LEU B CA 1
ATOM 6605 C C . LEU B 1 332 ? 30.203 -3.561 -30.062 1 94.62 332 LEU B C 1
ATOM 6607 O O . LEU B 1 332 ? 30.484 -4.758 -29.969 1 94.62 332 LEU B O 1
ATOM 6611 N N . GLU B 1 333 ? 31.078 -2.637 -29.953 1 94.25 333 GLU B N 1
ATOM 6612 C CA . GLU B 1 333 ? 32.5 -2.904 -29.734 1 94.25 333 GLU B CA 1
ATOM 6613 C C . GLU B 1 333 ? 32.844 -2.84 -28.25 1 94.25 333 GLU B C 1
ATOM 6615 O O . GLU B 1 333 ? 32.562 -1.836 -27.578 1 94.25 333 GLU B O 1
ATOM 6620 N N . LEU B 1 334 ? 33.344 -3.916 -27.766 1 94.88 334 LEU B N 1
ATOM 6621 C CA . LEU B 1 334 ? 33.781 -3.967 -26.375 1 94.88 334 LEU B CA 1
ATOM 6622 C C . LEU B 1 334 ? 35.281 -3.678 -26.25 1 94.88 334 LEU B C 1
ATOM 6624 O O . LEU B 1 334 ? 36.062 -4.145 -27.078 1 94.88 334 LEU B O 1
ATOM 6628 N N . SER B 1 335 ? 35.562 -2.74 -25.312 1 94 335 SER B N 1
ATOM 6629 C CA . SER B 1 335 ? 36.969 -2.361 -25.109 1 94 335 SER B CA 1
ATOM 6630 C C . SER B 1 335 ? 37.312 -2.252 -23.625 1 94 335 SER B C 1
ATOM 6632 O O . SER B 1 335 ? 36.438 -2.477 -22.766 1 94 335 SER B O 1
ATOM 6634 N N . LYS B 1 336 ? 38.625 -2.104 -23.25 1 93.75 336 LYS B N 1
ATOM 6635 C CA . LYS B 1 336 ? 39.125 -1.934 -21.891 1 93.75 336 LYS B CA 1
ATOM 6636 C C . LYS B 1 336 ? 38.812 -3.146 -21.031 1 93.75 336 LYS B C 1
ATOM 6638 O O . LYS B 1 336 ? 38.25 -3.004 -19.938 1 93.75 336 LYS B O 1
ATOM 6643 N N . GLY B 1 337 ? 39.062 -4.328 -21.5 1 93.81 337 GLY B N 1
ATOM 6644 C CA . GLY B 1 337 ? 38.75 -5.539 -20.75 1 93.81 337 GLY B CA 1
ATOM 6645 C C . GLY B 1 337 ? 37.281 -5.793 -20.609 1 93.81 337 GLY B C 1
ATOM 6646 O O . GLY B 1 337 ? 36.812 -6.203 -19.531 1 93.81 337 GLY B O 1
ATOM 6647 N N . ASN B 1 338 ? 36.469 -5.32 -21.578 1 96.06 338 ASN B N 1
ATOM 6648 C CA . ASN B 1 338 ? 35 -5.492 -21.625 1 96.06 338 ASN B CA 1
ATOM 6649 C C . ASN B 1 338 ? 34.312 -4.602 -20.594 1 96.06 338 ASN B C 1
ATOM 6651 O O . ASN B 1 338 ? 33.312 -4.992 -20.016 1 96.06 338 ASN B O 1
ATOM 6655 N N . GLN B 1 339 ? 34.969 -3.455 -20.375 1 96.56 339 GLN B N 1
ATOM 6656 C CA . GLN B 1 339 ? 34.375 -2.52 -19.422 1 96.56 339 GLN B CA 1
ATOM 6657 C C . GLN B 1 339 ? 33.75 -1.34 -20.141 1 96.56 339 GLN B C 1
ATOM 6659 O O . GLN B 1 339 ? 33.031 -0.53 -19.516 1 96.56 339 GLN B O 1
ATOM 6664 N N . LYS B 1 340 ? 33.969 -1.274 -21.375 1 97 340 LYS B N 1
ATOM 6665 C CA . LYS B 1 340 ? 33.406 -0.21 -22.188 1 97 340 LYS B CA 1
ATOM 6666 C C . LYS B 1 340 ? 32.719 -0.778 -23.422 1 97 340 LYS B C 1
ATOM 6668 O O . LYS B 1 340 ? 33.25 -1.689 -24.078 1 97 340 LYS B O 1
ATOM 6673 N N . ALA B 1 341 ? 31.547 -0.328 -23.703 1 97.12 341 ALA B N 1
ATOM 6674 C CA . ALA B 1 341 ? 30.812 -0.705 -24.906 1 97.12 341 ALA B CA 1
ATOM 6675 C C . ALA B 1 341 ? 30.469 0.522 -25.75 1 97.12 341 ALA B C 1
ATOM 6677 O O . ALA B 1 341 ? 29.984 1.523 -25.234 1 97.12 341 ALA B O 1
ATOM 6678 N N . LYS B 1 342 ? 30.75 0.438 -27 1 96.38 342 LYS B N 1
ATOM 6679 C CA . LYS B 1 342 ? 30.469 1.537 -27.906 1 96.38 342 LYS B CA 1
ATOM 6680 C C . LYS B 1 342 ? 29.75 1.033 -29.172 1 96.38 342 LYS B C 1
ATOM 6682 O O . LYS B 1 342 ? 30.125 -0.005 -29.719 1 96.38 342 LYS B O 1
ATOM 6687 N N . HIS B 1 343 ? 28.719 1.694 -29.5 1 95.88 343 HIS B N 1
ATOM 6688 C CA . HIS B 1 343 ? 28.031 1.356 -30.734 1 95.88 343 HIS B CA 1
ATOM 6689 C C . HIS B 1 343 ? 28.672 2.047 -31.938 1 95.88 343 HIS B C 1
ATOM 6691 O O . HIS B 1 343 ? 28.531 3.26 -32.094 1 95.88 343 HIS B O 1
ATOM 6697 N N . CYS B 1 344 ? 29.266 1.215 -32.719 1 89.62 344 CYS B N 1
ATOM 6698 C CA . CYS B 1 344 ? 29.953 1.739 -33.875 1 89.62 344 CYS B CA 1
ATOM 6699 C C . CYS B 1 344 ? 29.078 1.614 -35.125 1 89.62 344 CYS B C 1
ATOM 6701 O O . CYS B 1 344 ? 28.172 0.791 -35.156 1 89.62 344 CYS B O 1
ATOM 6703 N N . PRO B 1 345 ? 29.297 2.52 -36.094 1 84.19 345 PRO B N 1
ATOM 6704 C CA . PRO B 1 345 ? 28.5 2.461 -37.312 1 84.19 345 PRO B CA 1
ATOM 6705 C C . PRO B 1 345 ? 28.734 1.169 -38.094 1 84.19 345 PRO B C 1
ATOM 6707 O O . PRO B 1 345 ? 27.828 0.705 -38.812 1 84.19 345 PRO B O 1
ATOM 6710 N N . GLY B 1 346 ? 29.922 0.527 -37.969 1 79.12 346 GLY B N 1
ATOM 6711 C CA . GLY B 1 346 ? 30.203 -0.697 -38.719 1 79.12 346 GLY B CA 1
ATOM 6712 C C . GLY B 1 346 ? 30.312 -1.918 -37.812 1 79.12 346 GLY B C 1
ATOM 6713 O O . GLY B 1 346 ? 30.5 -1.791 -36.625 1 79.12 346 GLY B O 1
ATOM 6714 N N . ALA B 1 347 ? 29.844 -3.053 -38.406 1 74.69 347 ALA B N 1
ATOM 6715 C CA . ALA B 1 347 ? 29.891 -4.316 -37.656 1 74.69 347 ALA B CA 1
ATOM 6716 C C . ALA B 1 347 ? 31.312 -4.613 -37.188 1 74.69 347 ALA B C 1
ATOM 6718 O O . ALA B 1 347 ? 32.281 -4.285 -37.844 1 74.69 347 ALA B O 1
ATOM 6719 N N . VAL B 1 348 ? 31.453 -4.926 -35.906 1 69.12 348 VAL B N 1
ATOM 6720 C CA . VAL B 1 348 ? 32.75 -5.266 -35.312 1 69.12 348 VAL B CA 1
ATOM 6721 C C . VAL B 1 348 ? 33.312 -6.504 -36 1 69.12 348 VAL B C 1
ATOM 6723 O O . VAL B 1 348 ? 32.594 -7.461 -36.281 1 69.12 348 VAL B O 1
ATOM 6726 N N . CYS B 1 349 ? 34.438 -6.422 -36.656 1 61.69 349 CYS B N 1
ATOM 6727 C CA . CYS B 1 349 ? 35.125 -7.418 -37.469 1 61.69 349 CYS B CA 1
ATOM 6728 C C . CYS B 1 349 ? 35.281 -8.727 -36.719 1 61.69 349 CYS B C 1
ATOM 6730 O O . CYS B 1 349 ? 35.688 -8.719 -35.531 1 61.69 349 CYS B O 1
ATOM 6732 N N . GLY B 1 350 ? 34.938 -9.914 -37.344 1 58.19 350 GLY B N 1
ATOM 6733 C CA . GLY B 1 350 ? 35.25 -11.266 -36.938 1 58.19 350 GLY B CA 1
ATOM 6734 C C . GLY B 1 350 ? 34.188 -11.922 -36.094 1 58.19 350 GLY B C 1
ATOM 6735 O O . GLY B 1 350 ? 34.344 -13.031 -35.594 1 58.19 350 GLY B O 1
ATOM 6736 N N . GLN B 1 351 ? 33.25 -11.047 -35.688 1 57.84 351 GLN B N 1
ATOM 6737 C CA . GLN B 1 351 ? 32.312 -11.688 -34.781 1 57.84 351 GLN B CA 1
ATOM 6738 C C . GLN B 1 351 ? 31.266 -12.492 -35.531 1 57.84 351 GLN B C 1
ATOM 6740 O O . GLN B 1 351 ? 30.562 -11.953 -36.375 1 57.84 351 GLN B O 1
ATOM 6745 N N . GLN B 1 352 ? 31.547 -13.727 -35.719 1 54.03 352 GLN B N 1
ATOM 6746 C CA . GLN B 1 352 ? 30.609 -14.68 -36.281 1 54.03 352 GLN B CA 1
ATOM 6747 C C . GLN B 1 352 ? 29.281 -14.656 -35.562 1 54.03 352 GLN B C 1
ATOM 6749 O O . GLN B 1 352 ? 29.219 -14.359 -34.375 1 54.03 352 GLN B O 1
ATOM 6754 N N . GLU B 1 353 ? 28.219 -14.477 -36.312 1 57.78 353 GLU B N 1
ATOM 6755 C CA . GLU B 1 353 ? 26.844 -14.539 -35.844 1 57.78 353 GLU B CA 1
ATOM 6756 C C . GLU B 1 353 ? 26.625 -15.75 -34.938 1 57.78 353 GLU B C 1
ATOM 6758 O O . GLU B 1 353 ? 26.406 -16.859 -35.438 1 57.78 353 GLU B O 1
ATOM 6763 N N . GLN B 1 354 ? 27.359 -15.898 -33.938 1 59.5 354 GLN B N 1
ATOM 6764 C CA . GLN B 1 354 ? 27.016 -17.031 -33.094 1 59.5 354 GLN B CA 1
ATOM 6765 C C . GLN B 1 354 ? 25.688 -16.812 -32.375 1 59.5 354 GLN B C 1
ATOM 6767 O O . GLN B 1 354 ? 25.281 -15.664 -32.156 1 59.5 354 GLN B O 1
ATOM 6772 N N . GLY B 1 355 ? 24.719 -17.797 -32.25 1 64.88 355 GLY B N 1
ATOM 6773 C CA . GLY B 1 355 ? 23.328 -17.953 -31.828 1 64.88 355 GLY B CA 1
ATOM 6774 C C . GLY B 1 355 ? 23.047 -17.344 -30.453 1 64.88 355 GLY B C 1
ATOM 6775 O O . GLY B 1 355 ? 21.891 -17.141 -30.094 1 64.88 355 GLY B O 1
ATOM 6776 N N . SER B 1 356 ? 24.078 -16.797 -29.703 1 82.94 356 SER B N 1
ATOM 6777 C CA . SER B 1 356 ? 23.781 -16.312 -28.359 1 82.94 356 SER B CA 1
ATOM 6778 C C . SER B 1 356 ? 23.797 -14.781 -28.312 1 82.94 356 SER B C 1
ATOM 6780 O O . SER B 1 356 ? 23.469 -14.188 -27.281 1 82.94 356 SER B O 1
ATOM 6782 N N . ARG B 1 357 ? 24.031 -14.117 -29.469 1 89.31 357 ARG B N 1
ATOM 6783 C CA . ARG B 1 357 ? 24.156 -12.664 -29.516 1 89.31 357 ARG B CA 1
ATOM 6784 C C . ARG B 1 357 ? 22.781 -12.008 -29.672 1 89.31 357 ARG B C 1
ATOM 6786 O O . ARG B 1 357 ? 21.906 -12.555 -30.344 1 89.31 357 ARG B O 1
ATOM 6793 N N . PHE B 1 358 ? 22.703 -10.844 -29.094 1 93.69 358 PHE B N 1
ATOM 6794 C CA . PHE B 1 358 ? 21.484 -10.07 -29.266 1 93.69 358 PHE B CA 1
ATOM 6795 C C . PHE B 1 358 ? 21.391 -9.508 -30.688 1 93.69 358 PHE B C 1
ATOM 6797 O O . PHE B 1 358 ? 22.391 -9.031 -31.234 1 93.69 358 PHE B O 1
ATOM 6804 N N . LYS B 1 359 ? 20.25 -9.602 -31.25 1 92.12 359 LYS B N 1
ATOM 6805 C CA . LYS B 1 359 ? 20 -8.883 -32.5 1 92.12 359 LYS B CA 1
ATOM 6806 C C . LYS B 1 359 ? 19.797 -7.395 -32.25 1 92.12 359 LYS B C 1
ATOM 6808 O O . LYS B 1 359 ? 20.344 -6.555 -32.969 1 92.12 359 LYS B O 1
ATOM 6813 N N . PRO B 1 360 ? 18.969 -7.07 -31.188 1 94.56 360 PRO B N 1
ATOM 6814 C CA . PRO B 1 360 ? 18.938 -5.645 -30.844 1 94.56 360 PRO B CA 1
ATOM 6815 C C . PRO B 1 360 ? 20.297 -5.129 -30.344 1 94.56 360 PRO B C 1
ATOM 6817 O O . PRO B 1 360 ? 21.172 -5.926 -29.984 1 94.56 360 PRO B O 1
ATOM 6820 N N . TRP B 1 361 ? 20.484 -3.838 -30.359 1 95.44 361 TRP B N 1
ATOM 6821 C CA . TRP B 1 361 ? 21.75 -3.229 -29.953 1 95.44 361 TRP B CA 1
ATOM 6822 C C . TRP B 1 361 ? 21.938 -3.301 -28.438 1 95.44 361 TRP B C 1
ATOM 6824 O O . TRP B 1 361 ? 22 -2.27 -27.766 1 95.44 361 TRP B O 1
ATOM 6834 N N . GLN B 1 362 ? 22 -4.523 -27.922 1 96.75 362 GLN B N 1
ATOM 6835 C CA . GLN B 1 362 ? 22.031 -4.781 -26.484 1 96.75 362 GLN B CA 1
ATOM 6836 C C . GLN B 1 362 ? 23.234 -5.645 -26.125 1 96.75 362 GLN B C 1
ATOM 6838 O O . GLN B 1 362 ? 23.859 -6.258 -26.984 1 96.75 362 GLN B O 1
ATOM 6843 N N . VAL B 1 363 ? 23.609 -5.641 -24.844 1 96.56 363 VAL B N 1
ATOM 6844 C CA . VAL B 1 363 ? 24.688 -6.465 -24.312 1 96.56 363 VAL B CA 1
ATOM 6845 C C . VAL B 1 363 ? 24.438 -6.742 -22.828 1 96.56 363 VAL B C 1
ATOM 6847 O O . VAL B 1 363 ? 23.938 -5.879 -22.109 1 96.56 363 VAL B O 1
ATOM 6850 N N . LEU B 1 364 ? 24.734 -7.934 -22.406 1 96.69 364 LEU B N 1
ATOM 6851 C CA . LEU B 1 364 ? 24.625 -8.344 -21 1 96.69 364 LEU B CA 1
ATOM 6852 C C . LEU B 1 364 ? 25.984 -8.25 -20.312 1 96.69 364 LEU B C 1
ATOM 6854 O O . LEU B 1 364 ? 27.031 -8.281 -20.969 1 96.69 364 LEU B O 1
ATOM 6858 N N . CYS B 1 365 ? 25.891 -8.109 -19.078 1 97.12 365 CYS B N 1
ATOM 6859 C CA . CYS B 1 365 ? 27.109 -8.297 -18.297 1 97.12 365 CYS B CA 1
ATOM 6860 C C . CYS B 1 365 ? 27.312 -9.766 -17.938 1 97.12 365 CYS B C 1
ATOM 6862 O O . CYS B 1 365 ? 26.359 -10.562 -18 1 97.12 365 CYS B O 1
ATOM 6864 N N . THR B 1 366 ? 28.531 -10.117 -17.562 1 96 366 THR B N 1
ATOM 6865 C CA . THR B 1 366 ? 28.891 -11.484 -17.203 1 96 366 THR B CA 1
ATOM 6866 C C . THR B 1 366 ? 28.406 -11.82 -15.797 1 96 366 THR B C 1
ATOM 6868 O O . THR B 1 366 ? 28 -12.945 -15.523 1 96 366 THR B O 1
ATOM 6871 N N . GLN B 1 367 ? 28.469 -10.805 -14.945 1 95.25 367 GLN B N 1
ATOM 6872 C CA . GLN B 1 367 ? 28.141 -11.023 -13.547 1 95.25 367 GLN B CA 1
ATOM 6873 C C . GLN B 1 367 ? 26.625 -11.016 -13.336 1 95.25 367 GLN B C 1
ATOM 6875 O O . GLN B 1 367 ? 25.922 -10.172 -13.891 1 95.25 367 GLN B O 1
ATOM 6880 N N . GLY B 1 368 ? 26.125 -12 -12.641 1 95 368 GLY B N 1
ATOM 6881 C CA . GLY B 1 368 ? 24.719 -12.086 -12.227 1 95 368 GLY B CA 1
ATOM 6882 C C . GLY B 1 368 ? 24.562 -12.188 -10.727 1 95 368 GLY B C 1
ATOM 6883 O O . GLY B 1 368 ? 25.469 -12.625 -10.016 1 95 368 GLY B O 1
ATOM 6884 N N . TYR B 1 369 ? 23.422 -11.719 -10.273 1 94.69 369 TYR B N 1
ATOM 6885 C CA . TYR B 1 369 ? 23.188 -11.688 -8.836 1 94.69 369 TYR B CA 1
ATOM 6886 C C . TYR B 1 369 ? 21.844 -12.328 -8.484 1 94.69 369 TYR B C 1
ATOM 6888 O O . TYR B 1 369 ? 20.828 -12.023 -9.109 1 94.69 369 TYR B O 1
ATOM 6896 N N . SER B 1 370 ? 21.844 -13.227 -7.48 1 92.06 370 SER B N 1
ATOM 6897 C CA . SER B 1 370 ? 20.625 -13.93 -7.07 1 92.06 370 SER B CA 1
ATOM 6898 C C . SER B 1 370 ? 20.344 -13.719 -5.586 1 92.06 370 SER B C 1
ATOM 6900 O O . SER B 1 370 ? 19.406 -14.312 -5.035 1 92.06 370 SER B O 1
ATOM 6902 N N . HIS B 1 371 ? 21.219 -12.914 -4.938 1 90.06 371 HIS B N 1
ATOM 6903 C CA . HIS B 1 371 ? 21.031 -12.609 -3.523 1 90.06 371 HIS B CA 1
ATOM 6904 C C . HIS B 1 371 ? 21.844 -11.383 -3.119 1 90.06 371 HIS B C 1
ATOM 6906 O O . HIS B 1 371 ? 22.766 -10.977 -3.836 1 90.06 371 HIS B O 1
ATOM 6912 N N . GLY B 1 372 ? 21.391 -10.719 -2.08 1 88.12 372 GLY B N 1
ATOM 6913 C CA . GLY B 1 372 ? 22.203 -9.672 -1.472 1 88.12 372 GLY B CA 1
ATOM 6914 C C . GLY B 1 372 ? 21.969 -8.312 -2.09 1 88.12 372 GLY B C 1
ATOM 6915 O O . GLY B 1 372 ? 21.016 -8.117 -2.84 1 88.12 372 GLY B O 1
ATOM 6916 N N . HIS B 1 373 ? 22.812 -7.328 -1.611 1 91.75 373 HIS B N 1
ATOM 6917 C CA . HIS B 1 373 ? 22.781 -5.953 -2.09 1 91.75 373 HIS B CA 1
ATOM 6918 C C . HIS B 1 373 ? 24 -5.641 -2.943 1 91.75 373 HIS B C 1
ATOM 6920 O O . HIS B 1 373 ? 25.141 -5.934 -2.543 1 91.75 373 HIS B O 1
ATOM 6926 N N . HIS B 1 374 ? 23.766 -5.102 -4.102 1 93.69 374 HIS B N 1
ATOM 6927 C CA . HIS B 1 374 ? 24.844 -4.824 -5.051 1 93.69 374 HIS B CA 1
ATOM 6928 C C . HIS B 1 374 ? 24.719 -3.418 -5.629 1 93.69 374 HIS B C 1
ATOM 6930 O O . HIS B 1 374 ? 23.609 -2.93 -5.852 1 93.69 374 HIS B O 1
ATOM 6936 N N . TYR B 1 375 ? 25.891 -2.807 -5.801 1 93.94 375 TYR B N 1
ATOM 6937 C CA . TYR B 1 375 ? 25.938 -1.458 -6.355 1 93.94 375 TYR B CA 1
ATOM 6938 C C . TYR B 1 375 ? 27.016 -1.353 -7.438 1 93.94 375 TYR B C 1
ATOM 6940 O O . TYR B 1 375 ? 28.094 -1.92 -7.305 1 93.94 375 TYR B O 1
ATOM 6948 N N . TRP B 1 376 ? 26.672 -0.699 -8.523 1 94.88 376 TRP B N 1
ATOM 6949 C CA . TRP B 1 376 ? 27.672 -0.422 -9.547 1 94.88 376 TRP B CA 1
ATOM 6950 C C . TRP B 1 376 ? 27.406 0.917 -10.219 1 94.88 376 TRP B C 1
ATOM 6952 O O . TRP B 1 376 ? 26.297 1.452 -10.133 1 94.88 376 TRP B O 1
ATOM 6962 N N . GLU B 1 377 ? 28.422 1.446 -10.82 1 94.56 377 GLU B N 1
ATOM 6963 C CA . GLU B 1 377 ? 28.328 2.758 -11.453 1 94.56 377 GLU B CA 1
ATOM 6964 C C . GLU B 1 377 ? 28.516 2.654 -12.961 1 94.56 377 GLU B C 1
ATOM 6966 O O . GLU B 1 377 ? 29.25 1.793 -13.453 1 94.56 377 GLU B O 1
ATOM 6971 N N . VAL B 1 378 ? 27.812 3.547 -13.625 1 96.62 378 VAL B N 1
ATOM 6972 C CA . VAL B 1 378 ? 27.812 3.547 -15.086 1 96.62 378 VAL B CA 1
ATOM 6973 C C . VAL B 1 378 ? 28 4.973 -15.602 1 96.62 378 VAL B C 1
ATOM 6975 O O . VAL B 1 378 ? 27.328 5.895 -15.148 1 96.62 378 VAL B O 1
ATOM 6978 N N . LYS B 1 379 ? 28.891 5.113 -16.5 1 97.12 379 LYS B N 1
ATOM 6979 C CA . LYS B 1 379 ? 29.078 6.383 -17.188 1 97.12 379 LYS B CA 1
ATOM 6980 C C . LYS B 1 379 ? 28.562 6.293 -18.625 1 97.12 379 LYS B C 1
ATOM 6982 O O . LYS B 1 379 ? 28.938 5.391 -19.375 1 97.12 379 LYS B O 1
ATOM 6987 N N . ILE B 1 380 ? 27.766 7.227 -19.016 1 97.62 380 ILE B N 1
ATOM 6988 C CA . ILE B 1 380 ? 27.219 7.215 -20.359 1 97.62 380 ILE B CA 1
ATOM 6989 C C . ILE B 1 380 ? 27.75 8.406 -21.156 1 97.62 380 ILE B C 1
ATOM 6991 O O . ILE B 1 380 ? 28.062 9.453 -20.578 1 97.62 380 ILE B O 1
ATOM 6995 N N . SER B 1 381 ? 27.859 8.219 -22.406 1 95.94 381 SER B N 1
ATOM 6996 C CA . SER B 1 381 ? 28.375 9.289 -23.25 1 95.94 381 SER B CA 1
ATOM 6997 C C . SER B 1 381 ? 27.328 10.352 -23.516 1 95.94 381 SER B C 1
ATOM 6999 O O . SER B 1 381 ? 27.625 11.547 -23.516 1 95.94 381 SER B O 1
ATOM 7001 N N . SER B 1 382 ? 26.109 9.898 -23.797 1 93.94 382 SER B N 1
ATOM 7002 C CA . SER B 1 382 ? 25 10.789 -24.109 1 93.94 382 SER B CA 1
ATOM 7003 C C . SER B 1 382 ? 23.656 10.102 -23.875 1 93.94 382 SER B C 1
ATOM 7005 O O . SER B 1 382 ? 23.609 9 -23.328 1 93.94 382 SER B O 1
ATOM 7007 N N . HIS B 1 383 ? 22.594 10.852 -24.25 1 95.19 383 HIS B N 1
ATOM 7008 C CA . HIS B 1 383 ? 21.25 10.297 -24.109 1 95.19 383 HIS B CA 1
ATOM 7009 C C . HIS B 1 383 ? 21.031 9.133 -25.078 1 95.19 383 HIS B C 1
ATOM 7011 O O . HIS B 1 383 ? 21.969 8.734 -25.781 1 95.19 383 HIS B O 1
ATOM 7017 N N . SER B 1 384 ? 19.906 8.477 -25.016 1 96.31 384 SER B N 1
ATOM 7018 C CA . SER B 1 384 ? 19.5 7.371 -25.875 1 96.31 384 SER B CA 1
ATOM 7019 C C . SER B 1 384 ? 20.234 6.082 -25.5 1 96.31 384 SER B C 1
ATOM 7021 O O . SER B 1 384 ? 20.797 5.418 -26.375 1 96.31 384 SER B O 1
ATOM 7023 N N . VAL B 1 385 ? 20.234 5.809 -24.266 1 97.81 385 VAL B N 1
ATOM 7024 C CA . VAL B 1 385 ? 20.766 4.578 -23.688 1 97.81 385 VAL B CA 1
ATOM 7025 C C . VAL B 1 385 ? 19.781 4.016 -22.672 1 97.81 385 VAL B C 1
ATOM 7027 O O . VAL B 1 385 ? 19.016 4.766 -22.062 1 97.81 385 VAL B O 1
ATOM 7030 N N . ILE B 1 386 ? 19.734 2.717 -22.547 1 98.19 386 ILE B N 1
ATOM 7031 C CA . ILE B 1 386 ? 18.953 2.064 -21.516 1 98.19 386 ILE B CA 1
ATOM 7032 C C . ILE B 1 386 ? 19.875 1.258 -20.594 1 98.19 386 ILE B C 1
ATOM 7034 O O . ILE B 1 386 ? 20.719 0.509 -21.078 1 98.19 386 ILE B O 1
ATOM 7038 N N . LEU B 1 387 ? 19.828 1.508 -19.391 1 97.88 387 LEU B N 1
ATOM 7039 C CA . LEU B 1 387 ? 20.484 0.662 -18.391 1 97.88 387 LEU B CA 1
ATOM 7040 C C . LEU B 1 387 ? 19.469 -0.078 -17.547 1 97.88 387 LEU B C 1
ATOM 7042 O O . LEU B 1 387 ? 18.422 0.486 -17.188 1 97.88 387 LEU B O 1
ATOM 7046 N N . GLY B 1 388 ? 19.672 -1.341 -17.297 1 97.75 388 GLY B N 1
ATOM 7047 C CA . GLY B 1 388 ? 18.719 -2.107 -16.5 1 97.75 388 GLY B CA 1
ATOM 7048 C C . GLY B 1 388 ? 19.25 -3.471 -16.094 1 97.75 388 GLY B C 1
ATOM 7049 O O . GLY B 1 388 ? 20.453 -3.695 -16.078 1 97.75 388 GLY B O 1
ATOM 7050 N N . VAL B 1 389 ? 18.375 -4.305 -15.617 1 98.12 389 VAL B N 1
ATOM 7051 C CA . VAL B 1 389 ? 18.672 -5.684 -15.258 1 98.12 389 VAL B CA 1
ATOM 7052 C C . VAL B 1 389 ? 17.625 -6.617 -15.859 1 98.12 389 VAL B C 1
ATOM 7054 O O . VAL B 1 389 ? 16.516 -6.195 -16.172 1 98.12 389 VAL B O 1
ATOM 7057 N N . THR B 1 390 ? 18.031 -7.898 -16.094 1 97.69 390 THR B N 1
ATOM 7058 C CA . THR B 1 390 ? 17.125 -8.875 -16.688 1 97.69 390 THR B CA 1
ATOM 7059 C C . THR B 1 390 ? 17.422 -10.281 -16.188 1 97.69 390 THR B C 1
ATOM 7061 O O . THR B 1 390 ? 18.547 -10.555 -15.75 1 97.69 390 THR B O 1
ATOM 7064 N N . TYR B 1 391 ? 16.391 -11.047 -16.203 1 94.31 391 TYR B N 1
ATOM 7065 C CA . TYR B 1 391 ? 16.625 -12.484 -16.062 1 94.31 391 TYR B CA 1
ATOM 7066 C C . TYR B 1 391 ? 17.391 -13.023 -17.266 1 94.31 391 TYR B C 1
ATOM 7068 O O . TYR B 1 391 ? 17.5 -12.352 -18.297 1 94.31 391 TYR B O 1
ATOM 7076 N N . HIS B 1 392 ? 17.875 -14.219 -17.141 1 89.69 392 HIS B N 1
ATOM 7077 C CA . HIS B 1 392 ? 18.719 -14.812 -18.188 1 89.69 392 HIS B CA 1
ATOM 7078 C C . HIS B 1 392 ? 17.922 -15.07 -19.453 1 89.69 392 HIS B C 1
ATOM 7080 O O . HIS B 1 392 ? 18.484 -15.102 -20.547 1 89.69 392 HIS B O 1
ATOM 7086 N N . GLY B 1 393 ? 16.609 -15.031 -19.375 1 85.94 393 GLY B N 1
ATOM 7087 C CA . GLY B 1 393 ? 15.781 -15.445 -20.5 1 85.94 393 GLY B CA 1
ATOM 7088 C C . GLY B 1 393 ? 15.328 -14.289 -21.359 1 85.94 393 GLY B C 1
ATOM 7089 O O . GLY B 1 393 ? 14.328 -14.391 -22.078 1 85.94 393 GLY B O 1
ATOM 7090 N N . LEU B 1 394 ? 16.062 -13.18 -21.375 1 91 394 LEU B N 1
ATOM 7091 C CA . LEU B 1 394 ? 15.703 -12.078 -22.266 1 91 394 LEU B CA 1
ATOM 7092 C C . LEU B 1 394 ? 15.875 -12.484 -23.719 1 91 394 LEU B C 1
ATOM 7094 O O . LEU B 1 394 ? 16.922 -12.992 -24.109 1 91 394 LEU B O 1
ATOM 7098 N N . PRO B 1 395 ? 14.844 -12.258 -24.469 1 91.12 395 PRO B N 1
ATOM 7099 C CA . PRO B 1 395 ? 14.914 -12.703 -25.875 1 91.12 395 PRO B CA 1
ATOM 7100 C C . PRO B 1 395 ? 16.078 -12.078 -26.625 1 91.12 395 PRO B C 1
ATOM 7102 O O . PRO B 1 395 ? 16.375 -10.891 -26.453 1 91.12 395 PRO B O 1
ATOM 7105 N N . ARG B 1 396 ? 16.688 -12.891 -27.531 1 92.38 396 ARG B N 1
ATOM 7106 C CA . ARG B 1 396 ? 17.828 -12.422 -28.312 1 92.38 396 ARG B CA 1
ATOM 7107 C C . ARG B 1 396 ? 17.359 -11.805 -29.625 1 92.38 396 ARG B C 1
ATOM 7109 O O . ARG B 1 396 ? 18.062 -10.961 -30.203 1 92.38 396 ARG B O 1
ATOM 7116 N N . GLU B 1 397 ? 16.188 -12.156 -29.859 1 90.75 397 GLU B N 1
ATOM 7117 C CA . GLU B 1 397 ? 15.609 -11.656 -31.109 1 90.75 397 GLU B CA 1
ATOM 7118 C C . GLU B 1 397 ? 14.906 -10.32 -30.891 1 90.75 397 GLU B C 1
ATOM 7120 O O . GLU B 1 397 ? 14.492 -10 -29.781 1 90.75 397 GLU B O 1
ATOM 7125 N N . GLN B 1 398 ? 14.828 -9.617 -31.984 1 88.19 398 GLN B N 1
ATOM 7126 C CA . GLN B 1 398 ? 14.156 -8.328 -31.922 1 88.19 398 GLN B CA 1
ATOM 7127 C C . GLN B 1 398 ? 12.641 -8.492 -31.953 1 88.19 398 GLN B C 1
ATOM 7129 O O . GLN B 1 398 ? 12.109 -9.297 -32.719 1 88.19 398 GLN B O 1
ATOM 7134 N N . GLN B 1 399 ? 12.023 -7.828 -31.031 1 87.06 399 GLN B N 1
ATOM 7135 C CA . GLN B 1 399 ? 10.562 -7.852 -31.016 1 87.06 399 GLN B CA 1
ATOM 7136 C C . GLN B 1 399 ? 9.992 -6.855 -32.031 1 87.06 399 GLN B C 1
ATOM 7138 O O . GLN B 1 399 ? 10.516 -5.754 -32.188 1 87.06 399 GLN B O 1
ATOM 7143 N N . GLN B 1 400 ? 8.906 -7.258 -32.594 1 86 400 GLN B N 1
ATOM 7144 C CA . GLN B 1 400 ? 8.312 -6.438 -33.625 1 86 400 GLN B CA 1
ATOM 7145 C C . GLN B 1 400 ? 7.879 -5.078 -33.094 1 86 400 GLN B C 1
ATOM 7147 O O . GLN B 1 400 ? 7.184 -5 -32.094 1 86 400 GLN B O 1
ATOM 7152 N N . GLY B 1 401 ? 8.359 -4.078 -33.719 1 86.75 401 GLY B N 1
ATOM 7153 C CA . GLY B 1 401 ? 7.922 -2.725 -33.406 1 86.75 401 GLY B CA 1
ATOM 7154 C C . GLY B 1 401 ? 8.758 -2.059 -32.344 1 86.75 401 GLY B C 1
ATOM 7155 O O . GLY B 1 401 ? 8.492 -0.917 -31.953 1 86.75 401 GLY B O 1
ATOM 7156 N N . HIS B 1 402 ? 9.734 -2.844 -31.844 1 90.81 402 HIS B N 1
ATOM 7157 C CA . HIS B 1 402 ? 10.555 -2.264 -30.781 1 90.81 402 HIS B CA 1
ATOM 7158 C C . HIS B 1 402 ? 12.039 -2.32 -31.141 1 90.81 402 HIS B C 1
ATOM 7160 O O . HIS B 1 402 ? 12.5 -3.285 -31.75 1 90.81 402 HIS B O 1
ATOM 7166 N N . LYS B 1 403 ? 12.773 -1.296 -30.75 1 91.31 403 LYS B N 1
ATOM 7167 C CA . LYS B 1 403 ? 14.203 -1.212 -31.016 1 91.31 403 LYS B CA 1
ATOM 7168 C C . LYS B 1 403 ? 15 -1.965 -29.953 1 91.31 403 LYS B C 1
ATOM 7170 O O . LYS B 1 403 ? 16.188 -2.236 -30.141 1 91.31 403 LYS B O 1
ATOM 7175 N N . PHE B 1 404 ? 14.398 -2.24 -28.875 1 94.12 404 PHE B N 1
ATOM 7176 C CA . PHE B 1 404 ? 15.016 -2.959 -27.75 1 94.12 404 PHE B CA 1
ATOM 7177 C C . PHE B 1 404 ? 14.008 -3.896 -27.094 1 94.12 404 PHE B C 1
ATOM 7179 O O . PHE B 1 404 ? 12.812 -3.842 -27.391 1 94.12 404 PHE B O 1
ATOM 7186 N N . ASN B 1 405 ? 14.555 -4.734 -26.219 1 94.12 405 ASN B N 1
ATOM 7187 C CA . ASN B 1 405 ? 13.711 -5.707 -25.547 1 94.12 405 ASN B CA 1
ATOM 7188 C C . ASN B 1 405 ? 13.602 -5.41 -24.047 1 94.12 405 ASN B C 1
ATOM 7190 O O . ASN B 1 405 ? 12.719 -5.926 -23.375 1 94.12 405 ASN B O 1
ATOM 7194 N N . ILE B 1 406 ? 14.469 -4.59 -23.562 1 96.31 406 ILE B N 1
ATOM 7195 C CA . ILE B 1 406 ? 14.586 -4.363 -22.125 1 96.31 406 ILE B CA 1
ATOM 7196 C C . ILE B 1 406 ? 13.305 -3.729 -21.594 1 96.31 406 ILE B C 1
ATOM 7198 O O . ILE B 1 406 ? 12.883 -2.672 -22.078 1 96.31 406 ILE B O 1
ATOM 7202 N N . GLY B 1 407 ? 12.664 -4.359 -20.625 1 95.88 407 GLY B N 1
ATOM 7203 C CA . GLY B 1 407 ? 11.5 -3.795 -19.953 1 95.88 407 GLY B CA 1
ATOM 7204 C C . GLY B 1 407 ? 10.195 -4.121 -20.656 1 95.88 407 GLY B C 1
ATOM 7205 O O . GLY B 1 407 ? 9.117 -3.736 -20.203 1 95.88 407 GLY B O 1
ATOM 7206 N N . LEU B 1 408 ? 10.25 -4.82 -21.734 1 94.06 408 LEU B N 1
ATOM 7207 C CA . LEU B 1 408 ? 9.031 -5.125 -22.484 1 94.06 408 LEU B CA 1
ATOM 7208 C C . LEU B 1 408 ? 8.328 -6.34 -21.891 1 94.06 408 LEU B C 1
ATOM 7210 O O . LEU B 1 408 ? 7.133 -6.539 -22.125 1 94.06 408 LEU B O 1
ATOM 7214 N N . ASP B 1 409 ? 9.07 -7.117 -21.141 1 90.5 409 ASP B N 1
ATOM 7215 C CA . ASP B 1 409 ? 8.492 -8.289 -20.484 1 90.5 409 ASP B CA 1
ATOM 7216 C C . ASP B 1 409 ? 8.5 -8.141 -18.969 1 90.5 409 ASP B C 1
ATOM 7218 O O . ASP B 1 409 ? 8.844 -7.082 -18.453 1 90.5 409 ASP B O 1
ATOM 7222 N N . GLY B 1 410 ? 8.086 -9.234 -18.359 1 88.31 410 GLY B N 1
ATOM 7223 C CA . GLY B 1 410 ? 7.988 -9.188 -16.906 1 88.31 410 GLY B CA 1
ATOM 7224 C C . GLY B 1 410 ? 9.273 -9.578 -16.219 1 88.31 410 GLY B C 1
ATOM 7225 O O . GLY B 1 410 ? 9.352 -9.562 -14.984 1 88.31 410 GLY B O 1
ATOM 7226 N N . GLY B 1 411 ? 10.297 -9.82 -16.984 1 92.88 411 GLY B N 1
ATOM 7227 C CA . GLY B 1 411 ? 11.531 -10.297 -16.391 1 92.88 411 GLY B CA 1
ATOM 7228 C C . GLY B 1 411 ? 12.695 -9.344 -16.578 1 92.88 411 GLY B C 1
ATOM 7229 O O . GLY B 1 411 ? 13.852 -9.711 -16.391 1 92.88 411 GLY B O 1
ATOM 7230 N N . SER B 1 412 ? 12.43 -8.188 -17.031 1 96.94 412 SER B N 1
ATOM 7231 C CA . SER B 1 412 ? 13.477 -7.195 -17.234 1 96.94 412 SER B CA 1
ATOM 7232 C C . SER B 1 412 ? 13.016 -5.801 -16.828 1 96.94 412 SER B C 1
ATOM 7234 O O . SER B 1 412 ? 11.82 -5.504 -16.859 1 96.94 412 SER B O 1
ATOM 7236 N N . TRP B 1 413 ? 13.906 -5.02 -16.328 1 97.38 413 TRP B N 1
ATOM 7237 C CA . TRP B 1 413 ? 13.695 -3.652 -15.859 1 97.38 413 TRP B CA 1
ATOM 7238 C C . TRP B 1 413 ? 14.734 -2.707 -16.453 1 97.38 413 TRP B C 1
ATOM 7240 O O . TRP B 1 413 ? 15.938 -2.99 -16.406 1 97.38 413 TRP B O 1
ATOM 7250 N N . GLY B 1 414 ? 14.273 -1.59 -17.016 1 98.12 414 GLY B N 1
ATOM 7251 C CA . GLY B 1 414 ? 15.234 -0.709 -17.672 1 98.12 414 GLY B CA 1
ATOM 7252 C C . GLY B 1 414 ? 14.898 0.761 -17.5 1 98.12 414 GLY B C 1
ATOM 7253 O O . GLY B 1 414 ? 13.727 1.141 -17.516 1 98.12 414 GLY B O 1
ATOM 7254 N N . LEU B 1 415 ? 15.914 1.581 -17.281 1 98.25 415 LEU B N 1
ATOM 7255 C CA . LEU B 1 415 ? 15.812 3.037 -17.297 1 98.25 415 LEU B CA 1
ATOM 7256 C C . LEU B 1 415 ? 16.375 3.6 -18.594 1 98.25 415 LEU B C 1
ATOM 7258 O O . LEU B 1 415 ? 17.578 3.449 -18.875 1 98.25 415 LEU B O 1
ATOM 7262 N N . GLN B 1 416 ? 15.578 4.25 -19.328 1 98.12 416 GLN B N 1
ATOM 7263 C CA . GLN B 1 416 ? 16 4.867 -20.578 1 98.12 416 GLN B CA 1
ATOM 7264 C C . GLN B 1 416 ? 16.344 6.344 -20.375 1 98.12 416 GLN B C 1
ATOM 7266 O O . GLN B 1 416 ? 15.531 7.102 -19.844 1 98.12 416 GLN B O 1
ATOM 7271 N N . VAL B 1 417 ? 17.484 6.672 -20.797 1 98 417 VAL B N 1
ATOM 7272 C CA . VAL B 1 417 ? 17.906 8.07 -20.766 1 98 417 VAL B CA 1
ATOM 7273 C C . VAL B 1 417 ? 17.562 8.742 -22.094 1 98 417 VAL B C 1
ATOM 7275 O O . VAL B 1 417 ? 18.172 8.422 -23.125 1 98 417 VAL B O 1
ATOM 7278 N N . ARG B 1 418 ? 16.656 9.609 -21.984 1 96.62 418 ARG B N 1
ATOM 7279 C CA . ARG B 1 418 ? 16.281 10.367 -23.172 1 96.62 418 ARG B CA 1
ATOM 7280 C C . ARG B 1 418 ? 16.922 11.75 -23.172 1 96.62 418 ARG B C 1
ATOM 7282 O O . ARG B 1 418 ? 17.766 12.039 -22.312 1 96.62 418 ARG B O 1
ATOM 7289 N N . GLU B 1 419 ? 16.516 12.555 -24.141 1 94.69 419 GLU B N 1
ATOM 7290 C CA . GLU B 1 419 ? 17.109 13.875 -24.281 1 94.69 419 GLU B CA 1
ATOM 7291 C C . GLU B 1 419 ? 16.656 14.812 -23.156 1 94.69 419 GLU B C 1
ATOM 7293 O O . GLU B 1 419 ? 17.438 15.633 -22.672 1 94.69 419 GLU B O 1
ATOM 7298 N N . ASP B 1 420 ? 15.398 14.594 -22.719 1 94.44 420 ASP B N 1
ATOM 7299 C CA . ASP B 1 420 ? 14.867 15.586 -21.797 1 94.44 420 ASP B CA 1
ATOM 7300 C C . ASP B 1 420 ? 14.297 14.922 -20.547 1 94.44 420 ASP B C 1
ATOM 7302 O O . ASP B 1 420 ? 13.891 15.609 -19.609 1 94.44 420 ASP B O 1
ATOM 7306 N N . CYS B 1 421 ? 14.273 13.68 -20.578 1 96.94 421 CYS B N 1
ATOM 7307 C CA . CYS B 1 421 ? 13.672 12.992 -19.438 1 96.94 421 CYS B CA 1
ATOM 7308 C C . CYS B 1 421 ? 14.156 11.547 -19.359 1 96.94 421 CYS B C 1
ATOM 7310 O O . CYS B 1 421 ? 15.031 11.133 -20.125 1 96.94 421 CYS B O 1
ATOM 7312 N N . TYR B 1 422 ? 13.703 10.883 -18.328 1 97.5 422 TYR B N 1
ATOM 7313 C CA . TYR B 1 422 ? 13.914 9.445 -18.219 1 97.5 422 TYR B CA 1
ATOM 7314 C C . TYR B 1 422 ? 12.609 8.68 -18.453 1 97.5 422 TYR B C 1
ATOM 7316 O O . TYR B 1 422 ? 11.523 9.219 -18.219 1 97.5 422 TYR B O 1
ATOM 7324 N N . LEU B 1 423 ? 12.766 7.473 -18.938 1 97.81 423 LEU B N 1
ATOM 7325 C CA . LEU B 1 423 ? 11.633 6.551 -19 1 97.81 423 LEU B CA 1
ATOM 7326 C C . LEU B 1 423 ? 11.953 5.242 -18.281 1 97.81 423 LEU B C 1
ATOM 7328 O O . LEU B 1 423 ? 12.984 4.617 -18.562 1 97.81 423 LEU B O 1
ATOM 7332 N N . ALA B 1 424 ? 11.133 4.855 -17.391 1 97.62 424 ALA B N 1
ATOM 7333 C CA . ALA B 1 424 ? 11.281 3.57 -16.703 1 97.62 424 ALA B CA 1
ATOM 7334 C C . ALA B 1 424 ? 10.406 2.504 -17.359 1 97.62 424 ALA B C 1
ATOM 7336 O O . ALA B 1 424 ? 9.18 2.639 -17.406 1 97.62 424 ALA B O 1
ATOM 7337 N N . TRP B 1 425 ? 11.07 1.402 -17.812 1 97 425 TRP B N 1
ATOM 7338 C CA . TRP B 1 425 ? 10.383 0.372 -18.594 1 97 425 TRP B CA 1
ATOM 7339 C C . TRP B 1 425 ? 10.234 -0.91 -17.781 1 97 425 TRP B C 1
ATOM 7341 O O . TRP B 1 425 ? 11.227 -1.436 -17.25 1 97 425 TRP B O 1
ATOM 7351 N N . HIS B 1 426 ? 9 -1.392 -17.672 1 95.94 426 HIS B N 1
ATOM 7352 C CA . HIS B 1 426 ? 8.703 -2.699 -17.094 1 95.94 426 HIS B CA 1
ATOM 7353 C C . HIS B 1 426 ? 7.355 -3.225 -17.562 1 95.94 426 HIS B C 1
ATOM 7355 O O . HIS B 1 426 ? 6.375 -2.482 -17.594 1 95.94 426 HIS B O 1
ATOM 7361 N N . LYS B 1 427 ? 7.289 -4.43 -18.031 1 92.69 427 LYS B N 1
ATOM 7362 C CA . LYS B 1 427 ? 6.078 -5.098 -18.5 1 92.69 427 LYS B CA 1
ATOM 7363 C C . LYS B 1 427 ? 5.449 -4.332 -19.656 1 92.69 427 LYS B C 1
ATOM 7365 O O . LYS B 1 427 ? 4.227 -4.18 -19.719 1 92.69 427 LYS B O 1
ATOM 7370 N N . GLY B 1 428 ? 6.281 -3.77 -20.438 1 92.94 428 GLY B N 1
ATOM 7371 C CA . GLY B 1 428 ? 5.812 -3.076 -21.625 1 92.94 428 GLY B CA 1
ATOM 7372 C C . GLY B 1 428 ? 5.254 -1.697 -21.328 1 92.94 428 GLY B C 1
ATOM 7373 O O . GLY B 1 428 ? 4.68 -1.052 -22.203 1 92.94 428 GLY B O 1
ATOM 7374 N N . GLN B 1 429 ? 5.328 -1.287 -20.125 1 94.25 429 GLN B N 1
ATOM 7375 C CA . GLN B 1 429 ? 4.852 0.032 -19.734 1 94.25 429 GLN B CA 1
ATOM 7376 C C . GLN B 1 429 ? 6.016 0.979 -19.453 1 94.25 429 GLN B C 1
ATOM 7378 O O . GLN B 1 429 ? 7.051 0.563 -18.938 1 94.25 429 GLN B O 1
ATOM 7383 N N . ALA B 1 430 ? 5.824 2.242 -19.844 1 95.69 430 ALA B N 1
ATOM 7384 C CA . ALA B 1 430 ? 6.848 3.262 -19.641 1 95.69 430 ALA B CA 1
ATOM 7385 C C . ALA B 1 430 ? 6.34 4.379 -18.719 1 95.69 430 ALA B C 1
ATOM 7387 O O . ALA B 1 430 ? 5.23 4.879 -18.906 1 95.69 430 ALA B O 1
ATOM 7388 N N . GLU B 1 431 ? 7.066 4.625 -17.75 1 95 431 GLU B N 1
ATOM 7389 C CA . GLU B 1 431 ? 6.754 5.742 -16.875 1 95 431 GLU B CA 1
ATOM 7390 C C . GLU B 1 431 ? 7.73 6.898 -17.078 1 95 431 GLU B C 1
ATOM 7392 O O . GLU B 1 431 ? 8.945 6.723 -16.969 1 95 431 GLU B O 1
ATOM 7397 N N . LYS B 1 432 ? 7.172 8.07 -17.281 1 96.56 432 LYS B N 1
ATOM 7398 C CA . LYS B 1 432 ? 8 9.25 -17.531 1 96.56 432 LYS B CA 1
ATOM 7399 C C . LYS B 1 432 ? 8.469 9.875 -16.234 1 96.56 432 LYS B C 1
ATOM 7401 O O . LYS B 1 432 ? 7.672 10.078 -15.305 1 96.56 432 LYS B O 1
ATOM 7406 N N . ILE B 1 433 ? 9.75 10.117 -16.188 1 95.19 433 ILE B N 1
ATOM 7407 C CA . ILE B 1 433 ? 10.367 10.711 -15.008 1 95.19 433 ILE B CA 1
ATOM 7408 C C . ILE B 1 433 ? 11.023 12.039 -15.383 1 95.19 433 ILE B C 1
ATOM 7410 O O . ILE B 1 433 ? 11.922 12.078 -16.219 1 95.19 433 ILE B O 1
ATOM 741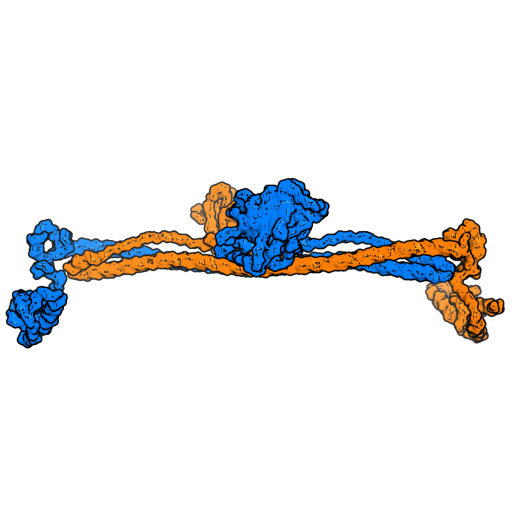4 N N . GLN B 1 434 ? 10.555 13.07 -14.727 1 93.38 434 GLN B N 1
ATOM 7415 C CA . GLN B 1 434 ? 11.125 14.391 -14.977 1 93.38 434 GLN B CA 1
ATOM 7416 C C . GLN B 1 434 ? 12.156 14.758 -13.914 1 93.38 434 GLN B C 1
ATOM 7418 O O . GLN B 1 434 ? 11.805 15.266 -12.852 1 93.38 434 GLN B O 1
ATOM 7423 N N . GLU B 1 435 ? 13.367 14.352 -14.109 1 90.5 435 GLU B N 1
ATOM 7424 C CA . GLU B 1 435 ? 14.492 14.648 -13.227 1 90.5 435 GLU B CA 1
ATOM 7425 C C . GLU B 1 435 ? 15.695 15.148 -14.016 1 90.5 435 GLU B C 1
ATOM 7427 O O . GLU B 1 435 ? 15.719 15.07 -15.25 1 90.5 435 GLU B O 1
ATOM 7432 N N . GLN B 1 436 ? 16.625 15.727 -13.312 1 92.69 436 GLN B N 1
ATOM 7433 C CA . GLN B 1 436 ? 17.875 16.172 -13.922 1 92.69 436 GLN B CA 1
ATOM 7434 C C . GLN B 1 436 ? 18.609 15.016 -14.586 1 92.69 436 GLN B C 1
ATOM 7436 O O . GLN B 1 436 ? 18.641 13.906 -14.047 1 92.69 436 GLN B O 1
ATOM 7441 N N . LEU B 1 437 ? 19.141 15.328 -15.773 1 94.88 437 LEU B N 1
ATOM 7442 C CA . LEU B 1 437 ? 19.875 14.297 -16.5 1 94.88 437 LEU B CA 1
ATOM 7443 C C . LEU B 1 437 ? 21.328 14.234 -16.031 1 94.88 437 LEU B C 1
ATOM 7445 O O . LEU B 1 437 ? 21.953 15.266 -15.812 1 94.88 437 LEU B O 1
ATOM 7449 N N . TYR B 1 438 ? 21.812 13.023 -15.891 1 95.19 438 TYR B N 1
ATOM 7450 C CA . TYR B 1 438 ? 23.172 12.797 -15.422 1 95.19 438 TYR B CA 1
ATOM 7451 C C . TYR B 1 438 ? 23.953 11.953 -16.422 1 95.19 438 TYR B C 1
ATOM 7453 O O . TYR B 1 438 ? 23.391 11.086 -17.094 1 95.19 438 TYR B O 1
ATOM 7461 N N . LYS B 1 439 ? 25.234 12.148 -16.422 1 95.19 439 LYS B N 1
ATOM 7462 C CA . LYS B 1 439 ? 26.109 11.312 -17.234 1 95.19 439 LYS B CA 1
ATOM 7463 C C . LYS B 1 439 ? 26.656 10.133 -16.422 1 95.19 439 LYS B C 1
ATOM 7465 O O . LYS B 1 439 ? 26.938 9.07 -16.969 1 95.19 439 LYS B O 1
ATOM 7470 N N . ASN B 1 440 ? 26.812 10.438 -15.172 1 95.62 440 ASN B N 1
ATOM 7471 C CA . ASN B 1 440 ? 27.219 9.391 -14.242 1 95.62 440 ASN B CA 1
ATOM 7472 C C . ASN B 1 440 ? 26.031 8.867 -13.445 1 95.62 440 ASN B C 1
ATOM 7474 O O . ASN B 1 440 ? 25.375 9.625 -12.719 1 95.62 440 ASN B O 1
ATOM 7478 N N . LEU B 1 441 ? 25.781 7.562 -13.617 1 95.56 441 LEU B N 1
ATOM 7479 C CA . LEU B 1 441 ? 24.609 6.969 -12.977 1 95.56 441 LEU B CA 1
ATOM 7480 C C . LEU B 1 441 ? 25.031 5.84 -12.031 1 95.56 441 LEU B C 1
ATOM 7482 O O . LEU B 1 441 ? 26.016 5.152 -12.281 1 95.56 441 LEU B O 1
ATOM 7486 N N . GLY B 1 442 ? 24.344 5.742 -10.977 1 94.12 442 GLY B N 1
ATOM 7487 C CA . GLY B 1 442 ? 24.484 4.625 -10.062 1 94.12 442 GLY B CA 1
ATOM 7488 C C . GLY B 1 442 ? 23.281 3.695 -10.047 1 94.12 442 GLY B C 1
ATOM 7489 O O . GLY B 1 442 ? 22.141 4.148 -10.117 1 94.12 442 GLY B O 1
ATOM 7490 N N . VAL B 1 443 ? 23.547 2.377 -9.984 1 95.25 443 VAL B N 1
ATOM 7491 C CA . VAL B 1 443 ? 22.484 1.381 -9.914 1 95.25 443 VAL B CA 1
ATOM 7492 C C . VAL B 1 443 ? 22.641 0.553 -8.641 1 95.25 443 VAL B C 1
ATOM 7494 O O . VAL B 1 443 ? 23.703 0.014 -8.359 1 95.25 443 VAL B O 1
ATOM 7497 N N . SER B 1 444 ? 21.609 0.546 -7.887 1 93.88 444 SER B N 1
ATOM 7498 C CA . SER B 1 444 ? 21.594 -0.244 -6.66 1 93.88 444 SER B CA 1
ATOM 7499 C C . SER B 1 444 ? 20.562 -1.363 -6.746 1 93.88 444 SER B C 1
ATOM 7501 O O . SER B 1 444 ? 19.375 -1.107 -6.977 1 93.88 444 SER B O 1
ATOM 7503 N N . LEU B 1 445 ? 21.016 -2.592 -6.582 1 94.44 445 LEU B N 1
ATOM 7504 C CA . LEU B 1 445 ? 20.156 -3.762 -6.613 1 94.44 445 LEU B CA 1
ATOM 7505 C C . LEU B 1 445 ? 20.125 -4.457 -5.254 1 94.44 445 LEU B C 1
ATOM 7507 O O . LEU B 1 445 ? 21.125 -5.031 -4.828 1 94.44 445 LEU B O 1
ATOM 7511 N N . ASP B 1 446 ? 19.031 -4.359 -4.633 1 91 446 ASP B N 1
ATOM 7512 C CA . ASP B 1 446 ? 18.797 -5.145 -3.424 1 91 446 ASP B CA 1
ATOM 7513 C C . ASP B 1 446 ? 17.875 -6.324 -3.711 1 91 446 ASP B C 1
ATOM 7515 O O . ASP B 1 446 ? 16.656 -6.176 -3.689 1 91 446 ASP B O 1
ATOM 7519 N N . TYR B 1 447 ? 18.484 -7.457 -3.889 1 91.81 447 TYR B N 1
ATOM 7520 C CA . TYR B 1 447 ? 17.75 -8.633 -4.34 1 91.81 447 TYR B CA 1
ATOM 7521 C C . TYR B 1 447 ? 16.719 -9.07 -3.305 1 91.81 447 TYR B C 1
ATOM 7523 O O . TYR B 1 447 ? 15.57 -9.344 -3.645 1 91.81 447 TYR B O 1
ATOM 7531 N N . SER B 1 448 ? 17.062 -9.109 -2.035 1 84.94 448 SER B N 1
ATOM 7532 C CA . SER B 1 448 ? 16.188 -9.617 -0.978 1 84.94 448 SER B CA 1
ATOM 7533 C C . SER B 1 448 ? 15.031 -8.656 -0.71 1 84.94 448 SER B C 1
ATOM 7535 O O . SER B 1 448 ? 13.914 -9.094 -0.433 1 84.94 448 SER B O 1
ATOM 7537 N N . LYS B 1 449 ? 15.266 -7.344 -0.872 1 87.19 449 LYS B N 1
ATOM 7538 C CA . LYS B 1 449 ? 14.219 -6.348 -0.668 1 87.19 449 LYS B CA 1
ATOM 7539 C C . LYS B 1 449 ? 13.359 -6.188 -1.92 1 87.19 449 LYS B C 1
ATOM 7541 O O . LYS B 1 449 ? 12.266 -5.625 -1.86 1 87.19 449 LYS B O 1
ATOM 7546 N N . GLY B 1 450 ? 13.938 -6.633 -3.008 1 91 450 GLY B N 1
ATOM 7547 C CA . GLY B 1 450 ? 13.234 -6.508 -4.273 1 91 450 GLY B CA 1
ATOM 7548 C C . GLY B 1 450 ? 13.164 -5.078 -4.777 1 91 450 GLY B C 1
ATOM 7549 O O . GLY B 1 450 ? 12.102 -4.609 -5.191 1 91 450 GLY B O 1
ATOM 7550 N N . VAL B 1 451 ? 14.289 -4.414 -4.621 1 91.88 451 VAL B N 1
ATOM 7551 C CA . VAL B 1 451 ? 14.312 -3.014 -5.027 1 91.88 451 VAL B CA 1
ATOM 7552 C C . VAL B 1 451 ? 15.477 -2.77 -5.984 1 91.88 451 VAL B C 1
ATOM 7554 O O . VAL B 1 451 ? 16.609 -3.166 -5.703 1 91.88 451 VAL B O 1
ATOM 7557 N N . LEU B 1 452 ? 15.195 -2.242 -7.117 1 94.5 452 LEU B N 1
ATOM 7558 C CA . LEU B 1 452 ? 16.172 -1.763 -8.078 1 94.5 452 LEU B CA 1
ATOM 7559 C C . LEU B 1 452 ? 16.109 -0.246 -8.219 1 94.5 452 LEU B C 1
ATOM 7561 O O . LEU B 1 452 ? 15.109 0.293 -8.695 1 94.5 452 LEU B O 1
ATOM 7565 N N . SER B 1 453 ? 17.234 0.393 -7.797 1 93 453 SER B N 1
ATOM 7566 C CA . SER B 1 453 ? 17.203 1.853 -7.777 1 93 453 SER B CA 1
ATOM 7567 C C . SER B 1 453 ? 18.281 2.438 -8.688 1 93 453 SER B C 1
ATOM 7569 O O . SER B 1 453 ? 19.391 1.903 -8.773 1 93 453 SER B O 1
ATOM 7571 N N . PHE B 1 454 ? 17.922 3.535 -9.312 1 94.75 454 PHE B N 1
ATOM 7572 C CA . PHE B 1 454 ? 18.828 4.277 -10.164 1 94.75 454 PHE B CA 1
ATOM 7573 C C . PHE B 1 454 ? 19.125 5.656 -9.586 1 94.75 454 PHE B C 1
ATOM 7575 O O . PHE B 1 454 ? 18.203 6.359 -9.156 1 94.75 454 PHE B O 1
ATOM 7582 N N . TYR B 1 455 ? 20.391 6 -9.617 1 92.5 455 TYR B N 1
ATOM 7583 C CA . TYR B 1 455 ? 20.797 7.27 -9.023 1 92.5 455 TYR B CA 1
ATOM 7584 C C . TYR B 1 455 ? 21.594 8.102 -10.023 1 92.5 455 TYR B C 1
ATOM 7586 O O . TYR B 1 455 ? 22.297 7.559 -10.875 1 92.5 455 TYR B O 1
ATOM 7594 N N . GLY B 1 456 ? 21.391 9.453 -9.922 1 93.44 456 GLY B N 1
ATOM 7595 C CA . GLY B 1 456 ? 22.281 10.391 -10.586 1 93.44 456 GLY B CA 1
ATOM 7596 C C . GLY B 1 456 ? 23.438 10.836 -9.703 1 93.44 456 GLY B C 1
ATOM 7597 O O . GLY B 1 456 ? 23.219 11.227 -8.555 1 93.44 456 GLY B O 1
ATOM 7598 N N . LEU B 1 457 ? 24.625 10.719 -10.305 1 91.88 457 LEU B N 1
ATOM 7599 C CA . LEU B 1 457 ?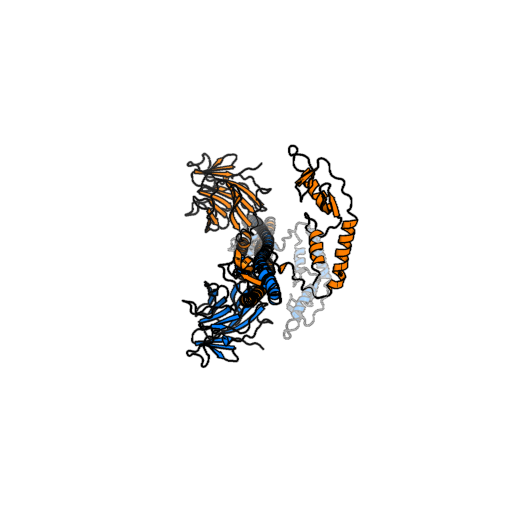 25.812 11.047 -9.516 1 91.88 457 LEU B CA 1
ATOM 7600 C C . LEU B 1 457 ? 26.328 12.445 -9.859 1 91.88 457 LEU B C 1
ATOM 7602 O O . LEU B 1 457 ? 27.094 12.609 -10.805 1 91.88 457 LEU B O 1
ATOM 7606 N N . GLY B 1 458 ? 25.812 13.383 -9.18 1 88.25 458 GLY B N 1
ATOM 7607 C CA . GLY B 1 458 ? 26.328 14.742 -9.234 1 88.25 458 GLY B CA 1
ATOM 7608 C C . GLY B 1 458 ? 27.094 15.148 -7.988 1 88.25 458 GLY B C 1
ATOM 7609 O O . GLY B 1 458 ? 27.953 14.406 -7.508 1 88.25 458 GLY B O 1
ATOM 7610 N N . GLU B 1 459 ? 26.875 16.359 -7.48 1 85.75 459 GLU B N 1
ATOM 7611 C CA . GLU B 1 459 ? 27.453 16.766 -6.207 1 85.75 459 GLU B CA 1
ATOM 7612 C C . GLU B 1 459 ? 26.953 15.898 -5.062 1 85.75 459 GLU B C 1
ATOM 7614 O O . GLU B 1 459 ? 27.719 15.508 -4.184 1 85.75 459 GLU B O 1
ATOM 7619 N N . ARG B 1 460 ? 25.719 15.625 -5.23 1 85.06 460 ARG B N 1
ATOM 7620 C CA . ARG B 1 460 ? 25.094 14.672 -4.32 1 85.06 460 ARG B CA 1
ATOM 7621 C C . ARG B 1 460 ? 24.359 13.578 -5.094 1 85.06 460 ARG B C 1
ATOM 7623 O O . ARG B 1 460 ? 24 13.766 -6.258 1 85.06 460 ARG B O 1
ATOM 7630 N N . MET B 1 461 ? 24.312 12.5 -4.445 1 87.94 461 MET B N 1
ATOM 7631 C CA . MET B 1 461 ? 23.562 11.391 -5.031 1 87.94 461 MET B CA 1
ATOM 7632 C C . MET B 1 461 ? 22.062 11.656 -4.992 1 87.94 461 MET B C 1
ATOM 7634 O O . MET B 1 461 ? 21.516 11.984 -3.938 1 87.94 461 MET B O 1
ATOM 7638 N N . GLN B 1 462 ? 21.484 11.586 -6.199 1 88.38 462 GLN B N 1
ATOM 7639 C CA . GLN B 1 462 ? 20.047 11.844 -6.281 1 88.38 462 GLN B CA 1
ATOM 7640 C C . GLN B 1 462 ? 19.297 10.633 -6.84 1 88.38 462 GLN B C 1
ATOM 7642 O O . GLN B 1 462 ? 19.688 10.086 -7.871 1 88.38 462 GLN B O 1
ATOM 7647 N N . LEU B 1 463 ? 18.266 10.258 -6.145 1 89.94 463 LEU B N 1
ATOM 7648 C CA . LEU B 1 463 ? 17.453 9.148 -6.621 1 89.94 463 LEU B CA 1
ATOM 7649 C C . LEU B 1 463 ? 16.641 9.555 -7.848 1 89.94 463 LEU B C 1
ATOM 7651 O O . LEU B 1 463 ? 15.953 10.578 -7.824 1 89.94 463 LEU B O 1
ATOM 7655 N N . ILE B 1 464 ? 16.781 8.773 -8.859 1 92.44 464 ILE B N 1
ATOM 7656 C CA . ILE B 1 464 ? 16.016 9.031 -10.078 1 92.44 464 ILE B CA 1
ATOM 7657 C C . ILE B 1 464 ? 14.727 8.227 -10.062 1 92.44 464 ILE B C 1
ATOM 7659 O O . ILE B 1 464 ? 13.641 8.781 -10.203 1 92.44 464 ILE B O 1
ATOM 7663 N N . TYR B 1 465 ? 14.914 6.859 -9.844 1 92.75 465 TYR B N 1
ATOM 7664 C CA . TYR B 1 465 ? 13.75 5.977 -9.875 1 92.75 465 TYR B CA 1
ATOM 7665 C C . TYR B 1 465 ? 14.062 4.648 -9.203 1 92.75 465 TYR B C 1
ATOM 7667 O O . TYR B 1 465 ? 15.211 4.195 -9.203 1 92.75 465 TYR B O 1
ATOM 7675 N N . SER B 1 466 ? 13.039 4.031 -8.672 1 92.06 466 SER B N 1
ATOM 7676 C CA . SER B 1 466 ? 13.18 2.715 -8.062 1 92.06 466 SER B CA 1
ATOM 7677 C C . SER B 1 466 ? 12.094 1.76 -8.539 1 92.06 466 SER B C 1
ATOM 7679 O O . SER B 1 466 ? 10.914 2.125 -8.586 1 92.06 466 SER B O 1
ATOM 7681 N N . PHE B 1 467 ? 12.516 0.589 -8.969 1 93.31 467 PHE B N 1
ATOM 7682 C CA . PHE B 1 467 ? 11.578 -0.498 -9.227 1 93.31 467 PHE B CA 1
ATOM 7683 C C . PHE B 1 467 ? 11.391 -1.359 -7.98 1 93.31 467 PHE B C 1
ATOM 7685 O O . PHE B 1 467 ? 12.359 -1.638 -7.262 1 93.31 467 PHE B O 1
ATOM 7692 N N . HIS B 1 468 ? 10.18 -1.741 -7.762 1 91.31 468 HIS B N 1
ATOM 7693 C CA . HIS B 1 468 ? 9.859 -2.68 -6.691 1 91.31 468 HIS B CA 1
ATOM 7694 C C . HIS B 1 468 ? 9.289 -3.979 -7.25 1 91.31 468 HIS B C 1
ATOM 7696 O O . HIS B 1 468 ? 8.398 -3.957 -8.102 1 91.31 468 HIS B O 1
ATOM 7702 N N . ASN B 1 469 ? 9.867 -5.031 -6.82 1 91.81 469 ASN B N 1
ATOM 7703 C CA . ASN B 1 469 ? 9.438 -6.332 -7.324 1 91.81 469 ASN B CA 1
ATOM 7704 C C . ASN B 1 469 ? 9.852 -7.461 -6.387 1 91.81 469 ASN B C 1
ATOM 7706 O O . ASN B 1 469 ? 10.422 -7.215 -5.32 1 91.81 469 ASN B O 1
ATOM 7710 N N . VAL B 1 470 ? 9.43 -8.617 -6.684 1 91.75 470 VAL B N 1
ATOM 7711 C CA . VAL B 1 470 ? 9.961 -9.844 -6.109 1 91.75 470 VAL B CA 1
ATOM 7712 C C . VAL B 1 470 ? 10.766 -10.602 -7.164 1 91.75 470 VAL B C 1
ATOM 7714 O O . VAL B 1 470 ? 10.203 -11.156 -8.109 1 91.75 470 VAL B O 1
ATOM 7717 N N . PHE B 1 471 ? 12.016 -10.602 -6.977 1 93 471 PHE B N 1
ATOM 7718 C CA . PHE B 1 471 ? 12.883 -11.258 -7.945 1 93 471 PHE B CA 1
ATOM 7719 C C . PHE B 1 471 ? 12.906 -12.766 -7.711 1 93 471 PHE B C 1
ATOM 7721 O O . PHE B 1 471 ? 13.031 -13.219 -6.57 1 93 471 PHE B O 1
ATOM 7728 N N . THR B 1 472 ? 12.805 -13.477 -8.781 1 89.31 472 THR B N 1
ATOM 7729 C CA . THR B 1 472 ? 12.68 -14.922 -8.648 1 89.31 472 THR B CA 1
ATOM 7730 C C . THR B 1 472 ? 13.844 -15.633 -9.32 1 89.31 472 THR B C 1
ATOM 7732 O O . THR B 1 472 ? 14.062 -16.828 -9.109 1 89.31 472 THR B O 1
ATOM 7735 N N . GLN B 1 473 ? 14.547 -14.984 -10.188 1 91.56 473 GLN B N 1
ATOM 7736 C CA . GLN B 1 473 ? 15.68 -15.531 -10.922 1 91.56 473 GLN B CA 1
ATOM 7737 C C . GLN B 1 473 ? 16.891 -14.609 -10.836 1 91.56 473 GLN B C 1
ATOM 7739 O O . GLN B 1 473 ? 16.766 -13.445 -10.469 1 91.56 473 GLN B O 1
ATOM 7744 N N . PRO B 1 474 ? 18.047 -15.219 -11.102 1 93.56 474 PRO B N 1
ATOM 7745 C CA . PRO B 1 474 ? 19.219 -14.352 -11.102 1 93.56 474 PRO B CA 1
ATOM 7746 C C . PRO B 1 474 ? 19.094 -13.188 -12.094 1 93.56 474 PRO B C 1
ATOM 7748 O O . PRO B 1 474 ? 18.562 -13.359 -13.188 1 93.56 474 PRO B O 1
ATOM 7751 N N . LEU B 1 475 ? 19.625 -12.078 -11.578 1 96.94 475 LEU B N 1
ATOM 7752 C CA . LEU B 1 475 ? 19.5 -10.867 -12.375 1 96.94 475 LEU B CA 1
ATOM 7753 C C . LEU B 1 475 ? 20.844 -10.484 -12.984 1 96.94 475 LEU B C 1
ATOM 7755 O O . LEU B 1 475 ? 21.875 -10.523 -12.305 1 96.94 475 LEU B O 1
ATOM 7759 N N . TYR B 1 476 ? 20.828 -10.094 -14.281 1 97.75 476 TYR B N 1
ATOM 7760 C CA . TYR B 1 476 ? 22.016 -9.672 -15.023 1 97.75 476 TYR B CA 1
ATOM 7761 C C . TYR B 1 476 ? 21.859 -8.242 -15.523 1 97.75 476 TYR B C 1
ATOM 7763 O O . TYR B 1 476 ? 20.844 -7.895 -16.141 1 97.75 476 TYR B O 1
ATOM 7771 N N . PRO B 1 477 ? 22.891 -7.383 -15.242 1 98.12 477 PRO B N 1
ATOM 7772 C CA . PRO B 1 477 ? 22.844 -6.051 -15.844 1 98.12 477 PRO B CA 1
ATOM 7773 C C . PRO B 1 477 ? 22.844 -6.09 -17.375 1 98.12 477 PRO B C 1
ATOM 7775 O O . PRO B 1 477 ? 23.547 -6.902 -17.969 1 98.12 477 PRO B O 1
ATOM 7778 N N . VAL B 1 478 ? 22.031 -5.285 -17.984 1 98.12 478 VAL B N 1
ATOM 7779 C CA . VAL B 1 478 ? 21.844 -5.262 -19.438 1 98.12 478 VAL B CA 1
ATOM 7780 C C . VAL B 1 478 ? 21.797 -3.816 -19.922 1 98.12 478 VAL B C 1
ATOM 7782 O O . VAL B 1 478 ? 21.375 -2.92 -19.188 1 98.12 478 VAL B O 1
ATOM 7785 N N . PHE B 1 479 ? 22.25 -3.65 -21.156 1 98.31 479 PHE B N 1
ATOM 7786 C CA . PHE B 1 479 ? 22.328 -2.299 -21.703 1 98.31 479 PHE B CA 1
ATOM 7787 C C . PHE B 1 479 ? 21.891 -2.271 -23.156 1 98.31 479 PHE B C 1
ATOM 7789 O O . PHE B 1 479 ? 22.125 -3.23 -23.891 1 98.31 479 PHE B O 1
ATOM 7796 N N . TRP B 1 480 ? 21.281 -1.208 -23.547 1 98 480 TRP B N 1
ATOM 7797 C CA . TRP B 1 480 ? 20.969 -0.875 -24.938 1 98 480 TRP B CA 1
ATOM 7798 C C . TRP B 1 480 ? 21.594 0.465 -25.312 1 98 480 TRP B C 1
ATOM 7800 O O . TRP B 1 480 ? 21.484 1.442 -24.578 1 98 480 TRP B O 1
ATOM 7810 N N . LEU B 1 481 ? 22.234 0.492 -26.484 1 97.06 481 LEU B N 1
ATOM 7811 C CA . LEU B 1 481 ? 22.906 1.707 -26.922 1 97.06 481 LEU B CA 1
ATOM 7812 C C . LEU B 1 481 ? 22.469 2.08 -28.344 1 97.06 481 LEU B C 1
ATOM 7814 O O . LEU B 1 481 ? 22.547 1.26 -29.25 1 97.06 481 LEU B O 1
ATOM 7818 N N . CYS B 1 482 ? 22.062 3.293 -28.422 1 95.88 482 CYS B N 1
ATOM 7819 C CA . CYS B 1 482 ? 21.812 3.818 -29.766 1 95.88 482 CYS B CA 1
ATOM 7820 C C . CYS B 1 482 ? 23.125 4.035 -30.5 1 95.88 482 CYS B C 1
ATOM 7822 O O . CYS B 1 482 ? 24.203 3.969 -29.906 1 95.88 482 CYS B O 1
ATOM 7824 N N . GLU B 1 483 ? 22.953 4.262 -31.812 1 94.62 483 GLU B N 1
ATOM 7825 C CA . GLU B 1 483 ? 24.141 4.434 -32.656 1 94.62 483 GLU B CA 1
ATOM 7826 C C . GLU B 1 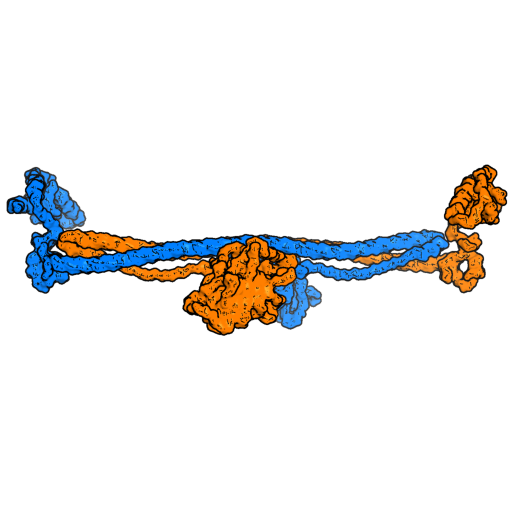483 ? 25 5.602 -32.156 1 94.62 483 GLU B C 1
ATOM 7828 O O . GLU B 1 483 ? 24.484 6.691 -31.906 1 94.62 483 GLU B O 1
ATOM 7833 N N . GLY B 1 484 ? 26.266 5.328 -31.953 1 94.31 484 GLY B N 1
ATOM 7834 C CA . GLY B 1 484 ? 27.203 6.379 -31.578 1 94.31 484 GLY B CA 1
ATOM 7835 C C . GLY B 1 484 ? 27.359 6.547 -30.078 1 94.31 484 GLY B C 1
ATOM 7836 O O . GLY B 1 484 ? 28.188 7.336 -29.625 1 94.31 484 GLY B O 1
ATOM 7837 N N . ARG B 1 485 ? 26.641 5.836 -29.359 1 96.56 485 ARG B N 1
ATOM 7838 C CA . ARG B 1 485 ? 26.688 5.98 -27.906 1 96.56 485 ARG B CA 1
ATOM 7839 C C . ARG B 1 485 ? 27.656 4.996 -27.281 1 96.56 485 ARG B C 1
ATOM 7841 O O . ARG B 1 485 ? 28 3.98 -27.891 1 96.56 485 ARG B O 1
ATOM 7848 N N . ALA B 1 486 ? 28.109 5.391 -26.062 1 97.25 486 ALA B N 1
ATOM 7849 C CA . ALA B 1 486 ? 29.047 4.539 -25.328 1 97.25 486 ALA B CA 1
ATOM 7850 C C . ALA B 1 486 ? 28.688 4.484 -23.844 1 97.25 486 ALA B C 1
ATOM 7852 O O . ALA B 1 486 ? 28.156 5.453 -23.297 1 97.25 486 ALA B O 1
ATOM 7853 N N . VAL B 1 487 ? 28.906 3.334 -23.297 1 97.75 487 VAL B N 1
ATOM 7854 C CA . VAL B 1 487 ? 28.688 3.119 -21.859 1 97.75 487 VAL B CA 1
ATOM 7855 C C . VAL B 1 487 ? 29.953 2.525 -21.234 1 97.75 487 VAL B C 1
ATOM 7857 O O . VAL B 1 487 ? 30.547 1.602 -21.781 1 97.75 487 VAL B O 1
ATOM 7860 N N . THR B 1 488 ? 30.344 3.123 -20.078 1 97.69 488 THR B N 1
ATOM 7861 C CA . THR B 1 488 ? 31.5 2.635 -19.359 1 97.69 488 THR B CA 1
ATOM 7862 C C . THR B 1 488 ? 31.125 2.207 -17.953 1 97.69 488 THR B C 1
ATOM 7864 O O . THR B 1 488 ? 30.484 2.961 -17.219 1 97.69 488 THR B O 1
ATOM 7867 N N . LEU B 1 489 ? 31.531 0.995 -17.594 1 96.69 489 LEU B N 1
ATOM 7868 C CA . LEU B 1 489 ? 31.281 0.476 -16.25 1 96.69 489 LEU B CA 1
ATOM 7869 C C . LEU B 1 489 ? 32.375 0.942 -15.289 1 96.69 489 LEU B C 1
ATOM 7871 O O . LEU B 1 489 ? 33.562 0.795 -15.57 1 96.69 489 LEU B O 1
ATOM 7875 N N . GLY B 1 490 ? 31.891 1.551 -14.203 1 91.25 490 GLY B N 1
ATOM 7876 C CA . GLY B 1 490 ? 32.812 2.051 -13.211 1 91.25 490 GLY B CA 1
ATOM 7877 C C . GLY B 1 490 ? 33.562 0.948 -12.477 1 91.25 490 GLY B C 1
ATOM 7878 O O . GLY B 1 490 ? 32.969 -0.098 -12.172 1 91.25 490 GLY B O 1
ATOM 7879 N N . GLN B 1 491 ? 34.875 1.205 -12.289 1 86.88 491 GLN B N 1
ATOM 7880 C CA . GLN B 1 491 ? 35.688 0.243 -11.547 1 86.88 491 GLN B CA 1
ATOM 7881 C C . GLN B 1 491 ? 36.25 0.86 -10.266 1 86.88 491 GLN B C 1
ATOM 7883 O O . GLN B 1 491 ? 36.594 2.043 -10.242 1 86.88 491 GLN B O 1
ATOM 7888 N N . ARG B 1 492 ? 36 0.141 -9.219 1 80.12 492 ARG B N 1
ATOM 7889 C CA . ARG B 1 492 ? 36.656 0.593 -7.984 1 80.12 492 ARG B CA 1
ATOM 7890 C C . ARG B 1 492 ? 37.656 -0.437 -7.477 1 80.12 492 ARG B C 1
ATOM 7892 O O . ARG B 1 492 ? 37.469 -1.642 -7.645 1 80.12 492 ARG B O 1
ATOM 7899 N N . ASP B 1 493 ? 38.906 0.045 -6.941 1 70 493 ASP B N 1
ATOM 7900 C CA . ASP B 1 493 ? 39.969 -0.795 -6.402 1 70 493 ASP B CA 1
ATOM 7901 C C . ASP B 1 493 ? 39.625 -1.272 -4.992 1 70 493 ASP B C 1
ATOM 7903 O O . ASP B 1 493 ? 39 -0.538 -4.211 1 70 493 ASP B O 1
#

Radius of gyration: 61.09 Å; Cα contacts (8 Å, |Δi|>4): 1578; chains: 2; bounding box: 95×195×115 Å

Solvent-accessible surface area (backbone atoms only — not comparable to full-atom values): 54521 Å² total; per-residue (Å²): 121,77,52,73,64,57,58,58,48,52,66,70,44,37,11,86,80,78,67,38,66,44,80,47,29,18,52,47,98,88,69,52,63,30,23,50,64,52,51,52,51,54,43,54,58,60,63,70,55,72,87,85,58,86,78,48,43,59,40,93,87,79,62,52,66,30,80,59,81,76,84,78,50,74,35,64,70,60,43,50,50,48,49,48,59,56,55,58,54,57,60,70,54,64,53,79,65,74,70,65,46,83,89,36,41,24,90,89,77,69,35,64,46,68,35,28,29,65,76,81,64,45,73,30,20,78,63,41,42,66,72,78,39,58,86,47,57,69,41,50,47,70,59,54,44,54,55,52,50,53,52,48,52,52,52,46,52,52,50,51,53,49,46,52,52,49,52,51,51,46,50,51,50,52,51,46,52,50,49,53,51,50,52,50,50,52,46,48,50,37,52,51,43,29,50,54,49,49,53,51,44,53,53,49,50,50,53,49,54,50,48,50,53,52,51,53,48,49,54,52,50,49,51,54,49,51,51,44,52,51,51,49,52,51,47,51,53,44,48,53,43,50,53,51,52,52,52,46,70,68,44,82,48,58,65,60,35,65,66,49,55,79,71,56,74,80,81,80,80,79,76,82,78,76,88,77,85,84,58,68,66,69,74,45,38,72,60,49,50,50,52,26,51,45,48,40,48,66,63,61,66,36,57,74,92,65,33,72,72,71,69,76,59,65,60,95,24,56,46,75,60,34,49,27,76,66,28,30,10,61,36,47,42,68,37,82,87,28,27,29,40,32,26,46,98,54,68,46,84,86,67,68,89,54,95,65,28,22,66,28,52,29,35,35,35,65,59,66,45,78,63,52,63,39,17,41,39,39,37,41,70,59,56,49,33,31,48,33,38,24,34,87,78,63,70,42,64,66,47,88,97,41,80,60,60,73,4,51,39,87,55,24,39,22,42,30,35,43,91,78,33,35,34,41,24,42,57,60,40,74,45,83,37,90,56,88,85,62,51,36,34,33,40,37,39,29,46,46,68,15,35,41,34,35,28,30,56,64,98,54,82,38,82,72,49,70,47,60,45,82,67,82,60,47,34,23,44,34,38,37,46,37,89,71,27,36,42,35,49,41,77,79,137,122,78,51,73,66,58,59,58,48,52,66,70,43,38,12,85,78,80,66,39,66,43,81,49,28,19,52,46,98,88,68,53,62,31,23,50,65,50,50,52,52,54,45,54,58,60,64,70,56,73,86,85,59,89,78,47,44,60,40,93,89,78,62,52,67,30,80,58,82,74,83,79,48,76,35,63,68,60,42,51,51,47,49,49,58,56,53,57,57,58,61,72,55,64,55,79,65,74,70,66,46,80,91,38,41,23,90,88,76,69,35,62,46,68,33,30,30,65,77,78,64,44,73,30,21,78,64,42,42,64,73,77,38,58,86,48,57,72,42,52,47,71,60,54,44,55,55,50,50,52,51,49,52,53,52,47,52,53,50,51,53,50,46,52,52,51,52,50,52,46,51,52,49,50,51,45,51,49,48,52,51,50,52,51,52,50,45,49,52,37,53,52,44,29,49,54,51,50,53,51,45,51,53,49,49,51,53,49,55,50,48,51,52,50,50,53,48,51,54,51,50,48,52,52,48,51,50,46,52,52,51,49,52,49,49,51,54,44,49,51,42,48,53,51,52,52,52,45,71,67,46,83,50,57,67,60,36,64,67,50,54,79,70,56,74,80,79,80,80,79,78,83,78,76,89,76,86,85,57,68,65,69,75,44,36,72,61,50,52,50,52,27,50,45,48,40,47,65,60,61,66,37,57,74,93,65,31,74,72,72,68,74,59,66,61,96,24,57,45,77,60,34,50,27,76,65,28,30,9,59,35,46,42,68,39,82,88,28,27,28,40,32,25,46,98,55,67,46,85,85,66,69,88,54,95,64,29,23,66,28,53,30,36,36,35,64,58,65,44,78,64,51,62,39,18,40,39,38,36,41,71,59,58,50,31,31,47,33,37,23,34,87,79,63,73,41,63,66,46,88,96,42,79,59,61,73,3,52,40,88,56,23,38,22,42,31,35,42,92,79,32,34,35,41,26,41,57,62,39,74,44,82,39,89,55,87,85,61,49,35,33,34,40,37,39,30,44,44,67,14,34,41,34,36,28,31,56,64,97,55,82,38,81,73,50,72,48,59,45,81,67,81,59,46,35,22,44,32,37,36,47,37,87,72,27,37,43,35,48,42,76,79,136

Sequence (986 aa):
MASPISQKLEEKLVCSICLELFRVPVTLPCGHNFCKRCISDHWQKQERVPAGAEKGYTCPDCRRTFERRPELEKNVTLCSVVEVARDGEARVSGAERCEVARGELCPQHGRPLELYCEDERRCICCVCTVRQCHRHQRVLFEEERSKKQALLKESLEKAEEELERIEQAMQELDERTRSIKDSSEGLKSVILSKFTFLRKALEDFQCWTVARIEQEQAAALGRVGEDWSFLKDHLDALSQYRERAQCLLACPDHRTFLQEFPLLPSPESPEALLPMEFDVAAMVKPLIDILTNISRLLLEDLPSSVAPKAPDPVGQDHRNLTFDPKTANKYLELSKGNQKAKHCPGAVCGQQEQGSRFKPWQVLCTQGYSHGHHYWEVKISSHSVILGVTYHGLPREQQQGHKFNIGLDGGSWGLQVREDCYLAWHKGQAEKIQEQLYKNLGVSLDYSKGVLSFYGLGERMQLIYSFHNVFTQPLYPVFWLCEGRAVTLGQRDMASPISQKLEEKLVCSICLELFRVPVTLPCGHNFCKRCISDHWQKQERVPAGAEKGYTCPDCRRTFERRPELEKNVTLCSVVEVARDGEARVSGAERCEVARGELCPQHGRPLELYCEDERRCICCVCTVRQCHRHQRVLFEEERSKKQALLKESLEKAEEELERIEQAMQELDERTRSIKDSSEGLKSVILSKFTFLRKALEDFQCWTVARIEQEQAAALGRVGEDWSFLKDHLDALSQYRERAQCLLACPDHRTFLQEFPLLPSPESPEALLPMEFDVAAMVKPLIDILTNISRLLLEDLPSSVAPKAPDPVGQDHRNLTFDPKTANKYLELSKGNQKAKHCPGAVCGQQEQGSRFKPWQVLCTQGYSHGHHYWEVKISSHSVILGVTYHGLPREQQQGHKFNIGLDGGSWGLQVREDCYLAWHKGQAEKIQEQLYKNLGVSLDYSKGVLSFYGLGERMQLIYSFHNVFTQPLYPVFWLCEGRAVTLGQRD

Foldseek 3Di:
DPDPVLVVVLQQQAAPQVRHGAPFWWADPVGDIHHPVRLVVVQVVVVPDDDPPDQFRADPPPRDTHNDPDDTDGPPVSNVVSVVSVVVCPPVVPPPPVCCPPLQADPVPRAGFFKAFPVVGGTDHPVCCPPPCVPTDIGGPVVVCVVVVVVVVVVVVVVVVVVVVVVVVVVVVVVVVVVVVVVVVVVVVVVVVVVVVVVVVVVVLVVVLVVLLVVLVVVVVVVVVVVVVVVVVLVVVVVVLVVVVVVLVPDPDPVVSVVCVVVRDDRDDDDDDDDDDDDSCVVSVVSQVVVLVVLCCVAPVPPPVPHPPPPPLPDPQEDFWAWDPQAAAQQWDADDRRQKIWREPDGDPPDPPDPRYANARKTWIPDWDQAFKHKWKKFKDDFFKKKWKFFPPQDRYDDPPDSDRAQCCQGHWIWHGHPQWIWIGHVRDTDTFGDDDARMKMWMDHQVQQKIWMWHDDPDTHTGDMGHGHHDHIMIMMMHHDHGMMMGIDDDD/DPDPVLVVVLQQQAAPQVRHGAPQWWADPVGDIHRPVRLVVVQVVVVPDDDDPDQFRADPPPRDTHNDDDDTDGPPVSNVVSVVSVVVCPPVVPPPPVCCDPLQADPVPRHGFFKAFPVVGGTDHPVCCPPPCVPTDIGGPVVVCVVVVVVVVVVVVVVVVVVVVVVVVVVVVVVVVVVVVVVVVVVVVVVVVVVVVVVVVVVVLVVVLVVLLVVLVVVVVVVVVVVVVVVVVLVVVVVVLVVVVVVLVPDPDPVVSVVCVVVRDDRDDDDDDDDDDDDSCVVSVVSQVVVLVVLCCVAPVPPPVPHPPPPPLPDPQEDFWAWDPQAAAQQWDADDRRQKIWRAPDGDPPDPPDPRYANARKTWIPDWDQAFKHKWKKFKDAFFKKKWKFFPPQDRYDDPPDSDRAQCCQGHWIWHGHPQWIWTGHVRDTDTFGDDDARMKMWMDHQVQQKIWMWHDDPDTHTGDMGHGHHDHIMIMMMHHDHGMMMGIDDDD

Nearest PDB structures (foldseek):
  7jl4-assembly1_A  TM=9.751E-01  e=1.122E-25  Homo sapiens
  7jl4-assembly3_B  TM=9.758E-01  e=5.320E-25  Homo sapiens
  7jl2-assembly1_F  TM=9.632E-01  e=4.499E-23  Homo sapiens
  7qs3-assembly1_A  TM=9.410E-01  e=1.517E-20  Homo sapiens
  6sjh-assembly2_B  TM=9.351E-01  e=4.282E-20  Homo sapiens

InterPro domains:
  IPR000315 B-box-type zinc finger [PS50119] (101-142)
  IPR000315 B-box-type zinc finger [SM00336] (101-141)
  IPR001841 Zinc finger, RING-type [PS50089] (15-63)
  IPR001841 Zinc finger, RING-type [SM00184] (15-62)
  IPR001870 B30.2/SPRY domain [PS50188] (301-493)
  IPR003877 SPRY domain [PF00622] (374-487)
  IPR003877 SPRY domain [SM00449] (371-493)
  IPR003879 Butyrophylin-like, SPRY domain [PR01407] (317-334)
  IPR003879 Butyrophylin-like, SPRY domain [PR01407] (356-380)
  IPR003879 Butyrophylin-like, SPRY domain [PR01407] (432-456)
  IPR003879 Butyrophylin-like, SPRY domain [PR01407] (463-481)
  IPR006574 SPRY-associated [SM00589] (318-370)
  IPR013083 Zinc finger, RING/FYVE/PHD-type [G3DSA:3.30.40.10] (4-89)
  IPR013320 Concanavalin A-like lectin/glucanase domain superfamily [SSF49899] (320-489)
  IPR017907 Zinc finger, RING-type, conserved site [PS00518] (30-39)
  IPR027370 Zinc finger, RING-type, eukaryotic [PF13445] (15-46)
  IPR043136 B30.2/SPRY domain superfamily [G3DSA:2.60.120.920] (301-491)
  IPR048222 E3 ubiquitin-protein ligase TRIM65, PRY/SPRY domain [cd12896] (316-489)
  IPR051051 E3 ubiquitin-protein ligase TRIM/RNF [PTHR25465] (103-482)
  IPR058030 TRIM8/14/16/25/29/45/65, coiled-coil region [PF25600] (164-302)

Organism: NCBI:txid223781

pLDDT: mean 84.72, std 14.79, range [25.12, 98.31]

Secondary structure (DSSP, 8-state):
---HHHHHHHHHTB-TTT-SB-SSEEE-TTS-EEEHHHHHHHHHHHHTS-TTS---EE-TTT-PEESS-----B-HHHHHHHHHHHHHHHHGGGS------GGGB-TTT-SBEEEEETTTTEEEEHHHHHHTSTTS-EEEHHHHHHHHHHHHHHHHHHHHHHHHHHHHHHHHHHHHHHHHHHHHHHHHHHHHHHHHHHHHHHHHHHHHHHHHHHHHHHHHHHHHHHHHHHHHHHHHHHHHHHHHHHHHHT---HHHHHHHGGGSPPPPPPP-PPPPP--HHHHTHHHHHHHHHHHHHHHTSS-TTTS-----TTTTTB----B-TTTS-TTEEEETTTTEEEE-SSPPTT----TTS-SSSEEEBS--BSSSEEEEEEEESSSSEEEEEE-TT--SSPPTT-S--TTSSTTEEEEEE-SS-EEEEETTEEEEE-----SEEEEEEETTTTEEEEEEESSSEEEEEEEE----S-BEEEEEE-TT-EEEE----/---HHHHHHHHHTB-TTT-SB-SSEEE-TTS-EEEHHHHHHHHHHHHTS-TTS---EE-TTT-PEESS-----B-HHHHHHHHHHHHHHHHGGGS------GGGB-TTT-SBEEEEETTTTEEEEHHHHHHTSTTS-EEEHHHHHHHHHHHHHHHHHHHHHHHHHHHHHHHHHHHHHHHHHHHHHHHHHHHHHHHHHHHHHHHHHHHHHHHHHHHHHHHHHHHHHHHHHHHHHHHHHHHHHHHHHHHHHT---HHHHHHHGGGSPPPPPPP-PPPPP--HHHHTHHHHHHHHHHHHHHHTSS-TTTS-----TTTTTB----B-TTTS-TTEEEETTTTEEEE-SSPPTT----TTS-SSSEEEBS--BSSSEEEEEEEESSSSEEEEEE-TT--SSPPTT-S--TTSSTTEEEEEE-SS-EEEEETTEEEEE-----SEEEEEEETTTTEEEEEEESSSEEEEEEEE----S-BEEEEEE-TT-EEEE----